Protein AF-0000000079763969 (afdb_homodimer)

Solvent-accessible surface area (backbone atoms only — not comparable to full-atom values): 52291 Å² total; per-residue (Å²): 127,62,66,66,52,55,50,53,51,49,59,72,56,42,77,26,63,48,80,94,30,48,21,32,39,40,36,32,33,41,77,89,37,80,74,46,75,51,57,31,31,24,24,33,75,35,72,67,37,65,40,49,83,74,34,25,36,60,34,19,36,44,23,22,34,58,41,37,49,52,49,46,52,39,36,75,69,65,76,49,57,57,78,36,51,48,59,78,75,41,50,91,40,56,55,49,79,73,82,39,33,47,50,29,31,42,42,25,15,38,24,58,47,18,48,66,64,46,37,45,62,48,46,44,58,91,54,19,60,41,38,54,63,59,50,47,55,50,50,38,37,30,61,72,56,60,46,63,59,35,61,52,80,52,79,36,50,38,38,33,35,52,49,30,52,47,48,21,68,77,68,76,35,56,50,49,55,46,46,37,64,71,43,28,54,75,64,64,20,84,66,46,47,50,46,65,37,50,32,61,74,46,72,36,54,45,50,26,28,33,55,68,22,65,88,50,67,30,45,31,68,72,37,45,29,37,54,23,34,29,32,29,29,26,31,50,72,44,54,47,50,56,53,43,38,73,64,54,52,74,84,57,60,58,66,53,51,52,54,29,68,40,59,39,69,30,75,83,68,49,71,48,60,29,11,32,40,31,34,44,51,71,59,98,83,38,62,34,43,28,35,53,16,67,46,72,12,20,29,18,23,37,40,33,27,57,94,68,40,33,39,41,30,40,42,25,26,23,49,72,60,60,42,66,56,51,51,51,47,50,49,21,57,78,72,70,45,80,84,78,69,71,56,77,73,75,91,75,62,81,39,77,83,75,62,48,40,30,27,37,78,49,75,71,53,54,46,82,43,44,31,43,69,57,95,91,40,43,27,36,62,54,84,91,50,68,16,45,47,41,78,45,94,86,68,30,24,26,40,40,75,38,76,32,33,39,32,33,31,90,74,34,35,39,40,36,43,60,81,40,68,43,63,25,28,56,39,43,64,25,63,40,85,68,54,72,72,45,46,26,39,22,76,50,45,69,31,58,36,34,35,42,72,54,91,76,20,28,29,41,36,33,66,90,46,48,77,27,65,30,32,21,31,82,87,62,48,27,39,40,54,64,51,91,84,39,44,27,36,50,43,66,53,92,65,32,39,36,35,31,35,72,48,37,52,78,42,60,25,38,57,111,127,62,65,67,52,55,52,53,52,50,60,71,55,42,77,27,64,48,80,95,30,48,21,32,38,38,37,31,32,42,78,90,36,82,73,44,75,50,57,30,33,24,24,33,74,37,71,68,37,65,40,49,83,74,34,26,38,60,33,19,36,45,24,23,34,58,38,39,49,51,49,45,54,40,35,75,69,65,76,49,57,56,77,37,52,48,59,79,76,40,51,92,41,56,56,48,78,74,81,40,32,48,49,30,32,42,39,25,16,37,24,57,46,20,48,65,64,47,39,43,61,49,45,46,58,88,51,21,60,42,38,53,64,59,51,46,54,50,50,39,37,31,62,72,57,60,46,63,60,36,61,51,79,52,77,37,50,38,40,32,36,52,48,30,51,46,46,20,68,76,66,74,35,57,49,49,55,45,47,37,65,69,44,28,56,75,64,62,20,84,66,46,46,49,46,64,37,50,31,61,75,45,71,37,54,45,52,27,28,32,54,68,22,64,89,50,69,29,44,30,68,70,37,44,29,37,55,22,33,29,33,29,29,27,32,50,72,44,53,48,49,57,52,42,35,72,65,54,51,76,84,57,59,59,67,53,50,52,55,29,69,41,58,38,70,30,75,84,69,48,70,48,62,28,11,34,39,31,34,45,52,69,60,96,83,37,62,34,44,28,33,54,17,67,46,72,11,20,29,19,22,38,41,33,26,58,95,68,40,33,37,41,30,40,41,25,25,24,48,73,60,61,42,67,58,50,50,52,48,51,50,21,56,76,69,71,44,79,84,78,67,70,56,78,76,73,92,75,62,82,40,77,84,74,63,47,40,29,26,36,76,49,78,70,54,56,45,82,43,44,31,45,68,57,95,91,40,43,27,37,61,53,82,89,49,68,16,44,47,41,79,44,95,85,66,30,24,25,40,40,72,38,76,31,34,39,33,32,32,89,74,34,34,40,39,36,44,60,83,40,67,44,62,25,28,55,38,43,65,24,63,40,84,68,54,72,71,44,48,25,40,23,75,50,47,70,32,57,35,32,35,44,73,53,92,76,21,29,30,42,35,33,67,90,45,48,78,27,65,30,32,23,30,80,86,62,47,30,38,40,55,64,50,90,85,40,43,26,36,50,44,65,54,92,62,30,39,35,35,32,35,72,48,38,53,76,43,59,26,38,57,111

Organism: NCBI:txid410072

Structure (mmCIF, N/CA/C/O backbone):
data_AF-0000000079763969-model_v1
#
loop_
_entity.id
_entity.type
_entity.pdbx_description
1 polymer 'Class A beta-lactamase-related serine hydrolase'
#
loop_
_atom_site.group_PDB
_atom_site.id
_atom_site.type_symbol
_atom_site.label_atom_id
_atom_site.label_alt_id
_atom_site.label_comp_id
_atom_site.label_asym_id
_atom_site.label_entity_id
_atom_site.label_seq_id
_atom_site.pdbx_PDB_ins_code
_atom_site.Cartn_x
_atom_site.Cartn_y
_atom_site.Cartn_z
_atom_site.occupancy
_atom_site.B_iso_or_equiv
_atom_site.auth_seq_id
_atom_site.auth_comp_id
_atom_site.auth_asym_id
_atom_site.auth_atom_id
_atom_site.pdbx_PDB_model_num
ATOM 1 N N . MET A 1 1 ? -25.688 -21.906 -30.578 1 55.34 1 MET A N 1
ATOM 2 C CA . MET A 1 1 ? -25.219 -22.109 -29.203 1 55.34 1 MET A CA 1
ATOM 3 C C . MET A 1 1 ? -26.203 -22.969 -28.406 1 55.34 1 MET A C 1
ATOM 5 O O . MET A 1 1 ? -27.422 -22.828 -28.562 1 55.34 1 MET A O 1
ATOM 9 N N . ASN A 1 2 ? -25.703 -24.109 -27.922 1 74.69 2 ASN A N 1
ATOM 10 C CA . ASN A 1 2 ? -26.516 -25.062 -27.172 1 74.69 2 ASN A CA 1
ATOM 11 C C . ASN A 1 2 ? -27.125 -24.422 -25.922 1 74.69 2 ASN A C 1
ATOM 13 O O . ASN A 1 2 ? -26.391 -24.047 -25 1 74.69 2 ASN A O 1
ATOM 17 N N . SER A 1 3 ? -28.391 -23.953 -26.016 1 81.12 3 SER A N 1
ATOM 18 C CA . SER A 1 3 ? -29.125 -23.266 -24.953 1 81.12 3 SER A CA 1
ATOM 19 C C . SER A 1 3 ? -28.875 -23.906 -23.594 1 81.12 3 SER A C 1
ATOM 21 O O . SER A 1 3 ? -28.719 -23.203 -22.594 1 81.12 3 SER A O 1
ATOM 23 N N . ASN A 1 4 ? -28.734 -25.125 -23.656 1 91 4 ASN A N 1
ATOM 24 C CA . ASN A 1 4 ? -28.5 -25.844 -22.406 1 91 4 ASN A CA 1
ATOM 25 C C . ASN A 1 4 ? -27.109 -25.562 -21.844 1 91 4 ASN A C 1
ATOM 27 O O . ASN A 1 4 ? -26.953 -25.359 -20.641 1 91 4 ASN A O 1
ATOM 31 N N . MET A 1 5 ? -26.172 -25.422 -22.688 1 93.69 5 MET A N 1
ATOM 32 C CA . MET A 1 5 ? -24.797 -25.141 -22.281 1 93.69 5 MET A CA 1
ATOM 33 C C . MET A 1 5 ? -24.688 -23.75 -21.672 1 93.69 5 MET A C 1
ATOM 35 O O . MET A 1 5 ? -24.078 -23.562 -20.625 1 93.69 5 MET A O 1
ATOM 39 N N . THR A 1 6 ? -25.312 -22.797 -22.312 1 95.19 6 THR A N 1
ATOM 40 C CA . THR A 1 6 ? -25.281 -21.422 -21.844 1 95.19 6 THR A CA 1
ATOM 41 C C . THR A 1 6 ? -25.922 -21.312 -20.469 1 95.19 6 THR A C 1
ATOM 43 O O . THR A 1 6 ? -25.406 -20.594 -19.594 1 95.19 6 THR A O 1
ATOM 46 N N . GLU A 1 7 ? -26.969 -21.969 -20.281 1 95.75 7 GLU A N 1
ATOM 47 C CA . GLU A 1 7 ? -27.641 -21.938 -19 1 95.75 7 GLU A CA 1
ATOM 48 C C . GLU A 1 7 ? -26.781 -22.562 -17.891 1 95.75 7 GLU A C 1
ATOM 50 O O . GLU A 1 7 ? -26.766 -22.062 -16.766 1 95.75 7 GLU A O 1
ATOM 55 N N . GLN A 1 8 ? -26.188 -23.672 -18.234 1 96.44 8 GLN A N 1
ATOM 56 C CA . GLN A 1 8 ? -25.297 -24.312 -17.281 1 96.44 8 GLN A CA 1
ATOM 57 C C . GLN A 1 8 ? -24.125 -23.406 -16.891 1 96.44 8 GLN A C 1
ATOM 59 O O . GLN A 1 8 ? -23.75 -23.344 -15.727 1 96.44 8 GLN A O 1
ATOM 64 N N . LEU A 1 9 ? -23.609 -22.734 -17.859 1 97.5 9 LEU A N 1
ATOM 65 C CA . LEU A 1 9 ? -22.5 -21.828 -17.609 1 97.5 9 LEU A CA 1
ATOM 66 C C . LEU A 1 9 ? -22.969 -20.609 -16.797 1 97.5 9 LEU A C 1
ATOM 68 O O . LEU A 1 9 ? -22.266 -20.156 -15.891 1 97.5 9 LEU A O 1
ATOM 72 N N . ASP A 1 10 ? -24.141 -20.141 -17.078 1 96.69 10 ASP A N 1
ATOM 73 C CA . ASP A 1 10 ? -24.719 -19.047 -16.297 1 96.69 10 ASP A CA 1
ATOM 74 C C . ASP A 1 10 ? -24.859 -19.438 -14.836 1 96.69 10 ASP A C 1
ATOM 76 O O . ASP A 1 10 ? -24.578 -18.641 -13.938 1 96.69 10 ASP A O 1
ATOM 80 N N . GLN A 1 11 ? -25.281 -20.609 -14.625 1 95.31 11 GLN A N 1
ATOM 81 C CA . GLN A 1 11 ? -25.438 -21.109 -13.266 1 95.31 11 GLN A CA 1
ATOM 82 C C . GLN A 1 11 ? -24.094 -21.266 -12.57 1 95.31 11 GLN A C 1
ATOM 84 O O . GLN A 1 11 ? -23.969 -20.984 -11.375 1 95.31 11 GLN A O 1
ATOM 89 N N . LEU A 1 12 ? -23.156 -21.688 -13.32 1 95.5 12 LEU A N 1
ATOM 90 C CA . LEU A 1 12 ? -21.812 -21.875 -12.789 1 95.5 12 LEU A CA 1
ATOM 91 C C . LEU A 1 12 ? -21.25 -20.562 -12.273 1 95.5 12 LEU A C 1
ATOM 93 O O . LEU A 1 12 ? -20.578 -20.531 -11.242 1 95.5 12 LEU A O 1
ATOM 97 N N . PHE A 1 13 ? -21.5 -19.438 -12.961 1 96.44 13 PHE A N 1
ATOM 98 C CA . PHE A 1 13 ? -20.906 -18.141 -12.656 1 96.44 13 PHE A CA 1
ATOM 99 C C . PHE A 1 13 ? -21.875 -17.266 -11.875 1 96.44 13 PHE A C 1
ATOM 101 O O . PHE A 1 13 ? -21.656 -16.062 -11.734 1 96.44 13 PHE A O 1
ATOM 108 N N . ARG A 1 14 ? -22.891 -17.75 -11.242 1 94.25 14 ARG A N 1
ATOM 109 C CA . ARG A 1 14 ? -24.047 -17.016 -10.742 1 94.25 14 ARG A CA 1
ATOM 110 C C . ARG A 1 14 ? -23.656 -16.156 -9.539 1 94.25 14 ARG A C 1
ATOM 112 O O . ARG A 1 14 ? -24.297 -15.125 -9.281 1 94.25 14 ARG A O 1
ATOM 119 N N . MET A 1 15 ? -22.625 -16.547 -8.797 1 92.56 15 MET A N 1
ATOM 120 C CA . MET A 1 15 ? -22.281 -15.797 -7.586 1 92.56 15 MET A CA 1
ATOM 121 C C . MET A 1 15 ? -21.812 -14.391 -7.93 1 92.56 15 MET A C 1
ATOM 123 O O . MET A 1 15 ? -21.938 -13.477 -7.113 1 92.56 15 MET A O 1
ATOM 127 N N . TRP A 1 16 ? -21.281 -14.195 -9.125 1 94.94 16 TRP A N 1
ATOM 128 C CA . TRP A 1 16 ? -20.812 -12.875 -9.539 1 94.94 16 TRP A CA 1
ATOM 129 C C . TRP A 1 16 ? -21.984 -11.984 -9.961 1 94.94 16 TRP A C 1
ATOM 131 O O . TRP A 1 16 ? -21.797 -10.797 -10.234 1 94.94 16 TRP A O 1
ATOM 141 N N . ASP A 1 17 ? -23.141 -12.484 -9.922 1 90.44 17 ASP A N 1
ATOM 142 C CA . ASP A 1 17 ? -24.312 -11.727 -10.328 1 90.44 17 ASP A CA 1
ATOM 143 C C . ASP A 1 17 ? -25.188 -11.367 -9.117 1 90.44 17 ASP A C 1
ATOM 145 O O . ASP A 1 17 ? -26.281 -10.82 -9.273 1 90.44 17 ASP A O 1
ATOM 149 N N . ARG A 1 18 ? -24.641 -11.531 -8.023 1 86.75 18 ARG A N 1
ATOM 150 C CA . ARG A 1 18 ? -25.422 -11.297 -6.816 1 86.75 18 ARG A CA 1
ATOM 151 C C . ARG A 1 18 ? -25.281 -9.852 -6.352 1 86.75 18 ARG A C 1
ATOM 153 O O . ARG A 1 18 ? -24.266 -9.469 -5.781 1 86.75 18 ARG A O 1
ATOM 160 N N . GLY A 1 19 ? -26.328 -9.016 -6.547 1 87.88 19 GLY A N 1
ATOM 161 C CA . GLY A 1 19 ? -26.312 -7.688 -5.953 1 87.88 19 GLY A CA 1
ATOM 162 C C . GLY A 1 19 ? -25.125 -6.848 -6.383 1 87.88 19 GLY A C 1
ATOM 163 O O . GLY A 1 19 ? -24.781 -6.82 -7.562 1 87.88 19 GLY A O 1
ATOM 164 N N . LEU A 1 20 ? -24.641 -6.051 -5.438 1 92.19 20 LEU A N 1
ATOM 165 C CA . LEU A 1 20 ? -23.438 -5.254 -5.629 1 92.19 20 LEU A CA 1
ATOM 166 C C . LEU A 1 20 ? -22.188 -6.047 -5.25 1 92.19 20 LEU A C 1
ATOM 168 O O . LEU A 1 20 ? -21.75 -6.02 -4.094 1 92.19 20 LEU A O 1
ATOM 172 N N . CYS A 1 21 ? -21.672 -6.742 -6.168 1 95.38 21 CYS A N 1
ATOM 173 C CA . CYS A 1 21 ? -20.531 -7.605 -5.898 1 95.38 21 CYS A CA 1
ATOM 174 C C . CYS A 1 21 ? -19.469 -7.461 -6.984 1 95.38 21 CYS A C 1
ATOM 176 O O . CYS A 1 21 ? -19.797 -7.168 -8.133 1 95.38 21 CYS A O 1
ATOM 178 N N . PRO A 1 22 ? -18.219 -7.594 -6.617 1 97.69 22 PRO A N 1
ATOM 179 C CA . PRO A 1 22 ? -17.203 -7.699 -7.664 1 97.69 22 PRO A CA 1
ATOM 180 C C . PRO A 1 22 ? -17.438 -8.883 -8.602 1 97.69 22 PRO A C 1
ATOM 182 O O . PRO A 1 22 ? -18.359 -9.672 -8.383 1 97.69 22 PRO A O 1
ATOM 185 N N . GLY A 1 23 ? -16.656 -8.945 -9.75 1 97.5 23 GLY A N 1
ATOM 186 C CA . GLY A 1 23 ? -17.016 -9.969 -10.719 1 97.5 23 GLY A CA 1
ATOM 187 C C . GLY A 1 23 ? -15.852 -10.375 -11.609 1 97.5 23 GLY A C 1
ATOM 188 O O . GLY A 1 23 ? -14.734 -10.594 -11.133 1 97.5 23 GLY A O 1
ATOM 189 N N . ALA A 1 24 ? -16.266 -10.602 -12.938 1 98.44 24 ALA A N 1
ATOM 190 C CA . ALA A 1 24 ? -15.266 -11.227 -13.797 1 98.44 24 ALA A CA 1
ATOM 191 C C . ALA A 1 24 ? -15.617 -11.031 -15.273 1 98.44 24 ALA A C 1
ATOM 193 O O . ALA A 1 24 ? -16.75 -10.656 -15.602 1 98.44 24 ALA A O 1
ATOM 194 N N . GLN A 1 25 ? -14.641 -11.172 -16.141 1 98.69 25 GLN A N 1
ATOM 195 C CA . GLN A 1 25 ? -14.789 -11.477 -17.547 1 98.69 25 GLN A CA 1
ATOM 196 C C . GLN A 1 25 ? -14.609 -12.969 -17.812 1 98.69 25 GLN A C 1
ATOM 198 O O . GLN A 1 25 ? -13.656 -13.586 -17.328 1 98.69 25 GLN A O 1
ATOM 203 N N . VAL A 1 26 ? -15.539 -13.492 -18.547 1 98.75 26 VAL A N 1
ATOM 204 C CA . VAL A 1 26 ? -15.484 -14.891 -18.953 1 98.75 26 VAL A CA 1
ATOM 205 C C . VAL A 1 26 ? -15.516 -14.992 -20.484 1 98.75 26 VAL A C 1
ATOM 207 O O . VAL A 1 26 ? -16.406 -14.445 -21.125 1 98.75 26 VAL A O 1
ATOM 210 N N . LEU A 1 27 ? -14.578 -15.617 -21.016 1 98.81 27 LEU A N 1
ATOM 211 C CA . LEU A 1 27 ? -14.539 -15.859 -22.453 1 98.81 27 LEU A CA 1
ATOM 212 C C . LEU A 1 27 ? -14.164 -17.312 -22.75 1 98.81 27 LEU A C 1
ATOM 214 O O . LEU A 1 27 ? -13.117 -17.781 -22.312 1 98.81 27 LEU A O 1
ATOM 218 N N . ILE A 1 28 ? -15.031 -18.047 -23.438 1 98.69 28 ILE A N 1
ATOM 219 C CA . ILE A 1 28 ? -14.828 -19.438 -23.828 1 98.69 28 ILE A CA 1
ATOM 220 C C . ILE A 1 28 ? -14.945 -19.562 -25.344 1 98.69 28 ILE A C 1
ATOM 222 O O . ILE A 1 28 ? -15.953 -19.141 -25.938 1 98.69 28 ILE A O 1
ATOM 226 N N . ARG A 1 29 ? -13.938 -20.109 -25.922 1 98.31 29 ARG A N 1
ATOM 227 C CA . ARG A 1 29 ? -13.914 -20.328 -27.375 1 98.31 29 ARG A CA 1
ATOM 228 C C . ARG A 1 29 ? -13.578 -21.781 -27.703 1 98.31 29 ARG A C 1
ATOM 230 O O . ARG A 1 29 ? -12.844 -22.438 -26.953 1 98.31 29 ARG A O 1
ATOM 237 N N . GLN A 1 30 ? -14.031 -22.234 -28.812 1 97.88 30 GLN A N 1
ATOM 238 C CA . GLN A 1 30 ? -13.711 -23.562 -29.359 1 97.88 30 GLN A CA 1
ATOM 239 C C . GLN A 1 30 ? -13.617 -23.516 -30.875 1 97.88 30 GLN A C 1
ATOM 241 O O . GLN A 1 30 ? -14.461 -22.906 -31.547 1 97.88 30 GLN A O 1
ATOM 246 N N . HIS A 1 31 ? -12.586 -24.141 -31.406 1 97.19 31 HIS A N 1
ATOM 247 C CA . HIS A 1 31 ? -12.344 -24.141 -32.844 1 97.19 31 HIS A CA 1
ATOM 248 C C . HIS A 1 31 ? -12.328 -22.734 -33.406 1 97.19 31 HIS A C 1
ATOM 250 O O . HIS A 1 31 ? -12.938 -22.469 -34.469 1 97.19 31 HIS A O 1
ATOM 256 N N . GLY A 1 32 ? -11.875 -21.844 -32.594 1 94.69 32 GLY A N 1
ATOM 257 C CA . GLY A 1 32 ? -11.695 -20.469 -33.062 1 94.69 32 GLY A CA 1
ATOM 258 C C . GLY A 1 32 ? -12.969 -19.641 -32.969 1 94.69 32 GLY A C 1
ATOM 259 O O . GLY A 1 32 ? -12.961 -18.453 -33.281 1 94.69 32 GLY A O 1
ATOM 260 N N . LYS A 1 33 ? -14.023 -20.234 -32.469 1 96.62 33 LYS A N 1
ATOM 261 C CA . LYS A 1 33 ? -15.305 -19.531 -32.344 1 96.62 33 LYS A CA 1
ATOM 262 C C . LYS A 1 33 ? -15.68 -19.281 -30.906 1 96.62 33 LYS A C 1
ATOM 264 O O . LYS A 1 33 ? -15.477 -20.141 -30.047 1 96.62 33 LYS A O 1
ATOM 269 N N . THR A 1 34 ? -16.281 -18.125 -30.703 1 97.44 34 THR A N 1
ATOM 270 C CA . THR A 1 34 ? -16.719 -17.781 -29.344 1 97.44 34 THR A CA 1
ATOM 271 C C . THR A 1 34 ? -17.984 -18.547 -28.984 1 97.44 34 THR A C 1
ATOM 273 O O . THR A 1 34 ? -19 -18.438 -29.688 1 97.44 34 THR A O 1
ATOM 276 N N . LEU A 1 35 ? -17.938 -19.25 -27.922 1 97.5 35 LEU A N 1
ATOM 277 C CA . LEU A 1 35 ? -19.078 -20 -27.438 1 97.5 35 LEU A CA 1
ATOM 278 C C . LEU A 1 35 ? -19.812 -19.234 -26.344 1 97.5 35 LEU A C 1
ATOM 280 O O . LEU A 1 35 ? -21.031 -19.344 -26.188 1 97.5 35 LEU A O 1
ATOM 284 N N . TYR A 1 36 ? -19.047 -18.547 -25.531 1 97.94 36 TYR A N 1
ATOM 285 C CA . TYR A 1 36 ? -19.578 -17.859 -24.359 1 97.94 36 TYR A CA 1
ATOM 286 C C . TYR A 1 36 ? -18.703 -16.641 -24.016 1 97.94 36 TYR A C 1
ATOM 288 O O . TYR A 1 36 ? -17.484 -16.766 -23.875 1 97.94 36 TYR A O 1
ATOM 296 N N . GLU A 1 37 ? -19.25 -15.484 -23.969 1 98.19 37 GLU A N 1
ATOM 297 C CA . GLU A 1 37 ? -18.594 -14.234 -23.594 1 98.19 37 GLU A CA 1
ATOM 298 C C . GLU A 1 37 ? -19.5 -13.367 -22.734 1 98.19 37 GLU A C 1
ATOM 300 O O . GLU A 1 37 ? -20.516 -12.859 -23.219 1 98.19 37 GLU A O 1
ATOM 305 N N . LYS A 1 38 ? -19.141 -13.242 -21.5 1 98 38 LYS A N 1
ATOM 306 C CA . LYS A 1 38 ? -19.969 -12.438 -20.594 1 98 38 LYS A CA 1
ATOM 307 C C . LYS A 1 38 ? -19.109 -11.719 -19.562 1 98 38 LYS A C 1
ATOM 309 O O . LYS A 1 38 ? -18 -12.18 -19.234 1 98 38 LYS A O 1
ATOM 314 N N . CYS A 1 39 ? -19.531 -10.562 -19.172 1 98.19 39 CYS A N 1
ATOM 315 C CA . CYS A 1 39 ? -19 -9.812 -18.031 1 98.19 39 CYS A CA 1
ATOM 316 C C . CYS A 1 39 ? -19.984 -9.836 -16.859 1 98.19 39 CYS A C 1
ATOM 318 O O . CYS A 1 39 ? -21.188 -9.766 -17.062 1 98.19 39 CYS A O 1
ATOM 320 N N . PHE A 1 40 ? -19.453 -10.047 -15.734 1 98.12 40 PHE A N 1
ATOM 321 C CA . PHE A 1 40 ? -20.25 -10.133 -14.516 1 98.12 40 PHE A CA 1
ATOM 322 C C . PHE A 1 40 ? -19.781 -9.117 -13.484 1 98.12 40 PHE A C 1
ATOM 324 O O . PHE A 1 40 ? -18.578 -8.844 -13.375 1 98.12 40 PHE A O 1
ATOM 331 N N . GLY A 1 41 ? -20.734 -8.508 -12.688 1 98.12 41 GLY A N 1
ATOM 332 C CA . GLY A 1 41 ? -20.438 -7.766 -11.477 1 98.12 41 GLY A CA 1
ATOM 333 C C . GLY A 1 41 ? -19.844 -6.398 -11.75 1 98.12 41 GLY A C 1
ATOM 334 O O . GLY A 1 41 ? -20.078 -5.809 -12.805 1 98.12 41 GLY A O 1
ATOM 335 N N . TYR A 1 42 ? -19.156 -5.891 -10.68 1 98.44 42 TYR A N 1
ATOM 336 C CA . TYR A 1 42 ? -18.656 -4.516 -10.68 1 98.44 42 TYR A CA 1
ATOM 337 C C . TYR A 1 42 ? -17.141 -4.484 -10.562 1 98.44 42 TYR A C 1
ATOM 339 O O . TYR A 1 42 ? -16.547 -5.25 -9.797 1 98.44 42 TYR A O 1
ATOM 347 N N . GLY A 1 43 ? -16.516 -3.641 -11.414 1 98.5 43 GLY A N 1
ATOM 348 C CA . GLY A 1 43 ? -15.078 -3.439 -11.352 1 98.5 43 GLY A CA 1
ATOM 349 C C . GLY A 1 43 ? -14.664 -2.436 -10.297 1 98.5 43 GLY A C 1
ATOM 350 O O . GLY A 1 43 ? -13.492 -2.373 -9.922 1 98.5 43 GLY A O 1
ATOM 351 N N . ASN A 1 44 ? -15.586 -1.65 -9.805 1 98.44 44 ASN A N 1
ATOM 352 C CA . ASN A 1 44 ? -15.453 -0.682 -8.719 1 98.44 44 ASN A CA 1
ATOM 353 C C . ASN A 1 44 ? -16.719 -0.603 -7.879 1 98.44 44 ASN A C 1
ATOM 355 O O . ASN A 1 44 ? -17.766 -0.146 -8.359 1 98.44 44 ASN A O 1
ATOM 359 N N . LEU A 1 45 ? -16.625 -0.988 -6.629 1 98.12 45 LEU A N 1
ATOM 360 C CA . LEU A 1 45 ? -17.812 -1.035 -5.773 1 98.12 45 LEU A CA 1
ATOM 361 C C . LEU A 1 45 ? -18.141 0.348 -5.227 1 98.12 45 LEU A C 1
ATOM 363 O O . LEU A 1 45 ? -19.312 0.707 -5.098 1 98.12 45 LEU A O 1
ATOM 367 N N . GLU A 1 46 ? -17.109 1.129 -4.871 1 97.88 46 GLU A N 1
ATOM 368 C CA . GLU A 1 46 ? -17.297 2.445 -4.273 1 97.88 46 GLU A CA 1
ATOM 369 C C . GLU A 1 46 ? -18.188 3.326 -5.156 1 97.88 46 GLU A C 1
ATOM 371 O O . GLU A 1 46 ? -18.984 4.105 -4.656 1 97.88 46 GLU A O 1
ATOM 376 N N . ASN A 1 47 ? -18.016 3.176 -6.512 1 97.44 47 ASN A N 1
ATOM 377 C CA . ASN A 1 47 ? -18.734 4.047 -7.441 1 97.44 47 ASN A CA 1
ATOM 378 C C . ASN A 1 47 ? -19.656 3.25 -8.359 1 97.44 47 ASN A C 1
ATOM 380 O O . ASN A 1 47 ? -20.141 3.77 -9.367 1 97.44 47 ASN A O 1
ATOM 384 N N . LYS A 1 48 ? -19.844 1.996 -8.125 1 97.25 48 LYS A N 1
ATOM 385 C CA . LYS A 1 48 ? -20.797 1.104 -8.789 1 97.25 48 LYS A CA 1
ATOM 386 C C . LYS A 1 48 ? -20.547 1.066 -10.297 1 97.25 48 LYS A C 1
ATOM 388 O O . LYS A 1 48 ? -21.484 1.249 -11.086 1 97.25 48 LYS A O 1
ATOM 393 N N . LEU A 1 49 ? -19.312 0.865 -10.648 1 97.94 49 LEU A N 1
ATOM 394 C CA . LEU A 1 49 ? -18.953 0.745 -12.062 1 97.94 49 LEU A CA 1
ATOM 395 C C . LEU A 1 49 ? -18.969 -0.715 -12.5 1 97.94 49 LEU A C 1
ATOM 397 O O . LEU A 1 49 ? -18.203 -1.534 -11.984 1 97.94 49 LEU A O 1
ATOM 401 N N . LYS A 1 50 ? -19.766 -1.061 -13.461 1 98.12 50 LYS A N 1
ATOM 402 C CA . LYS A 1 50 ? -19.891 -2.43 -13.953 1 98.12 50 LYS A CA 1
ATOM 403 C C . LYS A 1 50 ? -18.672 -2.834 -14.789 1 98.12 50 LYS A C 1
ATOM 405 O O . LYS A 1 50 ? -18.078 -1.997 -15.469 1 98.12 50 LYS A O 1
ATOM 410 N N . ILE A 1 51 ? -18.375 -4.082 -14.758 1 98.56 51 ILE A N 1
ATOM 411 C CA . ILE A 1 51 ? -17.344 -4.641 -15.625 1 98.56 51 ILE A CA 1
ATOM 412 C C . ILE A 1 51 ? -17.875 -4.719 -17.062 1 98.56 51 ILE A C 1
ATOM 414 O O . ILE A 1 51 ? -19.031 -5.09 -17.281 1 98.56 51 ILE A O 1
ATOM 418 N N . HIS A 1 52 ? -17.094 -4.352 -17.953 1 98.19 52 HIS A N 1
ATOM 419 C CA . HIS A 1 52 ? -17.375 -4.473 -19.375 1 98.19 52 HIS A CA 1
ATOM 420 C C . HIS A 1 52 ? -16.219 -5.129 -20.125 1 98.19 52 HIS A C 1
ATOM 422 O O . HIS A 1 52 ? -15.188 -5.441 -19.531 1 98.19 52 HIS A O 1
ATOM 428 N N . LYS A 1 53 ? -16.344 -5.32 -21.375 1 97.31 53 LYS A N 1
ATOM 429 C CA . LYS A 1 53 ? -15.422 -6.133 -22.156 1 97.31 53 LYS A CA 1
ATOM 430 C C . LYS A 1 53 ? -14.031 -5.504 -22.203 1 97.31 53 LYS A C 1
ATOM 432 O O . LYS A 1 53 ? -13.031 -6.207 -22.359 1 97.31 53 LYS A O 1
ATOM 437 N N . GLU A 1 54 ? -13.977 -4.207 -22.031 1 96.69 54 GLU A N 1
ATOM 438 C CA . GLU A 1 54 ? -12.695 -3.512 -22.141 1 96.69 54 GLU A CA 1
ATOM 439 C C . GLU A 1 54 ? -12.094 -3.262 -20.75 1 96.69 54 GLU A C 1
ATOM 441 O O . GLU A 1 54 ? -10.992 -2.713 -20.641 1 96.69 54 GLU A O 1
ATOM 446 N N . SER A 1 55 ? -12.812 -3.688 -19.719 1 98.56 55 SER A N 1
ATOM 447 C CA . SER A 1 55 ? -12.266 -3.543 -18.375 1 98.56 55 SER A CA 1
ATOM 448 C C . SER A 1 55 ? -10.914 -4.25 -18.266 1 98.56 55 SER A C 1
ATOM 450 O O . SER A 1 55 ? -10.734 -5.34 -18.797 1 98.56 55 SER A O 1
ATOM 452 N N . ILE A 1 56 ? -9.984 -3.584 -17.578 1 98.88 56 ILE A N 1
ATOM 453 C CA . ILE A 1 56 ? -8.625 -4.094 -17.453 1 98.88 56 ILE A CA 1
ATOM 454 C C . ILE A 1 56 ? -8.438 -4.738 -16.078 1 98.88 56 ILE A C 1
ATOM 456 O O . ILE A 1 56 ? -8.82 -4.16 -15.055 1 98.88 56 ILE A O 1
ATOM 460 N N . PHE A 1 57 ? -7.871 -5.965 -16.078 1 98.88 57 PHE A N 1
ATOM 461 C CA . PHE A 1 57 ? -7.574 -6.723 -14.875 1 98.88 57 PHE A CA 1
ATOM 462 C C . PHE A 1 57 ? -6.074 -6.953 -14.734 1 98.88 57 PHE A C 1
ATOM 464 O O . PHE A 1 57 ? -5.367 -7.113 -15.734 1 98.88 57 PHE A O 1
ATOM 471 N N . HIS A 1 58 ? -5.594 -6.891 -13.484 1 98.81 58 HIS A N 1
ATOM 472 C CA . HIS A 1 58 ? -4.305 -7.488 -13.148 1 98.81 58 HIS A CA 1
ATOM 473 C C . HIS A 1 58 ? -4.387 -9.008 -13.148 1 98.81 58 HIS A C 1
ATOM 475 O O . HIS A 1 58 ? -5.234 -9.594 -12.477 1 98.81 58 HIS A O 1
ATOM 481 N N . VAL A 1 59 ? -3.451 -9.664 -13.867 1 98.81 59 VAL A N 1
ATOM 482 C CA . VAL A 1 59 ? -3.672 -11.094 -14.039 1 98.81 59 VAL A CA 1
ATOM 483 C C . VAL A 1 59 ? -2.617 -11.875 -13.258 1 98.81 59 VAL A C 1
ATOM 485 O O . VAL A 1 59 ? -2.48 -13.086 -13.438 1 98.81 59 VAL A O 1
ATOM 488 N N . ALA A 1 60 ? -1.851 -11.227 -12.461 1 98.62 60 ALA A N 1
ATOM 489 C CA . ALA A 1 60 ? -0.916 -11.852 -11.523 1 98.62 60 ALA A CA 1
ATOM 490 C C . ALA A 1 60 ? -0.022 -12.859 -12.234 1 98.62 60 ALA A C 1
ATOM 492 O O . ALA A 1 60 ? 0.611 -12.539 -13.242 1 98.62 60 ALA A O 1
ATOM 493 N N . SER A 1 61 ? 0.08 -14.07 -11.828 1 98.75 61 SER A N 1
ATOM 494 C CA . SER A 1 61 ? 1.058 -15.062 -12.25 1 98.75 61 SER A CA 1
ATOM 495 C C . SER A 1 61 ? 0.829 -15.477 -13.703 1 98.75 61 SER A C 1
ATOM 497 O O . SER A 1 61 ? 1.699 -16.094 -14.32 1 98.75 61 SER A O 1
ATOM 499 N N . ILE A 1 62 ? -0.309 -15.219 -14.25 1 98.81 62 ILE A N 1
ATOM 500 C CA . ILE A 1 62 ? -0.461 -15.461 -15.68 1 98.81 62 ILE A CA 1
ATOM 501 C C . ILE A 1 62 ? 0.613 -14.688 -16.453 1 98.81 62 ILE A C 1
ATOM 503 O O . ILE A 1 62 ? 0.99 -15.078 -17.562 1 98.81 62 ILE A O 1
ATOM 507 N N . SER A 1 63 ? 1.146 -13.719 -15.844 1 98.88 63 SER A N 1
ATOM 508 C CA . SER A 1 63 ? 2.195 -12.875 -16.406 1 98.88 63 SER A CA 1
ATOM 509 C C . SER A 1 63 ? 3.439 -13.688 -16.734 1 98.88 63 SER A C 1
ATOM 511 O O . SER A 1 63 ? 4.188 -13.336 -17.656 1 98.88 63 SER A O 1
ATOM 513 N N . LYS A 1 64 ? 3.666 -14.773 -16.078 1 98.88 64 LYS A N 1
ATOM 514 C CA . LYS A 1 64 ? 4.906 -15.531 -16.172 1 98.88 64 LYS A CA 1
ATOM 515 C C . LYS A 1 64 ? 5.121 -16.078 -17.578 1 98.88 64 LYS A C 1
ATOM 517 O O . LYS A 1 64 ? 6.258 -16.188 -18.047 1 98.88 64 LYS A O 1
ATOM 522 N N . GLU A 1 65 ? 4.062 -16.375 -18.266 1 98.62 65 GLU A N 1
ATOM 523 C CA . GLU A 1 65 ? 4.223 -16.906 -19.625 1 98.62 65 GLU A CA 1
ATOM 524 C C . GLU A 1 65 ? 4.855 -15.867 -20.547 1 98.62 65 GLU A C 1
ATOM 526 O O . GLU A 1 65 ? 5.645 -16.219 -21.422 1 98.62 65 GLU A O 1
ATOM 531 N N . PHE A 1 66 ? 4.523 -14.594 -20.344 1 98.88 66 PHE A N 1
ATOM 532 C CA . PHE A 1 66 ? 5.098 -13.547 -21.172 1 98.88 66 PHE A CA 1
ATOM 533 C C . PHE A 1 66 ? 6.57 -13.344 -20.859 1 98.88 66 PHE A C 1
ATOM 535 O O . PHE A 1 66 ? 7.363 -13 -21.734 1 98.88 66 PHE A O 1
ATOM 542 N N . THR A 1 67 ? 6.961 -13.562 -19.609 1 98.88 67 THR A N 1
ATOM 543 C CA . THR A 1 67 ? 8.367 -13.508 -19.219 1 98.88 67 THR A CA 1
ATOM 544 C C . THR A 1 67 ? 9.156 -14.625 -19.906 1 98.88 67 THR A C 1
ATOM 546 O O . THR A 1 67 ? 10.227 -14.391 -20.453 1 98.88 67 THR A O 1
ATOM 549 N N . VAL A 1 68 ? 8.609 -15.82 -19.891 1 98.81 68 VAL A N 1
ATOM 550 C CA . VAL A 1 68 ? 9.273 -16.953 -20.516 1 98.81 68 VAL A CA 1
ATOM 551 C C . VAL A 1 68 ? 9.344 -16.75 -22.031 1 98.81 68 VAL A C 1
ATOM 553 O O . VAL A 1 68 ? 10.383 -16.984 -22.641 1 98.81 68 VAL A O 1
ATOM 556 N N . MET A 1 69 ? 8.227 -16.281 -22.641 1 98.75 69 MET A N 1
ATOM 557 C CA . MET A 1 69 ? 8.234 -15.992 -24.062 1 98.75 69 MET A CA 1
ATOM 558 C C . MET A 1 69 ? 9.336 -14.984 -24.406 1 98.75 69 MET A C 1
ATOM 560 O O . MET A 1 69 ? 10.016 -15.133 -25.422 1 98.75 69 MET A O 1
ATOM 564 N N . SER A 1 70 ? 9.469 -13.969 -23.562 1 98.88 70 SER A N 1
ATOM 565 C CA . SER A 1 70 ? 10.508 -12.961 -23.766 1 98.88 70 SER A CA 1
ATOM 566 C C . SER A 1 70 ? 11.891 -13.586 -23.781 1 98.88 70 SER A C 1
ATOM 568 O O . SER A 1 70 ? 12.719 -13.281 -24.641 1 98.88 70 SER A O 1
ATOM 570 N N . ILE A 1 71 ? 12.148 -14.461 -22.844 1 98.81 71 ILE A N 1
ATOM 571 C CA . ILE A 1 71 ? 13.43 -15.148 -22.734 1 98.81 71 ILE A CA 1
ATOM 572 C C . ILE A 1 71 ? 13.648 -16.016 -23.969 1 98.81 71 ILE A C 1
ATOM 574 O O . ILE A 1 71 ? 14.742 -16.016 -24.547 1 98.81 71 ILE A O 1
ATOM 578 N N . LEU A 1 72 ? 12.664 -16.719 -24.391 1 98.81 72 LEU A N 1
ATOM 579 C CA . LEU A 1 72 ? 12.797 -17.656 -25.516 1 98.81 72 LEU A CA 1
ATOM 580 C C . LEU A 1 72 ? 12.969 -16.906 -26.828 1 98.81 72 LEU A C 1
ATOM 582 O O . LEU A 1 72 ? 13.633 -17.391 -27.75 1 98.81 72 LEU A O 1
ATOM 586 N N . LEU A 1 73 ? 12.312 -15.695 -26.938 1 98.75 73 LEU A N 1
ATOM 587 C CA . LEU A 1 73 ? 12.57 -14.844 -28.094 1 98.75 73 LEU A CA 1
ATOM 588 C C . LEU A 1 73 ? 14.047 -14.484 -28.188 1 98.75 73 LEU A C 1
ATOM 590 O O . LEU A 1 73 ? 14.648 -14.555 -29.25 1 98.75 73 LEU A O 1
ATOM 594 N N . LEU A 1 74 ? 14.641 -14.133 -27.047 1 98.75 74 LEU A N 1
ATOM 595 C CA . LEU A 1 74 ? 16.062 -13.797 -27.016 1 98.75 74 LEU A CA 1
ATOM 596 C C . LEU A 1 74 ? 16.922 -15.031 -27.297 1 98.75 74 LEU A C 1
ATOM 598 O O . LEU A 1 74 ? 17.969 -14.93 -27.938 1 98.75 74 LEU A O 1
ATOM 602 N N . TRP A 1 75 ? 16.516 -16.172 -26.828 1 98.69 75 TRP A N 1
ATOM 603 C CA . TRP A 1 75 ? 17.188 -17.438 -27.125 1 98.69 75 TRP A CA 1
ATOM 604 C C . TRP A 1 75 ? 17.188 -17.719 -28.625 1 98.69 75 TRP A C 1
ATOM 606 O O . TRP A 1 75 ? 18.219 -18.062 -29.203 1 98.69 75 TRP A O 1
ATOM 616 N N . LYS A 1 76 ? 16.031 -17.562 -29.234 1 98.25 76 LYS A N 1
ATOM 617 C CA . LYS A 1 76 ? 15.898 -17.766 -30.672 1 98.25 76 LYS A CA 1
ATOM 618 C C . LYS A 1 76 ? 16.812 -16.828 -31.453 1 98.25 76 LYS A C 1
ATOM 620 O O . LYS A 1 76 ? 17.328 -17.203 -32.531 1 98.25 76 LYS A O 1
ATOM 625 N N . GLU A 1 77 ? 17.094 -15.711 -30.922 1 98 77 GLU A N 1
ATOM 626 C CA . GLU A 1 77 ? 17.953 -14.719 -31.547 1 98 77 GLU A CA 1
ATOM 627 C C . GLU A 1 77 ? 19.422 -15 -31.25 1 98 77 GLU A C 1
ATOM 629 O O . GLU A 1 77 ? 20.312 -14.289 -31.734 1 98 77 GLU A O 1
ATOM 634 N N . GLY A 1 78 ? 19.703 -15.953 -30.469 1 98.19 78 GLY A N 1
ATOM 635 C CA . GLY A 1 78 ? 21.078 -16.344 -30.172 1 98.19 78 GLY A CA 1
ATOM 636 C C . GLY A 1 78 ? 21.734 -15.484 -29.109 1 98.19 78 GLY A C 1
ATOM 637 O O . GLY A 1 78 ? 22.953 -15.508 -28.938 1 98.19 78 GLY A O 1
ATOM 638 N N . LYS A 1 79 ? 20.969 -14.75 -28.312 1 98.38 79 LYS A N 1
ATOM 639 C CA . LYS A 1 79 ? 21.516 -13.805 -27.344 1 98.38 79 LYS A CA 1
ATOM 640 C C . LYS A 1 79 ? 21.797 -14.5 -26.016 1 98.38 79 LYS A C 1
ATOM 642 O O . LYS A 1 79 ? 22.531 -13.969 -25.172 1 98.38 79 LYS A O 1
ATOM 647 N N . LEU A 1 80 ? 21.219 -15.664 -25.844 1 98.62 80 LEU A N 1
ATOM 648 C CA . LEU A 1 80 ? 21.469 -16.469 -24.656 1 98.62 80 LEU A CA 1
ATOM 649 C C . LEU A 1 80 ? 21.266 -17.953 -24.938 1 98.62 80 LEU A C 1
ATOM 651 O O . LEU A 1 80 ? 20.766 -18.312 -26.016 1 98.62 80 LEU A O 1
ATOM 655 N N . ASP A 1 81 ? 21.812 -18.766 -24.062 1 98.62 81 ASP A N 1
ATOM 656 C CA . ASP A 1 81 ? 21.516 -20.203 -24.047 1 98.62 81 ASP A CA 1
ATOM 657 C C . ASP A 1 81 ? 20.734 -20.594 -22.797 1 98.62 81 ASP A C 1
ATOM 659 O O . ASP A 1 81 ? 20.984 -20.062 -21.719 1 98.62 81 ASP A O 1
ATOM 663 N N . LEU A 1 82 ? 19.766 -21.438 -22.969 1 98.31 82 LEU A N 1
ATOM 664 C CA . LEU A 1 82 ? 18.906 -21.828 -21.844 1 98.31 82 LEU A CA 1
ATOM 665 C C . LEU A 1 82 ? 19.719 -22.547 -20.766 1 98.31 82 LEU A C 1
ATOM 667 O O . LEU A 1 82 ? 19.297 -22.594 -19.609 1 98.31 82 LEU A O 1
ATOM 671 N N . GLU A 1 83 ? 20.844 -23.047 -21.141 1 98.25 83 GLU A N 1
ATOM 672 C CA . GLU A 1 83 ? 21.688 -23.781 -20.188 1 98.25 83 GLU A CA 1
ATOM 673 C C . GLU A 1 83 ? 22.734 -22.859 -19.578 1 98.25 83 GLU A C 1
ATOM 675 O O . GLU A 1 83 ? 23.531 -23.297 -18.75 1 98.25 83 GLU A O 1
ATOM 680 N N . ASP A 1 84 ? 22.656 -21.578 -19.859 1 98.31 84 ASP A N 1
ATOM 681 C CA . ASP A 1 84 ? 23.609 -20.625 -19.281 1 98.31 84 ASP A CA 1
ATOM 682 C C . ASP A 1 84 ? 23.406 -20.5 -17.766 1 98.31 84 ASP A C 1
ATOM 684 O O . ASP A 1 84 ? 22.281 -20.484 -17.281 1 98.31 84 ASP A O 1
ATOM 688 N N . ASP A 1 85 ? 24.609 -20.375 -17.094 1 98 85 ASP A N 1
ATOM 689 C CA . ASP A 1 85 ? 24.562 -19.953 -15.695 1 98 85 ASP A CA 1
ATOM 690 C C . ASP A 1 85 ? 24.047 -18.531 -15.562 1 98 85 ASP A C 1
ATOM 692 O O . ASP A 1 85 ? 24.531 -17.625 -16.25 1 98 85 ASP A O 1
ATOM 696 N N . ILE A 1 86 ? 23.094 -18.312 -14.656 1 97 86 ILE A N 1
ATOM 697 C CA . ILE A 1 86 ? 22.422 -17.016 -14.57 1 97 86 ILE A CA 1
ATOM 698 C C . ILE A 1 86 ? 23.422 -15.961 -14.086 1 97 86 ILE A C 1
ATOM 700 O O . ILE A 1 86 ? 23.234 -14.766 -14.344 1 97 86 ILE A O 1
ATOM 704 N N . ARG A 1 87 ? 24.578 -16.328 -13.43 1 96.69 87 ARG A N 1
ATOM 705 C CA . ARG A 1 87 ? 25.594 -15.414 -12.922 1 96.69 87 ARG A CA 1
ATOM 706 C C . ARG A 1 87 ? 26.297 -14.695 -14.062 1 96.69 87 ARG A C 1
ATOM 708 O O . ARG A 1 87 ? 26.891 -13.633 -13.859 1 96.69 87 ARG A O 1
ATOM 715 N N . LYS A 1 88 ? 26.156 -15.242 -15.164 1 96.06 88 LYS A N 1
ATOM 716 C CA . LYS A 1 88 ? 26.703 -14.625 -16.375 1 96.06 88 LYS A CA 1
ATOM 717 C C . LYS A 1 88 ? 26.031 -13.281 -16.641 1 96.06 88 LYS A C 1
ATOM 719 O O . LYS A 1 88 ? 26.641 -12.367 -17.203 1 96.06 88 LYS A O 1
ATOM 724 N N . TYR A 1 89 ? 24.812 -13.211 -16.297 1 96.06 89 TYR A N 1
ATOM 725 C CA . TYR A 1 89 ? 24.016 -12.039 -16.656 1 96.06 89 TYR A CA 1
ATOM 726 C C . TYR A 1 89 ? 23.719 -11.195 -15.422 1 96.06 89 TYR A C 1
ATOM 728 O O . TYR A 1 89 ? 23.469 -9.992 -15.531 1 96.06 89 TYR A O 1
ATOM 736 N N . LEU A 1 90 ? 23.625 -11.781 -14.281 1 95.12 90 LEU A N 1
ATOM 737 C CA . LEU A 1 90 ? 23.031 -11.156 -13.109 1 95.12 90 LEU A CA 1
ATOM 738 C C . LEU A 1 90 ? 24.016 -11.18 -11.93 1 95.12 90 LEU A C 1
ATOM 740 O O . LEU A 1 90 ? 23.594 -11.219 -10.773 1 95.12 90 LEU A O 1
ATOM 744 N N . ASN A 1 91 ? 25.234 -11.18 -12.055 1 89.94 91 ASN A N 1
ATOM 745 C CA . ASN A 1 91 ? 26.234 -11.375 -11 1 89.94 91 ASN A CA 1
ATOM 746 C C . ASN A 1 91 ? 26.062 -10.352 -9.883 1 89.94 91 ASN A C 1
ATOM 748 O O . ASN A 1 91 ? 26.391 -10.633 -8.727 1 89.94 91 ASN A O 1
ATOM 752 N N . GLU A 1 92 ? 25.531 -9.227 -10.117 1 88.81 92 GLU A N 1
ATOM 753 C CA . GLU A 1 92 ? 25.391 -8.18 -9.109 1 88.81 92 GLU A CA 1
ATOM 754 C C . GLU A 1 92 ? 24.266 -8.5 -8.133 1 88.81 92 GLU A C 1
ATOM 756 O O . GLU A 1 92 ? 24.219 -7.938 -7.035 1 88.81 92 GLU A O 1
ATOM 761 N N . TYR A 1 93 ? 23.422 -9.438 -8.5 1 91.06 93 TYR A N 1
ATOM 762 C CA . TYR A 1 93 ? 22.25 -9.727 -7.668 1 91.06 93 TYR A CA 1
ATOM 763 C C . TYR A 1 93 ? 22.406 -11.078 -6.965 1 91.06 93 TYR A C 1
ATOM 765 O O . TYR A 1 93 ? 21.688 -11.375 -6.012 1 91.06 93 TYR A O 1
ATOM 773 N N . ILE A 1 94 ? 23.312 -11.922 -7.461 1 93.75 94 ILE A N 1
ATOM 774 C CA . ILE A 1 94 ? 23.312 -13.32 -7.043 1 93.75 94 ILE A CA 1
ATOM 775 C C . ILE A 1 94 ? 24.547 -13.602 -6.172 1 93.75 94 ILE A C 1
ATOM 777 O O . ILE A 1 94 ? 25.672 -13.414 -6.609 1 93.75 94 ILE A O 1
ATOM 781 N N . ASN A 1 95 ? 24.344 -14.125 -4.988 1 94.25 95 ASN A N 1
ATOM 782 C CA . ASN A 1 95 ? 25.406 -14.516 -4.082 1 94.25 95 ASN A CA 1
ATOM 783 C C . ASN A 1 95 ? 25.391 -16.016 -3.807 1 94.25 95 ASN A C 1
ATOM 785 O O . ASN A 1 95 ? 26.141 -16.5 -2.953 1 94.25 95 ASN A O 1
ATOM 789 N N . ILE A 1 96 ? 24.594 -16.766 -4.492 1 95.69 96 ILE A N 1
ATOM 790 C CA . ILE A 1 96 ? 24.5 -18.219 -4.375 1 95.69 96 ILE A CA 1
ATOM 791 C C . ILE A 1 96 ? 25.609 -18.875 -5.207 1 95.69 96 ILE A C 1
ATOM 793 O O . ILE A 1 96 ? 25.75 -18.578 -6.395 1 95.69 96 ILE A O 1
ATOM 797 N N . GLU A 1 97 ? 26.328 -19.812 -4.637 1 94.94 97 GLU A N 1
ATOM 798 C CA . GLU A 1 97 ? 27.453 -20.453 -5.305 1 94.94 97 GLU A CA 1
ATOM 799 C C . GLU A 1 97 ? 26.984 -21.531 -6.27 1 94.94 97 GLU A C 1
ATOM 801 O O . GLU A 1 97 ? 27.562 -21.719 -7.34 1 94.94 97 GLU A O 1
ATOM 806 N N . THR A 1 98 ? 25.938 -22.25 -5.914 1 96.75 98 THR A N 1
ATOM 807 C CA . THR A 1 98 ? 25.422 -23.328 -6.758 1 96.75 98 THR A CA 1
ATOM 808 C C . THR A 1 98 ? 24.953 -22.781 -8.102 1 96.75 98 THR A C 1
ATOM 810 O O . THR A 1 98 ? 24.125 -21.859 -8.148 1 96.75 98 THR A O 1
ATOM 813 N N . PRO A 1 99 ? 25.406 -23.328 -9.164 1 96.88 99 PRO A N 1
ATOM 814 C CA . PRO A 1 99 ? 24.953 -22.828 -10.469 1 96.88 99 PRO A CA 1
ATOM 815 C C . PRO A 1 99 ? 23.469 -23.125 -10.727 1 96.88 99 PRO A C 1
ATOM 817 O O . PRO A 1 99 ? 22.984 -24.203 -10.367 1 96.88 99 PRO A O 1
ATOM 820 N N . ILE A 1 100 ? 22.781 -22.203 -11.305 1 97.56 100 ILE A N 1
ATOM 821 C CA . ILE A 1 100 ? 21.391 -22.281 -11.727 1 97.56 100 ILE A CA 1
ATOM 822 C C . ILE A 1 100 ? 21.281 -21.859 -13.188 1 97.56 100 ILE A C 1
ATOM 824 O O . ILE A 1 100 ? 21.859 -20.844 -13.594 1 97.56 100 ILE A O 1
ATOM 828 N N . THR A 1 101 ? 20.578 -22.594 -13.961 1 98.31 101 THR A N 1
ATOM 829 C CA . THR A 1 101 ? 20.438 -22.25 -15.375 1 98.31 101 THR A CA 1
ATOM 830 C C . THR A 1 101 ? 19.156 -21.469 -15.617 1 98.31 101 THR A C 1
ATOM 832 O O . THR A 1 101 ? 18.266 -21.438 -14.766 1 98.31 101 THR A O 1
ATOM 835 N N . ILE A 1 102 ? 19.094 -20.828 -16.781 1 98.5 102 ILE A N 1
ATOM 836 C CA . ILE A 1 102 ? 17.922 -20.094 -17.219 1 98.5 102 ILE A CA 1
ATOM 837 C C . ILE A 1 102 ? 16.734 -21.062 -17.344 1 98.5 102 ILE A C 1
ATOM 839 O O . ILE A 1 102 ? 15.633 -20.766 -16.875 1 98.5 102 ILE A O 1
ATOM 843 N N . ARG A 1 103 ? 16.953 -22.234 -17.906 1 98 103 ARG A N 1
ATOM 844 C CA . ARG A 1 103 ? 15.906 -23.234 -18.094 1 98 103 ARG A CA 1
ATOM 845 C C . ARG A 1 103 ? 15.305 -23.656 -16.75 1 98 103 ARG A C 1
ATOM 847 O O . ARG A 1 103 ? 14.086 -23.828 -16.641 1 98 103 ARG A O 1
ATOM 854 N N . GLN A 1 104 ? 16.172 -23.781 -15.781 1 98.12 104 GLN A N 1
ATOM 855 C CA . GLN A 1 104 ? 15.711 -24.219 -14.469 1 98.12 104 GLN A CA 1
ATOM 856 C C . GLN A 1 104 ? 14.812 -23.156 -13.828 1 98.12 104 GLN A C 1
ATOM 858 O O . GLN A 1 104 ? 13.859 -23.5 -13.117 1 98.12 104 GLN A O 1
ATOM 863 N N . MET A 1 105 ? 15.039 -21.875 -14.031 1 97.75 105 MET A N 1
ATOM 864 C CA . MET A 1 105 ? 14.18 -20.797 -13.539 1 97.75 105 MET A CA 1
ATOM 865 C C . MET A 1 105 ? 12.836 -20.812 -14.25 1 97.75 105 MET A C 1
ATOM 867 O O . MET A 1 105 ? 11.789 -20.703 -13.617 1 97.75 105 MET A O 1
ATOM 871 N N . MET A 1 106 ? 12.828 -21.062 -15.539 1 96.88 106 MET A N 1
ATOM 872 C CA . MET A 1 106 ? 11.609 -21.031 -16.344 1 96.88 106 MET A CA 1
ATOM 873 C C . MET A 1 106 ? 10.648 -22.125 -15.914 1 96.88 106 MET A C 1
ATOM 875 O O . MET A 1 106 ? 9.438 -22.031 -16.141 1 96.88 106 MET A O 1
ATOM 879 N N . ASN A 1 107 ? 11.281 -23.156 -15.32 1 97.5 107 ASN A N 1
ATOM 880 C CA . ASN A 1 107 ? 10.5 -24.359 -15.055 1 97.5 107 ASN A CA 1
ATOM 881 C C . ASN A 1 107 ? 10.312 -24.578 -13.562 1 97.5 107 ASN A C 1
ATOM 883 O O . ASN A 1 107 ? 9.836 -25.641 -13.148 1 97.5 107 ASN A O 1
ATOM 887 N N . ASN A 1 108 ? 10.742 -23.688 -12.688 1 97.75 108 ASN A N 1
ATOM 888 C CA . ASN A 1 108 ? 10.547 -23.734 -11.242 1 97.75 108 ASN A CA 1
ATOM 889 C C . ASN A 1 108 ? 11.242 -24.938 -10.625 1 97.75 108 ASN A C 1
ATOM 891 O O . ASN A 1 108 ? 10.695 -25.594 -9.734 1 97.75 108 ASN A O 1
ATOM 895 N N . VAL A 1 109 ? 12.398 -25.219 -11.141 1 98.19 109 VAL A N 1
ATOM 896 C CA . VAL A 1 109 ? 13.164 -26.328 -10.578 1 98.19 109 VAL A CA 1
ATOM 897 C C . VAL A 1 109 ? 14.562 -25.844 -10.195 1 98.19 109 VAL A C 1
ATOM 899 O O . VAL A 1 109 ? 15.508 -26.625 -10.133 1 98.19 109 VAL A O 1
ATOM 902 N N . SER A 1 110 ? 14.758 -24.547 -9.977 1 97.75 110 SER A N 1
ATOM 903 C CA . SER A 1 110 ? 16.047 -23.938 -9.688 1 97.75 110 SER A CA 1
ATOM 904 C C . SER A 1 110 ? 16.422 -24.094 -8.211 1 97.75 110 SER A C 1
ATOM 906 O O . SER A 1 110 ? 17.594 -23.969 -7.848 1 97.75 110 SER A O 1
ATOM 908 N N . GLY A 1 111 ? 15.398 -24.234 -7.383 1 98.12 111 GLY A N 1
ATOM 909 C CA . GLY A 1 111 ? 15.641 -24.266 -5.949 1 98.12 111 GLY A CA 1
ATOM 910 C C . GLY A 1 111 ? 15.664 -22.875 -5.324 1 98.12 111 GLY A C 1
ATOM 911 O O . GLY A 1 111 ? 15.758 -22.75 -4.102 1 98.12 111 GLY A O 1
ATOM 912 N N . LEU A 1 112 ? 15.539 -21.828 -6.102 1 98.19 112 LEU A N 1
ATOM 913 C CA . LEU A 1 112 ? 15.492 -20.469 -5.559 1 98.19 112 LEU A CA 1
ATOM 914 C C . LEU A 1 112 ? 14.336 -20.312 -4.574 1 98.19 112 LEU A C 1
ATOM 916 O O . LEU A 1 112 ? 13.219 -20.766 -4.852 1 98.19 112 LEU A O 1
ATOM 920 N N . ARG A 1 113 ? 14.586 -19.703 -3.461 1 98 113 ARG A N 1
ATOM 921 C CA . ARG A 1 113 ? 13.531 -19.391 -2.5 1 98 113 ARG A CA 1
ATOM 922 C C . ARG A 1 113 ? 12.594 -18.328 -3.039 1 98 113 ARG A C 1
ATOM 924 O O . ARG A 1 113 ? 13.023 -17.422 -3.764 1 98 113 ARG A O 1
ATOM 931 N N . ASP A 1 114 ? 11.383 -18.469 -2.639 1 97.5 114 ASP A N 1
ATOM 932 C CA . ASP A 1 114 ? 10.367 -17.562 -3.176 1 97.5 114 ASP A CA 1
ATOM 933 C C . ASP A 1 114 ? 10.492 -16.172 -2.559 1 97.5 114 ASP A C 1
ATOM 935 O O . ASP A 1 114 ? 10.602 -16.047 -1.337 1 97.5 114 ASP A O 1
ATOM 939 N N . GLN A 1 115 ? 10.336 -15.141 -3.379 1 97.69 115 GLN A N 1
ATOM 940 C CA . GLN A 1 115 ? 10.578 -13.758 -2.977 1 97.69 115 GLN A CA 1
ATOM 941 C C . GLN A 1 115 ? 9.523 -13.281 -1.979 1 97.69 115 GLN A C 1
ATOM 943 O O . GLN A 1 115 ? 9.82 -12.492 -1.084 1 97.69 115 GLN A O 1
ATOM 948 N N . TRP A 1 116 ? 8.273 -13.711 -2.084 1 96.31 116 TRP A N 1
ATOM 949 C CA . TRP A 1 116 ? 7.207 -13.195 -1.232 1 96.31 116 TRP A CA 1
ATOM 950 C C . TRP A 1 116 ? 7.441 -13.586 0.225 1 96.31 116 TRP A C 1
ATOM 952 O O . TRP A 1 116 ? 7.418 -12.727 1.11 1 96.31 116 TRP A O 1
ATOM 962 N N . GLU A 1 117 ? 7.707 -14.852 0.454 1 94.94 117 GLU A N 1
ATOM 963 C CA . GLU A 1 117 ? 7.949 -15.289 1.827 1 94.94 117 GLU A CA 1
ATOM 964 C C . GLU A 1 117 ? 9.203 -14.625 2.4 1 94.94 117 GLU A C 1
ATOM 966 O O . GLU A 1 117 ? 9.25 -14.297 3.588 1 94.94 117 GLU A O 1
ATOM 971 N N . LEU A 1 118 ? 10.188 -14.469 1.521 1 96.62 118 LEU A N 1
ATOM 972 C CA . LEU A 1 118 ? 11.406 -13.797 1.976 1 96.62 118 LEU A CA 1
ATOM 973 C C . LEU A 1 118 ? 11.117 -12.352 2.361 1 96.62 118 LEU A C 1
ATOM 975 O O . LEU A 1 118 ? 11.641 -11.859 3.359 1 96.62 118 LEU A O 1
ATOM 979 N N . LEU A 1 119 ? 10.328 -11.695 1.559 1 95.69 119 LEU A N 1
ATOM 980 C CA . LEU A 1 119 ? 9.945 -10.32 1.871 1 95.69 119 LEU A CA 1
ATOM 981 C C . LEU A 1 119 ? 9.211 -10.25 3.203 1 95.69 119 LEU A C 1
ATOM 983 O O . LEU A 1 119 ? 9.453 -9.352 4.008 1 95.69 119 LEU A O 1
ATOM 987 N N . PHE A 1 120 ? 8.305 -11.203 3.436 1 94.38 120 PHE A N 1
ATOM 988 C CA . PHE A 1 120 ? 7.57 -11.242 4.695 1 94.38 120 PHE A CA 1
ATOM 989 C C . PHE A 1 120 ? 8.531 -11.391 5.875 1 94.38 120 PHE A C 1
ATOM 991 O O . PHE A 1 120 ? 8.375 -10.711 6.891 1 94.38 120 PHE A O 1
ATOM 998 N N . LEU A 1 121 ? 9.492 -12.227 5.691 1 93.44 121 LEU A N 1
ATOM 999 C CA . LEU A 1 121 ? 10.469 -12.445 6.75 1 93.44 121 LEU A CA 1
ATOM 1000 C C . LEU A 1 121 ? 11.289 -11.18 7.004 1 93.44 121 LEU A C 1
ATOM 1002 O O . LEU A 1 121 ? 11.789 -10.977 8.109 1 93.44 121 LEU A O 1
ATOM 1006 N N . ARG A 1 122 ? 11.352 -10.336 6.02 1 92.81 122 ARG A N 1
ATOM 1007 C CA . ARG A 1 122 ? 12.078 -9.078 6.141 1 92.81 122 ARG A CA 1
ATOM 1008 C C . ARG A 1 122 ? 11.188 -7.988 6.742 1 92.81 122 ARG A C 1
ATOM 1010 O O . ARG A 1 122 ? 11.641 -6.863 6.965 1 92.81 122 ARG A O 1
ATOM 1017 N N . GLY A 1 123 ? 9.977 -8.312 6.996 1 90.75 123 GLY A N 1
ATOM 1018 C CA . GLY A 1 123 ? 9.055 -7.363 7.598 1 90.75 123 GLY A CA 1
ATOM 1019 C C . GLY A 1 123 ? 8.297 -6.535 6.578 1 90.75 123 GLY A C 1
ATOM 1020 O O . GLY A 1 123 ? 7.785 -5.461 6.898 1 90.75 123 GLY A O 1
ATOM 1021 N N . ILE A 1 124 ? 8.258 -6.93 5.355 1 93.5 124 ILE A N 1
ATOM 1022 C CA . ILE A 1 124 ? 7.504 -6.258 4.301 1 93.5 124 ILE A CA 1
ATOM 1023 C C . ILE A 1 124 ? 6.176 -6.977 4.074 1 93.5 124 ILE A C 1
ATOM 1025 O O . ILE A 1 124 ? 6.152 -8.156 3.723 1 93.5 124 ILE A O 1
ATOM 1029 N N . LYS A 1 125 ? 5.059 -6.293 4.277 1 92.5 125 LYS A N 1
ATOM 1030 C CA . LYS A 1 125 ? 3.73 -6.891 4.168 1 92.5 125 LYS A CA 1
ATOM 1031 C C . LYS A 1 125 ? 3.262 -6.926 2.715 1 92.5 125 LYS A C 1
ATOM 1033 O O . LYS A 1 125 ? 3.781 -6.191 1.872 1 92.5 125 LYS A O 1
ATOM 1038 N N . ILE A 1 126 ? 2.303 -7.691 2.49 1 92.19 126 ILE A N 1
ATOM 1039 C CA . ILE A 1 126 ? 1.871 -7.961 1.122 1 92.19 126 ILE A CA 1
ATOM 1040 C C . ILE A 1 126 ? 1.257 -6.699 0.518 1 92.19 126 ILE A C 1
ATOM 1042 O O . ILE A 1 126 ? 1.338 -6.48 -0.694 1 92.19 126 ILE A O 1
ATOM 1046 N N . ASN A 1 127 ? 0.616 -5.875 1.341 1 93.12 127 ASN A N 1
ATOM 1047 C CA . ASN A 1 127 ? -0.047 -4.676 0.835 1 93.12 127 ASN A CA 1
ATOM 1048 C C . ASN A 1 127 ? 0.863 -3.453 0.917 1 93.12 127 ASN A C 1
ATOM 1050 O O . ASN A 1 127 ? 0.427 -2.332 0.656 1 93.12 127 ASN A O 1
ATOM 1054 N N . ASP A 1 128 ? 2.145 -3.662 1.308 1 95.25 128 ASP A N 1
ATOM 1055 C CA . ASP A 1 128 ? 3.115 -2.572 1.272 1 95.25 128 ASP A CA 1
ATOM 1056 C C . ASP A 1 128 ? 3.473 -2.201 -0.165 1 95.25 128 ASP A C 1
ATOM 1058 O O . ASP A 1 128 ? 3.152 -2.938 -1.1 1 95.25 128 ASP A O 1
ATOM 1062 N N . GLN A 1 129 ? 4.023 -1.035 -0.3 1 94.94 129 GLN A N 1
ATOM 1063 C CA . GLN A 1 129 ? 4.668 -0.734 -1.573 1 94.94 129 GLN A CA 1
ATOM 1064 C C . GLN A 1 129 ? 5.898 -1.61 -1.787 1 94.94 129 GLN A C 1
ATOM 1066 O O . GLN A 1 129 ? 6.801 -1.637 -0.948 1 94.94 129 GLN A O 1
ATOM 1071 N N . ILE A 1 130 ? 5.895 -2.375 -2.816 1 96.56 130 ILE A N 1
ATOM 1072 C CA . ILE A 1 130 ? 7.008 -3.264 -3.125 1 96.56 130 ILE A CA 1
ATOM 1073 C C . ILE A 1 130 ? 7.539 -2.961 -4.523 1 96.56 130 ILE A C 1
ATOM 1075 O O . ILE A 1 130 ? 6.789 -3.002 -5.5 1 96.56 130 ILE A O 1
ATOM 1079 N N . ASP A 1 131 ? 8.781 -2.617 -4.633 1 94.62 131 ASP A N 1
ATOM 1080 C CA . ASP A 1 131 ? 9.352 -2.291 -5.938 1 94.62 131 ASP A CA 1
ATOM 1081 C C . ASP A 1 131 ? 10.492 -3.242 -6.293 1 94.62 131 ASP A C 1
ATOM 1083 O O . ASP A 1 131 ? 10.773 -4.184 -5.551 1 94.62 131 ASP A O 1
ATOM 1087 N N . MET A 1 132 ? 11.078 -3.053 -7.488 1 95.81 132 MET A N 1
ATOM 1088 C CA . MET A 1 132 ? 12.133 -3.918 -8.008 1 95.81 132 MET A CA 1
ATOM 1089 C C . MET A 1 132 ? 13.32 -3.963 -7.055 1 95.81 132 MET A C 1
ATOM 1091 O O . MET A 1 132 ? 13.938 -5.016 -6.867 1 95.81 132 MET A O 1
ATOM 1095 N N . ASP A 1 133 ? 13.664 -2.877 -6.418 1 92.88 133 ASP A N 1
ATOM 1096 C CA . ASP A 1 133 ? 14.82 -2.803 -5.535 1 92.88 133 ASP A CA 1
ATOM 1097 C C . ASP A 1 133 ? 14.602 -3.619 -4.266 1 92.88 133 ASP A C 1
ATOM 1099 O O . ASP A 1 133 ? 15.539 -4.195 -3.717 1 92.88 133 ASP A O 1
ATOM 1103 N N . ASP A 1 134 ? 13.375 -3.586 -3.744 1 94.81 134 ASP A N 1
ATOM 1104 C CA . ASP A 1 134 ? 13.062 -4.438 -2.602 1 94.81 134 ASP A CA 1
ATOM 1105 C C . ASP A 1 134 ? 13.375 -5.898 -2.902 1 94.81 134 ASP A C 1
ATOM 1107 O O . ASP A 1 134 ? 13.969 -6.594 -2.076 1 94.81 134 ASP A O 1
ATOM 1111 N N . ILE A 1 135 ? 12.977 -6.332 -4.078 1 96.81 135 ILE A N 1
ATOM 1112 C CA . ILE A 1 135 ? 13.164 -7.723 -4.473 1 96.81 135 ILE A CA 1
ATOM 1113 C C . ILE A 1 135 ? 14.641 -7.996 -4.73 1 96.81 135 ILE A C 1
ATOM 1115 O O . ILE A 1 135 ? 15.188 -9 -4.262 1 96.81 135 ILE A O 1
ATOM 1119 N N . ASN A 1 136 ? 15.305 -7.086 -5.496 1 95.94 136 ASN A N 1
ATOM 1120 C CA . ASN A 1 136 ? 16.734 -7.242 -5.777 1 95.94 136 ASN A CA 1
ATOM 1121 C C . ASN A 1 136 ? 17.547 -7.391 -4.496 1 95.94 136 ASN A C 1
ATOM 1123 O O . ASN A 1 136 ? 18.406 -8.273 -4.395 1 95.94 136 ASN A O 1
ATOM 1127 N N . THR A 1 137 ? 17.25 -6.547 -3.547 1 93.5 137 THR A N 1
ATOM 1128 C CA . THR A 1 137 ? 17.953 -6.605 -2.27 1 93.5 137 THR A CA 1
ATOM 1129 C C . THR A 1 137 ? 17.688 -7.93 -1.563 1 93.5 137 THR A C 1
ATOM 1131 O O . THR A 1 137 ? 18.609 -8.555 -1.032 1 93.5 137 THR A O 1
ATOM 1134 N N . THR A 1 138 ? 16.453 -8.359 -1.582 1 95.81 138 THR A N 1
ATOM 1135 C CA . THR A 1 138 ? 16.062 -9.609 -0.941 1 95.81 138 THR A CA 1
ATOM 1136 C C . THR A 1 138 ? 16.812 -10.789 -1.549 1 95.81 138 THR A C 1
ATOM 1138 O O . THR A 1 138 ? 17.344 -11.641 -0.824 1 95.81 138 THR A O 1
ATOM 1141 N N . ILE A 1 139 ? 16.891 -10.82 -2.857 1 96.94 139 ILE A N 1
ATOM 1142 C CA . ILE A 1 139 ? 17.562 -11.906 -3.568 1 96.94 139 ILE A CA 1
ATOM 1143 C C . ILE A 1 139 ? 19.062 -11.875 -3.285 1 96.94 139 ILE A C 1
ATOM 1145 O O . ILE A 1 139 ? 19.672 -12.914 -3.061 1 96.94 139 ILE A O 1
ATOM 1149 N N . SER A 1 140 ? 19.609 -10.734 -3.197 1 94.62 140 SER A N 1
ATOM 1150 C CA . SER A 1 140 ? 21.062 -10.578 -3.033 1 94.62 140 SER A CA 1
ATOM 1151 C C . SER A 1 140 ? 21.516 -11.055 -1.654 1 94.62 140 SER A C 1
ATOM 1153 O O . SER A 1 140 ? 22.688 -11.32 -1.441 1 94.62 140 SER A O 1
ATOM 1155 N N . LEU A 1 141 ? 20.625 -11.156 -0.762 1 94.19 141 LEU A N 1
ATOM 1156 C CA . LEU A 1 141 ? 20.938 -11.586 0.595 1 94.19 141 LEU A CA 1
ATOM 1157 C C . LEU A 1 141 ? 21.016 -13.109 0.687 1 94.19 141 LEU A C 1
ATOM 1159 O O . LEU A 1 141 ? 21.516 -13.648 1.669 1 94.19 141 LEU A O 1
ATOM 1163 N N . GLN A 1 142 ? 20.484 -13.797 -0.332 1 97.19 142 GLN A N 1
ATOM 1164 C CA . GLN A 1 142 ? 20.391 -15.25 -0.261 1 97.19 142 GLN A CA 1
ATOM 1165 C C . GLN A 1 142 ? 21.75 -15.906 -0.52 1 97.19 142 GLN A C 1
ATOM 1167 O O . GLN A 1 142 ? 22.484 -15.484 -1.408 1 97.19 142 GLN A O 1
ATOM 1172 N N . LYS A 1 143 ? 21.984 -16.984 0.245 1 96.56 143 LYS A N 1
ATOM 1173 C CA . LYS A 1 143 ? 23.266 -17.672 0.142 1 96.56 143 LYS A CA 1
ATOM 1174 C C . LYS A 1 143 ? 23.078 -19.141 -0.216 1 96.56 143 LYS A C 1
ATOM 1176 O O . LYS A 1 143 ? 24.047 -19.828 -0.576 1 96.56 143 LYS A O 1
ATOM 1181 N N . SER A 1 144 ? 21.875 -19.609 -0.093 1 96.12 144 SER A N 1
ATOM 1182 C CA . SER A 1 144 ? 21.609 -21.031 -0.36 1 96.12 144 SER A CA 1
ATOM 1183 C C . SER A 1 144 ? 20.25 -21.203 -1.025 1 96.12 144 SER A C 1
ATOM 1185 O O . SER A 1 144 ? 19.5 -20.234 -1.206 1 96.12 144 SER A O 1
ATOM 1187 N N . LEU A 1 145 ? 20 -22.453 -1.505 1 97.69 145 LEU A N 1
ATOM 1188 C CA . LEU A 1 145 ? 18.766 -22.812 -2.205 1 97.69 145 LEU A CA 1
ATOM 1189 C C . LEU A 1 145 ? 17.875 -23.688 -1.326 1 97.69 145 LEU A C 1
ATOM 1191 O O . LEU A 1 145 ? 18.328 -24.203 -0.301 1 97.69 145 LEU A O 1
ATOM 1195 N N . ASN A 1 146 ? 16.609 -23.781 -1.688 1 97.38 146 ASN A N 1
ATOM 1196 C CA . ASN A 1 146 ? 15.703 -24.734 -1.045 1 97.38 146 ASN A CA 1
ATOM 1197 C C . ASN A 1 146 ? 16.172 -26.172 -1.243 1 97.38 146 ASN A C 1
ATOM 1199 O O . ASN A 1 146 ? 16.016 -27.016 -0.348 1 97.38 146 ASN A O 1
ATOM 1203 N N . PHE A 1 147 ? 16.672 -26.469 -2.396 1 97.56 147 PHE A N 1
ATOM 1204 C CA . PHE A 1 147 ? 17.062 -27.812 -2.814 1 97.56 147 PHE A CA 1
ATOM 1205 C C . PHE A 1 147 ? 18.031 -27.75 -3.992 1 97.56 147 PHE A C 1
ATOM 1207 O O . PHE A 1 147 ? 18.234 -26.688 -4.578 1 97.56 147 PHE A O 1
ATOM 1214 N N . GLU A 1 148 ? 18.609 -28.875 -4.312 1 97.75 148 GLU A N 1
ATOM 1215 C CA . GLU A 1 148 ? 19.5 -28.953 -5.465 1 97.75 148 GLU A CA 1
ATOM 1216 C C . GLU A 1 148 ? 18.734 -28.734 -6.77 1 97.75 148 GLU A C 1
ATOM 1218 O O . GLU A 1 148 ? 17.688 -29.359 -6.992 1 97.75 148 GLU A O 1
ATOM 1223 N N . PRO A 1 149 ? 19.266 -27.859 -7.625 1 98.25 149 PRO A N 1
ATOM 1224 C CA . PRO A 1 149 ? 18.562 -27.594 -8.883 1 98.25 149 PRO A CA 1
ATOM 1225 C C . PRO A 1 149 ? 18.203 -28.859 -9.641 1 98.25 149 PRO A C 1
ATOM 1227 O O . PRO A 1 149 ? 19 -29.797 -9.695 1 98.25 149 PRO A O 1
ATOM 1230 N N . GLN A 1 150 ? 16.984 -28.906 -10.125 1 97.94 150 GLN A N 1
ATOM 1231 C CA . GLN A 1 150 ? 16.453 -29.953 -10.984 1 97.94 150 GLN A CA 1
ATOM 1232 C C . GLN A 1 150 ? 15.984 -31.156 -10.156 1 97.94 150 GLN A C 1
ATOM 1234 O O . GLN A 1 150 ? 15.383 -32.094 -10.688 1 97.94 150 GLN A O 1
ATOM 1239 N N . SER A 1 151 ? 16.203 -31.141 -8.852 1 97.94 151 SER A N 1
ATOM 1240 C CA . SER A 1 151 ? 15.867 -32.312 -8.031 1 97.94 151 SER A CA 1
ATOM 1241 C C . SER A 1 151 ? 14.406 -32.281 -7.617 1 97.94 151 SER A C 1
ATOM 1243 O O . SER A 1 151 ? 13.828 -33.344 -7.328 1 97.94 151 SER A O 1
ATOM 1245 N N . GLN A 1 152 ? 13.844 -31.188 -7.457 1 96.62 152 GLN A N 1
ATOM 1246 C CA . GLN A 1 152 ? 12.453 -31.016 -7.031 1 96.62 152 GLN A CA 1
ATOM 1247 C C . GLN A 1 152 ? 11.781 -29.875 -7.793 1 96.62 152 GLN A C 1
ATOM 1249 O O . GLN A 1 152 ? 12.461 -29.062 -8.414 1 96.62 152 GLN A O 1
ATOM 1254 N N . TYR A 1 153 ? 10.5 -30.016 -7.82 1 96.31 153 TYR A N 1
ATOM 1255 C CA . TYR A 1 153 ? 9.68 -28.891 -8.242 1 96.31 153 TYR A CA 1
ATOM 1256 C C . TYR A 1 153 ? 9.141 -28.141 -7.031 1 96.31 153 TYR A C 1
ATOM 1258 O O . TYR A 1 153 ? 8.555 -28.734 -6.125 1 96.31 153 TYR A O 1
ATOM 1266 N N . LEU A 1 154 ? 9.375 -26.812 -7.004 1 96 154 LEU A N 1
ATOM 1267 C CA . LEU A 1 154 ? 8.758 -25.922 -6.035 1 96 154 LEU A CA 1
ATOM 1268 C C . LEU A 1 154 ? 8.539 -24.531 -6.641 1 96 154 LEU A C 1
ATOM 1270 O O . LEU A 1 154 ? 9.492 -23.875 -7.07 1 96 154 LEU A O 1
ATOM 1274 N N . TYR A 1 155 ? 7.289 -24.219 -6.684 1 95.5 155 TYR A N 1
ATOM 1275 C CA . TYR A 1 155 ? 6.879 -22.969 -7.297 1 95.5 155 TYR A CA 1
ATOM 1276 C C . TYR A 1 155 ? 7.586 -21.781 -6.645 1 95.5 155 TYR A C 1
ATOM 1278 O O . TYR A 1 155 ? 7.594 -21.656 -5.418 1 95.5 155 TYR A O 1
ATOM 1286 N N . SER A 1 156 ? 8.266 -20.891 -7.473 1 96.94 156 SER A N 1
ATOM 1287 C CA . SER A 1 156 ? 8.969 -19.719 -6.977 1 96.94 156 SER A CA 1
ATOM 1288 C C . SER A 1 156 ? 8.852 -18.547 -7.945 1 96.94 156 SER A C 1
ATOM 1290 O O . SER A 1 156 ? 9.148 -18.688 -9.133 1 96.94 156 SER A O 1
ATOM 1292 N N . ASN A 1 157 ? 8.461 -17.391 -7.445 1 98.5 157 ASN A N 1
ATOM 1293 C CA . ASN A 1 157 ? 8.375 -16.172 -8.242 1 98.5 157 ASN A CA 1
ATOM 1294 C C . ASN A 1 157 ? 9.758 -15.586 -8.516 1 98.5 157 ASN A C 1
ATOM 1296 O O . ASN A 1 157 ? 9.953 -14.891 -9.516 1 98.5 157 ASN A O 1
ATOM 1300 N N . THR A 1 158 ? 10.727 -15.867 -7.738 1 98.5 158 THR A N 1
ATOM 1301 C CA . THR A 1 158 ? 12.062 -15.273 -7.773 1 98.5 158 THR A CA 1
ATOM 1302 C C . THR A 1 158 ? 12.711 -15.484 -9.141 1 98.5 158 THR A C 1
ATOM 1304 O O . THR A 1 158 ? 13.297 -14.562 -9.695 1 98.5 158 THR A O 1
ATOM 1307 N N . GLY A 1 159 ? 12.578 -16.656 -9.656 1 98.31 159 GLY A N 1
ATOM 1308 C CA . GLY A 1 159 ? 13.172 -16.953 -10.953 1 98.31 159 GLY A CA 1
ATOM 1309 C C . GLY A 1 159 ? 12.641 -16.062 -12.062 1 98.31 159 GLY A C 1
ATOM 1310 O O . GLY A 1 159 ? 13.391 -15.648 -12.953 1 98.31 159 GLY A O 1
ATOM 1311 N N . PHE A 1 160 ? 11.406 -15.742 -12.008 1 98.75 160 PHE A N 1
ATOM 1312 C CA . PHE A 1 160 ? 10.773 -14.961 -13.062 1 98.75 160 PHE A CA 1
ATOM 1313 C C . PHE A 1 160 ? 11.141 -13.484 -12.93 1 98.75 160 PHE A C 1
ATOM 1315 O O . PHE A 1 160 ? 11.242 -12.773 -13.938 1 98.75 160 PHE A O 1
ATOM 1322 N N . HIS A 1 161 ? 11.328 -13.031 -11.695 1 98.69 161 HIS A N 1
ATOM 1323 C CA . HIS A 1 161 ? 11.906 -11.703 -11.492 1 98.69 161 HIS A CA 1
ATOM 1324 C C . HIS A 1 161 ? 13.273 -11.594 -12.148 1 98.69 161 HIS A C 1
ATOM 1326 O O . HIS A 1 161 ? 13.539 -10.641 -12.891 1 98.69 161 HIS A O 1
ATOM 1332 N N . LEU A 1 162 ? 14.102 -12.57 -11.938 1 98.62 162 LEU A N 1
ATOM 1333 C CA . LEU A 1 162 ? 15.461 -12.578 -12.477 1 98.62 162 LEU A CA 1
ATOM 1334 C C . LEU A 1 162 ? 15.445 -12.703 -14 1 98.62 162 LEU A C 1
ATOM 1336 O O . LEU A 1 162 ? 16.25 -12.086 -14.688 1 98.62 162 LEU A O 1
ATOM 1340 N N . LEU A 1 163 ? 14.508 -13.508 -14.523 1 98.81 163 LEU A N 1
ATOM 1341 C CA . LEU A 1 163 ? 14.375 -13.633 -15.969 1 98.81 163 LEU A CA 1
ATOM 1342 C C . LEU A 1 163 ? 14.055 -12.281 -16.594 1 98.81 163 LEU A C 1
ATOM 1344 O O . LEU A 1 163 ? 14.578 -11.945 -17.672 1 98.81 163 LEU A O 1
ATOM 1348 N N . ALA A 1 164 ? 13.18 -11.5 -15.977 1 98.81 164 ALA A N 1
ATOM 1349 C CA . ALA A 1 164 ? 12.844 -10.18 -16.5 1 98.81 164 ALA A CA 1
ATOM 1350 C C . ALA A 1 164 ? 14.078 -9.273 -16.531 1 98.81 164 ALA A C 1
ATOM 1352 O O . ALA A 1 164 ? 14.273 -8.516 -17.484 1 98.81 164 ALA A O 1
ATOM 1353 N N . LEU A 1 165 ? 14.922 -9.375 -15.492 1 98.5 165 LEU A N 1
ATOM 1354 C CA . LEU A 1 165 ? 16.156 -8.586 -15.453 1 98.5 165 LEU A CA 1
ATOM 1355 C C . LEU A 1 165 ? 17.094 -8.992 -16.578 1 98.5 165 LEU A C 1
ATOM 1357 O O . LEU A 1 165 ? 17.766 -8.141 -17.172 1 98.5 165 LEU A O 1
ATOM 1361 N N . ILE A 1 166 ? 17.172 -10.273 -16.875 1 98.69 166 ILE A N 1
ATOM 1362 C CA . ILE A 1 166 ? 18 -10.758 -17.969 1 98.69 166 ILE A CA 1
ATOM 1363 C C . ILE A 1 166 ? 17.5 -10.18 -19.297 1 98.69 166 ILE A C 1
ATOM 1365 O O . ILE A 1 166 ? 18.312 -9.75 -20.125 1 98.69 166 ILE A O 1
ATOM 1369 N N . VAL A 1 167 ? 16.156 -10.164 -19.484 1 98.81 167 VAL A N 1
ATOM 1370 C CA . VAL A 1 167 ? 15.578 -9.594 -20.688 1 98.81 167 VAL A CA 1
ATOM 1371 C C . VAL A 1 167 ? 16.016 -8.133 -20.828 1 98.81 167 VAL A C 1
ATOM 1373 O O . VAL A 1 167 ? 16.422 -7.707 -21.922 1 98.81 167 VAL A O 1
ATOM 1376 N N . GLU A 1 168 ? 15.938 -7.402 -19.75 1 98.56 168 GLU A N 1
ATOM 1377 C CA . GLU A 1 168 ? 16.328 -5.996 -19.781 1 98.56 168 GLU A CA 1
ATOM 1378 C C . GLU A 1 168 ? 17.797 -5.844 -20.141 1 98.56 168 GLU A C 1
ATOM 1380 O O . GLU A 1 168 ? 18.156 -5.016 -20.984 1 98.56 168 GLU A O 1
ATOM 1385 N N . LYS A 1 169 ? 18.641 -6.652 -19.516 1 97.81 169 LYS A N 1
ATOM 1386 C CA . LYS A 1 169 ? 20.078 -6.582 -19.734 1 97.81 169 LYS A CA 1
ATOM 1387 C C . LYS A 1 169 ? 20.438 -6.859 -21.188 1 97.81 169 LYS A C 1
ATOM 1389 O O . LYS A 1 169 ? 21.234 -6.129 -21.781 1 97.81 169 LYS A O 1
ATOM 1394 N N . LEU A 1 170 ? 19.859 -7.82 -21.75 1 98.31 170 LEU A N 1
ATOM 1395 C CA . LEU A 1 170 ? 20.281 -8.297 -23.078 1 98.31 170 LEU A CA 1
ATOM 1396 C C . LEU A 1 170 ? 19.609 -7.477 -24.172 1 98.31 170 LEU A C 1
ATOM 1398 O O . LEU A 1 170 ? 20.188 -7.309 -25.25 1 98.31 170 LEU A O 1
ATOM 1402 N N . SER A 1 171 ? 18.359 -6.941 -23.922 1 98.31 171 SER A N 1
ATOM 1403 C CA . SER A 1 171 ? 17.625 -6.219 -24.969 1 98.31 171 SER A CA 1
ATOM 1404 C C . SER A 1 171 ? 17.922 -4.723 -24.906 1 98.31 171 SER A C 1
ATOM 1406 O O . SER A 1 171 ? 17.625 -3.986 -25.844 1 98.31 171 SER A O 1
ATOM 1408 N N . GLN A 1 172 ? 18.328 -4.23 -23.734 1 97.31 172 GLN A N 1
ATOM 1409 C CA . GLN A 1 172 ? 18.562 -2.814 -23.469 1 97.31 172 GLN A CA 1
ATOM 1410 C C . GLN A 1 172 ? 17.266 -2.023 -23.5 1 97.31 172 GLN A C 1
ATOM 1412 O O . GLN A 1 172 ? 17.266 -0.82 -23.766 1 97.31 172 GLN A O 1
ATOM 1417 N N . MET A 1 173 ? 16.219 -2.729 -23.359 1 97.69 173 MET A N 1
ATOM 1418 C CA . MET A 1 173 ? 14.891 -2.164 -23.156 1 97.69 173 MET A CA 1
ATOM 1419 C C . MET A 1 173 ? 14.383 -2.486 -21.75 1 97.69 173 MET A C 1
ATOM 1421 O O . MET A 1 173 ? 14.797 -3.475 -21.141 1 97.69 173 MET A O 1
ATOM 1425 N N . SER A 1 174 ? 13.516 -1.576 -21.266 1 98.19 174 SER A N 1
ATOM 1426 C CA . SER A 1 174 ? 12.789 -2.014 -20.078 1 98.19 174 SER A CA 1
ATOM 1427 C C . SER A 1 174 ? 11.938 -3.244 -20.375 1 98.19 174 SER A C 1
ATOM 1429 O O . SER A 1 174 ? 11.516 -3.455 -21.516 1 98.19 174 SER A O 1
ATOM 1431 N N . PHE A 1 175 ? 11.781 -4.047 -19.391 1 98.69 175 PHE A N 1
ATOM 1432 C CA . PHE A 1 175 ? 11 -5.266 -19.562 1 98.69 175 PHE A CA 1
ATOM 1433 C C . PHE A 1 175 ? 9.594 -4.941 -20.062 1 98.69 175 PHE A C 1
ATOM 1435 O O . PHE A 1 175 ? 9.117 -5.551 -21.031 1 98.69 175 PHE A O 1
ATOM 1442 N N . PRO A 1 176 ? 8.898 -3.926 -19.469 1 98.81 176 PRO A N 1
ATOM 1443 C CA . PRO A 1 176 ? 7.578 -3.572 -20 1 98.81 176 PRO A CA 1
ATOM 1444 C C . PRO A 1 176 ? 7.605 -3.186 -21.469 1 98.81 176 PRO A C 1
ATOM 1446 O O . PRO A 1 176 ? 6.742 -3.615 -22.25 1 98.81 176 PRO A O 1
ATOM 1449 N N . GLN A 1 177 ? 8.586 -2.49 -21.891 1 98.62 177 GLN A N 1
ATOM 1450 C CA . GLN A 1 177 ? 8.695 -2.076 -23.297 1 98.62 177 GLN A CA 1
ATOM 1451 C C . GLN A 1 177 ? 8.969 -3.271 -24.203 1 98.62 177 GLN A C 1
ATOM 1453 O O . GLN A 1 177 ? 8.391 -3.373 -25.281 1 98.62 177 GLN A O 1
ATOM 1458 N N . PHE A 1 178 ? 9.867 -4.117 -23.766 1 98.81 178 PHE A N 1
ATOM 1459 C CA . PHE A 1 178 ? 10.195 -5.301 -24.547 1 98.81 178 PHE A CA 1
ATOM 1460 C C . PHE A 1 178 ? 8.945 -6.141 -24.812 1 98.81 178 PHE A C 1
ATOM 1462 O O . PHE A 1 178 ? 8.68 -6.531 -25.938 1 98.81 178 PHE A O 1
ATOM 1469 N N . VAL A 1 179 ? 8.156 -6.418 -23.766 1 98.88 179 VAL A N 1
ATOM 1470 C CA . VAL A 1 179 ? 6.973 -7.262 -23.875 1 98.88 179 VAL A CA 1
ATOM 1471 C C . VAL A 1 179 ? 5.953 -6.602 -24.797 1 98.88 179 VAL A C 1
ATOM 1473 O O . VAL A 1 179 ? 5.328 -7.27 -25.625 1 98.88 179 VAL A O 1
ATOM 1476 N N . LYS A 1 180 ? 5.789 -5.305 -24.625 1 98.75 180 LYS A N 1
ATOM 1477 C CA . LYS A 1 180 ? 4.863 -4.578 -25.5 1 98.75 180 LYS A CA 1
ATOM 1478 C C . LYS A 1 180 ? 5.258 -4.707 -26.969 1 98.75 180 LYS A C 1
ATOM 1480 O O . LYS A 1 180 ? 4.441 -5.094 -27.797 1 98.75 180 LYS A O 1
ATOM 1485 N N . GLU A 1 181 ? 6.492 -4.508 -27.266 1 98.56 181 GLU A N 1
ATOM 1486 C CA . GLU A 1 181 ? 6.965 -4.422 -28.641 1 98.56 181 GLU A CA 1
ATOM 1487 C C . GLU A 1 181 ? 7.078 -5.809 -29.281 1 98.56 181 GLU A C 1
ATOM 1489 O O . GLU A 1 181 ? 6.816 -5.977 -30.469 1 98.56 181 GLU A O 1
ATOM 1494 N N . ARG A 1 182 ? 7.469 -6.77 -28.469 1 98.5 182 ARG A N 1
ATOM 1495 C CA . ARG A 1 182 ? 7.871 -8.047 -29.062 1 98.5 182 ARG A CA 1
ATOM 1496 C C . ARG A 1 182 ? 6.773 -9.094 -28.906 1 98.5 182 ARG A C 1
ATOM 1498 O O . ARG A 1 182 ? 6.793 -10.125 -29.578 1 98.5 182 ARG A O 1
ATOM 1505 N N . ILE A 1 183 ? 5.809 -8.828 -28.078 1 98.75 183 ILE A N 1
ATOM 1506 C CA . ILE A 1 183 ? 4.793 -9.844 -27.844 1 98.75 183 ILE A CA 1
ATOM 1507 C C . ILE A 1 183 ? 3.402 -9.242 -28.016 1 98.75 183 ILE A C 1
ATOM 1509 O O . ILE A 1 183 ? 2.67 -9.617 -28.938 1 98.75 183 ILE A O 1
ATOM 1513 N N . PHE A 1 184 ? 3.033 -8.188 -27.281 1 98.88 184 PHE A N 1
ATOM 1514 C CA . PHE A 1 184 ? 1.665 -7.684 -27.266 1 98.88 184 PHE A CA 1
ATOM 1515 C C . PHE A 1 184 ? 1.308 -7.078 -28.625 1 98.88 184 PHE A C 1
ATOM 1517 O O . PHE A 1 184 ? 0.243 -7.363 -29.172 1 98.88 184 PHE A O 1
ATOM 1524 N N . THR A 1 185 ? 2.199 -6.234 -29.125 1 98.75 185 THR A N 1
ATOM 1525 C CA . THR A 1 185 ? 1.906 -5.559 -30.375 1 98.75 185 THR A CA 1
ATOM 1526 C C . THR A 1 185 ? 1.78 -6.566 -31.516 1 98.75 185 THR A C 1
ATOM 1528 O O . THR A 1 185 ? 0.776 -6.578 -32.25 1 98.75 185 THR A O 1
ATOM 1531 N N . PRO A 1 186 ? 2.711 -7.461 -31.688 1 98.56 186 PRO A N 1
ATOM 1532 C CA . PRO A 1 186 ? 2.582 -8.445 -32.75 1 98.56 186 PRO A CA 1
ATOM 1533 C C . PRO A 1 186 ? 1.327 -9.305 -32.625 1 98.56 186 PRO A C 1
ATOM 1535 O O . PRO A 1 186 ? 0.737 -9.703 -33.625 1 98.56 186 PRO A O 1
ATOM 1538 N N . LEU A 1 187 ? 0.895 -9.602 -31.453 1 98.5 187 LEU A N 1
ATOM 1539 C CA . LEU A 1 187 ? -0.264 -10.453 -31.234 1 98.5 187 LEU A CA 1
ATOM 1540 C C . LEU A 1 187 ? -1.559 -9.656 -31.328 1 98.5 187 LEU A C 1
ATOM 1542 O O . LEU A 1 187 ? -2.65 -10.227 -31.266 1 98.5 187 LEU A O 1
ATOM 1546 N N . GLY A 1 188 ? -1.447 -8.359 -31.453 1 98.38 188 GLY A N 1
ATOM 1547 C CA . GLY A 1 188 ? -2.621 -7.5 -31.484 1 98.38 188 GLY A CA 1
ATOM 1548 C C . GLY A 1 188 ? -3.291 -7.355 -30.125 1 98.38 188 GLY A C 1
ATOM 1549 O O . GLY A 1 188 ? -4.5 -7.125 -30.047 1 98.38 188 GLY A O 1
ATOM 1550 N N . MET A 1 189 ? -2.564 -7.566 -29.094 1 98.5 189 MET A N 1
ATOM 1551 C CA . MET A 1 189 ? -3.076 -7.391 -27.734 1 98.5 189 MET A CA 1
ATOM 1552 C C . MET A 1 189 ? -3.045 -5.922 -27.328 1 98.5 189 MET A C 1
ATOM 1554 O O . MET A 1 189 ? -2.291 -5.535 -26.422 1 98.5 189 MET A O 1
ATOM 1558 N N . THR A 1 190 ? -3.979 -5.152 -27.734 1 97.81 190 THR A N 1
ATOM 1559 C CA . THR A 1 190 ? -3.945 -3.695 -27.672 1 97.81 190 THR A CA 1
ATOM 1560 C C . THR A 1 190 ? -4.414 -3.203 -26.312 1 97.81 190 THR A C 1
ATOM 1562 O O . THR A 1 190 ? -4.227 -2.035 -25.969 1 97.81 190 THR A O 1
ATOM 1565 N N . HIS A 1 191 ? -4.953 -4.074 -25.516 1 98.06 191 HIS A N 1
ATOM 1566 C CA . HIS A 1 191 ? -5.395 -3.701 -24.172 1 98.06 191 HIS A CA 1
ATOM 1567 C C . HIS A 1 191 ? -4.488 -4.309 -23.109 1 98.06 191 HIS A C 1
ATOM 1569 O O . HIS A 1 191 ? -4.891 -4.445 -21.953 1 98.06 191 HIS A O 1
ATOM 1575 N N . SER A 1 192 ? -3.295 -4.703 -23.531 1 98.69 192 SER A N 1
ATOM 1576 C CA . SER A 1 192 ? -2.391 -5.391 -22.609 1 98.69 192 SER A CA 1
ATOM 1577 C C . SER A 1 192 ? -1.106 -4.594 -22.406 1 98.69 192 SER A C 1
ATOM 1579 O O . SER A 1 192 ? -0.593 -3.977 -23.328 1 98.69 192 SER A O 1
ATOM 1581 N N . PHE A 1 193 ? -0.614 -4.555 -21.219 1 98.75 193 PHE A N 1
ATOM 1582 C CA . PHE A 1 193 ? 0.655 -3.928 -20.859 1 98.75 193 PHE A CA 1
ATOM 1583 C C . PHE A 1 193 ? 1.185 -4.473 -19.547 1 98.75 193 PHE A C 1
ATOM 1585 O O . PHE A 1 193 ? 0.436 -5.066 -18.766 1 98.75 193 PHE A O 1
ATOM 1592 N N . VAL A 1 194 ? 2.463 -4.383 -19.359 1 98.81 194 VAL A N 1
ATOM 1593 C CA . VAL A 1 194 ? 3.082 -4.617 -18.062 1 98.81 194 VAL A CA 1
ATOM 1594 C C . VAL A 1 194 ? 3.062 -3.328 -17.25 1 98.81 194 VAL A C 1
ATOM 1596 O O . VAL A 1 194 ? 3.684 -2.332 -17.625 1 98.81 194 VAL A O 1
ATOM 1599 N N . ARG A 1 195 ? 2.287 -3.328 -16.188 1 98 195 ARG A N 1
ATOM 1600 C CA . ARG A 1 195 ? 2.211 -2.146 -15.336 1 98 195 ARG A CA 1
ATOM 1601 C C . ARG A 1 195 ? 3.48 -1.987 -14.508 1 98 195 ARG A C 1
ATOM 1603 O O . ARG A 1 195 ? 3.764 -2.809 -13.633 1 98 195 ARG A O 1
ATOM 1610 N N . GLU A 1 196 ? 4.164 -0.956 -14.711 1 95.06 196 GLU A N 1
ATOM 1611 C CA . GLU A 1 196 ? 5.488 -0.771 -14.117 1 95.06 196 GLU A CA 1
ATOM 1612 C C . GLU A 1 196 ? 5.387 -0.299 -12.672 1 95.06 196 GLU A C 1
ATOM 1614 O O . GLU A 1 196 ? 6.285 -0.552 -11.867 1 95.06 196 GLU A O 1
ATOM 1619 N N . SER A 1 197 ? 4.301 0.411 -12.445 1 96.06 197 SER A N 1
ATOM 1620 C CA . SER A 1 197 ? 4.152 0.985 -11.109 1 96.06 197 SER A CA 1
ATOM 1621 C C . SER A 1 197 ? 2.684 1.139 -10.734 1 96.06 197 SER A C 1
ATOM 1623 O O . SER A 1 197 ? 1.84 1.385 -11.602 1 96.06 197 SER A O 1
ATOM 1625 N N . PHE A 1 198 ? 2.492 1.082 -9.414 1 95.31 198 PHE A N 1
ATOM 1626 C CA . PHE A 1 198 ? 1.143 1.28 -8.898 1 95.31 198 PHE A CA 1
ATOM 1627 C C . PHE A 1 198 ? 0.661 2.699 -9.18 1 95.31 198 PHE A C 1
ATOM 1629 O O . PHE A 1 198 ? -0.543 2.967 -9.164 1 95.31 198 PHE A O 1
ATOM 1636 N N . THR A 1 199 ? 1.531 3.648 -9.5 1 96.88 199 THR A N 1
ATOM 1637 C CA . THR A 1 199 ? 1.17 5.047 -9.695 1 96.88 199 THR A CA 1
ATOM 1638 C C . THR A 1 199 ? 0.595 5.273 -11.086 1 96.88 199 THR A C 1
ATOM 1640 O O . THR A 1 199 ? 0.003 6.32 -11.359 1 96.88 199 THR A O 1
ATOM 1643 N N . GLN A 1 200 ? 0.798 4.316 -11.984 1 97.12 200 GLN A N 1
ATOM 1644 C CA . GLN A 1 200 ? 0.336 4.453 -13.359 1 97.12 200 GLN A CA 1
ATOM 1645 C C . GLN A 1 200 ? -1.188 4.438 -13.43 1 97.12 200 GLN A C 1
ATOM 1647 O O . GLN A 1 200 ? -1.833 3.559 -12.859 1 97.12 200 GLN A O 1
ATOM 1652 N N . ILE A 1 201 ? -1.765 5.391 -14.086 1 97.25 201 ILE A N 1
ATOM 1653 C CA . ILE A 1 201 ? -3.205 5.434 -14.312 1 97.25 201 ILE A CA 1
ATOM 1654 C C . ILE A 1 201 ? -3.576 4.492 -15.453 1 97.25 201 ILE A C 1
ATOM 1656 O O . ILE A 1 201 ? -3.035 4.605 -16.562 1 97.25 201 ILE A O 1
ATOM 1660 N N . VAL A 1 202 ? -4.398 3.578 -15.227 1 97.75 202 VAL A N 1
ATOM 1661 C CA . VAL A 1 202 ? -4.816 2.576 -16.203 1 97.75 202 VAL A CA 1
ATOM 1662 C C . VAL A 1 202 ? -6.277 2.805 -16.578 1 97.75 202 VAL A C 1
ATOM 1664 O O . VAL A 1 202 ? -7.18 2.561 -15.781 1 97.75 202 VAL A O 1
ATOM 1667 N N . PRO A 1 203 ? -6.566 3.238 -17.828 1 97.31 203 PRO A N 1
ATOM 1668 C CA . PRO A 1 203 ? -7.961 3.391 -18.25 1 97.31 203 PRO A CA 1
ATOM 1669 C C . PRO A 1 203 ? -8.766 2.1 -18.109 1 97.31 203 PRO A C 1
ATOM 1671 O O . PRO A 1 203 ? -8.289 1.028 -18.5 1 97.31 203 PRO A O 1
ATOM 1674 N N . ASP A 1 204 ? -9.938 2.127 -17.516 1 98 204 ASP A N 1
ATOM 1675 C CA . ASP A 1 204 ? -10.891 1.034 -17.344 1 98 204 ASP A CA 1
ATOM 1676 C C . ASP A 1 204 ? -10.391 0.009 -16.328 1 98 204 ASP A C 1
ATOM 1678 O O . ASP A 1 204 ? -10.742 -1.17 -16.406 1 98 204 ASP A O 1
ATOM 1682 N N . LEU A 1 205 ? -9.578 0.485 -15.445 1 98.38 205 LEU A N 1
ATOM 1683 C CA . LEU A 1 205 ? -9.023 -0.393 -14.422 1 98.38 205 LEU A CA 1
ATOM 1684 C C . LEU A 1 205 ? -10.125 -0.958 -13.539 1 98.38 205 LEU A C 1
ATOM 1686 O O . LEU A 1 205 ? -11.047 -0.236 -13.156 1 98.38 205 LEU A O 1
ATOM 1690 N N . THR A 1 206 ? -10.07 -2.27 -13.227 1 98.62 206 THR A N 1
ATOM 1691 C CA . THR A 1 206 ? -10.867 -2.867 -12.164 1 98.62 206 THR A CA 1
ATOM 1692 C C . THR A 1 206 ? -10.102 -2.854 -10.844 1 98.62 206 THR A C 1
ATOM 1694 O O . THR A 1 206 ? -8.883 -3.047 -10.82 1 98.62 206 THR A O 1
ATOM 1697 N N . TYR A 1 207 ? -10.836 -2.58 -9.789 1 98.19 207 TYR A N 1
ATOM 1698 C CA . TYR A 1 207 ? -10.281 -2.662 -8.438 1 98.19 207 TYR A CA 1
ATOM 1699 C C . TYR A 1 207 ? -10.602 -4.004 -7.797 1 98.19 207 TYR A C 1
ATOM 1701 O O . TYR A 1 207 ? -11.602 -4.645 -8.148 1 98.19 207 TYR A O 1
ATOM 1709 N N . SER A 1 208 ? -9.766 -4.484 -6.863 1 98.19 208 SER A N 1
ATOM 1710 C CA . SER A 1 208 ? -9.945 -5.852 -6.383 1 98.19 208 SER A CA 1
ATOM 1711 C C . SER A 1 208 ? -10.523 -5.867 -4.969 1 98.19 208 SER A C 1
ATOM 1713 O O . SER A 1 208 ? -10.18 -5.02 -4.145 1 98.19 208 SER A O 1
ATOM 1715 N N . TYR A 1 209 ? -11.406 -6.844 -4.688 1 98.31 209 TYR A N 1
ATOM 1716 C CA . TYR A 1 209 ? -12.164 -6.938 -3.445 1 98.31 209 TYR A CA 1
ATOM 1717 C C . TYR A 1 209 ? -12.141 -8.359 -2.9 1 98.31 209 TYR A C 1
ATOM 1719 O O . TYR A 1 209 ? -12.555 -9.305 -3.586 1 98.31 209 TYR A O 1
ATOM 1727 N N . GLN A 1 210 ? -11.688 -8.469 -1.688 1 97.38 210 GLN A N 1
ATOM 1728 C CA . GLN A 1 210 ? -11.617 -9.758 -1.014 1 97.38 210 GLN A CA 1
ATOM 1729 C C . GLN A 1 210 ? -12.992 -10.195 -0.525 1 97.38 210 GLN A C 1
ATOM 1731 O O . GLN A 1 210 ? -13.766 -9.383 -0.008 1 97.38 210 GLN A O 1
ATOM 1736 N N . ASP A 1 211 ? -13.312 -11.422 -0.786 1 96.19 211 ASP A N 1
ATOM 1737 C CA . ASP A 1 211 ? -14.508 -12.07 -0.255 1 96.19 211 ASP A CA 1
ATOM 1738 C C . ASP A 1 211 ? -14.172 -12.938 0.957 1 96.19 211 ASP A C 1
ATOM 1740 O O . ASP A 1 211 ? -13.586 -14.016 0.813 1 96.19 211 ASP A O 1
ATOM 1744 N N . GLU A 1 212 ? -14.594 -12.508 2.143 1 94.5 212 GLU A N 1
ATOM 1745 C CA . GLU A 1 212 ? -14.266 -13.25 3.354 1 94.5 212 GLU A CA 1
ATOM 1746 C C . GLU A 1 212 ? -15.422 -14.156 3.771 1 94.5 212 GLU A C 1
ATOM 1748 O O . GLU A 1 212 ? -15.359 -14.812 4.816 1 94.5 212 GLU A O 1
ATOM 1753 N N . GLY A 1 213 ? -16.469 -14.164 3.062 1 93.5 213 GLY A N 1
ATOM 1754 C CA . GLY A 1 213 ? -17.578 -15.07 3.287 1 93.5 213 GLY A CA 1
ATOM 1755 C C . GLY A 1 213 ? -18.609 -14.523 4.266 1 93.5 213 GLY A C 1
ATOM 1756 O O . GLY A 1 213 ? -19.578 -15.203 4.605 1 93.5 213 GLY A O 1
ATOM 1757 N N . ASP A 1 214 ? -18.469 -13.273 4.754 1 92.62 214 ASP A N 1
ATOM 1758 C CA . ASP A 1 214 ? -19.375 -12.703 5.754 1 92.62 214 ASP A CA 1
ATOM 1759 C C . ASP A 1 214 ? -20.375 -11.75 5.113 1 92.62 214 ASP A C 1
ATOM 1761 O O . ASP A 1 214 ? -20.891 -10.836 5.77 1 92.62 214 ASP A O 1
ATOM 1765 N N . ASP A 1 215 ? -20.531 -11.836 3.816 1 89.44 215 ASP A N 1
ATOM 1766 C CA . ASP A 1 215 ? -21.484 -11.055 3.045 1 89.44 215 ASP A CA 1
ATOM 1767 C C . ASP A 1 215 ? -21.016 -9.617 2.875 1 89.44 215 ASP A C 1
ATOM 1769 O O . ASP A 1 215 ? -21.812 -8.703 2.67 1 89.44 215 ASP A O 1
ATOM 1773 N N . THR A 1 216 ? -19.812 -9.422 3.156 1 92.88 216 THR A N 1
ATOM 1774 C CA . THR A 1 216 ? -19.156 -8.141 2.912 1 92.88 216 THR A CA 1
ATOM 1775 C C . THR A 1 216 ? -17.906 -8.312 2.064 1 92.88 216 THR A C 1
ATOM 1777 O O . THR A 1 216 ? -17.281 -9.375 2.09 1 92.88 216 THR A O 1
ATOM 1780 N N . PHE A 1 217 ? -17.672 -7.348 1.235 1 96.31 217 PHE A N 1
ATOM 1781 C CA . PHE A 1 217 ? -16.422 -7.324 0.477 1 96.31 217 PHE A CA 1
ATOM 1782 C C . PHE A 1 217 ? -15.438 -6.332 1.085 1 96.31 217 PHE A C 1
ATOM 1784 O O . PHE A 1 217 ? -15.844 -5.363 1.735 1 96.31 217 PHE A O 1
ATOM 1791 N N . TYR A 1 218 ? -14.172 -6.613 0.952 1 97.19 218 TYR A N 1
ATOM 1792 C CA . TYR A 1 218 ? -13.102 -5.77 1.476 1 97.19 218 TYR A CA 1
ATOM 1793 C C . TYR A 1 218 ? -12.164 -5.328 0.361 1 97.19 218 TYR A C 1
ATOM 1795 O O . TYR A 1 218 ? -11.656 -6.16 -0.396 1 97.19 218 TYR A O 1
ATOM 1803 N N . TYR A 1 219 ? -11.961 -4.012 0.213 1 97.94 219 TYR A N 1
ATOM 1804 C CA . TYR A 1 219 ? -10.992 -3.518 -0.761 1 97.94 219 TYR A CA 1
ATOM 1805 C C . TYR A 1 219 ? -9.602 -4.062 -0.469 1 97.94 219 TYR A C 1
ATOM 1807 O O . TYR A 1 219 ? -9.148 -4.043 0.679 1 97.94 219 TYR A O 1
ATOM 1815 N N . ASN A 1 220 ? -8.953 -4.598 -1.429 1 97.62 220 ASN A N 1
ATOM 1816 C CA . ASN A 1 220 ? -7.598 -5.129 -1.327 1 97.62 220 ASN A CA 1
ATOM 1817 C C . ASN A 1 220 ? -6.668 -4.488 -2.354 1 97.62 220 ASN A C 1
ATOM 1819 O O . ASN A 1 220 ? -6.594 -4.941 -3.498 1 97.62 220 ASN A O 1
ATOM 1823 N N . PRO A 1 221 ? -5.902 -3.492 -1.961 1 96.06 221 PRO A N 1
ATOM 1824 C CA . PRO A 1 221 ? -5.078 -2.748 -2.912 1 96.06 221 PRO A CA 1
ATOM 1825 C C . PRO A 1 221 ? -3.865 -3.545 -3.391 1 96.06 221 PRO A C 1
ATOM 1827 O O . PRO A 1 221 ? -3.387 -4.434 -2.68 1 96.06 221 PRO A O 1
ATOM 1830 N N . LEU A 1 222 ? -3.451 -3.262 -4.547 1 96.81 222 LEU A N 1
ATOM 1831 C CA . LEU A 1 222 ? -2.209 -3.777 -5.113 1 96.81 222 LEU A CA 1
ATOM 1832 C C . LEU A 1 222 ? -1.215 -2.646 -5.363 1 96.81 222 LEU A C 1
ATOM 1834 O O . LEU A 1 222 ? -1.312 -1.939 -6.367 1 96.81 222 LEU A O 1
ATOM 1838 N N . ASN A 1 223 ? -0.211 -2.533 -4.527 1 96.38 223 ASN A N 1
ATOM 1839 C CA . ASN A 1 223 ? 0.746 -1.434 -4.594 1 96.38 223 ASN A CA 1
ATOM 1840 C C . ASN A 1 223 ? 2.102 -1.9 -5.117 1 96.38 223 ASN A C 1
ATOM 1842 O O . ASN A 1 223 ? 3.143 -1.543 -4.562 1 96.38 223 ASN A O 1
ATOM 1846 N N . TYR A 1 224 ? 2.094 -2.66 -6.164 1 96.12 224 TYR A N 1
ATOM 1847 C CA . TYR A 1 224 ? 3.312 -3.221 -6.734 1 96.12 224 TYR A CA 1
ATOM 1848 C C . TYR A 1 224 ? 3.967 -2.238 -7.695 1 96.12 224 TYR A C 1
ATOM 1850 O O . TYR A 1 224 ? 3.277 -1.549 -8.453 1 96.12 224 TYR A O 1
ATOM 1858 N N . ALA A 1 225 ? 5.246 -2.135 -7.621 1 95.75 225 ALA A N 1
ATOM 1859 C CA . ALA A 1 225 ? 6.102 -1.542 -8.648 1 95.75 225 ALA A CA 1
ATOM 1860 C C . ALA A 1 225 ? 7.184 -2.52 -9.094 1 95.75 225 ALA A C 1
ATOM 1862 O O . ALA A 1 225 ? 8.367 -2.18 -9.109 1 95.75 225 ALA A O 1
ATOM 1863 N N . LEU A 1 226 ? 6.688 -3.703 -9.398 1 97.31 226 LEU A N 1
ATOM 1864 C CA . LEU A 1 226 ? 7.555 -4.809 -9.805 1 97.31 226 LEU A CA 1
ATOM 1865 C C . LEU A 1 226 ? 6.934 -5.594 -10.953 1 97.31 226 LEU A C 1
ATOM 1867 O O . LEU A 1 226 ? 5.73 -5.488 -11.203 1 97.31 226 LEU A O 1
ATOM 1871 N N . TYR A 1 227 ? 7.738 -6.305 -11.703 1 98.25 227 TYR A N 1
ATOM 1872 C CA . TYR A 1 227 ? 7.254 -7.102 -12.82 1 98.25 227 TYR A CA 1
ATOM 1873 C C . TYR A 1 227 ? 8.117 -8.344 -13.023 1 98.25 227 TYR A C 1
ATOM 1875 O O . TYR A 1 227 ? 9.086 -8.555 -12.297 1 98.25 227 TYR A O 1
ATOM 1883 N N . GLY A 1 228 ? 7.809 -9.172 -13.969 1 98.56 228 GLY A N 1
ATOM 1884 C CA . GLY A 1 228 ? 8.414 -10.469 -14.219 1 98.56 228 GLY A CA 1
ATOM 1885 C C . GLY A 1 228 ? 7.508 -11.625 -13.836 1 98.56 228 GLY A C 1
ATOM 1886 O O . GLY A 1 228 ? 6.887 -12.25 -14.703 1 98.56 228 GLY A O 1
ATOM 1887 N N . PRO A 1 229 ? 7.355 -11.812 -12.523 1 98.69 229 PRO A N 1
ATOM 1888 C CA . PRO A 1 229 ? 6.418 -12.859 -12.102 1 98.69 229 PRO A CA 1
ATOM 1889 C C . PRO A 1 229 ? 4.965 -12.398 -12.141 1 98.69 229 PRO A C 1
ATOM 1891 O O . PRO A 1 229 ? 4.051 -13.227 -12.023 1 98.69 229 PRO A O 1
ATOM 1894 N N . THR A 1 230 ? 4.703 -11.148 -12.258 1 98.5 230 THR A N 1
ATOM 1895 C CA . THR A 1 230 ? 3.377 -10.555 -12.156 1 98.5 230 THR A CA 1
ATOM 1896 C C . THR A 1 230 ? 3.299 -9.258 -12.953 1 98.5 230 THR A C 1
ATOM 1898 O O . THR A 1 230 ? 4.152 -8.992 -13.805 1 98.5 230 THR A O 1
ATOM 1901 N N . SER A 1 231 ? 2.158 -8.539 -12.906 1 98.62 231 SER A N 1
ATOM 1902 C CA . SER A 1 231 ? 1.938 -7.133 -13.227 1 98.62 231 SER A CA 1
ATOM 1903 C C . SER A 1 231 ? 1.562 -6.961 -14.695 1 98.62 231 SER A C 1
ATOM 1905 O O . SER A 1 231 ? 1.602 -5.848 -15.227 1 98.62 231 SER A O 1
ATOM 1907 N N . VAL A 1 232 ? 1.271 -8.055 -15.406 1 98.88 232 VAL A N 1
ATOM 1908 C CA . VAL A 1 232 ? 0.559 -7.871 -16.672 1 98.88 232 VAL A CA 1
ATOM 1909 C C . VAL A 1 232 ? -0.892 -7.48 -16.391 1 98.88 232 VAL A C 1
ATOM 1911 O O . VAL A 1 232 ? -1.541 -8.062 -15.516 1 98.88 232 VAL A O 1
ATOM 1914 N N . ASN A 1 233 ? -1.344 -6.453 -16.984 1 98.88 233 ASN A N 1
ATOM 1915 C CA . ASN A 1 233 ? -2.732 -6.004 -17 1 98.88 233 ASN A CA 1
ATOM 1916 C C . ASN A 1 233 ? -3.363 -6.176 -18.375 1 98.88 233 ASN A C 1
ATOM 1918 O O . ASN A 1 233 ? -2.742 -5.852 -19.391 1 98.88 233 ASN A O 1
ATOM 1922 N N . THR A 1 234 ? -4.523 -6.723 -18.422 1 98.88 234 THR A N 1
ATOM 1923 C CA . THR A 1 234 ? -5.094 -7.102 -19.703 1 98.88 234 THR A CA 1
ATOM 1924 C C . THR A 1 234 ? -6.59 -7.371 -19.578 1 98.88 234 THR A C 1
ATOM 1926 O O . THR A 1 234 ? -7.215 -6.973 -18.594 1 98.88 234 THR A O 1
ATOM 1929 N N . CYS A 1 235 ? -7.223 -7.867 -20.656 1 98.81 235 CYS A N 1
ATOM 1930 C CA . CYS A 1 235 ? -8.617 -8.289 -20.703 1 98.81 235 CYS A CA 1
ATOM 1931 C C . CYS A 1 235 ? -8.75 -9.672 -21.328 1 98.81 235 CYS A C 1
ATOM 1933 O O . CYS A 1 235 ? -7.77 -10.234 -21.812 1 98.81 235 CYS A O 1
ATOM 1935 N N . ALA A 1 236 ? -9.914 -10.219 -21.234 1 98.75 236 ALA A N 1
ATOM 1936 C CA . ALA A 1 236 ? -10.141 -11.602 -21.656 1 98.75 236 ALA A CA 1
ATOM 1937 C C . ALA A 1 236 ? -9.883 -11.773 -23.156 1 98.75 236 ALA A C 1
ATOM 1939 O O . ALA A 1 236 ? -9.266 -12.75 -23.578 1 98.75 236 ALA A O 1
ATOM 1940 N N . SER A 1 237 ? -10.312 -10.828 -23.953 1 98.38 237 SER A N 1
ATOM 1941 C CA . SER A 1 237 ? -10.164 -10.93 -25.406 1 98.38 237 SER A CA 1
ATOM 1942 C C . SER A 1 237 ? -8.695 -10.977 -25.812 1 98.38 237 SER A C 1
ATOM 1944 O O . SER A 1 237 ? -8.312 -11.734 -26.703 1 98.38 237 SER A O 1
ATOM 1946 N N . ASP A 1 238 ? -7.879 -10.195 -25.188 1 98.69 238 ASP A N 1
ATOM 1947 C CA . ASP A 1 238 ? -6.449 -10.203 -25.469 1 98.69 238 ASP A CA 1
ATOM 1948 C C . ASP A 1 238 ? -5.809 -11.531 -25.062 1 98.69 238 ASP A C 1
ATOM 1950 O O . ASP A 1 238 ? -4.949 -12.055 -25.766 1 98.69 238 ASP A O 1
ATOM 1954 N N . LEU A 1 239 ? -6.203 -12.047 -23.922 1 98.69 239 LEU A N 1
ATOM 1955 C CA . LEU A 1 239 ? -5.625 -13.305 -23.453 1 98.69 239 LEU A CA 1
ATOM 1956 C C . LEU A 1 239 ? -5.961 -14.453 -24.391 1 98.69 239 LEU A C 1
ATOM 1958 O O . LEU A 1 239 ? -5.184 -15.398 -24.531 1 98.69 239 LEU A O 1
ATOM 1962 N N . CYS A 1 240 ? -7.051 -14.383 -25.078 1 97.81 240 CYS A N 1
ATOM 1963 C CA . CYS A 1 240 ? -7.41 -15.422 -26.031 1 97.81 240 CYS A CA 1
ATOM 1964 C C . CYS A 1 240 ? -6.438 -15.453 -27.219 1 97.81 240 CYS A C 1
ATOM 1966 O O . CYS A 1 240 ? -6.203 -16.5 -27.797 1 97.81 240 CYS A O 1
ATOM 1968 N N . LYS A 1 241 ? -5.91 -14.328 -27.531 1 97.81 241 LYS A N 1
ATOM 1969 C CA . LYS A 1 241 ? -4.953 -14.266 -28.625 1 97.81 241 LYS A CA 1
ATOM 1970 C C . LYS A 1 241 ? -3.699 -15.078 -28.312 1 97.81 241 LYS A C 1
ATOM 1972 O O . LYS A 1 241 ? -3.115 -15.703 -29.203 1 97.81 241 LYS A O 1
ATOM 1977 N N . VAL A 1 242 ? -3.324 -15.047 -27.078 1 97.06 242 VAL A N 1
ATOM 1978 C CA . VAL A 1 242 ? -2.164 -15.836 -26.688 1 97.06 242 VAL A CA 1
ATOM 1979 C C . VAL A 1 242 ? -2.533 -17.328 -26.688 1 97.06 242 VAL A C 1
ATOM 1981 O O . VAL A 1 242 ? -1.74 -18.172 -27.109 1 97.06 242 VAL A O 1
ATOM 1984 N N . LEU A 1 243 ? -3.719 -17.656 -26.219 1 98 243 LEU A N 1
ATOM 1985 C CA . LEU A 1 243 ? -4.172 -19.047 -26.219 1 98 243 LEU A CA 1
ATOM 1986 C C . LEU A 1 243 ? -4.254 -19.594 -27.625 1 98 243 LEU A C 1
ATOM 1988 O O . LEU A 1 243 ? -3.971 -20.766 -27.859 1 98 243 LEU A O 1
ATOM 1992 N N . ASP A 1 244 ? -4.598 -18.734 -28.594 1 97.38 244 ASP A N 1
ATOM 1993 C CA . ASP A 1 244 ? -4.602 -19.125 -30 1 97.38 244 ASP A CA 1
ATOM 1994 C C . ASP A 1 244 ? -3.229 -19.625 -30.438 1 97.38 244 ASP A C 1
ATOM 1996 O O . ASP A 1 244 ? -3.123 -20.594 -31.188 1 97.38 244 ASP A O 1
ATOM 2000 N N . GLU A 1 245 ? -2.242 -18.969 -29.938 1 97.5 245 GLU A N 1
ATOM 2001 C CA . GLU A 1 245 ? -0.875 -19.328 -30.297 1 97.5 245 GLU A CA 1
ATOM 2002 C C . GLU A 1 245 ? -0.504 -20.703 -29.734 1 97.5 245 GLU A C 1
ATOM 2004 O O . GLU A 1 245 ? 0.275 -21.438 -30.344 1 97.5 245 GLU A O 1
ATOM 2009 N N . TYR A 1 246 ? -1.069 -21.062 -28.594 1 97.38 246 TYR A N 1
ATOM 2010 C CA . TYR A 1 246 ? -0.76 -22.359 -27.984 1 97.38 246 TYR A CA 1
ATOM 2011 C C . TYR A 1 246 ? -1.394 -23.5 -28.766 1 97.38 246 TYR A C 1
ATOM 2013 O O . TYR A 1 246 ? -0.942 -24.641 -28.672 1 97.38 246 TYR A O 1
ATOM 2021 N N . ILE A 1 247 ? -2.436 -23.172 -29.5 1 96.88 247 ILE A N 1
ATOM 2022 C CA . ILE A 1 247 ? -3.137 -24.188 -30.281 1 96.88 247 ILE A CA 1
ATOM 2023 C C . ILE A 1 247 ? -2.623 -24.172 -31.719 1 96.88 247 ILE A C 1
ATOM 2025 O O . ILE A 1 247 ? -2.256 -25.219 -32.25 1 96.88 247 ILE A O 1
ATOM 2029 N N . HIS A 1 248 ? -2.576 -22.938 -32.25 1 96.25 248 HIS A N 1
ATOM 2030 C CA . HIS A 1 248 ? -2.1 -22.734 -33.625 1 96.25 248 HIS A CA 1
ATOM 2031 C C . HIS A 1 248 ? -1.079 -21.594 -33.688 1 96.25 248 HIS A C 1
ATOM 2033 O O . HIS A 1 248 ? -1.421 -20.469 -34.031 1 96.25 248 HIS A O 1
ATOM 2039 N N . PRO A 1 249 ? 0.193 -22 -33.406 1 96.69 249 PRO A N 1
ATOM 2040 C CA . PRO A 1 249 ? 1.18 -20.922 -33.5 1 96.69 249 PRO A CA 1
ATOM 2041 C C . PRO A 1 249 ? 1.253 -20.266 -34.875 1 96.69 249 PRO A C 1
ATOM 2043 O O . PRO A 1 249 ? 1.394 -20.969 -35.875 1 96.69 249 PRO A O 1
ATOM 2046 N N . ASN A 1 250 ? 1.104 -19 -34.969 1 95.44 250 ASN A N 1
ATOM 2047 C CA . ASN A 1 250 ? 1.11 -18.25 -36.219 1 95.44 250 ASN A CA 1
ATOM 2048 C C . ASN A 1 250 ? 2.027 -17.031 -36.125 1 95.44 250 ASN A C 1
ATOM 2050 O O . ASN A 1 250 ? 2.684 -16.672 -37.094 1 95.44 250 ASN A O 1
ATOM 2054 N N . VAL A 1 251 ? 2.02 -16.375 -35 1 96.81 251 VAL A N 1
ATOM 2055 C CA . VAL A 1 251 ? 2.797 -15.156 -34.781 1 96.81 251 VAL A CA 1
ATOM 2056 C C . VAL A 1 251 ? 4.078 -15.492 -34.031 1 96.81 251 VAL A C 1
ATOM 2058 O O . VAL A 1 251 ? 5.164 -15.047 -34.406 1 96.81 251 VAL A O 1
ATOM 2061 N N . ILE A 1 252 ? 3.953 -16.328 -33.031 1 97.06 252 ILE A N 1
ATOM 2062 C CA . ILE A 1 252 ? 5.094 -16.781 -32.25 1 97.06 252 ILE A CA 1
ATOM 2063 C C . ILE A 1 252 ? 5.699 -18.031 -32.875 1 97.06 252 ILE A C 1
ATOM 2065 O O . ILE A 1 252 ? 4.977 -18.922 -33.312 1 97.06 252 ILE A O 1
ATOM 2069 N N . ASP A 1 253 ? 7.008 -18.109 -32.938 1 97.62 253 ASP A N 1
ATOM 2070 C CA . ASP A 1 253 ? 7.703 -19.281 -33.469 1 97.62 253 ASP A CA 1
ATOM 2071 C C . ASP A 1 253 ? 7.227 -20.562 -32.812 1 97.62 253 ASP A C 1
ATOM 2073 O O . ASP A 1 253 ? 7.215 -20.672 -31.594 1 97.62 253 ASP A O 1
ATOM 2077 N N . PRO A 1 254 ? 6.895 -21.562 -33.625 1 97.62 254 PRO A N 1
ATOM 2078 C CA . PRO A 1 254 ? 6.391 -22.812 -33.062 1 97.62 254 PRO A CA 1
ATOM 2079 C C . PRO A 1 254 ? 7.383 -23.484 -32.125 1 97.62 254 PRO A C 1
ATOM 2081 O O . PRO A 1 254 ? 6.98 -24.156 -31.172 1 97.62 254 PRO A O 1
ATOM 2084 N N . GLU A 1 255 ? 8.609 -23.312 -32.312 1 97.94 255 GLU A N 1
ATOM 2085 C CA . GLU A 1 255 ? 9.609 -23.891 -31.438 1 97.94 255 GLU A CA 1
ATOM 2086 C C . GLU A 1 255 ? 9.516 -23.312 -30.031 1 97.94 255 GLU A C 1
ATOM 2088 O O . GLU A 1 255 ? 9.734 -24.016 -29.047 1 97.94 255 GLU A O 1
ATOM 2093 N N . ILE A 1 256 ? 9.219 -22.047 -29.969 1 98.19 256 ILE A N 1
ATOM 2094 C CA . ILE A 1 256 ? 9.047 -21.391 -28.688 1 98.19 256 ILE A CA 1
ATOM 2095 C C . ILE A 1 256 ? 7.844 -21.984 -27.953 1 98.19 256 ILE A C 1
ATOM 2097 O O . ILE A 1 256 ? 7.934 -22.328 -26.781 1 98.19 256 ILE A O 1
ATOM 2101 N N . ILE A 1 257 ? 6.773 -22.156 -28.672 1 97.94 257 ILE A N 1
ATOM 2102 C CA . ILE A 1 257 ? 5.547 -22.688 -28.094 1 97.94 257 ILE A CA 1
ATOM 2103 C C . ILE A 1 257 ? 5.789 -24.125 -27.609 1 97.94 257 ILE A C 1
ATOM 2105 O O . ILE A 1 257 ? 5.34 -24.5 -26.531 1 97.94 257 ILE A O 1
ATOM 2109 N N . GLU A 1 258 ? 6.523 -24.891 -28.375 1 96.88 258 GLU A N 1
ATOM 2110 C CA . GLU A 1 258 ? 6.84 -26.266 -28 1 96.88 258 GLU A CA 1
ATOM 2111 C C . GLU A 1 258 ? 7.668 -26.312 -26.719 1 96.88 258 GLU A C 1
ATOM 2113 O O . GLU A 1 258 ? 7.418 -27.141 -25.844 1 96.88 258 GLU A O 1
ATOM 2118 N N . LEU A 1 259 ? 8.609 -25.438 -26.625 1 96.94 259 LEU A N 1
ATOM 2119 C CA . LEU A 1 259 ? 9.461 -25.391 -25.438 1 96.94 259 LEU A CA 1
ATOM 2120 C C . LEU A 1 259 ? 8.656 -24.984 -24.203 1 96.94 259 LEU A C 1
ATOM 2122 O O . LEU A 1 259 ? 8.891 -25.484 -23.109 1 96.94 259 LEU A O 1
ATOM 2126 N N . MET A 1 260 ? 7.719 -24.094 -24.406 1 97.81 260 MET A N 1
ATOM 2127 C CA . MET A 1 260 ? 6.891 -23.641 -23.297 1 97.81 260 MET A CA 1
ATOM 2128 C C . MET A 1 260 ? 5.992 -24.75 -22.781 1 97.81 260 MET A C 1
ATOM 2130 O O . MET A 1 260 ? 5.711 -24.828 -21.578 1 97.81 260 MET A O 1
ATOM 2134 N N . LYS A 1 261 ? 5.566 -25.625 -23.656 1 96.5 261 LYS A N 1
ATOM 2135 C CA . LYS A 1 261 ? 4.594 -26.641 -23.281 1 96.5 261 LYS A CA 1
ATOM 2136 C C . LYS A 1 261 ? 5.285 -27.938 -22.875 1 96.5 261 LYS A C 1
ATOM 2138 O O . LYS A 1 261 ? 4.625 -28.938 -22.562 1 96.5 261 LYS A O 1
ATOM 2143 N N . LYS A 1 262 ? 6.578 -27.922 -22.844 1 95 262 LYS A N 1
ATOM 2144 C CA . LYS A 1 262 ? 7.312 -29.125 -22.5 1 95 262 LYS A CA 1
ATOM 2145 C C . LYS A 1 262 ? 7.449 -29.281 -20.984 1 95 262 LYS A C 1
ATOM 2147 O O . LYS A 1 262 ? 8.148 -28.5 -20.344 1 95 262 LYS A O 1
ATOM 2152 N N . PRO A 1 263 ? 6.844 -30.297 -20.422 1 94 263 PRO A N 1
ATOM 2153 C CA . PRO A 1 263 ? 6.977 -30.5 -18.969 1 94 263 PRO A CA 1
ATOM 2154 C C . PRO A 1 263 ? 8.422 -30.75 -18.547 1 94 263 PRO A C 1
ATOM 2156 O O . PRO A 1 263 ? 9.172 -31.406 -19.266 1 94 263 PRO A O 1
ATOM 2159 N N . VAL A 1 264 ? 8.711 -30.344 -17.422 1 94.81 264 VAL A N 1
ATOM 2160 C CA . VAL A 1 264 ? 10.086 -30.469 -16.938 1 94.81 264 VAL A CA 1
ATOM 2161 C C . VAL A 1 264 ? 10.312 -31.859 -16.359 1 94.81 264 VAL A C 1
ATOM 2163 O O . VAL A 1 264 ? 9.438 -32.406 -15.664 1 94.81 264 VAL A O 1
ATOM 2166 N N . LEU A 1 265 ? 11.445 -32.406 -16.734 1 95.81 265 LEU A N 1
ATOM 2167 C CA . LEU A 1 265 ? 11.891 -33.688 -16.172 1 95.81 265 LEU A CA 1
ATOM 2168 C C . LEU A 1 265 ? 12.836 -33.469 -15 1 95.81 265 LEU A C 1
ATOM 2170 O O . LEU A 1 265 ? 13.844 -32.781 -15.133 1 95.81 265 LEU A O 1
ATOM 2174 N N . LEU A 1 266 ? 12.477 -34.031 -13.883 1 97.75 266 LEU A N 1
ATOM 2175 C CA . LEU A 1 266 ? 13.32 -33.938 -12.695 1 97.75 266 LEU A CA 1
ATOM 2176 C C . LEU A 1 266 ? 14.453 -34.969 -12.75 1 97.75 266 LEU A C 1
ATOM 2178 O O . LEU A 1 266 ? 14.422 -35.906 -13.562 1 97.75 266 LEU A O 1
ATOM 2182 N N . SER A 1 267 ? 15.406 -34.812 -11.891 1 97.31 267 SER A N 1
ATOM 2183 C CA . SER A 1 267 ? 16.578 -35.688 -11.891 1 97.31 267 SER A CA 1
ATOM 2184 C C . SER A 1 267 ? 16.188 -37.125 -11.531 1 97.31 267 SER A C 1
ATOM 2186 O O . SER A 1 267 ? 16.875 -38.094 -11.922 1 97.31 267 SER A O 1
ATOM 2188 N N . ASN A 1 268 ? 15.125 -37.281 -10.867 1 97.25 268 ASN A N 1
ATOM 2189 C CA . ASN A 1 268 ? 14.695 -38.594 -10.477 1 97.25 268 ASN A CA 1
ATOM 2190 C C . ASN A 1 268 ? 13.852 -39.25 -11.57 1 97.25 268 ASN A C 1
ATOM 2192 O O . ASN A 1 268 ? 13.336 -40.375 -11.375 1 97.25 268 ASN A O 1
ATOM 2196 N N . GLY A 1 269 ? 13.602 -38.594 -12.594 1 96.12 269 GLY A N 1
ATOM 2197 C CA . GLY A 1 269 ? 12.914 -39.156 -13.734 1 96.12 269 GLY A CA 1
ATOM 2198 C C . GLY A 1 269 ? 11.43 -38.812 -13.766 1 96.12 269 GLY A C 1
ATOM 2199 O O . GLY A 1 269 ? 10.75 -39.094 -14.766 1 96.12 269 GLY A O 1
ATOM 2200 N N . LYS A 1 270 ? 10.969 -38.219 -12.773 1 96.31 270 LYS A N 1
ATOM 2201 C CA . LYS A 1 270 ? 9.562 -37.812 -12.742 1 96.31 270 LYS A CA 1
ATOM 2202 C C . LYS A 1 270 ? 9.344 -36.5 -13.453 1 96.31 270 LYS A C 1
ATOM 2204 O O . LYS A 1 270 ? 10.258 -35.688 -13.555 1 96.31 270 LYS A O 1
ATOM 2209 N N . THR A 1 271 ? 8.156 -36.375 -13.93 1 94.75 271 THR A N 1
ATOM 2210 C CA . THR A 1 271 ? 7.793 -35.125 -14.586 1 94.75 271 THR A CA 1
ATOM 2211 C C . THR A 1 271 ? 7.008 -34.25 -13.633 1 94.75 271 THR A C 1
ATOM 2213 O O . THR A 1 271 ? 6.141 -34.719 -12.898 1 94.75 271 THR A O 1
ATOM 2216 N N . ALA A 1 272 ? 7.324 -33 -13.641 1 93.31 272 ALA A N 1
ATOM 2217 C CA . ALA A 1 272 ? 6.574 -32.031 -12.844 1 93.31 272 ALA A CA 1
ATOM 2218 C C . ALA A 1 272 ? 5.426 -31.422 -13.648 1 93.31 272 ALA A C 1
ATOM 2220 O O . ALA A 1 272 ? 5.414 -31.516 -14.883 1 93.31 272 ALA A O 1
ATOM 2221 N N . GLU A 1 273 ? 4.422 -30.828 -12.906 1 91.56 273 GLU A N 1
ATOM 2222 C CA . GLU A 1 273 ? 3.248 -30.219 -13.523 1 91.56 273 GLU A CA 1
ATOM 2223 C C . GLU A 1 273 ? 3.525 -28.766 -13.93 1 91.56 273 GLU A C 1
ATOM 2225 O O . GLU A 1 273 ? 2.646 -27.906 -13.82 1 91.56 273 GLU A O 1
ATOM 2230 N N . TYR A 1 274 ? 4.691 -28.375 -14.172 1 95.19 274 TYR A N 1
ATOM 2231 C CA . TYR A 1 274 ? 5.059 -27.047 -14.641 1 95.19 274 TYR A CA 1
ATOM 2232 C C . TYR A 1 274 ? 5.848 -27.125 -15.945 1 95.19 274 TYR A C 1
ATOM 2234 O O . TYR A 1 274 ? 6.59 -28.078 -16.172 1 95.19 274 TYR A O 1
ATOM 2242 N N . CYS A 1 275 ? 5.605 -26.188 -16.859 1 94.19 275 CYS A N 1
ATOM 2243 C CA . CYS A 1 275 ? 6.297 -26.203 -18.156 1 94.19 275 CYS A CA 1
ATOM 2244 C C . CYS A 1 275 ? 6.457 -24.781 -18.703 1 94.19 275 CYS A C 1
ATOM 2246 O O . CYS A 1 275 ? 5.539 -24.25 -19.312 1 94.19 275 CYS A O 1
ATOM 2248 N N . GLY A 1 276 ? 7.5 -24.219 -18.625 1 94.88 276 GLY A N 1
ATOM 2249 C CA . GLY A 1 276 ? 7.871 -22.953 -19.25 1 94.88 276 GLY A CA 1
ATOM 2250 C C . GLY A 1 276 ? 6.887 -21.828 -18.969 1 94.88 276 GLY A C 1
ATOM 2251 O O . GLY A 1 276 ? 6.332 -21.234 -19.891 1 94.88 276 GLY A O 1
ATOM 2252 N N . GLY A 1 277 ? 6.613 -21.531 -17.766 1 96.81 277 GLY A N 1
ATOM 2253 C CA . GLY A 1 277 ? 5.727 -20.438 -17.406 1 96.81 277 GLY A CA 1
ATOM 2254 C C . GLY A 1 277 ? 4.258 -20.828 -17.438 1 96.81 277 GLY A C 1
ATOM 2255 O O . GLY A 1 277 ? 3.383 -19.984 -17.234 1 96.81 277 GLY A O 1
ATOM 2256 N N . LEU A 1 278 ? 3.979 -22.125 -17.703 1 97.94 278 LEU A N 1
ATOM 2257 C CA . LEU A 1 278 ? 2.633 -22.688 -17.688 1 97.94 278 LEU A CA 1
ATOM 2258 C C . LEU A 1 278 ? 2.523 -23.828 -16.688 1 97.94 278 LEU A C 1
ATOM 2260 O O . LEU A 1 278 ? 3.533 -24.281 -16.156 1 97.94 278 LEU A O 1
ATOM 2264 N N . ILE A 1 279 ? 1.316 -24.156 -16.391 1 97.38 279 ILE A N 1
ATOM 2265 C CA . ILE A 1 279 ? 0.993 -25.328 -15.586 1 97.38 279 ILE A CA 1
ATOM 2266 C C . ILE A 1 279 ? 0.165 -26.297 -16.422 1 97.38 279 ILE A C 1
ATOM 2268 O O . ILE A 1 279 ? -0.723 -25.891 -17.172 1 97.38 279 ILE A O 1
ATOM 2272 N N . THR A 1 280 ? 0.542 -27.562 -16.344 1 95.56 280 THR A N 1
ATOM 2273 C CA . THR A 1 280 ? -0.163 -28.562 -17.125 1 95.56 280 THR A CA 1
ATOM 2274 C C . THR A 1 280 ? -0.764 -29.641 -16.234 1 95.56 280 THR A C 1
ATOM 2276 O O . THR A 1 280 ? -0.292 -29.859 -15.109 1 95.56 280 THR A O 1
ATOM 2279 N N . HIS A 1 281 ? -1.866 -30.172 -16.625 1 94 281 HIS A N 1
ATOM 2280 C CA . HIS A 1 281 ? -2.518 -31.297 -15.977 1 94 281 HIS A CA 1
ATOM 2281 C C . HIS A 1 281 ? -3.42 -32.062 -16.953 1 94 281 HIS A C 1
ATOM 2283 O O . HIS A 1 281 ? -3.488 -31.703 -18.125 1 94 281 HIS A O 1
ATOM 2289 N N . LYS A 1 282 ? -3.98 -33.125 -16.469 1 94.81 282 LYS A N 1
ATOM 2290 C CA . LYS A 1 282 ? -4.906 -33.906 -17.281 1 94.81 282 LYS A CA 1
ATOM 2291 C C . LYS A 1 282 ? -6.348 -33.688 -16.812 1 94.81 282 LYS A C 1
ATOM 2293 O O . LYS A 1 282 ? -6.629 -33.688 -15.617 1 94.81 282 LYS A O 1
ATOM 2298 N N . LEU A 1 283 ? -7.219 -33.375 -17.703 1 95.88 283 LEU A N 1
ATOM 2299 C CA . LEU A 1 283 ? -8.664 -33.344 -17.484 1 95.88 283 LEU A CA 1
ATOM 2300 C C . LEU A 1 283 ? -9.359 -34.438 -18.312 1 95.88 283 LEU A C 1
ATOM 2302 O O . LEU A 1 283 ? -9.484 -34.281 -19.531 1 95.88 283 LEU A O 1
ATOM 2306 N N . HIS A 1 284 ? -9.828 -35.531 -17.688 1 95.62 284 HIS A N 1
ATOM 2307 C CA . HIS A 1 284 ? -10.422 -36.688 -18.359 1 95.62 284 HIS A CA 1
ATOM 2308 C C . HIS A 1 284 ? -9.516 -37.188 -19.484 1 95.62 284 HIS A C 1
ATOM 2310 O O . HIS A 1 284 ? -9.977 -37.438 -20.594 1 95.62 284 HIS A O 1
ATOM 2316 N N . GLY A 1 285 ? -8.211 -37.219 -19.172 1 95.44 285 GLY A N 1
ATOM 2317 C CA . GLY A 1 285 ? -7.23 -37.75 -20.094 1 95.44 285 GLY A CA 1
ATOM 2318 C C . GLY A 1 285 ? -6.73 -36.75 -21.109 1 95.44 285 GLY A C 1
ATOM 2319 O O . GLY A 1 285 ? -5.73 -36.969 -21.781 1 95.44 285 GLY A O 1
ATOM 2320 N N . LEU A 1 286 ? -7.34 -35.594 -21.156 1 96.94 286 LEU A N 1
ATOM 2321 C CA . LEU A 1 286 ? -6.949 -34.562 -22.094 1 96.94 286 LEU A CA 1
ATOM 2322 C C . LEU A 1 286 ? -5.855 -33.688 -21.5 1 96.94 286 LEU A C 1
ATOM 2324 O O . LEU A 1 286 ? -5.891 -33.375 -20.312 1 96.94 286 LEU A O 1
ATOM 2328 N N . ASP A 1 287 ? -4.863 -33.312 -22.297 1 96.44 287 ASP A N 1
ATOM 2329 C CA . ASP A 1 287 ? -3.812 -32.406 -21.859 1 96.44 287 ASP A CA 1
ATOM 2330 C C . ASP A 1 287 ? -4.336 -30.984 -21.734 1 96.44 287 ASP A C 1
ATOM 2332 O O . ASP A 1 287 ? -4.914 -30.453 -22.672 1 96.44 287 ASP A O 1
ATOM 2336 N N . VAL A 1 288 ? -4.156 -30.406 -20.609 1 97.25 288 VAL A N 1
ATOM 2337 C CA . VAL A 1 288 ? -4.551 -29.031 -20.344 1 97.25 288 VAL A CA 1
ATOM 2338 C C . VAL A 1 288 ? -3.311 -28.188 -20.078 1 97.25 288 VAL A C 1
ATOM 2340 O O . VAL A 1 288 ? -2.438 -28.578 -19.297 1 97.25 288 VAL A O 1
ATOM 2343 N N . PHE A 1 289 ? -3.145 -27.094 -20.781 1 97.81 289 PHE A N 1
ATOM 2344 C CA . PHE A 1 289 ? -2.096 -26.109 -20.516 1 97.81 289 PHE A CA 1
ATOM 2345 C C . PHE A 1 289 ? -2.695 -24.781 -20.078 1 97.81 289 PHE A C 1
ATOM 2347 O O . PHE A 1 289 ? -3.723 -24.344 -20.609 1 97.81 289 PHE A O 1
ATOM 2354 N N . GLY A 1 290 ? -2.129 -24.172 -19.125 1 97.44 290 GLY A N 1
ATOM 2355 C CA . GLY A 1 290 ? -2.609 -22.891 -18.656 1 97.44 290 GLY A CA 1
ATOM 2356 C C . GLY A 1 290 ? -1.841 -22.359 -17.453 1 97.44 290 GLY A C 1
ATOM 2357 O O . GLY A 1 290 ? -0.676 -22.703 -17.25 1 97.44 290 GLY A O 1
ATOM 2358 N N . HIS A 1 291 ? -2.348 -21.438 -16.781 1 98.44 291 HIS A N 1
ATOM 2359 C CA . HIS A 1 291 ? -1.766 -20.859 -15.57 1 98.44 291 HIS A CA 1
ATOM 2360 C C . HIS A 1 291 ? -2.785 -20.016 -14.82 1 98.44 291 HIS A C 1
ATOM 2362 O O . HIS A 1 291 ? -3.549 -19.266 -15.43 1 98.44 291 HIS A O 1
ATOM 2368 N N . GLY A 1 292 ? -2.85 -20.172 -13.539 1 98.19 292 GLY A N 1
ATOM 2369 C CA . GLY A 1 292 ? -3.652 -19.312 -12.688 1 98.19 292 GLY A CA 1
ATOM 2370 C C . GLY A 1 292 ? -2.898 -18.094 -12.203 1 98.19 292 GLY A C 1
ATOM 2371 O O . GLY A 1 292 ? -1.685 -17.984 -12.391 1 98.19 292 GLY A O 1
ATOM 2372 N N . GLY A 1 293 ? -3.611 -17.109 -11.734 1 98.38 293 GLY A N 1
ATOM 2373 C CA . GLY A 1 293 ? -3.037 -15.914 -11.148 1 98.38 293 GLY A CA 1
ATOM 2374 C C . GLY A 1 293 ? -3.76 -15.461 -9.898 1 98.38 293 GLY A C 1
ATOM 2375 O O . GLY A 1 293 ? -4.988 -15.547 -9.812 1 98.38 293 GLY A O 1
ATOM 2376 N N . ALA A 1 294 ? -2.994 -15.047 -8.945 1 97.88 294 ALA A N 1
ATOM 2377 C CA . ALA A 1 294 ? -3.564 -14.516 -7.707 1 97.88 294 ALA A CA 1
ATOM 2378 C C . ALA A 1 294 ? -2.666 -13.438 -7.113 1 97.88 294 ALA A C 1
ATOM 2380 O O . ALA A 1 294 ? -1.489 -13.68 -6.832 1 97.88 294 ALA A O 1
ATOM 2381 N N . ASP A 1 295 ? -3.086 -12.234 -7.004 1 97.94 295 ASP A N 1
ATOM 2382 C CA . ASP A 1 295 ? -2.506 -11.102 -6.281 1 97.94 295 ASP A CA 1
ATOM 2383 C C . ASP A 1 295 ? -3.592 -10.227 -5.668 1 97.94 295 ASP A C 1
ATOM 2385 O O . ASP A 1 295 ? -4.605 -9.945 -6.309 1 97.94 295 ASP A O 1
ATOM 2389 N N . ALA A 1 296 ? -3.367 -9.773 -4.465 1 97.25 296 ALA A N 1
ATOM 2390 C CA . ALA A 1 296 ? -4.453 -9.07 -3.783 1 97.25 296 ALA A CA 1
ATOM 2391 C C . ALA A 1 296 ? -5.754 -9.867 -3.861 1 97.25 296 ALA A C 1
ATOM 2393 O O . ALA A 1 296 ? -5.801 -11.031 -3.459 1 97.25 296 ALA A O 1
ATOM 2394 N N . ALA A 1 297 ? -6.77 -9.32 -4.5 1 98.12 297 ALA A N 1
ATOM 2395 C CA . ALA A 1 297 ? -8 -10.094 -4.641 1 98.12 297 ALA A CA 1
ATOM 2396 C C . ALA A 1 297 ? -8.281 -10.406 -6.105 1 98.12 297 ALA A C 1
ATOM 2398 O O . ALA A 1 297 ? -9.344 -10.945 -6.438 1 98.12 297 ALA A O 1
ATOM 2399 N N . TYR A 1 298 ? -7.34 -10.07 -6.961 1 98.75 298 TYR A N 1
ATOM 2400 C CA . TYR A 1 298 ? -7.445 -10.523 -8.344 1 98.75 298 TYR A CA 1
ATOM 2401 C C . TYR A 1 298 ? -7.242 -12.031 -8.438 1 98.75 298 TYR A C 1
ATOM 2403 O O . TYR A 1 298 ? -6.375 -12.586 -7.766 1 98.75 298 TYR A O 1
ATOM 2411 N N . ARG A 1 299 ? -8.086 -12.656 -9.211 1 98.56 299 ARG A N 1
ATOM 2412 C CA . ARG A 1 299 ? -7.965 -14.07 -9.539 1 98.56 299 ARG A CA 1
ATOM 2413 C C . ARG A 1 299 ? -8.188 -14.305 -11.031 1 98.56 299 ARG A C 1
ATOM 2415 O O . ARG A 1 299 ? -9.078 -13.703 -11.633 1 98.56 299 ARG A O 1
ATOM 2422 N N . GLY A 1 300 ? -7.332 -15.133 -11.578 1 98.56 300 GLY A N 1
ATOM 2423 C CA . GLY A 1 300 ? -7.477 -15.484 -12.984 1 98.56 300 GLY A CA 1
ATOM 2424 C C . GLY A 1 300 ? -7.082 -16.922 -13.281 1 98.56 300 GLY A C 1
ATOM 2425 O O . GLY A 1 300 ? -6.414 -17.562 -12.477 1 98.56 300 GLY A O 1
ATOM 2426 N N . GLU A 1 301 ? -7.594 -17.422 -14.328 1 98.69 301 GLU A N 1
ATOM 2427 C CA . GLU A 1 301 ? -7.219 -18.719 -14.898 1 98.69 301 GLU A CA 1
ATOM 2428 C C . GLU A 1 301 ? -7.402 -18.734 -16.406 1 98.69 301 GLU A C 1
ATOM 2430 O O . GLU A 1 301 ? -8.461 -18.344 -16.922 1 98.69 301 GLU A O 1
ATOM 2435 N N . ILE A 1 302 ? -6.402 -19.078 -17.078 1 98.75 302 ILE A N 1
ATOM 2436 C CA . ILE A 1 302 ? -6.531 -19.375 -18.5 1 98.75 302 ILE A CA 1
ATOM 2437 C C . ILE A 1 302 ? -6.16 -20.828 -18.766 1 98.75 302 ILE A C 1
ATOM 2439 O O . ILE A 1 302 ? -5.246 -21.375 -18.125 1 98.75 302 ILE A O 1
ATOM 2443 N N . ILE A 1 303 ? -6.926 -21.5 -19.625 1 98.5 303 ILE A N 1
ATOM 2444 C CA . ILE A 1 303 ? -6.543 -22.844 -20.016 1 98.5 303 ILE A CA 1
ATOM 2445 C C . ILE A 1 303 ? -6.832 -23.062 -21.5 1 98.5 303 ILE A C 1
ATOM 2447 O O . ILE A 1 303 ? -7.703 -22.391 -22.078 1 98.5 303 ILE A O 1
ATOM 2451 N N . CYS A 1 304 ? -6.105 -23.922 -22.094 1 98 304 CYS A N 1
ATOM 2452 C CA . CYS A 1 304 ? -6.418 -24.453 -23.422 1 98 304 CYS A CA 1
ATOM 2453 C C . CYS A 1 304 ? -6.297 -25.969 -23.438 1 98 304 CYS A C 1
ATOM 2455 O O . CYS A 1 304 ? -5.488 -26.547 -22.719 1 98 304 CYS A O 1
ATOM 2457 N N . ILE A 1 305 ? -7.117 -26.594 -24.141 1 98.31 305 ILE A N 1
ATOM 2458 C CA . ILE A 1 305 ? -7.105 -28.016 -24.469 1 98.31 305 ILE A CA 1
ATOM 2459 C C . ILE A 1 305 ? -6.93 -28.188 -25.969 1 98.31 305 ILE A C 1
ATOM 2461 O O . ILE A 1 305 ? -7.914 -28.25 -26.719 1 98.31 305 ILE A O 1
ATOM 2465 N N . PRO A 1 306 ? -5.684 -28.359 -26.344 1 97.5 306 PRO A N 1
ATOM 2466 C CA . PRO A 1 306 ? -5.387 -28.312 -27.781 1 97.5 306 PRO A CA 1
ATOM 2467 C C . PRO A 1 306 ? -6.145 -29.391 -28.562 1 97.5 306 PRO A C 1
ATOM 2469 O O . PRO A 1 306 ? -6.652 -29.109 -29.656 1 97.5 306 PRO A O 1
ATOM 2472 N N . GLU A 1 307 ? -6.273 -30.578 -28.062 1 97.25 307 GLU A N 1
ATOM 2473 C CA . GLU A 1 307 ? -6.934 -31.672 -28.766 1 97.25 307 GLU A CA 1
ATOM 2474 C C . GLU A 1 307 ? -8.375 -31.328 -29.094 1 97.25 307 GLU A C 1
ATOM 2476 O O . GLU A 1 307 ? -8.922 -31.812 -30.094 1 97.25 307 GLU A O 1
ATOM 2481 N N . LYS A 1 308 ? -8.938 -30.5 -28.312 1 98.19 308 LYS A N 1
ATOM 2482 C CA . LYS A 1 308 ? -10.328 -30.125 -28.5 1 98.19 308 LYS A CA 1
ATOM 2483 C C . LYS A 1 308 ? -10.438 -28.672 -28.984 1 98.19 308 LYS A C 1
ATOM 2485 O O . LYS A 1 308 ? -11.547 -28.156 -29.141 1 98.19 308 LYS A O 1
ATOM 2490 N N . GLU A 1 309 ? -9.297 -28.047 -29.172 1 98.31 309 GLU A N 1
ATOM 2491 C CA . GLU A 1 309 ? -9.195 -26.641 -29.531 1 98.31 309 GLU A CA 1
ATOM 2492 C C . GLU A 1 309 ? -10.109 -25.781 -28.656 1 98.31 309 GLU A C 1
ATOM 2494 O O . GLU A 1 309 ? -10.852 -24.953 -29.172 1 98.31 309 GLU A O 1
ATOM 2499 N N . LEU A 1 310 ? -10.125 -26.094 -27.375 1 98.62 310 LEU A N 1
ATOM 2500 C CA . LEU A 1 310 ? -10.906 -25.375 -26.391 1 98.62 310 LEU A CA 1
ATOM 2501 C C . LEU A 1 310 ? -10.039 -24.359 -25.656 1 98.62 310 LEU A C 1
ATOM 2503 O O . LEU A 1 310 ? -8.914 -24.672 -25.25 1 98.62 310 LEU A O 1
ATOM 2507 N N . GLU A 1 311 ? -10.508 -23.125 -25.594 1 98.75 311 GLU A N 1
ATOM 2508 C CA . GLU A 1 311 ? -9.875 -22.031 -24.859 1 98.75 311 GLU A CA 1
ATOM 2509 C C . GLU A 1 311 ? -10.82 -21.438 -23.812 1 98.75 311 GLU A C 1
ATOM 2511 O O . GLU A 1 311 ? -11.984 -21.156 -24.109 1 98.75 311 GLU A O 1
ATOM 2516 N N . ILE A 1 312 ? -10.367 -21.266 -22.562 1 98.81 312 ILE A N 1
ATOM 2517 C CA . ILE A 1 312 ? -11.164 -20.672 -21.5 1 98.81 312 ILE A CA 1
ATOM 2518 C C . ILE A 1 312 ? -10.352 -19.594 -20.797 1 98.81 312 ILE A C 1
ATOM 2520 O O . ILE A 1 312 ? -9.227 -19.828 -20.359 1 98.81 312 ILE A O 1
ATOM 2524 N N . VAL A 1 313 ? -10.836 -18.406 -20.719 1 98.88 313 VAL A N 1
ATOM 2525 C CA . VAL A 1 313 ? -10.258 -17.297 -19.969 1 98.88 313 VAL A CA 1
ATOM 2526 C C . VAL A 1 313 ? -11.242 -16.828 -18.891 1 98.88 313 VAL A C 1
ATOM 2528 O O . VAL A 1 313 ? -12.367 -16.438 -19.203 1 98.88 313 VAL A O 1
ATOM 2531 N N . LEU A 1 314 ? -10.875 -16.922 -17.672 1 98.81 314 LEU A N 1
ATOM 2532 C CA . LEU A 1 314 ? -11.57 -16.375 -16.5 1 98.81 314 LEU A CA 1
ATOM 2533 C C . LEU A 1 314 ? -10.695 -15.375 -15.773 1 98.81 314 LEU A C 1
ATOM 2535 O O . LEU A 1 314 ? -9.656 -15.734 -15.219 1 98.81 314 LEU A O 1
ATOM 2539 N N . ILE A 1 315 ? -11.008 -14.117 -15.742 1 98.88 315 ILE A N 1
ATOM 2540 C CA . ILE A 1 315 ? -10.273 -13.125 -14.961 1 98.88 315 ILE A CA 1
ATOM 2541 C C . ILE A 1 315 ? -11.242 -12.336 -14.086 1 98.88 315 ILE A C 1
ATOM 2543 O O . ILE A 1 315 ? -12.305 -11.914 -14.555 1 98.88 315 ILE A O 1
ATOM 2547 N N . SER A 1 316 ? -10.922 -12.25 -12.844 1 98.75 316 SER A N 1
ATOM 2548 C CA . SER A 1 316 ? -11.82 -11.727 -11.82 1 98.75 316 SER A CA 1
ATOM 2549 C C . SER A 1 316 ? -11.094 -10.781 -10.867 1 98.75 316 SER A C 1
ATOM 2551 O O . SER A 1 316 ? -9.867 -10.82 -10.766 1 98.75 316 SER A O 1
ATOM 2553 N N . ASN A 1 317 ? -11.898 -9.836 -10.281 1 98.75 317 ASN A N 1
ATOM 2554 C CA . ASN A 1 317 ? -11.344 -8.922 -9.281 1 98.75 317 ASN A CA 1
ATOM 2555 C C . ASN A 1 317 ? -11.797 -9.297 -7.871 1 98.75 317 ASN A C 1
ATOM 2557 O O . ASN A 1 317 ? -11.922 -8.43 -7.004 1 98.75 317 ASN A O 1
ATOM 2561 N N . THR A 1 318 ? -12.133 -10.602 -7.609 1 98.12 318 THR A N 1
ATOM 2562 C CA . THR A 1 318 ? -12.562 -11.078 -6.301 1 98.12 318 THR A CA 1
ATOM 2563 C C . THR A 1 318 ? -12.102 -12.516 -6.074 1 98.12 318 THR A C 1
ATOM 2565 O O . THR A 1 318 ? -11.703 -13.203 -7.02 1 98.12 318 THR A O 1
ATOM 2568 N N . THR A 1 319 ? -12.109 -12.922 -4.816 1 96.69 319 THR A N 1
ATOM 2569 C CA . THR A 1 319 ? -11.617 -14.234 -4.426 1 96.69 319 THR A CA 1
ATOM 2570 C C . THR A 1 319 ? -12.773 -15.219 -4.266 1 96.69 319 THR A C 1
ATOM 2572 O O . THR A 1 319 ? -12.609 -16.281 -3.672 1 96.69 319 THR A O 1
ATOM 2575 N N . THR A 1 320 ? -13.906 -14.938 -4.828 1 93.88 320 THR A N 1
ATOM 2576 C CA . THR A 1 320 ? -15.148 -15.68 -4.621 1 93.88 320 THR A CA 1
ATOM 2577 C C . THR A 1 320 ? -15 -17.125 -5.066 1 93.88 320 THR A C 1
ATOM 2579 O O . THR A 1 320 ? -15.547 -18.031 -4.441 1 93.88 320 THR A O 1
ATOM 2582 N N . TYR A 1 321 ? -14.234 -17.328 -6.156 1 93.44 321 TYR A N 1
ATOM 2583 C CA . TYR A 1 321 ? -14.102 -18.672 -6.711 1 93.44 321 TYR A CA 1
ATOM 2584 C C . TYR A 1 321 ? -12.641 -19.109 -6.703 1 93.44 321 TYR A C 1
ATOM 2586 O O . TYR A 1 321 ? -11.734 -18.281 -6.801 1 93.44 321 TYR A O 1
ATOM 2594 N N . ALA A 1 322 ? -12.523 -20.453 -6.535 1 94.44 322 ALA A N 1
ATOM 2595 C CA . ALA A 1 322 ? -11.266 -21.062 -6.961 1 94.44 322 ALA A CA 1
ATOM 2596 C C . ALA A 1 322 ? -11.203 -21.188 -8.477 1 94.44 322 ALA A C 1
ATOM 2598 O O . ALA A 1 322 ? -11.805 -22.094 -9.062 1 94.44 322 ALA A O 1
ATOM 2599 N N . MET A 1 323 ? -10.414 -20.469 -9.078 1 96.31 323 MET A N 1
ATOM 2600 C CA . MET A 1 323 ? -10.523 -20.219 -10.516 1 96.31 323 MET A CA 1
ATOM 2601 C C . MET A 1 323 ? -10.086 -21.453 -11.305 1 96.31 323 MET A C 1
ATOM 2603 O O . MET A 1 323 ? -10.625 -21.734 -12.375 1 96.31 323 MET A O 1
ATOM 2607 N N . SER A 1 324 ? -9.047 -22.156 -10.828 1 95.25 324 SER A N 1
ATOM 2608 C CA . SER A 1 324 ? -8.609 -23.344 -11.539 1 95.25 324 SER A CA 1
ATOM 2609 C C . SER A 1 324 ? -9.727 -24.375 -11.625 1 95.25 324 SER A C 1
ATOM 2611 O O . SER A 1 324 ? -9.977 -24.953 -12.688 1 95.25 324 SER A O 1
ATOM 2613 N N . LYS A 1 325 ? -10.414 -24.578 -10.531 1 94.75 325 LYS A N 1
ATOM 2614 C CA . LYS A 1 325 ? -11.531 -25.531 -10.492 1 94.75 325 LYS A CA 1
ATOM 2615 C C . LYS A 1 325 ? -12.703 -25.031 -11.336 1 94.75 325 LYS A C 1
ATOM 2617 O O . LYS A 1 325 ? -13.375 -25.812 -12 1 94.75 325 LYS A O 1
ATOM 2622 N N . LEU A 1 326 ? -12.898 -23.75 -11.219 1 96.19 326 LEU A N 1
ATOM 2623 C CA . LEU A 1 326 ? -13.969 -23.141 -12 1 96.19 326 LEU A CA 1
ATOM 2624 C C . LEU A 1 326 ? -13.734 -23.344 -13.492 1 96.19 326 LEU A C 1
ATOM 2626 O O . LEU A 1 326 ? -14.672 -23.656 -14.234 1 96.19 326 LEU A O 1
ATOM 2630 N N . ALA A 1 327 ? -12.547 -23.156 -13.977 1 97.75 327 ALA A N 1
ATOM 2631 C CA . ALA A 1 327 ? -12.195 -23.344 -15.375 1 97.75 327 ALA A CA 1
ATOM 2632 C C . ALA A 1 327 ? -12.398 -24.797 -15.805 1 97.75 327 ALA A C 1
ATOM 2634 O O . ALA A 1 327 ? -12.914 -25.062 -16.891 1 97.75 327 ALA A O 1
ATOM 2635 N N . ASP A 1 328 ? -12 -25.734 -14.984 1 96.88 328 ASP A N 1
ATOM 2636 C CA . ASP A 1 328 ? -12.18 -27.156 -15.289 1 96.88 328 ASP A CA 1
ATOM 2637 C C . ASP A 1 328 ? -13.656 -27.5 -15.398 1 96.88 328 ASP 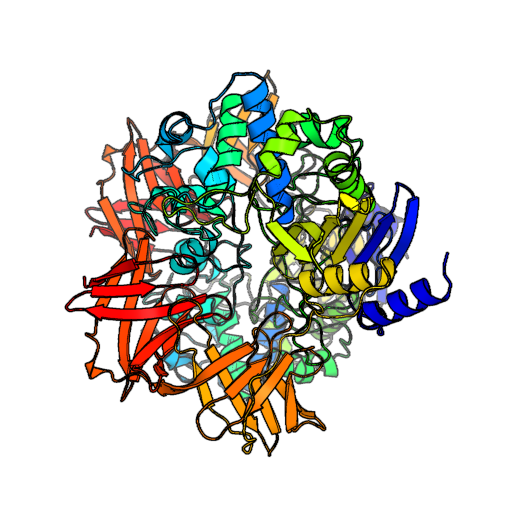A C 1
ATOM 2639 O O . ASP A 1 328 ? -14.055 -28.266 -16.281 1 96.88 328 ASP A O 1
ATOM 2643 N N . LYS A 1 329 ? -14.414 -26.969 -14.453 1 96.56 329 LYS A N 1
ATOM 2644 C CA . LYS A 1 329 ? -15.852 -27.203 -14.508 1 96.56 329 LYS A CA 1
ATOM 2645 C C . LYS A 1 329 ? -16.453 -26.672 -15.805 1 96.56 329 LYS A C 1
ATOM 2647 O O . LYS A 1 329 ? -17.297 -27.312 -16.422 1 96.56 329 LYS A O 1
ATOM 2652 N N . ALA A 1 330 ? -16.078 -25.484 -16.188 1 97.81 330 ALA A N 1
ATOM 2653 C CA . ALA A 1 330 ? -16.547 -24.906 -17.438 1 97.81 330 ALA A CA 1
ATOM 2654 C C . ALA A 1 330 ? -16.156 -25.781 -18.625 1 97.81 330 ALA A C 1
ATOM 2656 O O . ALA A 1 330 ? -16.969 -26 -19.531 1 97.81 330 ALA A O 1
ATOM 2657 N N . ALA A 1 331 ? -14.93 -26.266 -18.641 1 98 331 ALA A N 1
ATOM 2658 C CA . ALA A 1 331 ? -14.461 -27.156 -19.703 1 98 331 ALA A CA 1
ATOM 2659 C C . ALA A 1 331 ? -15.32 -28.406 -19.781 1 98 331 ALA A C 1
ATOM 2661 O O . ALA A 1 331 ? -15.695 -28.844 -20.875 1 98 331 ALA A O 1
ATOM 2662 N N . CYS A 1 332 ? -15.633 -29 -18.656 1 97.12 332 CYS A N 1
ATOM 2663 C CA . CYS A 1 332 ? -16.469 -30.203 -18.625 1 97.12 332 CYS A CA 1
ATOM 2664 C C . CYS A 1 332 ? -17.844 -29.922 -19.203 1 97.12 332 CYS A C 1
ATOM 2666 O O . CYS A 1 332 ? -18.375 -30.734 -19.969 1 97.12 332 CYS A O 1
ATOM 2668 N N . ILE A 1 333 ? -18.391 -28.781 -18.828 1 97.06 333 ILE A N 1
ATOM 2669 C CA . ILE A 1 333 ? -19.703 -28.406 -19.344 1 97.06 333 ILE A CA 1
ATOM 2670 C C . ILE A 1 333 ? -19.641 -28.281 -20.859 1 97.06 333 ILE A C 1
ATOM 2672 O O . ILE A 1 333 ? -20.484 -28.859 -21.562 1 97.06 333 ILE A O 1
ATOM 2676 N N . VAL A 1 334 ? -18.656 -27.609 -21.438 1 97.31 334 VAL A N 1
ATOM 2677 C CA . VAL A 1 334 ? -18.531 -27.344 -22.859 1 97.31 334 VAL A CA 1
ATOM 2678 C C . VAL A 1 334 ? -18.312 -28.641 -23.625 1 97.31 334 VAL A C 1
ATOM 2680 O O . VAL A 1 334 ? -18.844 -28.844 -24.703 1 97.31 334 VAL A O 1
ATOM 2683 N N . LEU A 1 335 ? -17.531 -29.562 -23.031 1 96.62 335 LEU A N 1
ATOM 2684 C CA . LEU A 1 335 ? -17.141 -30.781 -23.719 1 96.62 335 LEU A CA 1
ATOM 2685 C C . LEU A 1 335 ? -18.125 -31.906 -23.438 1 96.62 335 LEU A C 1
ATOM 2687 O O . LEU A 1 335 ? -18 -33 -23.984 1 96.62 335 LEU A O 1
ATOM 2691 N N . GLY A 1 336 ? -19.109 -31.609 -22.578 1 95.19 336 GLY A N 1
ATOM 2692 C CA . GLY A 1 336 ? -20.094 -32.625 -22.219 1 95.19 336 GLY A CA 1
ATOM 2693 C C . GLY A 1 336 ? -19.5 -33.75 -21.375 1 95.19 336 GLY A C 1
ATOM 2694 O O . GLY A 1 336 ? -19.844 -34.906 -21.562 1 95.19 336 GLY A O 1
ATOM 2695 N N . LEU A 1 337 ? -18.578 -33.406 -20.531 1 95.44 337 LEU A N 1
ATOM 2696 C CA . LEU A 1 337 ? -17.922 -34.375 -19.672 1 95.44 337 LEU A CA 1
ATOM 2697 C C . LEU A 1 337 ? -18.484 -34.312 -18.25 1 95.44 337 LEU A C 1
ATOM 2699 O O . LEU A 1 337 ? -19.016 -33.25 -17.844 1 95.44 337 LEU A O 1
ATOM 2703 N N . PRO A 1 338 ? -18.438 -35.375 -17.484 1 93.75 338 PRO A N 1
ATOM 2704 C CA . PRO A 1 338 ? -18.859 -35.312 -16.078 1 93.75 338 PRO A CA 1
ATOM 2705 C C . PRO A 1 338 ? -17.969 -34.438 -15.227 1 93.75 338 PRO A C 1
ATOM 2707 O O . PRO A 1 338 ? -16.75 -34.375 -15.43 1 93.75 338 PRO A O 1
ATOM 2710 N N . ASP A 1 339 ? -18.625 -33.812 -14.297 1 87.38 339 ASP A N 1
ATOM 2711 C CA . ASP A 1 339 ? -17.859 -33 -13.344 1 87.38 339 ASP A CA 1
ATOM 2712 C C . ASP A 1 339 ? -17.078 -33.906 -12.375 1 87.38 339 ASP A C 1
ATOM 2714 O O . ASP A 1 339 ? -17.656 -34.75 -11.688 1 87.38 339 ASP A O 1
ATOM 2718 N N . CYS A 1 340 ? -15.797 -33.812 -12.352 1 77.44 340 CYS A N 1
ATOM 2719 C CA . CYS A 1 340 ? -14.945 -34.594 -11.477 1 77.44 340 CYS A CA 1
ATOM 2720 C C . CYS A 1 340 ? -13.977 -33.719 -10.711 1 77.44 340 CYS A C 1
ATOM 2722 O O . CYS A 1 340 ? -12.93 -34.188 -10.25 1 77.44 340 CYS A O 1
ATOM 2724 N N . THR A 1 341 ? -14.414 -32.562 -10.352 1 78.38 341 THR A N 1
ATOM 2725 C CA . THR A 1 341 ? -13.406 -31.594 -9.914 1 78.38 341 THR A CA 1
ATOM 2726 C C . THR A 1 341 ? -13.469 -31.406 -8.398 1 78.38 341 THR A C 1
ATOM 2728 O O . THR A 1 341 ? -12.531 -30.875 -7.797 1 78.38 341 THR A O 1
ATOM 2731 N N . GLU A 1 342 ? -14.461 -31.828 -7.777 1 81.88 342 GLU A N 1
ATOM 2732 C CA . GLU A 1 342 ? -14.547 -31.641 -6.332 1 81.88 342 GLU A CA 1
ATOM 2733 C C . GLU A 1 342 ? -13.695 -32.656 -5.59 1 81.88 342 GLU A C 1
ATOM 2735 O O . GLU A 1 342 ? -13.711 -33.844 -5.918 1 81.88 342 GLU A O 1
ATOM 2740 N N . PRO A 1 343 ? -12.969 -32.125 -4.637 1 86.38 343 PRO A N 1
ATOM 2741 C CA . PRO A 1 343 ? -12.164 -33.094 -3.875 1 86.38 343 PRO A CA 1
ATOM 2742 C C . PRO A 1 343 ? -13.008 -33.969 -2.941 1 86.38 343 PRO A C 1
ATOM 2744 O O . PRO A 1 343 ? -13.977 -33.469 -2.352 1 86.38 343 PRO A O 1
ATOM 2747 N N . ALA A 1 344 ? -12.68 -35.156 -2.822 1 86.94 344 ALA A N 1
ATOM 2748 C CA . ALA A 1 344 ? -13.391 -36.094 -1.943 1 86.94 344 ALA A CA 1
ATOM 2749 C C . ALA A 1 344 ? -12.984 -35.875 -0.487 1 86.94 344 ALA A C 1
ATOM 2751 O O . ALA A 1 344 ? -11.789 -35.812 -0.174 1 86.94 344 ALA A O 1
ATOM 2752 N N . VAL A 1 345 ? -13.938 -35.719 0.323 1 90.12 345 VAL A N 1
ATOM 2753 C CA . VAL A 1 345 ? -13.672 -35.656 1.757 1 90.12 345 VAL A CA 1
ATOM 2754 C C . VAL A 1 345 ? -13.5 -37.062 2.301 1 90.12 345 VAL A C 1
ATOM 2756 O O . VAL A 1 345 ? -14.336 -37.938 2.045 1 90.12 345 VAL A O 1
ATOM 2759 N N . PRO A 1 346 ? -12.469 -37.312 3.01 1 91 346 PRO A N 1
ATOM 2760 C CA . PRO A 1 346 ? -12.289 -38.656 3.584 1 91 346 PRO A CA 1
ATOM 2761 C C . PRO A 1 346 ? -13.461 -39.062 4.465 1 91 346 PRO A C 1
ATOM 2763 O O . PRO A 1 346 ? -14.117 -38.219 5.086 1 91 346 PRO A O 1
ATOM 2766 N N . GLU A 1 347 ? -13.648 -40.375 4.445 1 92.62 347 GLU A N 1
ATOM 2767 C CA . GLU A 1 347 ? -14.656 -40.906 5.355 1 92.62 347 GLU A CA 1
ATOM 2768 C C . GLU A 1 347 ? -14.344 -40.531 6.801 1 92.62 347 GLU A C 1
ATOM 2770 O O . GLU A 1 347 ? -13.195 -40.625 7.23 1 92.62 347 GLU A O 1
ATOM 2775 N N . HIS A 1 348 ? -15.367 -40.031 7.457 1 93.12 348 HIS A N 1
ATOM 2776 C CA . HIS A 1 348 ? -15.164 -39.594 8.82 1 93.12 348 HIS A CA 1
ATOM 2777 C C . HIS A 1 348 ? -16.453 -39.688 9.633 1 93.12 348 HIS A C 1
ATOM 2779 O O . HIS A 1 348 ? -17.547 -39.781 9.062 1 93.12 348 HIS A O 1
ATOM 2785 N N . GLU A 1 349 ? -16.234 -39.75 10.922 1 94.75 349 GLU A N 1
ATOM 2786 C CA . GLU A 1 349 ? -17.359 -39.625 11.852 1 94.75 349 GLU A CA 1
ATOM 2787 C C . GLU A 1 349 ? -17.484 -38.219 12.383 1 94.75 349 GLU A C 1
ATOM 2789 O O . GLU A 1 349 ? -16.531 -37.656 12.938 1 94.75 349 GLU A O 1
ATOM 2794 N N . ASN A 1 350 ? -18.672 -37.719 12.203 1 94.44 350 ASN A N 1
ATOM 2795 C CA . ASN A 1 350 ? -18.891 -36.344 12.602 1 94.44 350 ASN A CA 1
ATOM 2796 C C . ASN A 1 350 ? -18.859 -36.188 14.125 1 94.44 350 ASN A C 1
ATOM 2798 O O . ASN A 1 350 ? -19.312 -37.062 14.852 1 94.44 350 ASN A O 1
ATOM 2802 N N . ALA A 1 351 ? -18.328 -35.125 14.57 1 95.94 351 ALA A N 1
ATOM 2803 C CA . ALA A 1 351 ? -18.328 -34.719 15.969 1 95.94 351 ALA A CA 1
ATOM 2804 C C . ALA A 1 351 ? -18.859 -33.281 16.094 1 95.94 351 ALA A C 1
ATOM 2806 O O . ALA A 1 351 ? -18.984 -32.562 15.102 1 95.94 351 ALA A O 1
ATOM 2807 N N . PRO A 1 352 ? -19.25 -32.875 17.312 1 94.81 352 PRO A N 1
ATOM 2808 C CA . PRO A 1 352 ? -19.719 -31.5 17.5 1 94.81 352 PRO A CA 1
ATOM 2809 C C . PRO A 1 352 ? -18.625 -30.469 17.219 1 94.81 352 PRO A C 1
ATOM 2811 O O . PRO A 1 352 ? -17.438 -30.734 17.438 1 94.81 352 PRO A O 1
ATOM 2814 N N . ALA A 1 353 ? -19.078 -29.359 16.719 1 96.38 353 ALA A N 1
ATOM 2815 C CA . ALA A 1 353 ? -18.156 -28.234 16.516 1 96.38 353 ALA A CA 1
ATOM 2816 C C . ALA A 1 353 ? -17.516 -27.812 17.828 1 96.38 353 ALA A C 1
ATOM 2818 O O . ALA A 1 353 ? -18.109 -27.969 18.906 1 96.38 353 ALA A O 1
ATOM 2819 N N . ARG A 1 354 ? -16.297 -27.297 17.781 1 96.25 354 ARG A N 1
ATOM 2820 C CA . ARG A 1 354 ? -15.578 -26.812 18.953 1 96.25 354 ARG A CA 1
ATOM 2821 C C . ARG A 1 354 ? -14.625 -25.688 18.578 1 96.25 354 ARG A C 1
ATOM 2823 O O . ARG A 1 354 ? -14.172 -25.594 17.438 1 96.25 354 ARG A O 1
ATOM 2830 N N . SER A 1 355 ? -14.461 -24.812 19.562 1 97.19 355 SER A N 1
ATOM 2831 C CA . SER A 1 355 ? -13.508 -23.719 19.391 1 97.19 355 SER A CA 1
ATOM 2832 C C . SER A 1 355 ? -12.078 -24.203 19.641 1 97.19 355 SER A C 1
ATOM 2834 O O . SER A 1 355 ? -11.867 -25.25 20.25 1 97.19 355 SER A O 1
ATOM 2836 N N . GLY A 1 356 ? -11.086 -23.484 19.078 1 95.75 356 GLY A N 1
ATOM 2837 C CA . GLY A 1 356 ? -9.68 -23.781 19.281 1 95.75 356 GLY A CA 1
ATOM 2838 C C . GLY A 1 356 ? -8.812 -23.453 18.078 1 95.75 356 GLY A C 1
ATOM 2839 O O . GLY A 1 356 ? -9.312 -22.953 17.078 1 95.75 356 GLY A O 1
ATOM 2840 N N . VAL A 1 357 ? -7.516 -23.625 18.281 1 94.25 357 VAL A N 1
ATOM 2841 C CA . VAL A 1 357 ? -6.535 -23.484 17.219 1 94.25 357 VAL A CA 1
ATOM 2842 C C . VAL A 1 357 ? -6.195 -24.844 16.625 1 94.25 357 VAL A C 1
ATOM 2844 O O . VAL A 1 357 ? -6.027 -25.828 17.359 1 94.25 357 VAL A O 1
ATOM 2847 N N . PHE A 1 358 ? -6.223 -24.922 15.32 1 93.69 358 PHE A N 1
ATOM 2848 C CA . PHE A 1 358 ? -5.918 -26.156 14.617 1 93.69 358 PHE A CA 1
ATOM 2849 C C . PHE A 1 358 ? -4.773 -25.953 13.633 1 93.69 358 PHE A C 1
ATOM 2851 O O . PHE A 1 358 ? -4.707 -24.922 12.953 1 93.69 358 PHE A O 1
ATOM 2858 N N . LEU A 1 359 ? -3.885 -26.938 13.555 1 90.69 359 LEU A N 1
ATOM 2859 C CA . LEU A 1 359 ? -2.715 -26.859 12.688 1 90.69 359 LEU A CA 1
ATOM 2860 C C . LEU A 1 359 ? -2.582 -28.109 11.82 1 90.69 359 LEU A C 1
ATOM 2862 O O . LEU A 1 359 ? -3.008 -29.188 12.219 1 90.69 359 LEU A O 1
ATOM 2866 N N . THR A 1 360 ? -2.033 -27.844 10.594 1 85.31 360 THR A N 1
ATOM 2867 C CA . THR A 1 360 ? -1.657 -29.016 9.805 1 85.31 360 THR A CA 1
ATOM 2868 C C . THR A 1 360 ? -0.436 -29.703 10.398 1 85.31 360 THR A C 1
ATOM 2870 O O . THR A 1 360 ? 0.379 -29.062 11.07 1 85.31 360 THR A O 1
ATOM 2873 N N . ALA A 1 361 ? -0.404 -31.031 10.141 1 68.75 361 ALA A N 1
ATOM 2874 C CA . ALA A 1 361 ? 0.722 -31.812 10.656 1 68.75 361 ALA A CA 1
ATOM 2875 C C . ALA A 1 361 ? 1.825 -31.938 9.609 1 68.75 361 ALA A C 1
ATOM 2877 O O . ALA A 1 361 ? 2.959 -32.312 9.93 1 68.75 361 ALA A O 1
ATOM 2878 N N . LEU A 1 362 ? 1.409 -31.578 8.383 1 65 362 LEU A N 1
ATOM 2879 C CA . LEU A 1 362 ? 2.406 -31.844 7.348 1 65 362 LEU A CA 1
ATOM 2880 C C . LEU A 1 362 ? 3.301 -30.625 7.133 1 65 362 LEU A C 1
ATOM 2882 O O . LEU A 1 362 ? 2.816 -29.484 7.113 1 65 362 LEU A O 1
ATOM 2886 N N . PRO A 1 363 ? 4.492 -31.016 6.977 1 65.31 363 PRO A N 1
ATOM 2887 C CA . PRO A 1 363 ? 5.504 -29.953 6.926 1 65.31 363 PRO A CA 1
ATOM 2888 C C . PRO A 1 363 ? 5.441 -29.141 5.633 1 65.31 363 PRO A C 1
ATOM 2890 O O . PRO A 1 363 ? 5.98 -28.031 5.574 1 65.31 363 PRO A O 1
ATOM 2893 N N . ASP A 1 364 ? 4.762 -29.656 4.719 1 68.88 364 ASP A N 1
ATOM 2894 C CA . ASP A 1 364 ? 4.91 -28.969 3.436 1 68.88 364 ASP A CA 1
ATOM 2895 C C . ASP A 1 364 ? 3.74 -28.031 3.182 1 68.88 364 ASP A C 1
ATOM 2897 O O . ASP A 1 364 ? 3.701 -27.344 2.158 1 68.88 364 ASP A O 1
ATOM 2901 N N . ASP A 1 365 ? 2.828 -27.938 4.148 1 78.38 365 ASP A N 1
ATOM 2902 C CA . ASP A 1 365 ? 1.679 -27.062 3.951 1 78.38 365 ASP A CA 1
ATOM 2903 C C . ASP A 1 365 ? 1.183 -26.5 5.281 1 78.38 365 ASP A C 1
ATOM 2905 O O . ASP A 1 365 ? 0.072 -26.812 5.719 1 78.38 365 ASP A O 1
ATOM 2909 N N . PRO A 1 366 ? 1.982 -25.625 5.84 1 82 366 PRO A N 1
ATOM 2910 C CA . PRO A 1 366 ? 1.559 -25.094 7.137 1 82 366 PRO A CA 1
ATOM 2911 C C . PRO A 1 366 ? 0.259 -24.297 7.055 1 82 366 PRO A C 1
ATOM 2913 O O . PRO A 1 366 ? 0.124 -23.422 6.199 1 82 366 PRO A O 1
ATOM 2916 N N . MET A 1 367 ? -0.694 -24.688 7.84 1 87.25 367 MET A N 1
ATOM 2917 C CA . MET A 1 367 ? -1.987 -24.016 7.938 1 87.25 367 MET A CA 1
ATOM 2918 C C . MET A 1 367 ? -2.361 -23.766 9.398 1 87.25 367 MET A C 1
ATOM 2920 O O . MET A 1 367 ? -2.113 -24.609 10.258 1 87.25 367 MET A O 1
ATOM 2924 N N . PHE A 1 368 ? -2.883 -22.578 9.664 1 90.19 368 PHE A N 1
ATOM 2925 C CA . PHE A 1 368 ? -3.35 -22.141 10.969 1 90.19 368 PHE A CA 1
ATOM 2926 C C . PHE A 1 368 ? -4.82 -21.734 10.914 1 90.19 368 PHE A C 1
ATOM 2928 O O . PHE A 1 368 ? -5.195 -20.828 10.164 1 90.19 368 PHE A O 1
ATOM 2935 N N . VAL A 1 369 ? -5.625 -22.469 11.672 1 93.06 369 VAL A N 1
ATOM 2936 C CA . VAL A 1 369 ? -7.051 -22.172 11.734 1 93.06 369 VAL A CA 1
ATOM 2937 C C . VAL A 1 369 ? -7.445 -21.844 13.172 1 93.06 369 VAL A C 1
ATOM 2939 O O . VAL A 1 369 ? -7.129 -22.594 14.102 1 93.06 369 VAL A O 1
ATOM 2942 N N . ASP A 1 370 ? -8.062 -20.734 13.336 1 94.75 370 ASP A N 1
ATOM 2943 C CA . ASP A 1 370 ? -8.562 -20.281 14.625 1 94.75 370 ASP A CA 1
ATOM 2944 C C . ASP A 1 370 ? -10.086 -20.188 14.633 1 94.75 370 ASP A C 1
ATOM 2946 O O . ASP A 1 370 ? -10.664 -19.391 13.891 1 94.75 370 ASP A O 1
ATOM 2950 N N . ILE A 1 371 ? -10.758 -21.031 15.453 1 97.38 371 ILE A N 1
ATOM 2951 C CA . ILE A 1 371 ? -12.211 -21.062 15.578 1 97.38 371 ILE A CA 1
ATOM 2952 C C . ILE A 1 371 ? -12.625 -20.594 16.969 1 97.38 371 ILE A C 1
ATOM 2954 O O . ILE A 1 371 ? -12.141 -21.141 17.969 1 97.38 371 ILE A O 1
ATOM 2958 N N . ALA A 1 372 ? -13.453 -19.625 16.984 1 97.5 372 ALA A N 1
ATOM 2959 C CA . ALA A 1 372 ? -13.977 -19.109 18.25 1 97.5 372 ALA A CA 1
ATOM 2960 C C . ALA A 1 372 ? -15.477 -19.359 18.359 1 97.5 372 ALA A C 1
ATOM 2962 O O . ALA A 1 372 ? -16.156 -19.578 17.359 1 97.5 372 ALA A O 1
ATOM 2963 N N . GLU A 1 373 ? -15.922 -19.453 19.609 1 97.25 373 GLU A N 1
ATOM 2964 C CA . GLU A 1 373 ? -17.344 -19.594 19.906 1 97.25 373 GLU A CA 1
ATOM 2965 C C . GLU A 1 373 ? -17.891 -18.375 20.641 1 97.25 373 GLU A C 1
ATOM 2967 O O . GLU A 1 373 ? -17.266 -17.875 21.562 1 97.25 373 GLU A O 1
ATOM 2972 N N . GLN A 1 374 ? -18.906 -17.797 20.094 1 95.94 374 GLN A N 1
ATOM 2973 C CA . GLN A 1 374 ? -19.625 -16.703 20.75 1 95.94 374 GLN A CA 1
ATOM 2974 C C . GLN A 1 374 ? -21.125 -16.969 20.797 1 95.94 374 GLN A C 1
ATOM 2976 O O . GLN A 1 374 ? -21.781 -17.016 19.75 1 95.94 374 GLN A O 1
ATOM 2981 N N . ASN A 1 375 ? -21.703 -17.109 21.953 1 95.31 375 ASN A N 1
ATOM 2982 C CA . ASN A 1 375 ? -23.125 -17.312 22.156 1 95.31 375 ASN A CA 1
ATOM 2983 C C . ASN A 1 375 ? -23.641 -18.516 21.375 1 95.31 375 ASN A C 1
ATOM 2985 O O . ASN A 1 375 ? -24.656 -18.422 20.688 1 95.31 375 ASN A O 1
ATOM 2989 N N . GLY A 1 376 ? -22.906 -19.578 21.312 1 93.88 376 GLY A N 1
ATOM 2990 C CA . GLY A 1 376 ? -23.328 -20.812 20.688 1 93.88 376 GLY A CA 1
ATOM 2991 C C . GLY A 1 376 ? -23.031 -20.875 19.203 1 93.88 376 GLY A C 1
ATOM 2992 O O . GLY A 1 376 ? -23.281 -21.891 18.547 1 93.88 376 GLY A O 1
ATOM 2993 N N . THR A 1 377 ? -22.516 -19.766 18.688 1 96.56 377 THR A N 1
ATOM 2994 C CA . THR A 1 377 ? -22.156 -19.719 17.266 1 96.56 377 THR A CA 1
ATOM 2995 C C . THR A 1 377 ? -20.641 -19.75 17.094 1 96.56 377 THR A C 1
ATOM 2997 O O . THR A 1 377 ? -19.906 -19.125 17.859 1 96.56 377 THR A O 1
ATOM 3000 N N . PHE A 1 378 ? -20.219 -20.547 16.094 1 97.5 378 PHE A N 1
ATOM 3001 C CA . PHE A 1 378 ? -18.781 -20.672 15.836 1 97.5 378 PHE A CA 1
ATOM 3002 C C . PHE A 1 378 ? -18.359 -19.781 14.68 1 97.5 378 PHE A C 1
ATOM 3004 O O . PHE A 1 378 ? -19.094 -19.625 13.703 1 97.5 378 PHE A O 1
ATOM 3011 N N . TYR A 1 379 ? -17.188 -19.172 14.836 1 98.06 379 TYR A N 1
ATOM 3012 C CA . TYR A 1 379 ? -16.609 -18.297 13.836 1 98.06 379 TYR A CA 1
ATOM 3013 C C . TYR A 1 379 ? -15.164 -18.688 13.531 1 98.06 379 TYR A C 1
ATOM 3015 O O . TYR A 1 379 ? -14.414 -19.062 14.438 1 98.06 379 TYR A O 1
ATOM 3023 N N . MET A 1 380 ? -14.859 -18.656 12.305 1 96.81 380 MET A N 1
ATOM 3024 C CA . MET A 1 380 ? -13.461 -18.812 11.906 1 96.81 380 MET A CA 1
ATOM 3025 C C . MET A 1 380 ? -12.812 -17.453 11.672 1 96.81 380 MET A C 1
ATOM 3027 O O . MET A 1 380 ? -13.391 -16.578 11.016 1 96.81 380 MET A O 1
ATOM 3031 N N . GLN A 1 381 ? -11.641 -17.297 12.258 1 94 381 GLN A N 1
ATOM 3032 C CA . GLN A 1 381 ? -10.883 -16.078 12.008 1 94 381 GLN A CA 1
ATOM 3033 C C . GLN A 1 381 ? -10.312 -16.062 10.594 1 94 381 GLN A C 1
ATOM 3035 O O . GLN A 1 381 ? -9.602 -17 10.195 1 94 381 GLN A O 1
ATOM 3040 N N . ARG A 1 382 ? -10.719 -15.039 9.867 1 93.25 382 ARG A N 1
ATOM 3041 C CA . ARG A 1 382 ? -10.148 -14.789 8.547 1 93.25 382 ARG A CA 1
ATOM 3042 C C . ARG A 1 382 ? -9.188 -13.609 8.578 1 93.25 382 ARG A C 1
ATOM 3044 O O . ARG A 1 382 ? -8.781 -13.164 9.656 1 93.25 382 ARG A O 1
ATOM 3051 N N . GLU A 1 383 ? -8.734 -13.156 7.488 1 88.62 383 GLU A N 1
ATOM 3052 C CA . GLU A 1 383 ? -7.727 -12.102 7.465 1 88.62 383 GLU A CA 1
ATOM 3053 C C . GLU A 1 383 ? -8.297 -10.789 7.984 1 88.62 383 GLU A C 1
ATOM 3055 O O . GLU A 1 383 ? -7.641 -10.086 8.766 1 88.62 383 GLU A O 1
ATOM 3060 N N . TRP A 1 384 ? -9.539 -10.461 7.629 1 90.38 384 TRP A N 1
ATOM 3061 C CA . TRP A 1 384 ? -10.016 -9.109 7.914 1 90.38 384 TRP A CA 1
ATOM 3062 C C . TRP A 1 384 ? -11.312 -9.148 8.719 1 90.38 384 TRP A C 1
ATOM 3064 O O . TRP A 1 384 ? -11.906 -8.102 8.992 1 90.38 384 TRP A O 1
ATOM 3074 N N . CYS A 1 385 ? -11.742 -10.406 9.039 1 92.38 385 CYS A N 1
ATOM 3075 C CA . CYS A 1 385 ? -12.961 -10.531 9.828 1 92.38 385 CYS A CA 1
ATOM 3076 C C . CYS A 1 385 ? -13.094 -11.93 10.422 1 92.38 385 CYS A C 1
ATOM 3078 O O . CYS A 1 385 ? -12.211 -12.766 10.25 1 92.38 385 CYS A O 1
ATOM 3080 N N . ARG A 1 386 ? -14.102 -12.133 11.227 1 93.94 386 ARG A N 1
ATOM 3081 C CA . ARG A 1 386 ? -14.57 -13.453 11.648 1 93.94 386 ARG A CA 1
ATOM 3082 C C . ARG A 1 386 ? -15.797 -13.883 10.844 1 93.94 386 ARG A C 1
ATOM 3084 O O . ARG A 1 386 ? -16.734 -13.109 10.68 1 93.94 386 ARG A O 1
ATOM 3091 N N . THR A 1 387 ? -15.672 -15.023 10.312 1 97.06 387 THR A N 1
ATOM 3092 C CA . THR A 1 387 ? -16.766 -15.516 9.484 1 97.06 387 THR A CA 1
ATOM 3093 C C . THR A 1 387 ? -17.484 -16.672 10.164 1 97.06 387 THR A C 1
ATOM 3095 O O . THR A 1 387 ? -16.859 -17.609 10.664 1 97.06 387 THR A O 1
ATOM 3098 N N . GLU A 1 388 ? -18.766 -16.594 10.148 1 97.81 388 GLU A N 1
ATOM 3099 C CA . GLU A 1 388 ? -19.594 -17.594 10.812 1 97.81 388 GLU A CA 1
ATOM 3100 C C . GLU A 1 388 ? -19.469 -18.953 10.125 1 97.81 388 GLU A C 1
ATOM 3102 O O . GLU A 1 388 ? -19.422 -19.031 8.898 1 97.81 388 GLU A O 1
ATOM 3107 N N . LEU A 1 389 ? -19.359 -19.969 10.945 1 97.69 389 LEU A N 1
ATOM 3108 C CA . LEU A 1 389 ? -19.5 -21.344 10.453 1 97.69 389 LEU A CA 1
ATOM 3109 C C . LEU A 1 389 ? -20.953 -21.781 10.422 1 97.69 389 LEU A C 1
ATOM 3111 O O . LEU A 1 389 ? 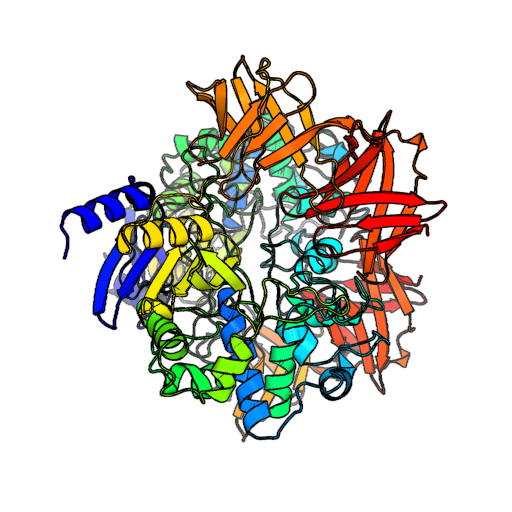-21.578 -21.922 11.477 1 97.69 389 LEU A O 1
ATOM 3115 N N . VAL A 1 390 ? -21.422 -22.031 9.203 1 97.19 390 VAL A N 1
ATOM 3116 C CA . VAL A 1 390 ? -22.844 -22.328 9.023 1 97.19 390 VAL A CA 1
ATOM 3117 C C . VAL A 1 390 ? -23.031 -23.844 8.852 1 97.19 390 VAL A C 1
ATOM 3119 O O . VAL A 1 390 ? -22.547 -24.422 7.879 1 97.19 390 VAL A O 1
ATOM 3122 N N . LYS A 1 391 ? -23.781 -24.438 9.789 1 95.44 391 LYS A N 1
ATOM 3123 C CA . LYS A 1 391 ? -24.016 -25.875 9.719 1 95.44 391 LYS A CA 1
ATOM 3124 C C . LYS A 1 391 ? -24.875 -26.234 8.508 1 95.44 391 LYS A C 1
ATOM 3126 O O . LYS A 1 391 ? -25.875 -25.562 8.227 1 95.44 391 LYS A O 1
ATOM 3131 N N . GLU A 1 392 ? -24.422 -27.25 7.793 1 95.62 392 GLU A N 1
ATOM 3132 C CA . GLU A 1 392 ? -25.156 -27.703 6.613 1 95.62 392 GLU A CA 1
ATOM 3133 C C . GLU A 1 392 ? -25.75 -29.094 6.832 1 95.62 392 GLU A C 1
ATOM 3135 O O . GLU A 1 392 ? -25.516 -29.703 7.875 1 95.62 392 GLU A O 1
ATOM 3140 N N . GLU A 1 393 ? -26.484 -29.625 5.82 1 91.75 393 GLU A N 1
ATOM 3141 C CA . GLU A 1 393 ? -27.219 -30.891 5.922 1 91.75 393 GLU A CA 1
ATOM 3142 C C . GLU A 1 393 ? -26.266 -32.062 6.051 1 91.75 393 GLU A C 1
ATOM 3144 O O . GLU A 1 393 ? -26.594 -33.062 6.703 1 91.75 393 GLU A O 1
ATOM 3149 N N . ASP A 1 394 ? -25.141 -31.969 5.512 1 88.69 394 ASP A N 1
ATOM 3150 C CA . ASP A 1 394 ? -24.188 -33.094 5.539 1 88.69 394 ASP A CA 1
ATOM 3151 C C . ASP A 1 394 ? -23.328 -33.031 6.805 1 88.69 394 ASP A C 1
ATOM 3153 O O . ASP A 1 394 ? -22.281 -33.688 6.871 1 88.69 394 ASP A O 1
ATOM 3157 N N . ASP A 1 395 ? -23.641 -32.219 7.684 1 90.38 395 ASP A N 1
ATOM 3158 C CA . ASP A 1 395 ? -23.016 -32.062 8.984 1 90.38 395 ASP A CA 1
ATOM 3159 C C . ASP A 1 395 ? -21.703 -31.297 8.867 1 90.38 395 ASP A C 1
ATOM 3161 O O . ASP A 1 395 ? -20.984 -31.125 9.852 1 90.38 395 ASP A O 1
ATOM 3165 N N . GLY A 1 396 ? -21.422 -30.859 7.73 1 94.81 396 GLY A N 1
ATOM 3166 C CA . GLY A 1 396 ? -20.312 -29.922 7.555 1 94.81 396 GLY A CA 1
ATOM 3167 C C . GLY A 1 396 ? -20.688 -28.5 7.898 1 94.81 396 GLY A C 1
ATOM 3168 O O . GLY A 1 396 ? -21.875 -28.172 8.039 1 94.81 396 GLY A O 1
ATOM 3169 N N . TYR A 1 397 ? -19.688 -27.75 8.211 1 97.19 397 TYR A N 1
ATOM 3170 C CA . TYR A 1 397 ? -19.875 -26.328 8.461 1 97.19 397 TYR A CA 1
ATOM 3171 C C . TYR A 1 397 ? -19.266 -25.484 7.34 1 97.19 397 TYR A C 1
ATOM 3173 O O . TYR A 1 397 ? -18.047 -25.469 7.156 1 97.19 397 TYR A O 1
ATOM 3181 N N . ARG A 1 398 ? -20.094 -24.828 6.602 1 96.69 398 ARG A N 1
ATOM 3182 C CA . ARG A 1 398 ? -19.625 -23.906 5.559 1 96.69 398 ARG A CA 1
ATOM 3183 C C . ARG A 1 398 ? -19.062 -22.641 6.164 1 96.69 398 ARG A C 1
ATOM 3185 O O . ARG A 1 398 ? -19.609 -22.109 7.133 1 96.69 398 ARG A O 1
ATOM 3192 N N . ILE A 1 399 ? -18.031 -22.141 5.637 1 96.12 399 ILE A N 1
ATOM 3193 C CA . ILE A 1 399 ? -17.453 -20.859 6.074 1 96.12 399 ILE A CA 1
ATOM 3194 C C . ILE A 1 399 ? -18.219 -19.703 5.422 1 96.12 399 ILE A C 1
ATOM 3196 O O . ILE A 1 399 ? -17.859 -19.266 4.336 1 96.12 399 ILE A O 1
ATOM 3200 N N . GLY A 1 400 ? -19.188 -19.188 6.129 1 95.38 400 GLY A N 1
ATOM 3201 C CA . GLY A 1 400 ? -20.047 -18.141 5.586 1 95.38 400 GLY A CA 1
ATOM 3202 C C . GLY A 1 400 ? -20.625 -18.5 4.234 1 95.38 400 GLY A C 1
ATOM 3203 O O . GLY A 1 400 ? -21.25 -19.547 4.074 1 95.38 400 GLY A O 1
ATOM 3204 N N . LEU A 1 401 ? -20.312 -17.719 3.232 1 91.81 401 LEU A N 1
ATOM 3205 C CA . LEU A 1 401 ? -20.859 -17.891 1.894 1 91.81 401 LEU A CA 1
ATOM 3206 C C . LEU A 1 401 ? -19.828 -18.5 0.953 1 91.81 401 LEU A C 1
ATOM 3208 O O . LEU A 1 401 ? -20.094 -18.656 -0.243 1 91.81 401 LEU A O 1
ATOM 3212 N N . LEU A 1 402 ? -18.734 -18.891 1.479 1 92.12 402 LEU A N 1
ATOM 3213 C CA . LEU A 1 402 ? -17.656 -19.438 0.652 1 92.12 402 LEU A CA 1
ATOM 3214 C C . LEU A 1 402 ? -17.922 -20.906 0.35 1 92.12 402 LEU A C 1
ATOM 3216 O O . LEU A 1 402 ? -18.656 -21.578 1.071 1 92.12 402 LEU A O 1
ATOM 3220 N N . ASP A 1 403 ? -17.297 -21.297 -0.75 1 89.88 403 ASP A N 1
ATOM 3221 C CA . ASP A 1 403 ? -17.328 -22.719 -1.045 1 89.88 403 ASP A CA 1
ATOM 3222 C C . ASP A 1 403 ? -16.203 -23.453 -0.302 1 89.88 403 ASP A C 1
ATOM 3224 O O . ASP A 1 403 ? -15.375 -24.125 -0.919 1 89.88 403 ASP A O 1
ATOM 3228 N N . GLU A 1 404 ? -16.109 -23.328 0.942 1 94 404 GLU A N 1
ATOM 3229 C CA . GLU A 1 404 ? -15.227 -23.984 1.895 1 94 404 GLU A CA 1
ATOM 3230 C C . GLU A 1 404 ? -16 -24.547 3.082 1 94 404 GLU A C 1
ATOM 3232 O O . GLU A 1 404 ? -16.953 -23.922 3.549 1 94 404 GLU A O 1
ATOM 3237 N N . LYS A 1 405 ? -15.523 -25.719 3.512 1 95.5 405 LYS A N 1
ATOM 3238 C CA . LYS A 1 405 ? -16.25 -26.375 4.594 1 95.5 405 LYS A CA 1
ATOM 3239 C C . LYS A 1 405 ? -15.281 -26.984 5.617 1 95.5 405 LYS A C 1
ATOM 3241 O O . LYS A 1 405 ? -14.18 -27.406 5.262 1 95.5 405 LYS A O 1
ATOM 3246 N N . ILE A 1 406 ? -15.742 -26.953 6.82 1 97.12 406 ILE A N 1
ATOM 3247 C CA . ILE A 1 406 ? -15.039 -27.641 7.902 1 97.12 406 ILE A CA 1
ATOM 3248 C C . ILE A 1 406 ? -15.891 -28.781 8.43 1 97.12 406 ILE A C 1
ATOM 3250 O O . ILE A 1 406 ? -17.094 -28.625 8.656 1 97.12 406 ILE A O 1
ATOM 3254 N N . TYR A 1 407 ? -15.289 -29.922 8.555 1 97.12 407 TYR A N 1
ATOM 3255 C CA . TYR A 1 407 ? -15.891 -31.062 9.234 1 97.12 407 TYR A CA 1
ATOM 3256 C C . TYR A 1 407 ? -15.156 -31.359 10.539 1 97.12 407 TYR A C 1
ATOM 3258 O O . TYR A 1 407 ? -13.938 -31.516 10.547 1 97.12 407 TYR A O 1
ATOM 3266 N N . PHE A 1 408 ? -15.906 -31.453 11.578 1 97.12 408 PHE A N 1
ATOM 3267 C CA . PHE A 1 408 ? -15.328 -31.781 12.875 1 97.12 408 PHE A CA 1
ATOM 3268 C C . PHE A 1 408 ? -15.391 -33.281 13.133 1 97.12 408 PHE A C 1
ATOM 3270 O O . PHE A 1 408 ? -16.438 -33.906 12.953 1 97.12 408 PHE A O 1
ATOM 3277 N N . THR A 1 409 ? -14.266 -33.812 13.477 1 96.31 409 THR A N 1
ATOM 3278 C CA . THR A 1 409 ? -14.188 -35.156 13.984 1 96.31 409 THR A CA 1
ATOM 3279 C C . THR A 1 409 ? -13.695 -35.188 15.43 1 96.31 409 THR A C 1
ATOM 3281 O O . THR A 1 409 ? -13.414 -34.125 16 1 96.31 409 THR A O 1
ATOM 3284 N N . ASP A 1 410 ? -13.656 -36.406 15.992 1 93.81 410 ASP A N 1
ATOM 3285 C CA . ASP A 1 410 ? -13.234 -36.5 17.391 1 93.81 410 ASP A CA 1
ATOM 3286 C C . ASP A 1 410 ? -11.789 -36.062 17.562 1 93.81 410 ASP A C 1
ATOM 3288 O O . ASP A 1 410 ? -11.43 -35.469 18.594 1 93.81 410 ASP A O 1
ATOM 3292 N N . LYS A 1 411 ? -11.016 -36.25 16.594 1 91.62 411 LYS A N 1
ATOM 3293 C CA . LYS A 1 411 ? -9.578 -36.062 16.781 1 91.62 411 LYS A CA 1
ATOM 3294 C C . LYS A 1 411 ? -9.086 -34.844 15.984 1 91.62 411 LYS A C 1
ATOM 3296 O O . LYS A 1 411 ? -8.039 -34.281 16.297 1 91.62 411 LYS A O 1
ATOM 3301 N N . GLU A 1 412 ? -9.719 -34.531 14.914 1 93.31 412 GLU A N 1
ATOM 3302 C CA . GLU A 1 412 ? -9.211 -33.531 13.977 1 93.31 412 GLU A CA 1
ATOM 3303 C C . GLU A 1 412 ? -10.352 -32.781 13.289 1 93.31 412 GLU A C 1
ATOM 3305 O O . GLU A 1 412 ? -11.523 -33.062 13.547 1 93.31 412 GLU A O 1
ATOM 3310 N N . ILE A 1 413 ? -9.969 -31.766 12.562 1 95 413 ILE A N 1
ATOM 3311 C CA . ILE A 1 413 ? -10.922 -31.188 11.625 1 95 413 ILE A CA 1
ATOM 3312 C C . ILE A 1 413 ? -10.453 -31.422 10.195 1 95 413 ILE A C 1
ATOM 3314 O O . ILE A 1 413 ? -9.25 -31.469 9.922 1 95 413 ILE A O 1
ATOM 3318 N N . LEU A 1 414 ? -11.398 -31.672 9.367 1 95.31 414 LEU A N 1
ATOM 3319 C CA . LEU A 1 414 ? -11.172 -31.734 7.926 1 95.31 414 LEU A CA 1
ATOM 3320 C C . LEU A 1 414 ? -11.594 -30.422 7.258 1 95.31 414 LEU A C 1
ATOM 3322 O O . LEU A 1 414 ? -12.766 -30.047 7.316 1 95.31 414 LEU A O 1
ATOM 3326 N N . TYR A 1 415 ? -10.664 -29.719 6.789 1 94.19 415 TYR A N 1
ATOM 3327 C CA . TYR A 1 415 ? -10.906 -28.453 6.09 1 94.19 415 TYR A CA 1
ATOM 3328 C C . TYR A 1 415 ? -10.953 -28.672 4.582 1 94.19 415 TYR A C 1
ATOM 3330 O O . TYR A 1 415 ? -9.914 -28.844 3.943 1 94.19 415 TYR A O 1
ATOM 3338 N N . ARG A 1 416 ? -12.133 -28.688 4.031 1 94.31 416 ARG A N 1
ATOM 3339 C CA . ARG A 1 416 ? -12.32 -28.859 2.596 1 94.31 416 ARG A CA 1
ATOM 3340 C C . ARG A 1 416 ? -12.242 -27.531 1.862 1 94.31 416 ARG A C 1
ATOM 3342 O O . ARG A 1 416 ? -13.188 -26.734 1.89 1 94.31 416 ARG A O 1
ATOM 3349 N N . LEU A 1 417 ? -11.18 -27.312 1.149 1 92.31 417 LEU A N 1
ATOM 3350 C CA . LEU A 1 417 ? -11.023 -26.234 0.182 1 92.31 417 LEU A CA 1
ATOM 3351 C C . LEU A 1 417 ? -11.492 -26.672 -1.201 1 92.31 417 LEU A C 1
ATOM 3353 O O . LEU A 1 417 ? -11.727 -27.859 -1.436 1 92.31 417 LEU A O 1
ATOM 3357 N N . PRO A 1 418 ? -11.672 -25.734 -2.084 1 87.31 418 PRO A N 1
ATOM 3358 C CA . PRO A 1 418 ? -12.164 -26.109 -3.416 1 87.31 418 PRO A CA 1
ATOM 3359 C C . PRO A 1 418 ? -11.25 -27.094 -4.133 1 87.31 418 PRO A C 1
ATOM 3361 O O . PRO A 1 418 ? -11.727 -27.938 -4.898 1 87.31 418 PRO A O 1
ATOM 3364 N N . ALA A 1 419 ? -9.969 -27.047 -3.822 1 84.56 419 ALA A N 1
ATOM 3365 C CA . ALA A 1 419 ? -9.031 -27.844 -4.613 1 84.56 419 ALA A CA 1
ATOM 3366 C C . ALA A 1 419 ? -8.453 -28.984 -3.789 1 84.56 419 ALA A C 1
ATOM 3368 O O . ALA A 1 419 ? -7.871 -29.922 -4.34 1 84.56 419 ALA A O 1
ATOM 3369 N N . ARG A 1 420 ? -8.68 -28.922 -2.486 1 88.12 420 ARG A N 1
ATOM 3370 C CA . ARG A 1 420 ? -8.055 -29.938 -1.652 1 88.12 420 ARG A CA 1
ATOM 3371 C C . ARG A 1 420 ? -8.719 -30.016 -0.283 1 88.12 420 ARG A C 1
ATOM 3373 O O . ARG A 1 420 ? -9.508 -29.141 0.077 1 88.12 420 ARG A O 1
ATOM 3380 N N . VAL A 1 421 ? -8.406 -31.109 0.384 1 92.44 421 VAL A N 1
ATOM 3381 C CA . VAL A 1 421 ? -8.844 -31.266 1.765 1 92.44 421 VAL A CA 1
ATOM 3382 C C . VAL A 1 421 ? -7.633 -31.375 2.686 1 92.44 421 VAL A C 1
ATOM 3384 O O . VAL A 1 421 ? -6.691 -32.125 2.396 1 92.44 421 VAL A O 1
ATOM 3387 N N . LEU A 1 422 ? -7.656 -30.578 3.719 1 91.56 422 LEU A N 1
ATOM 3388 C CA . LEU A 1 422 ? -6.582 -30.609 4.703 1 91.56 422 LEU A CA 1
ATOM 3389 C C . LEU A 1 422 ? -7.062 -31.219 6.016 1 91.56 422 LEU A C 1
ATOM 3391 O O . LEU A 1 422 ? -8.219 -31.031 6.41 1 91.56 422 LEU A O 1
ATOM 3395 N N . THR A 1 423 ? -6.18 -31.922 6.59 1 91.88 423 THR A N 1
ATOM 3396 C CA . THR A 1 423 ? -6.41 -32.438 7.938 1 91.88 423 THR A CA 1
ATOM 3397 C C . THR A 1 423 ? -5.645 -31.594 8.961 1 91.88 423 THR A C 1
ATOM 3399 O O . THR A 1 423 ? -4.422 -31.453 8.867 1 91.88 423 THR A O 1
ATOM 3402 N N . LEU A 1 424 ? -6.352 -31.062 9.898 1 92.88 424 LEU A N 1
ATOM 3403 C CA . LEU A 1 424 ? -5.727 -30.25 10.945 1 92.88 424 LEU A CA 1
ATOM 3404 C C . LEU A 1 424 ? -6.039 -30.812 12.32 1 92.88 424 LEU A C 1
ATOM 3406 O O . LEU A 1 424 ? -7.164 -31.25 12.578 1 92.88 424 LEU A O 1
ATOM 3410 N N . THR A 1 425 ? -5.062 -30.766 13.188 1 93 425 THR A N 1
ATOM 3411 C CA . THR A 1 425 ? -5.234 -31.266 14.547 1 93 425 THR A CA 1
ATOM 3412 C C . THR A 1 425 ? -5.203 -30.125 15.555 1 93 425 THR A C 1
ATOM 3414 O O . THR A 1 425 ? -4.617 -29.078 15.289 1 93 425 THR A O 1
ATOM 3417 N N . PRO A 1 426 ? -5.914 -30.359 16.672 1 93.81 426 PRO A N 1
ATOM 3418 C CA . PRO A 1 426 ? -5.879 -29.328 17.703 1 93.81 426 PRO A CA 1
ATOM 3419 C C . PRO A 1 426 ? -4.461 -29 18.156 1 93.81 426 PRO A C 1
ATOM 3421 O O . PRO A 1 426 ? -3.611 -29.891 18.25 1 93.81 426 PRO A O 1
ATOM 3424 N N . ALA A 1 427 ? -4.309 -27.719 18.469 1 93.94 427 ALA A N 1
ATOM 3425 C CA . ALA A 1 427 ? -2.996 -27.234 18.891 1 93.94 427 ALA A CA 1
ATOM 3426 C C . ALA A 1 427 ? -3.098 -26.469 20.203 1 93.94 427 ALA A C 1
ATOM 3428 O O . ALA A 1 427 ? -4.176 -25.984 20.562 1 93.94 427 ALA A O 1
ATOM 3429 N N . LYS A 1 428 ? -2.039 -26.484 20.938 1 93.44 428 LYS A N 1
ATOM 3430 C CA . LYS A 1 428 ? -1.887 -25.703 22.156 1 93.44 428 LYS A CA 1
ATOM 3431 C C . LYS A 1 428 ? -0.663 -24.781 22.078 1 93.44 428 LYS A C 1
ATOM 3433 O O . LYS A 1 428 ? 0.195 -24.969 21.219 1 93.44 428 LYS A O 1
ATOM 3438 N N . PRO A 1 429 ? -0.644 -23.766 22.922 1 94.38 429 PRO A N 1
ATOM 3439 C CA . PRO A 1 429 ? 0.596 -22.984 22.969 1 94.38 429 PRO A CA 1
ATOM 3440 C C . PRO A 1 429 ? 1.831 -23.859 23.203 1 94.38 429 PRO A C 1
ATOM 3442 O O . PRO A 1 429 ? 1.781 -24.812 23.984 1 94.38 429 PRO A O 1
ATOM 3445 N N . ALA A 1 430 ? 2.859 -23.578 22.516 1 94.94 430 ALA A N 1
ATOM 3446 C CA . ALA A 1 430 ? 4.066 -24.391 22.562 1 94.94 430 ALA A CA 1
ATOM 3447 C C . ALA A 1 430 ? 4.715 -24.312 23.938 1 94.94 430 ALA A C 1
ATOM 3449 O O . ALA A 1 430 ? 4.723 -23.266 24.578 1 94.94 430 ALA A O 1
ATOM 3450 N N . ASP A 1 431 ? 5.371 -25.406 24.359 1 93.31 431 ASP A N 1
ATOM 3451 C CA . ASP A 1 431 ? 6.113 -25.469 25.625 1 93.31 431 ASP A CA 1
ATOM 3452 C C . ASP A 1 431 ? 7.344 -24.562 25.578 1 93.31 431 ASP A C 1
ATOM 3454 O O . ASP A 1 431 ? 8.25 -24.781 24.766 1 93.31 431 ASP A O 1
ATOM 3458 N N . PRO A 1 432 ? 7.363 -23.641 26.469 1 93.88 432 PRO A N 1
ATOM 3459 C CA . PRO A 1 432 ? 8.508 -22.719 26.469 1 93.88 432 PRO A CA 1
ATOM 3460 C C . PRO A 1 432 ? 9.836 -23.438 26.703 1 93.88 432 PRO A C 1
ATOM 3462 O O . PRO A 1 432 ? 10.891 -22.922 26.328 1 93.88 432 PRO A O 1
ATOM 3465 N N . ALA A 1 433 ? 9.805 -24.594 27.281 1 92.94 433 ALA A N 1
ATOM 3466 C CA . ALA A 1 433 ? 11.031 -25.328 27.594 1 92.94 433 ALA A CA 1
ATOM 3467 C C . ALA A 1 433 ? 11.758 -25.75 26.312 1 92.94 433 ALA A C 1
ATOM 3469 O O . ALA A 1 433 ? 12.953 -26.047 26.344 1 92.94 433 ALA A O 1
ATOM 3470 N N . LEU A 1 434 ? 11.07 -25.734 25.25 1 92.75 434 LEU A N 1
ATOM 3471 C CA . LEU A 1 434 ? 11.641 -26.172 23.984 1 92.75 434 LEU A CA 1
ATOM 3472 C C . LEU A 1 434 ? 12.523 -25.078 23.391 1 92.75 434 LEU A C 1
ATOM 3474 O O . LEU A 1 434 ? 13.273 -25.328 22.438 1 92.75 434 LEU A O 1
ATOM 3478 N N . PHE A 1 435 ? 12.492 -23.875 23.969 1 94.25 435 PHE A N 1
ATOM 3479 C CA . PHE A 1 435 ? 13.141 -22.734 23.328 1 94.25 435 PHE A CA 1
ATOM 3480 C C . PHE A 1 435 ? 14.047 -22.016 24.328 1 94.25 435 PHE A C 1
ATOM 3482 O O . PHE A 1 435 ? 13.867 -22.125 25.531 1 94.25 435 PHE A O 1
ATOM 3489 N N . GLN A 1 436 ? 14.984 -21.312 23.781 1 95.44 436 GLN A N 1
ATOM 3490 C CA . GLN A 1 436 ? 15.828 -20.406 24.547 1 95.44 436 GLN A CA 1
ATOM 3491 C C . GLN A 1 436 ? 15.469 -18.953 24.266 1 95.44 436 GLN A C 1
ATOM 3493 O O . GLN A 1 436 ? 15.422 -18.531 23.109 1 95.44 436 GLN A O 1
ATOM 3498 N N . GLU A 1 437 ? 15.211 -18.281 25.312 1 95.69 437 GLU A N 1
ATOM 3499 C CA . GLU A 1 437 ? 14.906 -16.859 25.156 1 95.69 437 GLU A CA 1
ATOM 3500 C C . GLU A 1 437 ? 16.109 -16.094 24.594 1 95.69 437 GLU A C 1
ATOM 3502 O O . GLU A 1 437 ? 17.25 -16.453 24.875 1 95.69 437 GLU A O 1
ATOM 3507 N N . GLY A 1 438 ? 15.773 -15.039 23.797 1 94.88 438 GLY A N 1
ATOM 3508 C CA . GLY A 1 438 ? 16.844 -14.195 23.266 1 94.88 438 GLY A CA 1
ATOM 3509 C C . GLY A 1 438 ? 16.5 -13.578 21.922 1 94.88 438 GLY A C 1
ATOM 3510 O O . GLY A 1 438 ? 15.367 -13.688 21.453 1 94.88 438 GLY A O 1
ATOM 3511 N N . THR A 1 439 ? 17.438 -12.812 21.453 1 94.19 439 THR A N 1
ATOM 3512 C CA . THR A 1 439 ? 17.344 -12.211 20.141 1 94.19 439 THR A CA 1
ATOM 3513 C C . THR A 1 439 ? 18.062 -13.07 19.094 1 94.19 439 THR A C 1
ATOM 3515 O O . THR A 1 439 ? 19.188 -13.531 19.344 1 94.19 439 THR A O 1
ATOM 3518 N N . TYR A 1 440 ? 17.391 -13.336 18.094 1 95.38 440 TYR A N 1
ATOM 3519 C CA . TYR A 1 440 ? 17.922 -14.141 17 1 95.38 440 TYR A CA 1
ATOM 3520 C C . TYR A 1 440 ? 18 -13.336 15.703 1 95.38 440 TYR A C 1
ATOM 3522 O O . TYR A 1 440 ? 17.156 -12.469 15.453 1 95.38 440 TYR A O 1
ATOM 3530 N N . TYR A 1 441 ? 19.031 -13.586 14.906 1 94.19 441 TYR A N 1
ATOM 3531 C CA . TYR A 1 441 ? 19.266 -12.852 13.664 1 94.19 441 TYR A CA 1
ATOM 3532 C C . TYR A 1 441 ? 19.422 -13.797 12.484 1 94.19 441 TYR A C 1
ATOM 3534 O O . TYR A 1 441 ? 20.031 -14.867 12.617 1 94.19 441 TYR A O 1
ATOM 3542 N N . ASN A 1 442 ? 18.844 -13.461 11.414 1 95 442 ASN A N 1
ATOM 3543 C CA . ASN A 1 442 ? 19.047 -14.148 10.148 1 95 442 ASN A CA 1
ATOM 3544 C C . ASN A 1 442 ? 19.672 -13.234 9.102 1 95 442 ASN A C 1
ATOM 3546 O O . ASN A 1 442 ? 19.094 -12.195 8.758 1 95 442 ASN A O 1
ATOM 3550 N N . ASP A 1 443 ? 20.766 -13.555 8.547 1 92.75 443 ASP A N 1
ATOM 3551 C CA . ASP A 1 443 ? 21.5 -12.68 7.641 1 92.75 443 ASP A CA 1
ATOM 3552 C C . ASP A 1 443 ? 20.984 -12.82 6.207 1 92.75 443 ASP A C 1
ATOM 3554 O O . ASP A 1 443 ? 21.297 -11.984 5.352 1 92.75 443 ASP A O 1
ATOM 3558 N N . GLU A 1 444 ? 20.188 -13.812 5.926 1 95.75 444 GLU A N 1
ATOM 3559 C CA . GLU A 1 444 ? 19.656 -13.977 4.578 1 95.75 444 GLU A CA 1
ATOM 3560 C C . GLU A 1 444 ? 18.359 -13.18 4.395 1 95.75 444 GLU A C 1
ATOM 3562 O O . GLU A 1 444 ? 17.891 -13.016 3.27 1 95.75 444 GLU A O 1
ATOM 3567 N N . THR A 1 445 ? 17.781 -12.734 5.465 1 93.44 445 THR A N 1
ATOM 3568 C CA . THR A 1 445 ? 16.625 -11.859 5.383 1 93.44 445 THR A CA 1
ATOM 3569 C C . THR A 1 445 ? 16.875 -10.547 6.109 1 93.44 445 THR A C 1
ATOM 3571 O O . THR A 1 445 ? 16 -9.68 6.176 1 93.44 445 THR A O 1
ATOM 3574 N N . ASP A 1 446 ? 18.031 -10.406 6.672 1 89 446 ASP A N 1
ATOM 3575 C CA . ASP A 1 446 ? 18.406 -9.234 7.453 1 89 446 ASP A CA 1
ATOM 3576 C C . ASP A 1 446 ? 17.328 -8.883 8.469 1 89 446 ASP A C 1
ATOM 3578 O O . ASP A 1 446 ? 16.828 -7.758 8.492 1 89 446 ASP A O 1
ATOM 3582 N N . SER A 1 447 ? 16.953 -9.867 9.227 1 90.25 447 SER A N 1
ATOM 3583 C CA . SER A 1 447 ? 15.867 -9.664 10.172 1 90.25 447 SER A CA 1
ATOM 3584 C C . SER A 1 447 ? 16.219 -10.227 11.547 1 90.25 447 SER A C 1
ATOM 3586 O O . SER A 1 447 ? 17.016 -11.164 11.656 1 90.25 447 SER A O 1
ATOM 3588 N N . PHE A 1 448 ? 15.57 -9.602 12.523 1 89.88 448 PHE A N 1
ATOM 3589 C CA . PHE A 1 448 ? 15.695 -10.031 13.914 1 89.88 448 PHE A CA 1
ATOM 3590 C C . PHE A 1 448 ? 14.367 -10.555 14.438 1 89.88 448 PHE A C 1
ATOM 3592 O O . PHE A 1 448 ? 13.297 -10.117 14 1 89.88 448 PHE A O 1
ATOM 3599 N N . MET A 1 449 ? 14.445 -11.484 15.273 1 91.94 449 MET A N 1
ATOM 3600 C CA . MET A 1 449 ? 13.297 -11.906 16.078 1 91.94 449 MET A CA 1
ATOM 3601 C C . MET A 1 449 ? 13.688 -12.086 17.531 1 91.94 449 MET A C 1
ATOM 3603 O O . MET A 1 449 ? 14.82 -12.438 17.844 1 91.94 449 MET A O 1
ATOM 3607 N N . LYS A 1 450 ? 12.805 -11.742 18.344 1 93.12 450 LYS A N 1
ATOM 3608 C CA . LYS A 1 450 ? 12.984 -11.969 19.766 1 93.12 450 LYS A CA 1
ATOM 3609 C C . LYS A 1 450 ? 12.047 -13.07 20.266 1 93.12 450 LYS A C 1
ATOM 3611 O O . LYS A 1 450 ? 10.844 -13.023 20.031 1 93.12 450 LYS A O 1
ATOM 3616 N N . LEU A 1 451 ? 12.609 -14.055 20.828 1 95.31 451 LEU A N 1
ATOM 3617 C CA . LEU A 1 451 ? 11.828 -15.102 21.484 1 95.31 451 LEU A CA 1
ATOM 3618 C C . LEU A 1 451 ? 11.719 -14.844 22.984 1 95.31 451 LEU A C 1
ATOM 3620 O O . LEU A 1 451 ? 12.727 -14.703 23.672 1 95.31 451 LEU A O 1
ATOM 3624 N N . VAL A 1 452 ? 10.508 -14.781 23.438 1 94.88 452 VAL A N 1
ATOM 3625 C CA . VAL A 1 452 ? 10.227 -14.445 24.828 1 94.88 452 VAL A CA 1
ATOM 3626 C C . VAL A 1 452 ? 9.32 -15.508 25.453 1 94.88 452 VAL A C 1
ATOM 3628 O O . VAL A 1 452 ? 8.383 -15.977 24.797 1 94.88 452 VAL A O 1
ATOM 3631 N N . LYS A 1 453 ? 9.656 -15.914 26.688 1 94.94 453 LYS A N 1
ATOM 3632 C CA . LYS A 1 453 ? 8.773 -16.797 27.438 1 94.94 453 LYS A CA 1
ATOM 3633 C C . LYS A 1 453 ? 7.746 -16 28.234 1 94.94 453 LYS A C 1
ATOM 3635 O O . LYS A 1 453 ? 8.094 -15.023 28.906 1 94.94 453 LYS A O 1
ATOM 3640 N N . VAL A 1 454 ? 6.547 -16.266 28.016 1 92.81 454 VAL A N 1
ATOM 3641 C CA . VAL A 1 454 ? 5.438 -15.586 28.688 1 92.81 454 VAL A CA 1
ATOM 3642 C C . VAL A 1 454 ? 4.555 -16.625 29.375 1 92.81 454 VAL A C 1
ATOM 3644 O O . VAL A 1 454 ? 3.668 -17.203 28.766 1 92.81 454 VAL A O 1
ATOM 3647 N N . GLY A 1 455 ? 4.66 -16.688 30.656 1 90.5 455 GLY A N 1
ATOM 3648 C CA . GLY A 1 455 ? 3.912 -17.703 31.359 1 90.5 455 GLY A CA 1
ATOM 3649 C C . GLY A 1 455 ? 4.242 -19.109 30.891 1 90.5 455 GLY A C 1
ATOM 3650 O O . GLY A 1 455 ? 5.398 -19.547 30.969 1 90.5 455 GLY A O 1
ATOM 3651 N N . ASN A 1 456 ? 3.193 -19.75 30.312 1 90.06 456 ASN A N 1
ATOM 3652 C CA . ASN A 1 456 ? 3.355 -21.125 29.891 1 90.06 456 ASN A CA 1
ATOM 3653 C C . ASN A 1 456 ? 3.441 -21.25 28.375 1 90.06 456 ASN A C 1
ATOM 3655 O O . ASN A 1 456 ? 3.125 -22.297 27.812 1 90.06 456 ASN A O 1
ATOM 3659 N N . THR A 1 457 ? 3.818 -20.141 27.797 1 92.56 457 THR A N 1
ATOM 3660 C CA . THR A 1 457 ? 3.951 -20.172 26.344 1 92.56 457 THR A CA 1
ATOM 3661 C C . THR A 1 457 ? 5.16 -19.344 25.891 1 92.56 457 THR A C 1
ATOM 3663 O O . THR A 1 457 ? 5.918 -18.844 26.719 1 92.56 457 THR A O 1
ATOM 3666 N N . CYS A 1 458 ? 5.414 -19.391 24.641 1 93.88 458 CYS A N 1
ATOM 3667 C CA . CYS A 1 458 ? 6.484 -18.625 24.016 1 93.88 458 CYS A CA 1
ATOM 3668 C C . CYS A 1 458 ? 5.945 -17.766 22.875 1 93.88 458 CYS A C 1
ATOM 3670 O O . CYS A 1 458 ? 5.023 -18.188 22.172 1 93.88 458 CYS A O 1
ATOM 3672 N N . GLU A 1 459 ? 6.496 -16.594 22.812 1 94.38 459 GLU A N 1
ATOM 3673 C CA . GLU A 1 459 ? 6.141 -15.664 21.734 1 94.38 459 GLU A CA 1
ATOM 3674 C C . GLU A 1 459 ? 7.363 -15.273 20.906 1 94.38 459 GLU A C 1
ATOM 3676 O O . GLU A 1 459 ? 8.477 -15.211 21.438 1 94.38 459 GLU A O 1
ATOM 3681 N N . ILE A 1 460 ? 7.105 -15.117 19.703 1 93.19 460 ILE A N 1
ATOM 3682 C CA . ILE A 1 460 ? 8.086 -14.484 18.828 1 93.19 460 ILE A CA 1
ATOM 3683 C C . ILE A 1 460 ? 7.656 -13.047 18.516 1 93.19 460 ILE A C 1
ATOM 3685 O O . ILE A 1 460 ? 6.504 -12.805 18.156 1 93.19 460 ILE A O 1
ATOM 3689 N N . HIS A 1 461 ? 8.586 -12.148 18.797 1 90.5 461 HIS A N 1
ATOM 3690 C CA . HIS A 1 461 ? 8.414 -10.75 18.422 1 90.5 461 HIS A CA 1
ATOM 3691 C C . HIS A 1 461 ? 9.211 -10.414 17.172 1 90.5 461 HIS A C 1
ATOM 3693 O O . HIS A 1 461 ? 10.438 -10.523 17.156 1 90.5 461 HIS A O 1
ATOM 3699 N N . MET A 1 462 ? 8.547 -10.156 16.172 1 88.12 462 MET A N 1
ATOM 3700 C CA . MET A 1 462 ? 9.188 -9.742 14.93 1 88.12 462 MET A CA 1
ATOM 3701 C C . MET A 1 462 ? 8.695 -8.367 14.492 1 88.12 462 MET A C 1
ATOM 3703 O O . MET A 1 462 ? 7.535 -8.016 14.727 1 88.12 462 MET A O 1
ATOM 3707 N N . ARG A 1 463 ? 9.594 -7.68 13.82 1 80.44 463 ARG A N 1
ATOM 3708 C CA . ARG A 1 463 ? 9.273 -6.344 13.328 1 80.44 463 ARG A CA 1
ATOM 3709 C C . ARG A 1 463 ? 8.039 -6.371 12.438 1 80.44 463 ARG A C 1
ATOM 3711 O O . ARG A 1 463 ? 7.883 -7.27 11.609 1 80.44 463 ARG A O 1
ATOM 3718 N N . ARG A 1 464 ? 7.133 -5.477 12.602 1 86.12 464 ARG A N 1
ATOM 3719 C CA . ARG A 1 464 ? 5.945 -5.215 11.797 1 86.12 464 ARG A CA 1
ATOM 3720 C C . ARG A 1 464 ? 4.836 -6.211 12.109 1 86.12 464 ARG A C 1
ATOM 3722 O O . ARG A 1 464 ? 3.689 -6.02 11.703 1 86.12 464 ARG A O 1
ATOM 3729 N N . TYR A 1 465 ? 5.203 -7.367 12.844 1 86.38 465 TYR A N 1
ATOM 3730 C CA . TYR A 1 465 ? 4.18 -8.383 13.062 1 86.38 465 TYR A CA 1
ATOM 3731 C C . TYR A 1 465 ? 3.828 -8.5 14.539 1 86.38 465 TYR A C 1
ATOM 3733 O O . TYR A 1 465 ? 3.062 -9.375 14.938 1 86.38 465 TYR A O 1
ATOM 3741 N N . GLY A 1 466 ? 4.367 -7.781 15.352 1 82.5 466 GLY A N 1
ATOM 3742 C CA . GLY A 1 466 ? 4.051 -7.754 16.766 1 82.5 466 GLY A CA 1
ATOM 3743 C C . GLY A 1 466 ? 4.473 -9.016 17.5 1 82.5 466 GLY A C 1
ATOM 3744 O O . GLY A 1 466 ? 5.531 -9.578 17.203 1 82.5 466 GLY A O 1
ATOM 3745 N N . LYS A 1 467 ? 3.713 -9.367 18.5 1 87.31 467 LYS A N 1
ATOM 3746 C CA . LYS A 1 467 ? 3.955 -10.547 19.328 1 87.31 467 LYS A CA 1
ATOM 3747 C C . LYS A 1 467 ? 3.064 -11.711 18.906 1 87.31 467 LYS A C 1
ATOM 3749 O O . LYS A 1 467 ? 1.837 -11.594 18.906 1 87.31 467 LYS A O 1
ATOM 3754 N N . THR A 1 468 ? 3.711 -12.734 18.5 1 90.06 468 THR A N 1
ATOM 3755 C CA . THR A 1 468 ? 2.945 -13.883 18.031 1 90.06 468 THR A CA 1
ATOM 3756 C C . THR A 1 468 ? 3.256 -15.125 18.859 1 90.06 468 THR A C 1
ATOM 3758 O O . THR A 1 468 ? 4.422 -15.492 19.031 1 90.06 468 THR A O 1
ATOM 3761 N N . THR A 1 469 ? 2.223 -15.789 19.312 1 93.06 469 THR A N 1
ATOM 3762 C CA . THR A 1 469 ? 2.371 -17 20.109 1 93.06 469 THR A CA 1
ATOM 3763 C C . THR A 1 469 ? 2.729 -18.188 19.219 1 93.06 469 THR A C 1
ATOM 3765 O O . THR A 1 469 ? 2.178 -18.344 18.125 1 93.06 469 THR A O 1
ATOM 3768 N N . LEU A 1 470 ? 3.643 -18.984 19.672 1 93.94 470 LEU A N 1
ATOM 3769 C CA . LEU A 1 470 ? 3.934 -20.25 19.016 1 93.94 470 LEU A CA 1
ATOM 3770 C C . LEU A 1 470 ? 2.953 -21.328 19.453 1 93.94 470 LEU A C 1
ATOM 3772 O O . LEU A 1 470 ? 2.596 -21.406 20.641 1 93.94 470 LEU A O 1
ATOM 3776 N N . TYR A 1 471 ? 2.502 -22.078 18.484 1 93.5 471 TYR A N 1
ATOM 3777 C CA . TYR A 1 471 ? 1.59 -23.188 18.781 1 93.5 471 TYR A CA 1
ATOM 3778 C C . TYR A 1 471 ? 2.209 -24.531 18.406 1 93.5 471 TYR A C 1
ATOM 3780 O O . TYR A 1 471 ? 3.02 -24.609 17.484 1 93.5 471 TYR A O 1
ATOM 3788 N N . GLN A 1 472 ? 1.823 -25.484 19.078 1 92.19 472 GLN A N 1
ATOM 3789 C CA . GLN A 1 472 ? 2.305 -26.844 18.875 1 92.19 472 GLN A CA 1
ATOM 3790 C C . GLN A 1 472 ? 1.144 -27.828 18.703 1 92.19 472 GLN A C 1
ATOM 3792 O O . GLN A 1 472 ? 0.22 -27.844 19.516 1 92.19 472 GLN A O 1
ATOM 3797 N N . SER A 1 473 ? 1.261 -28.625 17.609 1 87.31 473 SER A N 1
ATOM 3798 C CA . SER A 1 473 ? 0.243 -29.641 17.375 1 87.31 473 SER A CA 1
ATOM 3799 C C . SER A 1 473 ? 0.501 -30.875 18.234 1 87.31 473 SER A C 1
ATOM 3801 O O . SER A 1 473 ? 1.547 -30.984 18.875 1 87.31 473 SER A O 1
ATOM 3803 N N . GLY A 1 474 ? -0.49 -31.812 18.125 1 79 474 GLY A N 1
ATOM 3804 C CA . GLY A 1 474 ? -0.325 -33.094 18.828 1 79 474 GLY A CA 1
ATOM 3805 C C . GLY A 1 474 ? 0.834 -33.906 18.312 1 79 474 GLY A C 1
ATOM 3806 O O . GLY A 1 474 ? 1.446 -34.688 19.062 1 79 474 GLY A O 1
ATOM 3807 N N . SER A 1 475 ? 1.143 -33.656 17.094 1 79.31 475 SER A N 1
ATOM 3808 C CA . SER A 1 475 ? 2.229 -34.406 16.469 1 79.31 475 SER A CA 1
ATOM 3809 C C . SER A 1 475 ? 3.58 -33.75 16.75 1 79.31 475 SER A C 1
ATOM 3811 O O . SER A 1 475 ? 4.625 -34.312 16.375 1 79.31 475 SER A O 1
ATOM 3813 N N . GLY A 1 476 ? 3.52 -32.656 17.406 1 82.81 476 GLY A N 1
ATOM 3814 C CA . GLY A 1 476 ? 4.766 -32.031 17.812 1 82.81 476 GLY A CA 1
ATOM 3815 C C . GLY A 1 476 ? 5.199 -30.891 16.891 1 82.81 476 GLY A C 1
ATOM 3816 O O . GLY A 1 476 ? 6.152 -30.172 17.203 1 82.81 476 GLY A O 1
ATOM 3817 N N . SER A 1 477 ? 4.48 -30.719 15.852 1 86.25 477 SER A N 1
ATOM 3818 C CA . SER A 1 477 ? 4.832 -29.625 14.953 1 86.25 477 SER A CA 1
ATOM 3819 C C . SER A 1 477 ? 4.57 -28.266 15.594 1 86.25 477 SER A C 1
ATOM 3821 O O . SER A 1 477 ? 3.535 -28.062 16.234 1 86.25 477 SER A O 1
ATOM 3823 N N . ILE A 1 478 ? 5.562 -27.406 15.453 1 90.75 478 ILE A N 1
ATOM 3824 C CA . ILE A 1 478 ? 5.418 -26.078 16.016 1 90.75 478 ILE A CA 1
ATOM 3825 C C . ILE A 1 478 ? 5.273 -25.047 14.891 1 90.75 478 ILE A C 1
ATOM 3827 O O . ILE A 1 478 ? 6.016 -25.094 13.906 1 90.75 478 ILE A O 1
ATOM 3831 N N . ILE A 1 479 ? 4.27 -24.188 15.062 1 90.44 479 ILE A N 1
ATOM 3832 C CA . ILE A 1 479 ? 3.967 -23.234 14 1 90.44 479 ILE A CA 1
ATOM 3833 C C . ILE A 1 479 ? 4.043 -21.812 14.547 1 90.44 479 ILE A C 1
ATOM 3835 O O . ILE A 1 479 ? 3.592 -21.531 15.664 1 90.44 479 ILE A O 1
ATOM 3839 N N . PHE A 1 480 ? 4.621 -21 13.727 1 88 480 PHE A N 1
ATOM 3840 C CA . PHE A 1 480 ? 4.645 -19.547 13.852 1 88 480 PHE A CA 1
ATOM 3841 C C . PHE A 1 480 ? 3.848 -18.891 12.734 1 88 480 PHE A C 1
ATOM 3843 O O . PHE A 1 480 ? 3.959 -19.281 11.57 1 88 480 PHE A O 1
ATOM 3850 N N . ARG A 1 481 ? 2.986 -17.922 13.156 1 87.56 481 ARG A N 1
ATOM 3851 C CA . ARG A 1 481 ? 2.195 -17.188 12.172 1 87.56 481 ARG A CA 1
ATOM 3852 C C . ARG A 1 481 ? 2.467 -15.688 12.258 1 87.56 481 ARG A C 1
ATOM 3854 O O . ARG A 1 481 ? 2.238 -15.062 13.297 1 87.56 481 ARG A O 1
ATOM 3861 N N . MET A 1 482 ? 3 -15.07 11.195 1 80.69 482 MET A N 1
ATOM 3862 C CA . MET A 1 482 ? 3.217 -13.625 11.148 1 80.69 482 MET A CA 1
ATOM 3863 C C . MET A 1 482 ? 1.923 -12.891 10.812 1 80.69 482 MET A C 1
ATOM 3865 O O . MET A 1 482 ? 1.597 -11.883 11.445 1 80.69 482 MET A O 1
ATOM 3869 N N . ASP A 1 483 ? 1.228 -13.242 9.859 1 75.62 483 ASP A N 1
ATOM 3870 C CA . ASP A 1 483 ? -0.098 -12.773 9.461 1 75.62 483 ASP A CA 1
ATOM 3871 C C . ASP A 1 483 ? -0.846 -13.836 8.672 1 75.62 483 ASP A C 1
ATOM 3873 O O . ASP A 1 483 ? -0.475 -15.016 8.695 1 75.62 483 ASP A O 1
ATOM 3877 N N . ALA A 1 484 ? -2.008 -13.414 8.203 1 71.5 484 ALA A N 1
ATOM 3878 C CA . ALA A 1 484 ? -2.824 -14.375 7.465 1 71.5 484 ALA A CA 1
ATOM 3879 C C . ALA A 1 484 ? -2.066 -14.922 6.262 1 71.5 484 ALA A C 1
ATOM 3881 O O . ALA A 1 484 ? -2.424 -15.977 5.723 1 71.5 484 ALA A O 1
ATOM 3882 N N . ASN A 1 485 ? -0.902 -14.297 6.031 1 71.5 485 ASN A N 1
ATOM 3883 C CA . ASN A 1 485 ? -0.267 -14.625 4.762 1 71.5 485 ASN A CA 1
ATOM 3884 C C . ASN A 1 485 ? 1.02 -15.422 4.961 1 71.5 485 ASN A C 1
ATOM 3886 O O . ASN A 1 485 ? 1.61 -15.906 3.996 1 71.5 485 ASN A O 1
ATOM 3890 N N . LEU A 1 486 ? 1.445 -15.562 6.184 1 82.31 486 LEU A N 1
ATOM 3891 C CA . LEU A 1 486 ? 2.697 -16.281 6.371 1 82.31 486 LEU A CA 1
ATOM 3892 C C . LEU A 1 486 ? 2.629 -17.172 7.609 1 82.31 486 LEU A C 1
ATOM 3894 O O . LEU A 1 486 ? 2.541 -16.672 8.734 1 82.31 486 LEU A O 1
ATOM 3898 N N . VAL A 1 487 ? 2.686 -18.469 7.383 1 88.81 487 VAL A N 1
ATOM 3899 C CA . VAL A 1 487 ? 2.742 -19.5 8.406 1 88.81 487 VAL A CA 1
ATOM 3900 C C . VAL A 1 487 ? 3.98 -20.375 8.188 1 88.81 487 VAL A C 1
ATOM 3902 O O . VAL A 1 487 ? 4.242 -20.828 7.074 1 88.81 487 VAL A O 1
ATOM 3905 N N . MET A 1 488 ? 4.73 -20.531 9.234 1 91.88 488 MET A N 1
ATOM 3906 C CA . MET A 1 488 ? 5.973 -21.281 9.125 1 91.88 488 MET A CA 1
ATOM 3907 C C . MET A 1 488 ? 6.07 -22.344 10.227 1 91.88 488 MET A C 1
ATOM 3909 O O . MET A 1 488 ? 5.613 -22.109 11.352 1 91.88 488 MET A O 1
ATOM 3913 N N . TYR A 1 489 ? 6.684 -23.422 9.891 1 92.56 489 TYR A N 1
ATOM 3914 C CA . TYR A 1 489 ? 7.125 -24.359 10.906 1 92.56 489 TYR A CA 1
ATOM 3915 C C . TYR A 1 489 ? 8.375 -23.859 11.617 1 92.56 489 TYR A C 1
ATOM 3917 O O . TYR A 1 489 ? 9.25 -23.266 10.992 1 92.56 489 TYR A O 1
ATOM 3925 N N . VAL A 1 490 ? 8.453 -24.172 12.867 1 93.44 490 VAL A N 1
ATOM 3926 C CA . VAL A 1 490 ? 9.57 -23.703 13.68 1 93.44 490 VAL A CA 1
ATOM 3927 C C . VAL A 1 490 ? 10.219 -24.891 14.398 1 93.44 490 VAL A C 1
ATOM 3929 O O . VAL A 1 490 ? 9.523 -25.734 14.961 1 93.44 490 VAL A O 1
ATOM 3932 N N . LYS A 1 491 ? 11.461 -24.938 14.32 1 92.5 491 LYS A N 1
ATOM 3933 C CA . LYS A 1 491 ? 12.25 -25.922 15.062 1 92.5 491 LYS A CA 1
ATOM 3934 C C . LYS A 1 491 ? 13.406 -25.25 15.797 1 92.5 491 LYS A C 1
ATOM 3936 O O . LYS A 1 491 ? 14.109 -24.422 15.234 1 92.5 491 LYS A O 1
ATOM 3941 N N . ALA A 1 492 ? 13.5 -25.594 17.062 1 93.19 492 ALA A N 1
ATOM 3942 C CA . ALA A 1 492 ? 14.633 -25.109 17.859 1 93.19 492 ALA A CA 1
ATOM 3943 C C . ALA A 1 492 ? 15.734 -26.156 17.953 1 93.19 492 ALA A C 1
ATOM 3945 O O . ALA A 1 492 ? 15.461 -27.328 18.203 1 93.19 492 ALA A O 1
ATOM 3946 N N . GLU A 1 493 ? 16.922 -25.75 17.672 1 92.31 493 GLU A N 1
ATOM 3947 C CA . GLU A 1 493 ? 18.109 -26.594 17.812 1 92.31 493 GLU A CA 1
ATOM 3948 C C . GLU A 1 493 ? 19.281 -25.812 18.406 1 92.31 493 GLU A C 1
ATOM 3950 O O . GLU A 1 493 ? 19.906 -25.016 17.703 1 92.31 493 GLU A O 1
ATOM 3955 N N . ASN A 1 494 ? 19.594 -26.062 19.703 1 90.38 494 ASN A N 1
ATOM 3956 C CA . ASN A 1 494 ? 20.672 -25.359 20.375 1 90.38 494 ASN A CA 1
ATOM 3957 C C . ASN A 1 494 ? 20.453 -23.859 20.359 1 90.38 494 ASN A C 1
ATOM 3959 O O . ASN A 1 494 ? 19.438 -23.359 20.844 1 90.38 494 ASN A O 1
ATOM 3963 N N . ASP A 1 495 ? 21.328 -23.219 19.625 1 94.5 495 ASP A N 1
ATOM 3964 C CA . ASP A 1 495 ? 21.281 -21.766 19.625 1 94.5 495 ASP A CA 1
ATOM 3965 C C . ASP A 1 495 ? 20.688 -21.234 18.328 1 94.5 495 ASP A C 1
ATOM 3967 O O . ASP A 1 495 ? 20.984 -20.109 17.906 1 94.5 495 ASP A O 1
ATOM 3971 N N . THR A 1 496 ? 19.875 -22.125 17.719 1 96.44 496 THR A N 1
ATOM 3972 C CA . THR A 1 496 ? 19.281 -21.703 16.453 1 96.44 496 THR A CA 1
ATOM 3973 C C . THR A 1 496 ? 17.781 -22 16.438 1 96.44 496 THR A C 1
ATOM 3975 O O . THR A 1 496 ? 17.297 -22.859 17.172 1 96.44 496 THR A O 1
ATOM 3978 N N . ILE A 1 497 ? 17.094 -21.172 15.734 1 95.94 497 ILE A N 1
ATOM 3979 C CA . ILE A 1 497 ? 15.719 -21.422 15.328 1 95.94 497 ILE A CA 1
ATOM 3980 C C . ILE A 1 497 ? 15.648 -21.594 13.812 1 95.94 497 ILE A C 1
ATOM 3982 O O . ILE A 1 497 ? 16.125 -20.734 13.062 1 95.94 497 ILE A O 1
ATOM 3986 N N . ILE A 1 498 ? 15.141 -22.703 13.422 1 95.44 498 ILE A N 1
ATOM 3987 C CA . ILE A 1 498 ? 15 -22.984 12 1 95.44 498 ILE A CA 1
ATOM 3988 C C . ILE A 1 498 ? 13.539 -22.844 11.586 1 95.44 498 ILE A C 1
ATOM 3990 O O . ILE A 1 498 ? 12.641 -23.406 12.227 1 95.44 498 ILE A O 1
ATOM 3994 N N . MET A 1 499 ? 13.312 -22.125 10.547 1 93.38 499 MET A N 1
ATOM 3995 C CA . MET A 1 499 ? 11.961 -21.891 10.055 1 93.38 499 MET A CA 1
ATOM 3996 C C . MET A 1 499 ? 11.789 -22.438 8.641 1 93.38 499 MET A C 1
ATOM 3998 O O . MET A 1 499 ? 12.68 -22.281 7.805 1 93.38 499 MET A O 1
ATOM 4002 N N . ASP A 1 500 ? 10.656 -23.094 8.367 1 93.31 500 ASP A N 1
ATOM 4003 C CA . ASP A 1 500 ? 10.289 -23.625 7.062 1 93.31 500 ASP A CA 1
ATOM 4004 C C . ASP A 1 500 ? 8.883 -23.172 6.664 1 93.31 500 ASP A C 1
ATOM 4006 O O . ASP A 1 500 ? 7.906 -23.484 7.352 1 93.31 500 ASP A O 1
ATOM 4010 N N . GLY A 1 501 ? 8.828 -22.469 5.598 1 92.31 501 GLY A N 1
ATOM 4011 C CA . GLY A 1 501 ? 7.535 -22.078 5.051 1 92.31 501 GLY A CA 1
ATOM 4012 C C . GLY A 1 501 ? 7.098 -22.953 3.887 1 92.31 501 GLY A C 1
ATOM 4013 O O . GLY A 1 501 ? 7.484 -24.125 3.797 1 92.31 501 GLY A O 1
ATOM 4014 N N . GLY A 1 502 ? 6.152 -22.438 3.127 1 90.19 502 GLY A N 1
ATOM 4015 C CA . GLY A 1 502 ? 5.676 -23.172 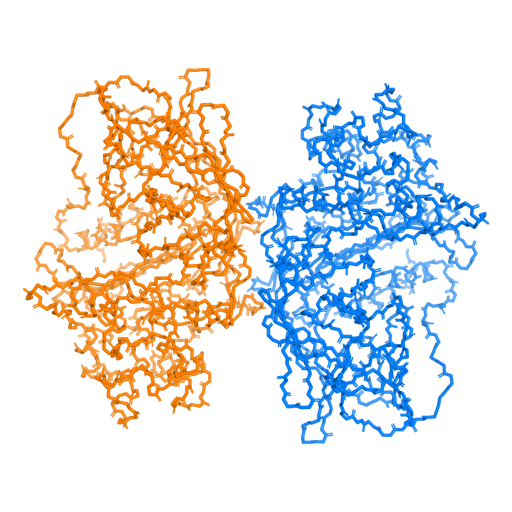1.964 1 90.19 502 GLY A CA 1
ATOM 4016 C C . GLY A 1 502 ? 6.676 -23.203 0.826 1 90.19 502 GLY A C 1
ATOM 4017 O O . GLY A 1 502 ? 6.836 -24.234 0.163 1 90.19 502 GLY A O 1
ATOM 4018 N N . ARG A 1 503 ? 7.348 -22.078 0.605 1 94.62 503 ARG A N 1
ATOM 4019 C CA . ARG A 1 503 ? 8.219 -21.953 -0.559 1 94.62 503 ARG A CA 1
ATOM 4020 C C . ARG A 1 503 ? 9.609 -21.469 -0.155 1 94.62 503 ARG A C 1
ATOM 4022 O O . ARG A 1 503 ? 10.438 -21.172 -1.014 1 94.62 503 ARG A O 1
ATOM 4029 N N . VAL A 1 504 ? 9.812 -21.281 1.108 1 95.38 504 VAL A N 1
ATOM 4030 C CA . VAL A 1 504 ? 11.109 -20.938 1.693 1 95.38 504 VAL A CA 1
ATOM 4031 C C . VAL A 1 504 ? 11.461 -21.938 2.791 1 95.38 504 VAL A C 1
ATOM 4033 O O . VAL A 1 504 ? 10.727 -22.078 3.775 1 95.38 504 VAL A O 1
ATOM 4036 N N . LYS A 1 505 ? 12.625 -22.594 2.596 1 95.06 505 LYS A N 1
ATOM 4037 C CA . LYS A 1 505 ? 13.031 -23.641 3.52 1 95.06 505 LYS A CA 1
ATOM 4038 C C . LYS A 1 505 ? 14.352 -23.312 4.199 1 95.06 505 LYS A C 1
ATOM 4040 O O . LYS A 1 505 ? 15.141 -22.516 3.67 1 95.06 505 LYS A O 1
ATOM 4045 N N . HIS A 1 506 ? 14.477 -23.781 5.371 1 94.38 506 HIS A N 1
ATOM 4046 C CA . HIS A 1 506 ? 15.742 -23.828 6.102 1 94.38 506 HIS A CA 1
ATOM 4047 C C . HIS A 1 506 ? 16.266 -22.422 6.379 1 94.38 506 HIS A C 1
ATOM 4049 O O . HIS A 1 506 ? 17.422 -22.109 6.105 1 94.38 506 HIS A O 1
ATOM 4055 N N . ILE A 1 507 ? 15.445 -21.594 6.867 1 95.75 507 ILE A N 1
ATOM 4056 C CA . ILE A 1 507 ? 15.875 -20.281 7.316 1 95.75 507 ILE A CA 1
ATOM 4057 C C . ILE A 1 507 ? 16.406 -20.359 8.75 1 95.75 507 ILE A C 1
ATOM 4059 O O . ILE A 1 507 ? 15.648 -20.703 9.672 1 95.75 507 ILE A O 1
ATOM 4063 N N . ILE A 1 508 ? 17.609 -20.016 8.93 1 96.94 508 ILE A N 1
ATOM 4064 C CA . ILE A 1 508 ? 18.25 -20.234 10.219 1 96.94 508 ILE A CA 1
ATOM 4065 C C . ILE A 1 508 ? 18.438 -18.891 10.922 1 96.94 508 ILE A C 1
ATOM 4067 O O . ILE A 1 508 ? 19.141 -18.016 10.422 1 96.94 508 ILE A O 1
ATOM 4071 N N . TYR A 1 509 ? 17.797 -18.719 12.039 1 96.5 509 TYR A N 1
ATOM 4072 C CA . TYR A 1 509 ? 18.031 -17.609 12.953 1 96.5 509 TYR A CA 1
ATOM 4073 C C . TYR A 1 509 ? 19.047 -18 14.031 1 96.5 509 TYR A C 1
ATOM 4075 O O . TYR A 1 509 ? 18.797 -18.922 14.812 1 96.5 509 TYR A O 1
ATOM 4083 N N . GLN A 1 510 ? 20.062 -17.297 14.102 1 97.06 510 GLN A N 1
ATOM 4084 C CA . GLN A 1 510 ? 21.125 -17.562 15.07 1 97.06 510 GLN A CA 1
ATOM 4085 C C . GLN A 1 510 ? 21.016 -16.641 16.281 1 97.06 510 GLN A C 1
ATOM 4087 O O . GLN A 1 510 ? 20.844 -15.43 16.141 1 97.06 510 GLN A O 1
ATOM 4092 N N . LYS A 1 511 ? 21.031 -17.234 17.438 1 96.12 511 LYS A N 1
ATOM 4093 C CA . LYS A 1 511 ? 21 -16.438 18.656 1 96.12 511 LYS A CA 1
ATOM 4094 C C . LYS A 1 511 ? 22.188 -15.477 18.719 1 96.12 511 LYS A C 1
ATOM 4096 O O . LYS A 1 511 ? 23.312 -15.859 18.391 1 96.12 511 LYS A O 1
ATOM 4101 N N . GLN A 1 512 ? 21.906 -14.273 19.109 1 91.56 512 GLN A N 1
ATOM 4102 C CA . GLN A 1 512 ? 22.938 -13.25 19.203 1 91.56 512 GLN A CA 1
ATOM 4103 C C . GLN A 1 512 ? 23.531 -13.195 20.609 1 91.56 512 GLN A C 1
ATOM 4105 O O . GLN A 1 512 ? 22.844 -13.516 21.594 1 91.56 512 GLN A O 1
ATOM 4110 N N . MET B 1 1 ? -25.703 37.219 -6.133 1 55.06 1 MET B N 1
ATOM 4111 C CA . MET B 1 1 ? -24.281 36.875 -6.16 1 55.06 1 MET B CA 1
ATOM 4112 C C . MET B 1 1 ? -23.5 37.781 -7.094 1 55.06 1 MET B C 1
ATOM 4114 O O . MET B 1 1 ? -24 38.156 -8.156 1 55.06 1 MET B O 1
ATOM 4118 N N . ASN B 1 2 ? -22.516 38.5 -6.527 1 74.31 2 ASN B N 1
ATOM 4119 C CA . ASN B 1 2 ? -21.703 39.438 -7.27 1 74.31 2 ASN B CA 1
ATOM 4120 C C . ASN B 1 2 ? -20.969 38.781 -8.422 1 74.31 2 ASN B C 1
ATOM 4122 O O . ASN B 1 2 ? -20.094 37.938 -8.195 1 74.31 2 ASN B O 1
ATOM 4126 N N . SER B 1 3 ? -21.531 38.844 -9.633 1 80.88 3 SER B N 1
ATOM 4127 C CA . SER B 1 3 ? -21.031 38.219 -10.859 1 80.88 3 SER B CA 1
ATOM 4128 C C . SER B 1 3 ? -19.516 38.344 -10.961 1 80.88 3 SER B C 1
ATOM 4130 O O . SER B 1 3 ? -18.844 37.406 -11.359 1 80.88 3 SER B O 1
ATOM 4132 N N . ASN B 1 4 ? -19.062 39.406 -10.5 1 90.81 4 ASN B N 1
ATOM 4133 C CA . ASN B 1 4 ? -17.625 39.625 -10.555 1 90.81 4 ASN B CA 1
ATOM 4134 C C . ASN B 1 4 ? -16.891 38.688 -9.586 1 90.81 4 ASN B C 1
ATOM 4136 O O . ASN B 1 4 ? -15.844 38.156 -9.93 1 90.81 4 ASN B O 1
ATOM 4140 N N . MET B 1 5 ? -17.469 38.438 -8.484 1 93.62 5 MET B N 1
ATOM 4141 C CA . MET B 1 5 ? -16.859 37.594 -7.477 1 93.62 5 MET B CA 1
ATOM 4142 C C . MET B 1 5 ? -16.812 36.125 -7.961 1 93.62 5 MET B C 1
ATOM 4144 O O . MET B 1 5 ? -15.773 35.469 -7.84 1 93.62 5 MET B O 1
ATOM 4148 N N . THR B 1 6 ? -17.891 35.719 -8.531 1 95.12 6 THR B N 1
ATOM 4149 C CA . THR B 1 6 ? -17.969 34.344 -9.039 1 95.12 6 THR B CA 1
ATOM 4150 C C . THR B 1 6 ? -16.938 34.125 -10.133 1 95.12 6 THR B C 1
ATOM 4152 O O . THR B 1 6 ? -16.281 33.062 -10.172 1 95.12 6 THR B O 1
ATOM 4155 N N . GLU B 1 7 ? -16.797 35.031 -10.961 1 95.69 7 GLU B N 1
ATOM 4156 C CA . GLU B 1 7 ? -15.82 34.906 -12.047 1 95.69 7 GLU B CA 1
ATOM 4157 C C . GLU B 1 7 ? -14.391 34.875 -11.5 1 95.69 7 GLU B C 1
ATOM 4159 O O . GLU B 1 7 ? -13.555 34.125 -12.023 1 95.69 7 GLU B O 1
ATOM 4164 N N . GLN B 1 8 ? -14.141 35.719 -10.547 1 96.38 8 GLN B N 1
ATOM 4165 C CA . GLN B 1 8 ? -12.812 35.719 -9.922 1 96.38 8 GLN B CA 1
ATOM 4166 C C . GLN B 1 8 ? -12.516 34.375 -9.266 1 96.38 8 GLN B C 1
ATOM 4168 O O . GLN B 1 8 ? -11.398 33.875 -9.359 1 96.38 8 GLN B O 1
ATOM 4173 N N . LEU B 1 9 ? -13.5 33.844 -8.625 1 97.44 9 LEU B N 1
ATOM 4174 C CA . LEU B 1 9 ? -13.32 32.531 -7.973 1 97.44 9 LEU B CA 1
ATOM 4175 C C . LEU B 1 9 ? -13.172 31.422 -9 1 97.44 9 LEU B C 1
ATOM 4177 O O . LEU B 1 9 ? -12.352 30.531 -8.82 1 97.44 9 LEU B O 1
ATOM 4181 N N . ASP B 1 10 ? -13.898 31.516 -10.07 1 96.62 10 ASP B N 1
ATOM 4182 C CA . ASP B 1 10 ? -13.742 30.547 -11.156 1 96.62 10 ASP B CA 1
ATOM 4183 C C . ASP B 1 10 ? -12.32 30.562 -11.711 1 96.62 10 ASP B C 1
ATOM 4185 O O . ASP B 1 10 ? -11.75 29.516 -11.992 1 96.62 10 ASP B O 1
ATOM 4189 N N . GLN B 1 11 ? -11.812 31.703 -11.859 1 95.19 11 GLN B N 1
ATOM 4190 C CA . GLN B 1 11 ? -10.445 31.859 -12.367 1 95.19 11 GLN B CA 1
ATOM 4191 C C . GLN B 1 11 ? -9.43 31.312 -11.367 1 95.19 11 GLN B C 1
ATOM 4193 O O . GLN B 1 11 ? -8.422 30.719 -11.766 1 95.19 11 GLN B O 1
ATOM 4198 N N . LEU B 1 12 ? -9.711 31.547 -10.141 1 95.38 12 LEU B N 1
ATOM 4199 C CA . LEU B 1 12 ? -8.82 31.078 -9.086 1 95.38 12 LEU B CA 1
ATOM 4200 C C . LEU B 1 12 ? -8.695 29.547 -9.109 1 95.38 12 LEU B C 1
ATOM 4202 O O . LEU B 1 12 ? -7.613 29 -8.891 1 95.38 12 LEU B O 1
ATOM 4206 N N . PHE B 1 13 ? -9.797 28.828 -9.383 1 96.38 13 PHE B N 1
ATOM 4207 C CA . PHE B 1 13 ? -9.844 27.375 -9.297 1 96.38 13 PHE B CA 1
ATOM 4208 C C . PHE B 1 13 ? -9.711 26.75 -10.68 1 96.38 13 PHE B C 1
ATOM 4210 O O . PHE B 1 13 ? -9.961 25.562 -10.844 1 96.38 13 PHE B O 1
ATOM 4217 N N . ARG B 1 14 ? -9.227 27.391 -11.68 1 94.06 14 ARG B N 1
ATOM 4218 C CA . ARG B 1 14 ? -9.336 27.031 -13.094 1 94.06 14 ARG B CA 1
ATOM 4219 C C . ARG B 1 14 ? -8.484 25.812 -13.406 1 94.06 14 ARG B C 1
ATOM 4221 O O . ARG B 1 14 ? -8.789 25.062 -14.336 1 94.06 14 ARG B O 1
ATOM 4228 N N . MET B 1 15 ? -7.418 25.578 -12.648 1 92.31 15 MET B N 1
ATOM 4229 C CA . MET B 1 15 ? -6.523 24.469 -12.977 1 92.31 15 MET B CA 1
ATOM 4230 C C . MET B 1 15 ? -7.234 23.141 -12.812 1 92.31 15 MET B C 1
ATOM 4232 O O . MET B 1 15 ? -6.879 22.156 -13.469 1 92.31 15 MET B O 1
ATOM 4236 N N . TRP B 1 16 ? -8.234 23.078 -11.961 1 94.81 16 TRP B N 1
ATOM 4237 C CA . TRP B 1 16 ? -8.969 21.844 -11.734 1 94.81 16 TRP B CA 1
ATOM 4238 C C . TRP B 1 16 ? -9.969 21.594 -12.867 1 94.81 16 TRP B C 1
ATOM 4240 O O . TRP B 1 16 ? -10.602 20.531 -12.922 1 94.81 16 TRP B O 1
ATOM 4250 N N . ASP B 1 17 ? -10.039 22.469 -13.773 1 90.19 17 ASP B N 1
ATOM 4251 C CA . ASP B 1 17 ? -10.984 22.328 -14.883 1 90.19 17 ASP B CA 1
ATOM 4252 C C . ASP B 1 17 ? -10.25 22 -16.188 1 90.19 17 ASP B C 1
ATOM 4254 O O . ASP B 1 17 ? -10.875 21.922 -17.25 1 90.19 17 ASP B O 1
ATOM 4258 N N . ARG B 1 18 ? -9.086 21.672 -16.047 1 86.25 18 ARG B N 1
ATOM 4259 C CA . ARG B 1 18 ? -8.297 21.422 -17.25 1 86.25 18 ARG B CA 1
ATOM 4260 C C . ARG B 1 18 ? -8.383 19.953 -17.672 1 86.25 18 ARG B C 1
ATOM 4262 O O . ARG B 1 18 ? -7.785 19.094 -17.031 1 86.25 18 ARG B O 1
ATOM 4269 N N . GLY B 1 19 ? -9.094 19.641 -18.781 1 87.31 19 GLY B N 1
ATOM 4270 C CA . GLY B 1 19 ? -9.039 18.312 -19.328 1 87.31 19 GLY B CA 1
ATOM 4271 C C . GLY B 1 19 ? -9.453 17.234 -18.344 1 87.31 19 GLY B C 1
ATOM 4272 O O . GLY B 1 19 ? -10.445 17.391 -17.625 1 87.31 19 GLY B O 1
ATOM 4273 N N . LEU B 1 20 ? -8.766 16.094 -18.453 1 91.75 20 LEU B N 1
ATOM 4274 C CA . LEU B 1 20 ? -8.938 14.992 -17.516 1 91.75 20 LEU B CA 1
ATOM 4275 C C . LEU B 1 20 ? -8 15.141 -16.312 1 91.75 20 LEU B C 1
ATOM 4277 O O . LEU B 1 20 ? -6.875 14.633 -16.344 1 91.75 20 LEU B O 1
ATOM 4281 N N . CYS B 1 21 ? -8.438 15.836 -15.359 1 95.25 21 CYS B N 1
ATOM 4282 C CA . CYS B 1 21 ? -7.602 16.109 -14.203 1 95.25 21 CYS B CA 1
ATOM 4283 C C . CYS B 1 21 ? -8.359 15.859 -12.906 1 95.25 21 CYS B C 1
ATOM 4285 O O . CYS B 1 21 ? -9.578 16.031 -12.852 1 95.25 21 CYS B O 1
ATOM 4287 N N . PRO B 1 22 ? -7.664 15.422 -11.883 1 97.62 22 PRO B N 1
ATOM 4288 C CA . PRO B 1 22 ? -8.305 15.406 -10.562 1 97.62 22 PRO B CA 1
ATOM 4289 C C . PRO B 1 22 ? -8.758 16.797 -10.117 1 97.62 22 PRO B C 1
ATOM 4291 O O . PRO B 1 22 ? -8.508 17.781 -10.805 1 97.62 22 PRO B O 1
ATOM 4294 N N . GLY B 1 23 ? -9.562 16.875 -8.984 1 97.5 23 GLY B N 1
ATOM 4295 C CA . GLY B 1 23 ? -10.133 18.172 -8.68 1 97.5 23 GLY B CA 1
ATOM 4296 C C . GLY B 1 23 ? -10.5 18.328 -7.219 1 97.5 23 GLY B C 1
ATOM 4297 O O . GLY B 1 23 ? -9.719 17.984 -6.332 1 97.5 23 GLY B O 1
ATOM 4298 N N . ALA B 1 24 ? -11.727 19.031 -7.055 1 98.44 24 ALA B N 1
ATOM 4299 C CA . ALA B 1 24 ? -12.016 19.438 -5.684 1 98.44 24 ALA B CA 1
ATOM 4300 C C . ALA B 1 24 ? -13.492 19.781 -5.516 1 98.44 24 ALA B C 1
ATOM 4302 O O . ALA B 1 24 ? -14.211 19.969 -6.504 1 98.44 24 ALA B O 1
ATOM 4303 N N . GLN B 1 25 ? -13.961 19.766 -4.293 1 98.69 25 GLN B N 1
ATOM 4304 C CA . GLN B 1 25 ? -15.148 20.469 -3.826 1 98.69 25 GLN B CA 1
ATOM 4305 C C . GLN B 1 25 ? -14.789 21.797 -3.176 1 98.69 25 GLN B C 1
ATOM 4307 O O . GLN B 1 25 ? -13.883 21.859 -2.342 1 98.69 25 GLN B O 1
ATOM 4312 N N . VAL B 1 26 ? -15.5 22.812 -3.602 1 98.75 26 VAL B N 1
ATOM 4313 C CA . VAL B 1 26 ? -15.328 24.141 -3.029 1 98.75 26 VAL B CA 1
ATOM 4314 C C . VAL B 1 26 ? -16.672 24.641 -2.482 1 98.75 26 VAL B C 1
ATOM 4316 O O . VAL B 1 26 ? -17.672 24.656 -3.199 1 98.75 26 VAL B O 1
ATOM 4319 N N . LEU B 1 27 ? -16.688 25 -1.288 1 98.81 27 LEU B N 1
ATOM 4320 C CA . LEU B 1 27 ? -17.875 25.578 -0.667 1 98.81 27 LEU B CA 1
ATOM 4321 C C . LEU B 1 27 ? -17.5 26.812 0.159 1 98.81 27 LEU B C 1
ATOM 4323 O O . LEU B 1 27 ? -16.672 26.719 1.061 1 98.81 27 LEU B O 1
ATOM 4327 N N . ILE B 1 28 ? -18.047 27.953 -0.181 1 98.69 28 ILE B N 1
ATOM 4328 C CA . ILE B 1 28 ? -17.844 29.219 0.511 1 98.69 28 ILE B CA 1
ATOM 4329 C C . ILE B 1 28 ? -19.188 29.781 0.986 1 98.69 28 ILE B C 1
ATOM 4331 O O . ILE B 1 28 ? -20.125 29.938 0.19 1 98.69 28 ILE B O 1
ATOM 4335 N N . ARG B 1 29 ? -19.234 30.047 2.244 1 98.31 29 ARG B N 1
ATOM 4336 C CA . ARG B 1 29 ? -20.438 30.609 2.85 1 98.31 29 ARG B CA 1
ATOM 4337 C C . ARG B 1 29 ? -20.125 31.875 3.65 1 98.31 29 ARG B C 1
ATOM 4339 O O . ARG B 1 29 ? -19.031 31.984 4.219 1 98.31 29 ARG B O 1
ATOM 4346 N N . GLN B 1 30 ? -21.062 32.75 3.775 1 97.88 30 GLN B N 1
ATOM 4347 C CA . GLN B 1 30 ? -20.984 33.938 4.602 1 97.88 30 GLN B CA 1
ATOM 4348 C C . GLN B 1 30 ? -22.344 34.25 5.227 1 97.88 30 GLN B C 1
ATOM 4350 O O . GLN B 1 30 ? -23.375 34.219 4.551 1 97.88 30 GLN B O 1
ATOM 4355 N N . HIS B 1 31 ? -22.328 34.562 6.504 1 97.19 31 HIS B N 1
ATOM 4356 C CA . HIS B 1 31 ? -23.547 34.875 7.246 1 97.19 31 HIS B CA 1
ATOM 4357 C C . HIS B 1 31 ? -24.578 33.75 7.082 1 97.19 31 HIS B C 1
ATOM 4359 O O . HIS B 1 31 ? -25.766 34.031 6.848 1 97.19 31 HIS B O 1
ATOM 4365 N N . GLY B 1 32 ? -24.062 32.594 6.969 1 94.69 32 GLY B N 1
ATOM 4366 C CA . GLY B 1 32 ? -24.922 31.406 6.922 1 94.69 32 GLY B CA 1
ATOM 4367 C C . GLY B 1 32 ? -25.469 31.125 5.535 1 94.69 32 GLY B C 1
ATOM 4368 O O . GLY B 1 32 ? -26.188 30.141 5.336 1 94.69 32 GLY B O 1
ATOM 4369 N N . LYS B 1 33 ? -25.062 31.906 4.562 1 96.56 33 LYS B N 1
ATOM 4370 C CA . LYS B 1 33 ? -25.547 31.719 3.199 1 96.56 33 LYS B CA 1
ATOM 4371 C C . LYS B 1 33 ? -24.438 31.25 2.268 1 96.56 33 LYS B C 1
ATOM 4373 O O . LYS B 1 33 ? -23.297 31.719 2.369 1 96.56 33 LYS B O 1
ATOM 4378 N N . THR B 1 34 ? -24.828 30.391 1.354 1 97.38 34 THR B N 1
ATOM 4379 C CA . THR B 1 34 ? -23.875 29.906 0.38 1 97.38 34 THR B CA 1
ATOM 4380 C C . THR B 1 34 ? -23.578 30.953 -0.684 1 97.38 34 THR B C 1
ATOM 4382 O O . THR B 1 34 ? -24.5 31.422 -1.364 1 97.38 34 THR B O 1
ATOM 4385 N N . LEU B 1 35 ? -22.344 31.281 -0.832 1 97.5 35 LEU B N 1
ATOM 4386 C CA . LEU B 1 35 ? -21.922 32.25 -1.841 1 97.5 35 LEU B CA 1
ATOM 4387 C C . LEU B 1 35 ? -21.406 31.531 -3.09 1 97.5 35 LEU B C 1
ATOM 4389 O O . LEU B 1 35 ? -21.547 32.062 -4.203 1 97.5 35 LEU B O 1
ATOM 4393 N N . TYR B 1 36 ? -20.75 30.438 -2.887 1 97.94 36 TYR B N 1
ATOM 4394 C CA . TYR B 1 36 ? -20.094 29.703 -3.959 1 97.94 36 TYR B CA 1
ATOM 4395 C C . TYR B 1 36 ? -20.016 28.219 -3.633 1 97.94 36 TYR B C 1
ATOM 4397 O O . TYR B 1 36 ? -19.547 27.828 -2.559 1 97.94 36 TYR B O 1
ATOM 4405 N N . GLU B 1 37 ? -20.547 27.375 -4.445 1 98.19 37 GLU B N 1
ATOM 4406 C CA . GLU B 1 37 ? -20.5 25.922 -4.324 1 98.19 37 GLU B CA 1
ATOM 4407 C C . GLU B 1 37 ? -20.281 25.25 -5.68 1 98.19 37 GLU B C 1
ATOM 4409 O O . GLU B 1 37 ? -21.156 25.297 -6.547 1 98.19 37 GLU B O 1
ATOM 4414 N N . LYS B 1 38 ? -19.125 24.688 -5.836 1 98 38 LYS B N 1
ATOM 4415 C CA . LYS B 1 38 ? -18.828 24.031 -7.109 1 98 38 LYS B CA 1
ATOM 4416 C C . LYS B 1 38 ? -17.938 22.812 -6.906 1 98 38 LYS B C 1
ATOM 4418 O O . LYS B 1 38 ? -17.203 22.719 -5.918 1 98 38 LYS B O 1
ATOM 4423 N N . CYS B 1 39 ? -18.141 21.828 -7.738 1 98.19 39 CYS B N 1
ATOM 4424 C CA . CYS B 1 39 ? -17.266 20.672 -7.871 1 98.19 39 CYS B CA 1
ATOM 4425 C C . CYS B 1 39 ? -16.453 20.75 -9.156 1 98.19 39 CYS B C 1
ATOM 4427 O O . CYS B 1 39 ? -16.953 21.188 -10.195 1 98.19 39 CYS B O 1
ATOM 4429 N N . PHE B 1 40 ? -15.219 20.453 -9.039 1 98.12 40 PHE B N 1
ATOM 4430 C CA . PHE B 1 40 ? -14.305 20.5 -10.172 1 98.12 40 PHE B CA 1
ATOM 4431 C C . PHE B 1 40 ? -13.633 19.156 -10.391 1 98.12 40 PHE B C 1
ATOM 4433 O O . PHE B 1 40 ? -13.336 18.438 -9.438 1 98.12 40 PHE B O 1
ATOM 4440 N N . GLY B 1 41 ? -13.391 18.766 -11.695 1 98.12 41 GLY B N 1
ATOM 4441 C CA . GLY B 1 41 ? -12.508 17.656 -12.062 1 98.12 41 GLY B CA 1
ATOM 4442 C C . GLY B 1 41 ? -13.102 16.297 -11.789 1 98.12 41 GLY B C 1
ATOM 4443 O O . GLY B 1 41 ? -14.328 16.141 -11.766 1 98.12 41 GLY B O 1
ATOM 4444 N N . TYR B 1 42 ? -12.156 15.305 -11.711 1 98.44 42 TYR B N 1
ATOM 4445 C CA . TYR B 1 42 ? -12.531 13.898 -11.625 1 98.44 42 TYR B CA 1
ATOM 4446 C C . TYR B 1 42 ? -12.062 13.281 -10.312 1 98.44 42 TYR B C 1
ATOM 4448 O O . TYR B 1 42 ? -10.945 13.539 -9.867 1 98.44 42 TYR B O 1
ATOM 4456 N N . GLY B 1 43 ? -12.984 12.523 -9.68 1 98.5 43 GLY B N 1
ATOM 4457 C CA . GLY B 1 43 ? -12.648 11.797 -8.469 1 98.5 43 GLY B CA 1
ATOM 4458 C C . GLY B 1 43 ? -11.961 10.469 -8.742 1 98.5 43 GLY B C 1
ATOM 4459 O O . GLY B 1 43 ? -11.352 9.883 -7.844 1 98.5 43 GLY B O 1
ATOM 4460 N N . ASN B 1 44 ? -12.047 9.977 -9.945 1 98.44 44 ASN B N 1
ATOM 4461 C CA . ASN B 1 44 ? -11.398 8.773 -10.469 1 98.44 44 ASN B CA 1
ATOM 4462 C C . ASN B 1 44 ? -11 8.953 -11.93 1 98.44 44 ASN B C 1
ATOM 4464 O O . ASN B 1 44 ? -11.859 9.055 -12.805 1 98.44 44 ASN B O 1
ATOM 4468 N N . LEU B 1 45 ? -9.711 8.93 -12.195 1 98.12 45 LEU B N 1
ATOM 4469 C CA . LEU B 1 45 ? -9.234 9.18 -13.547 1 98.12 45 LEU B CA 1
ATOM 4470 C C . LEU B 1 45 ? -9.336 7.926 -14.406 1 98.12 45 LEU B C 1
ATOM 4472 O O . LEU B 1 45 ? -9.656 8.008 -15.594 1 98.12 45 LEU B O 1
ATOM 4476 N N . GLU B 1 46 ? -9.047 6.742 -13.812 1 97.94 46 GLU B N 1
ATOM 4477 C CA . GLU B 1 46 ? -9.055 5.484 -14.555 1 97.94 46 GLU B CA 1
ATOM 4478 C C . GLU B 1 46 ? -10.391 5.258 -15.25 1 97.94 46 GLU B C 1
ATOM 4480 O O . GLU B 1 46 ? -10.438 4.723 -16.359 1 97.94 46 GLU B O 1
ATOM 4485 N N . ASN B 1 47 ? -11.492 5.707 -14.594 1 97.44 47 ASN B N 1
ATOM 4486 C CA . ASN B 1 47 ? -12.828 5.438 -15.125 1 97.44 47 ASN B CA 1
ATOM 4487 C C . ASN B 1 47 ? -13.586 6.73 -15.414 1 97.44 47 ASN B C 1
ATOM 4489 O O . ASN B 1 47 ? -14.797 6.707 -15.625 1 97.44 47 ASN B O 1
ATOM 4493 N N . LYS B 1 48 ? -12.961 7.859 -15.328 1 97.19 48 LYS B N 1
ATOM 4494 C CA . LYS B 1 48 ? -13.461 9.18 -15.695 1 97.19 48 LYS B CA 1
ATOM 4495 C C . LYS B 1 48 ? -14.734 9.523 -14.93 1 97.19 48 LYS B C 1
ATOM 4497 O O . LYS B 1 48 ? -15.742 9.914 -15.523 1 97.19 48 LYS B O 1
ATOM 4502 N N . LEU B 1 49 ? -14.664 9.336 -13.633 1 97.94 49 LEU B N 1
ATOM 4503 C CA . LEU B 1 49 ? -15.797 9.68 -12.773 1 97.94 49 LEU B CA 1
ATOM 4504 C C . LEU B 1 49 ? -15.648 11.109 -12.25 1 97.94 49 LEU B C 1
ATOM 4506 O O . LEU B 1 49 ? -14.695 11.414 -11.539 1 97.94 49 LEU B O 1
ATOM 4510 N N . LYS B 1 50 ? -16.578 11.961 -12.516 1 98.06 50 LYS B N 1
ATOM 4511 C CA . LYS B 1 50 ? -16.547 13.359 -12.086 1 98.06 50 LYS B CA 1
ATOM 4512 C C . LYS B 1 50 ? -16.844 13.492 -10.594 1 98.06 50 LYS B C 1
ATOM 4514 O O . LYS B 1 50 ? -17.609 12.703 -10.039 1 98.06 50 LYS B O 1
ATOM 4519 N N . ILE B 1 51 ? -16.281 14.477 -10.008 1 98.5 51 ILE B N 1
ATOM 4520 C CA . ILE B 1 51 ? -16.594 14.82 -8.625 1 98.5 51 ILE B CA 1
ATOM 4521 C C . ILE B 1 51 ? -17.984 15.469 -8.562 1 98.5 51 ILE B C 1
ATOM 4523 O O . ILE B 1 51 ? -18.328 16.281 -9.414 1 98.5 51 ILE B O 1
ATOM 4527 N N . HIS B 1 52 ? -18.719 15.086 -7.629 1 98.19 52 HIS B N 1
ATOM 4528 C CA . HIS B 1 52 ? -20.031 15.688 -7.348 1 98.19 52 HIS B CA 1
ATOM 4529 C C . HIS B 1 52 ? -20.156 16.031 -5.867 1 98.19 52 HIS B C 1
ATOM 4531 O O . HIS B 1 52 ? -19.25 15.773 -5.078 1 98.19 52 HIS B O 1
ATOM 4537 N N . LYS B 1 53 ? -21.234 16.578 -5.477 1 97.25 53 LYS B N 1
ATOM 4538 C CA . LYS B 1 53 ? -21.406 17.156 -4.152 1 97.25 53 LYS B CA 1
ATOM 4539 C C . LYS B 1 53 ? -21.328 16.094 -3.061 1 97.25 53 LYS B C 1
ATOM 4541 O O . LYS B 1 53 ? -20.969 16.391 -1.924 1 97.25 53 LYS B O 1
ATOM 4546 N N . GLU B 1 54 ? -21.641 14.875 -3.428 1 96.69 54 GLU B N 1
ATOM 4547 C CA . GLU B 1 54 ? -21.672 13.805 -2.434 1 96.69 54 GLU B CA 1
ATOM 4548 C C . GLU B 1 54 ? -20.375 13 -2.455 1 96.69 54 GLU B C 1
ATOM 4550 O O . GLU B 1 54 ? -20.203 12.078 -1.658 1 96.69 54 GLU B O 1
ATOM 4555 N N . SER B 1 55 ? -19.484 13.375 -3.352 1 98.56 55 SER B N 1
ATOM 4556 C CA . SER B 1 55 ? -18.188 12.688 -3.379 1 98.56 55 SER B CA 1
ATOM 4557 C C . SER B 1 55 ? -17.484 12.789 -2.031 1 98.56 55 SER B C 1
ATOM 4559 O O . SER B 1 55 ? -17.516 13.836 -1.38 1 98.56 55 SER B O 1
ATOM 4561 N N . ILE B 1 56 ? -16.875 11.672 -1.622 1 98.88 56 ILE B N 1
ATOM 4562 C CA . ILE B 1 56 ? -16.234 11.594 -0.314 1 98.88 56 ILE B CA 1
ATOM 4563 C C . ILE B 1 56 ? -14.727 11.734 -0.473 1 98.88 56 ILE B C 1
ATOM 4565 O O . ILE B 1 56 ? -14.125 11.094 -1.339 1 98.88 56 ILE B O 1
ATOM 4569 N N . PHE B 1 57 ? -14.141 12.609 0.362 1 98.88 57 PHE B N 1
ATOM 4570 C CA . PHE B 1 57 ? -12.703 12.859 0.389 1 98.88 57 PHE B CA 1
ATOM 4571 C C . PHE B 1 57 ? -12.109 12.469 1.738 1 98.88 57 PHE B C 1
ATOM 4573 O O . PHE B 1 57 ? -12.766 12.602 2.773 1 98.88 57 PHE B O 1
ATOM 4580 N N . HIS B 1 58 ? -10.891 11.914 1.705 1 98.81 58 HIS B N 1
ATOM 4581 C CA . HIS B 1 58 ? -10.039 11.883 2.893 1 98.81 58 HIS B CA 1
ATOM 4582 C C . HIS B 1 58 ? -9.5 13.266 3.227 1 98.81 58 HIS B C 1
ATOM 4584 O O . HIS B 1 58 ? -8.898 13.922 2.377 1 98.81 58 HIS B O 1
ATOM 4590 N N . VAL B 1 59 ? -9.672 13.695 4.492 1 98.81 59 VAL B N 1
ATOM 4591 C CA . VAL B 1 59 ? -9.352 15.094 4.734 1 98.81 59 VAL B CA 1
ATOM 4592 C C . VAL B 1 59 ? -8.102 15.195 5.605 1 98.81 59 VAL B C 1
ATOM 4594 O O . VAL B 1 59 ? -7.777 16.281 6.117 1 98.81 59 VAL B O 1
ATOM 4597 N N . ALA B 1 60 ? -7.43 14.125 5.82 1 98.69 60 ALA B N 1
ATOM 4598 C CA . ALA B 1 60 ? -6.125 14.086 6.48 1 98.69 60 ALA B CA 1
ATOM 4599 C C . ALA B 1 60 ? -6.16 14.836 7.809 1 98.69 60 ALA B C 1
ATOM 4601 O O . ALA B 1 60 ? -7.016 14.578 8.656 1 98.69 60 ALA B O 1
ATOM 4602 N N . SER B 1 61 ? -5.324 15.789 8.062 1 98.75 61 SER B N 1
ATOM 4603 C CA . SER B 1 61 ? -5.09 16.422 9.352 1 98.75 61 SER B CA 1
ATOM 4604 C C . SER B 1 61 ? -6.289 17.266 9.781 1 98.75 61 SER B C 1
ATOM 4606 O O . SER B 1 61 ? -6.395 17.656 10.945 1 98.75 61 SER B O 1
ATOM 4608 N N . ILE B 1 62 ? -7.172 17.578 8.906 1 98.88 62 ILE B N 1
ATOM 4609 C CA . ILE B 1 62 ? -8.398 18.219 9.352 1 98.88 62 ILE B CA 1
ATOM 4610 C C . ILE B 1 62 ? -9.094 17.344 10.391 1 98.88 62 ILE B C 1
ATOM 4612 O O . ILE B 1 62 ? -9.844 17.828 11.234 1 98.88 62 ILE B O 1
ATOM 4616 N N . SER B 1 63 ? -8.773 16.109 10.383 1 98.88 63 SER B N 1
ATOM 4617 C CA . SER B 1 63 ? -9.32 15.117 11.305 1 98.88 63 SER B CA 1
ATOM 4618 C C . SER B 1 63 ? -9.008 15.469 12.75 1 98.88 63 SER B C 1
ATOM 4620 O O . SER B 1 63 ? -9.766 15.125 13.664 1 98.88 63 SER B O 1
ATOM 4622 N N . LYS B 1 64 ? -7.961 16.188 12.992 1 98.88 64 LYS B N 1
ATOM 4623 C CA . LYS B 1 64 ? -7.445 16.422 14.336 1 98.88 64 LYS B CA 1
ATOM 4624 C C . LYS B 1 64 ? -8.453 17.203 15.18 1 98.88 64 LYS B C 1
ATOM 4626 O O . LYS B 1 64 ? -8.539 17 16.391 1 98.88 64 LYS B O 1
ATOM 4631 N N . GLU B 1 65 ? -9.227 18.047 14.57 1 98.62 65 GLU B N 1
ATOM 4632 C CA . GLU B 1 65 ? -10.203 18.812 15.336 1 98.62 65 GLU B CA 1
ATOM 4633 C C . GLU B 1 65 ? -11.25 17.891 15.961 1 98.62 65 GLU B C 1
ATOM 4635 O O . GLU B 1 65 ? -11.711 18.156 17.078 1 98.62 65 GLU B O 1
ATOM 4640 N N . PHE B 1 66 ? -11.625 16.828 15.258 1 98.88 66 PHE B N 1
ATOM 4641 C CA . PHE B 1 66 ? -12.617 15.898 15.789 1 98.88 66 PHE B CA 1
ATOM 4642 C C . PHE B 1 66 ? -12.031 15.094 16.938 1 98.88 66 PHE B C 1
ATOM 4644 O O . PHE B 1 66 ? -12.742 14.727 17.875 1 98.88 66 PHE B O 1
ATOM 4651 N N . THR B 1 67 ? -10.727 14.812 16.906 1 98.88 67 THR B N 1
ATOM 4652 C CA . THR B 1 67 ? -10.055 14.141 18.016 1 98.88 67 THR B CA 1
ATOM 4653 C C . THR B 1 67 ? -10.047 15.023 19.25 1 98.88 67 THR B C 1
ATOM 4655 O O . THR B 1 67 ? -10.359 14.562 20.344 1 98.88 67 THR B O 1
ATOM 4658 N N . VAL B 1 68 ? -9.742 16.297 19.062 1 98.81 68 VAL B N 1
ATOM 4659 C CA . VAL B 1 68 ? -9.711 17.219 20.188 1 98.81 68 VAL B CA 1
ATOM 4660 C C . VAL B 1 68 ? -11.117 17.406 20.75 1 98.81 68 VAL B C 1
ATOM 4662 O O . VAL B 1 68 ? -11.32 17.391 21.969 1 98.81 68 VAL B O 1
ATOM 4665 N N . MET B 1 69 ? -12.125 17.562 19.844 1 98.75 69 MET B N 1
ATOM 4666 C CA . MET B 1 69 ? -13.508 17.672 20.297 1 98.75 69 MET B CA 1
ATOM 4667 C C . MET B 1 69 ? -13.906 16.453 21.125 1 98.75 69 MET B C 1
ATOM 4669 O O . MET B 1 69 ? -14.586 16.594 22.141 1 98.75 69 MET B O 1
ATOM 4673 N N . SER B 1 70 ? -13.477 15.281 20.672 1 98.88 70 SER B N 1
ATOM 4674 C CA . SER B 1 70 ? -13.781 14.055 21.406 1 98.88 70 SER B CA 1
ATOM 4675 C C . SER B 1 70 ? -13.203 14.094 22.828 1 98.88 70 SER B C 1
ATOM 4677 O O . SER B 1 70 ? -13.883 13.742 23.781 1 98.88 70 SER B O 1
ATOM 4679 N N . ILE B 1 71 ? -11.992 14.547 22.938 1 98.88 71 ILE B N 1
ATOM 4680 C CA . ILE B 1 71 ? -11.32 14.656 24.234 1 98.88 71 ILE B CA 1
ATOM 4681 C C . ILE B 1 71 ? -12.055 15.664 25.109 1 98.88 71 ILE B C 1
ATOM 4683 O O . ILE B 1 71 ? -12.297 15.414 26.281 1 98.88 71 ILE B O 1
ATOM 4687 N N . LEU B 1 72 ? -12.422 16.781 24.562 1 98.81 72 LEU B N 1
ATOM 4688 C CA . LEU B 1 72 ? -13.039 17.859 25.328 1 98.81 72 LEU B CA 1
ATOM 4689 C C . LEU B 1 72 ? -14.453 17.469 25.766 1 98.81 72 LEU B C 1
ATOM 4691 O O . LEU B 1 72 ? -14.922 17.891 26.828 1 98.81 72 LEU B O 1
ATOM 4695 N N . LEU B 1 73 ? -15.148 16.641 24.891 1 98.75 73 LEU B N 1
ATOM 4696 C CA . LEU B 1 73 ? -16.438 16.109 25.328 1 98.75 73 LEU B CA 1
ATOM 4697 C C . LEU B 1 73 ? -16.281 15.25 26.578 1 98.75 73 LEU B C 1
ATOM 4699 O O . LEU B 1 73 ? -17.062 15.375 27.516 1 98.75 73 LEU B O 1
ATOM 4703 N N . LEU B 1 74 ? -15.25 14.43 26.609 1 98.75 74 LEU B N 1
ATOM 4704 C CA . LEU B 1 74 ? -14.977 13.594 27.766 1 98.75 74 LEU B CA 1
ATOM 4705 C C . LEU B 1 74 ? -14.555 14.453 28.969 1 98.75 74 LEU B C 1
ATOM 4707 O O . LEU B 1 74 ? -14.898 14.141 30.109 1 98.75 74 LEU B O 1
ATOM 4711 N N . TRP B 1 75 ? -13.828 15.5 28.734 1 98.69 75 TRP B N 1
ATOM 4712 C CA . TRP B 1 75 ? -13.453 16.453 29.781 1 98.69 75 TRP B CA 1
ATOM 4713 C C . TRP B 1 75 ? -14.688 17.094 30.391 1 98.69 75 TRP B C 1
ATOM 4715 O O . TRP B 1 75 ? -14.812 17.172 31.625 1 98.69 75 TRP B O 1
ATOM 4725 N N . LYS B 1 76 ? -15.586 17.547 29.547 1 98.25 76 LYS B N 1
ATOM 4726 C CA . LYS B 1 76 ? -16.844 18.156 30 1 98.25 76 LYS B CA 1
ATOM 4727 C C . LYS B 1 76 ? -17.641 17.188 30.859 1 98.25 76 LYS B C 1
ATOM 4729 O O . LYS B 1 76 ? -18.328 17.609 31.781 1 98.25 76 LYS B O 1
ATOM 4734 N N . GLU B 1 77 ? -17.5 15.938 30.625 1 98 77 GLU B N 1
ATOM 4735 C CA . GLU B 1 77 ? -18.219 14.898 31.359 1 98 77 GLU B CA 1
ATOM 4736 C C . GLU B 1 77 ? -17.484 14.531 32.656 1 98 77 GLU B C 1
ATOM 4738 O O . GLU B 1 77 ? -17.953 13.695 33.406 1 98 77 GLU B O 1
ATOM 4743 N N . GLY B 1 78 ? -16.359 15.07 32.844 1 98.19 78 GLY B N 1
ATOM 4744 C CA . GLY B 1 78 ? -15.602 14.836 34.062 1 98.19 78 GLY B CA 1
ATOM 4745 C C . GLY B 1 78 ? -14.805 13.547 34.031 1 98.19 78 GLY B C 1
ATOM 4746 O O . GLY B 1 78 ? -14.344 13.07 35.094 1 98.19 78 GLY B O 1
ATOM 4747 N N . LYS B 1 79 ? -14.555 12.977 32.906 1 98.38 79 LYS B N 1
ATOM 4748 C CA . LYS B 1 79 ? -13.891 11.68 32.781 1 98.38 79 LYS B CA 1
ATOM 4749 C C . LYS B 1 79 ? -12.375 11.844 32.719 1 98.38 79 LYS B C 1
ATOM 4751 O O . LYS B 1 79 ? -11.633 10.883 32.938 1 98.38 79 LYS B O 1
ATOM 4756 N N . LEU B 1 80 ? -11.945 13.055 32.438 1 98.62 80 LEU B N 1
ATOM 4757 C CA . LEU B 1 80 ? -10.523 13.367 32.469 1 98.62 80 LEU B CA 1
ATOM 4758 C C . LEU B 1 80 ? -10.289 14.836 32.781 1 98.62 80 LEU B C 1
ATOM 4760 O O . LEU B 1 80 ? -11.234 15.625 32.812 1 98.62 80 LEU B O 1
ATOM 4764 N N . ASP B 1 81 ? -9.07 15.133 33.156 1 98.62 81 ASP B N 1
ATOM 4765 C CA . ASP B 1 81 ? -8.602 16.516 33.281 1 98.62 81 ASP B CA 1
ATOM 4766 C C . ASP B 1 81 ? -7.539 16.828 32.219 1 98.62 81 ASP B C 1
ATOM 4768 O O . ASP B 1 81 ? -6.699 15.977 31.922 1 98.62 81 ASP B O 1
ATOM 4772 N N . LEU B 1 82 ? -7.609 17.969 31.641 1 98.31 82 LEU B N 1
ATOM 4773 C CA . LEU B 1 82 ? -6.688 18.328 30.562 1 98.31 82 LEU B CA 1
ATOM 4774 C C . LEU B 1 82 ? -5.254 18.391 31.078 1 98.31 82 LEU B C 1
ATOM 4776 O O . LEU B 1 82 ? -4.305 18.297 30.297 1 98.31 82 LEU B O 1
ATOM 4780 N N . GLU B 1 83 ? -5.105 18.531 32.375 1 98.25 83 GLU B N 1
ATOM 4781 C CA . GLU B 1 83 ? -3.779 18.625 32.969 1 98.25 83 GLU B CA 1
ATOM 4782 C C . GLU B 1 83 ? -3.299 17.25 33.438 1 98.25 83 GLU B C 1
ATOM 4784 O O . GLU B 1 83 ? -2.197 17.125 33.969 1 98.25 83 GLU B O 1
ATOM 4789 N N . ASP B 1 84 ? -4.039 16.203 33.125 1 98.31 84 ASP B N 1
ATOM 4790 C CA . ASP B 1 84 ? -3.635 14.859 33.531 1 98.31 84 ASP B CA 1
ATOM 4791 C C . ASP B 1 84 ? -2.379 14.414 32.781 1 98.31 84 ASP B C 1
ATOM 4793 O O . ASP B 1 84 ? -2.232 14.695 31.594 1 98.31 84 ASP B O 1
ATOM 4797 N N . ASP B 1 85 ? -1.524 13.695 33.562 1 98 85 ASP B N 1
ATOM 4798 C CA . ASP B 1 85 ? -0.436 12.961 32.938 1 98 85 ASP B CA 1
ATOM 4799 C C . ASP B 1 85 ? -0.976 11.844 32.031 1 98 85 ASP B C 1
ATOM 4801 O O . ASP B 1 85 ? -1.808 11.047 32.469 1 98 85 ASP B O 1
ATOM 4805 N N . ILE B 1 86 ? -0.49 11.773 30.797 1 96.94 86 ILE B N 1
ATOM 4806 C CA . ILE B 1 86 ? -1.058 10.844 29.828 1 96.94 86 ILE B CA 1
ATOM 4807 C C . ILE B 1 86 ? -0.764 9.406 30.266 1 96.94 86 ILE B C 1
ATOM 4809 O O . ILE B 1 86 ? -1.474 8.477 29.875 1 96.94 86 ILE B O 1
ATOM 4813 N N . ARG B 1 87 ? 0.258 9.141 31.156 1 96.5 87 ARG B N 1
ATOM 4814 C CA . ARG B 1 87 ? 0.63 7.812 31.625 1 96.5 87 ARG B CA 1
ATOM 4815 C C . ARG B 1 87 ? -0.473 7.211 32.5 1 96.5 87 ARG B C 1
ATOM 4817 O O . ARG B 1 87 ? -0.536 5.992 32.656 1 96.5 87 ARG B O 1
ATOM 4824 N N . LYS B 1 88 ? -1.3 8.039 32.906 1 95.94 88 LYS B N 1
ATOM 4825 C CA . LYS B 1 88 ? -2.475 7.605 33.656 1 95.94 88 LYS B CA 1
ATOM 4826 C C . LYS B 1 88 ? -3.383 6.734 32.781 1 95.94 88 LYS B C 1
ATOM 4828 O O . LYS B 1 88 ? -4.059 5.84 33.312 1 95.94 88 LYS B O 1
ATOM 4833 N N . TYR B 1 89 ? -3.396 7.012 31.562 1 96 89 TYR B N 1
ATOM 4834 C CA . TYR B 1 89 ? -4.34 6.359 30.672 1 96 89 TYR B CA 1
ATOM 4835 C C . TYR B 1 89 ? -3.625 5.395 29.734 1 96 89 TYR B C 1
ATOM 4837 O O . TYR B 1 89 ? -4.227 4.441 29.234 1 96 89 TYR B O 1
ATOM 4845 N N . LEU B 1 90 ? -2.412 5.656 29.391 1 95.06 90 LEU B N 1
ATOM 4846 C CA . LEU B 1 90 ? -1.735 5.004 28.281 1 95.06 90 LEU B CA 1
ATOM 4847 C C . LEU B 1 90 ? -0.432 4.355 28.734 1 95.06 90 LEU B C 1
ATOM 4849 O O . LEU B 1 90 ? 0.519 4.25 27.953 1 95.06 90 LEU B O 1
ATOM 4853 N N . ASN B 1 91 ? -0.241 3.932 29.875 1 89.88 91 ASN B N 1
ATOM 4854 C CA . ASN B 1 91 ? 1.019 3.457 30.438 1 89.88 91 ASN B CA 1
ATOM 4855 C C . ASN B 1 91 ? 1.602 2.311 29.625 1 89.88 91 ASN B C 1
ATOM 4857 O O . ASN B 1 91 ? 2.82 2.129 29.578 1 89.88 91 ASN B O 1
ATOM 4861 N N . GLU B 1 92 ? 0.847 1.58 28.922 1 88.56 92 GLU B N 1
ATOM 4862 C CA . GLU B 1 92 ? 1.326 0.433 28.156 1 88.56 92 GLU B CA 1
ATOM 4863 C C . GLU B 1 92 ? 2.037 0.878 26.891 1 88.56 92 GLU B C 1
ATOM 4865 O O . GLU B 1 92 ? 2.793 0.109 26.281 1 88.56 92 GLU B O 1
ATOM 4870 N N . TYR B 1 93 ? 1.845 2.117 26.5 1 90.88 93 TYR B N 1
ATOM 4871 C CA . TYR B 1 93 ? 2.398 2.594 25.234 1 90.88 93 TYR B CA 1
ATOM 4872 C C . TYR B 1 93 ? 3.561 3.549 25.469 1 90.88 93 TYR B C 1
ATOM 4874 O O . TYR B 1 93 ? 4.344 3.824 24.562 1 90.88 93 TYR B O 1
ATOM 4882 N N . ILE B 1 94 ? 3.656 4.109 26.688 1 93.31 94 ILE B N 1
ATOM 4883 C CA . ILE B 1 94 ? 4.547 5.242 26.906 1 93.31 94 ILE B CA 1
ATOM 4884 C C . ILE B 1 94 ? 5.734 4.805 27.766 1 93.31 94 ILE B C 1
ATOM 4886 O O . ILE B 1 94 ? 5.559 4.328 28.891 1 93.31 94 ILE B O 1
ATOM 4890 N N . ASN B 1 95 ? 6.934 5.047 27.297 1 93.94 95 ASN B N 1
ATOM 4891 C CA . ASN B 1 95 ? 8.156 4.758 28.031 1 93.94 95 ASN B CA 1
ATOM 4892 C C . ASN B 1 95 ? 8.953 6.027 28.328 1 93.94 95 ASN B C 1
ATOM 4894 O O . ASN B 1 95 ? 10.078 5.965 28.812 1 93.94 95 ASN B O 1
ATOM 4898 N N . ILE B 1 96 ? 8.422 7.164 28.047 1 95.44 96 ILE B N 1
ATOM 4899 C CA . ILE B 1 96 ? 9.039 8.461 28.297 1 95.44 96 ILE B CA 1
ATOM 4900 C C . ILE B 1 96 ? 8.812 8.852 29.766 1 95.44 96 ILE B C 1
ATOM 4902 O O . ILE B 1 96 ? 7.684 8.836 30.25 1 95.44 96 ILE B O 1
ATOM 4906 N N . GLU B 1 97 ? 9.844 9.273 30.438 1 94.75 97 GLU B N 1
ATOM 4907 C CA . GLU B 1 97 ? 9.766 9.602 31.859 1 94.75 97 GLU B CA 1
ATOM 4908 C C . GLU B 1 97 ? 9.188 11 32.062 1 94.75 97 GLU B C 1
ATOM 4910 O O . GLU B 1 97 ? 8.453 11.227 33.031 1 94.75 97 GLU B O 1
ATOM 4915 N N . THR B 1 98 ? 9.5 11.93 31.203 1 96.56 98 THR B N 1
ATOM 4916 C CA . THR B 1 98 ? 9.008 13.305 31.328 1 96.56 98 THR B CA 1
ATOM 4917 C C . THR B 1 98 ? 7.484 13.336 31.25 1 96.56 98 THR B C 1
ATOM 4919 O O . THR B 1 98 ? 6.895 12.836 30.297 1 96.56 98 THR B O 1
ATOM 4922 N N . PRO B 1 99 ? 6.859 13.938 32.188 1 96.81 99 PRO B N 1
ATOM 4923 C CA . PRO B 1 99 ? 5.398 14.016 32.125 1 96.81 99 PRO B CA 1
ATOM 4924 C C . PRO B 1 99 ? 4.906 14.898 30.984 1 96.81 99 PRO B C 1
ATOM 4926 O O . PRO B 1 99 ? 5.5 15.938 30.703 1 96.81 99 PRO B O 1
ATOM 4929 N N . ILE B 1 100 ? 3.881 14.477 30.328 1 97.5 100 ILE B N 1
ATOM 4930 C CA . ILE B 1 100 ? 3.178 15.172 29.25 1 97.5 100 ILE B CA 1
ATOM 4931 C C . ILE B 1 100 ? 1.682 15.211 29.562 1 97.5 100 ILE B C 1
ATOM 4933 O O . ILE B 1 100 ? 1.099 14.211 29.969 1 97.5 100 ILE B O 1
ATOM 4937 N N . THR B 1 101 ? 1.077 16.344 29.406 1 98.31 101 THR B N 1
ATOM 4938 C CA . THR B 1 101 ? -0.346 16.453 29.703 1 98.31 101 THR B CA 1
ATOM 4939 C C . THR B 1 101 ? -1.179 16.297 28.438 1 98.31 101 THR B C 1
ATOM 4941 O O . THR B 1 101 ? -0.652 16.391 27.328 1 98.31 101 THR B O 1
ATOM 4944 N N . ILE B 1 102 ? -2.467 16.047 28.641 1 98.5 102 ILE B N 1
ATOM 4945 C CA . ILE B 1 102 ? -3.43 15.953 27.547 1 98.5 102 ILE B CA 1
ATOM 4946 C C . ILE B 1 102 ? -3.486 17.281 26.797 1 98.5 102 ILE B C 1
ATOM 4948 O O . ILE B 1 102 ? -3.457 17.297 25.562 1 98.5 102 ILE B O 1
ATOM 4952 N N . ARG B 1 103 ? -3.498 18.391 27.5 1 98.06 103 ARG B N 1
ATOM 4953 C CA . ARG B 1 103 ? -3.555 19.734 26.906 1 98.06 103 ARG B CA 1
ATOM 4954 C C . ARG B 1 103 ? -2.359 19.969 25.984 1 98.06 103 ARG B C 1
ATOM 4956 O O . ARG B 1 103 ? -2.502 20.547 24.906 1 98.06 103 ARG B O 1
ATOM 4963 N N . GLN B 1 104 ? -1.224 19.5 26.438 1 98.12 104 GLN B N 1
ATOM 4964 C CA . GLN B 1 104 ? -0.005 19.719 25.672 1 98.12 104 GLN B CA 1
ATOM 4965 C C . GLN B 1 104 ? -0.051 18.938 24.359 1 98.12 104 GLN B C 1
ATOM 4967 O O . GLN B 1 104 ? 0.462 19.406 23.328 1 98.12 104 GLN B O 1
ATOM 4972 N N . MET B 1 105 ? -0.648 17.766 24.297 1 97.81 105 MET B N 1
ATOM 4973 C CA . MET B 1 105 ? -0.821 16.984 23.062 1 97.81 105 MET B CA 1
ATOM 4974 C C . MET B 1 105 ? -1.802 17.688 22.125 1 97.81 105 MET B C 1
ATOM 4976 O O . MET B 1 105 ? -1.534 17.812 20.938 1 97.81 105 MET B O 1
ATOM 4980 N N . MET B 1 106 ? -2.861 18.25 22.641 1 96.94 106 MET B N 1
ATOM 4981 C CA . MET B 1 106 ? -3.9 18.891 21.828 1 96.94 106 MET B CA 1
ATOM 4982 C C . MET B 1 106 ? -3.354 20.109 21.109 1 96.94 106 MET B C 1
ATOM 4984 O O . MET B 1 106 ? -3.902 20.531 20.094 1 96.94 106 MET B O 1
ATOM 4988 N N . ASN B 1 107 ? -2.275 20.625 21.734 1 97.62 107 ASN B N 1
ATOM 4989 C CA . ASN B 1 107 ? -1.8 21.922 21.266 1 97.62 107 ASN B CA 1
ATOM 4990 C C . ASN B 1 107 ? -0.424 21.812 20.609 1 97.62 107 ASN B C 1
ATOM 4992 O O . ASN B 1 107 ? 0.211 22.828 20.312 1 97.62 107 ASN B O 1
ATOM 4996 N N . ASN B 1 108 ? 0.143 20.625 20.453 1 97.81 108 ASN B N 1
ATOM 4997 C CA . ASN B 1 108 ? 1.407 20.359 19.766 1 97.81 108 ASN B CA 1
ATOM 4998 C C . ASN B 1 108 ? 2.578 21.016 20.5 1 97.81 108 ASN B C 1
ATOM 5000 O O . ASN B 1 108 ? 3.475 21.578 19.859 1 97.81 108 ASN B O 1
ATOM 5004 N N . VAL B 1 109 ? 2.512 20.969 21.781 1 98.19 109 VAL B N 1
ATOM 5005 C CA . VAL B 1 109 ? 3.617 21.516 22.562 1 98.19 109 VAL B CA 1
ATOM 5006 C C . VAL B 1 109 ? 4.133 20.469 23.531 1 98.19 109 VAL B C 1
ATOM 5008 O O . VAL B 1 109 ? 4.715 20.812 24.562 1 98.19 109 VAL B O 1
ATOM 5011 N N . SER B 1 110 ? 3.902 19.188 23.297 1 97.75 110 SER B N 1
ATOM 5012 C CA . SER B 1 110 ? 4.262 18.078 24.188 1 97.75 110 SER B CA 1
ATOM 5013 C C . SER B 1 110 ? 5.727 17.703 24.016 1 97.75 110 SER B C 1
ATOM 5015 O O . SER B 1 110 ? 6.309 17.062 24.906 1 97.75 110 SER B O 1
ATOM 5017 N N . GLY B 1 111 ? 6.27 17.984 22.844 1 98.06 111 GLY B N 1
ATOM 5018 C CA . GLY B 1 111 ? 7.621 17.547 22.547 1 98.06 111 GLY B CA 1
ATOM 5019 C C . GLY B 1 111 ? 7.676 16.141 21.984 1 98.06 111 GLY B C 1
ATOM 5020 O O . GLY B 1 111 ? 8.742 15.664 21.578 1 98.06 111 GLY B O 1
ATOM 5021 N N . LEU B 1 112 ? 6.559 15.438 21.875 1 98.12 112 LEU B N 1
ATOM 5022 C CA . LEU B 1 112 ? 6.535 14.102 21.281 1 98.12 112 LEU B CA 1
ATOM 5023 C C . LEU B 1 112 ? 7.062 14.141 19.844 1 98.12 112 LEU B C 1
ATOM 5025 O O . LEU B 1 112 ? 6.695 15.023 19.062 1 98.12 112 LEU B O 1
ATOM 5029 N N . ARG B 1 113 ? 7.898 13.211 19.516 1 98 113 ARG B N 1
ATOM 5030 C CA . ARG B 1 113 ? 8.375 13.078 18.141 1 98 113 ARG B CA 1
ATOM 5031 C C . ARG B 1 113 ? 7.258 12.617 17.203 1 98 113 ARG B C 1
ATOM 5033 O O . ARG B 1 113 ? 6.387 11.844 17.625 1 98 113 ARG B O 1
ATOM 5040 N N . ASP B 1 114 ? 7.363 13.094 16.031 1 97.5 114 ASP B N 1
ATOM 5041 C CA . ASP B 1 114 ? 6.293 12.805 15.078 1 97.5 114 ASP B CA 1
ATOM 5042 C C . ASP B 1 114 ? 6.367 11.352 14.602 1 97.5 114 ASP B C 1
ATOM 5044 O O . ASP B 1 114 ? 7.438 10.875 14.219 1 97.5 114 ASP B O 1
ATOM 5048 N N . GLN B 1 115 ? 5.219 10.703 14.469 1 97.62 115 GLN B N 1
ATOM 5049 C CA . GLN B 1 115 ? 5.133 9.281 14.18 1 97.62 115 GLN B CA 1
ATOM 5050 C C . GLN B 1 115 ? 5.582 8.984 12.75 1 97.62 115 GLN B C 1
ATOM 5052 O O . GLN B 1 115 ? 6.168 7.934 12.484 1 97.62 115 GLN B O 1
ATOM 5057 N N . TRP B 1 116 ? 5.328 9.844 11.781 1 96.31 116 TRP B N 1
ATOM 5058 C CA . TRP B 1 116 ? 5.629 9.555 10.383 1 96.31 116 TRP B CA 1
ATOM 5059 C C . TRP B 1 116 ? 7.133 9.43 10.164 1 96.31 116 TRP B C 1
ATOM 5061 O O . TRP B 1 116 ? 7.602 8.445 9.602 1 96.31 116 TRP B O 1
ATOM 5071 N N . GLU B 1 117 ? 7.883 10.414 10.648 1 94.81 117 GLU B N 1
ATOM 5072 C CA . GLU B 1 117 ? 9.328 10.352 10.484 1 94.81 117 GLU B CA 1
ATOM 5073 C C . GLU B 1 117 ? 9.914 9.148 11.219 1 94.81 117 GLU B C 1
ATOM 5075 O O . GLU B 1 117 ? 10.867 8.523 10.75 1 94.81 117 GLU B O 1
ATOM 5080 N N . LEU B 1 118 ? 9.32 8.867 12.391 1 96.56 118 LEU B N 1
ATOM 5081 C CA . LEU B 1 118 ? 9.789 7.703 13.133 1 96.56 118 LEU B CA 1
ATOM 5082 C C . LEU B 1 118 ? 9.523 6.418 12.352 1 96.56 118 LEU B C 1
ATOM 5084 O O . LEU B 1 118 ? 10.367 5.52 12.328 1 96.56 118 LEU B O 1
ATOM 5088 N N . LEU B 1 119 ? 8.359 6.332 11.773 1 95.62 119 LEU B N 1
ATOM 5089 C CA . LEU B 1 119 ? 8.039 5.168 10.953 1 95.62 119 LEU B CA 1
ATOM 5090 C C . LEU B 1 119 ? 9.016 5.035 9.789 1 95.62 119 LEU B C 1
ATOM 5092 O O . LEU B 1 119 ? 9.469 3.93 9.477 1 95.62 119 LEU B O 1
ATOM 5096 N N . PHE B 1 120 ? 9.344 6.156 9.148 1 94.31 120 PHE B N 1
ATOM 5097 C CA . PHE B 1 120 ? 10.297 6.133 8.047 1 94.31 120 PHE B CA 1
ATOM 5098 C C . PHE B 1 120 ? 11.648 5.598 8.508 1 94.31 120 PHE B C 1
ATOM 5100 O O . PHE B 1 120 ? 12.266 4.781 7.828 1 94.31 120 PHE B O 1
ATOM 5107 N N . LEU B 1 121 ? 12.047 6.047 9.656 1 93.44 121 LEU B N 1
ATOM 5108 C CA . LEU B 1 121 ? 13.328 5.598 10.203 1 93.44 121 LEU B CA 1
ATOM 5109 C C . LEU B 1 121 ? 13.297 4.105 10.508 1 93.44 121 LEU B C 1
ATOM 5111 O O . LEU B 1 121 ? 14.336 3.443 10.5 1 93.44 121 LEU B O 1
ATOM 5115 N N . ARG B 1 122 ? 12.117 3.574 10.695 1 92.69 122 ARG B N 1
ATOM 5116 C CA . ARG B 1 122 ? 11.953 2.148 10.961 1 92.69 122 ARG B CA 1
ATOM 5117 C C . ARG B 1 122 ? 11.867 1.354 9.664 1 92.69 122 ARG B C 1
ATOM 5119 O O . ARG B 1 122 ? 11.773 0.124 9.688 1 92.69 122 ARG B O 1
ATOM 5126 N N . GLY B 1 123 ? 11.891 2.02 8.578 1 90.69 123 GLY B N 1
ATOM 5127 C CA . GLY B 1 123 ? 11.852 1.362 7.281 1 90.69 123 GLY B CA 1
ATOM 5128 C C . GLY B 1 123 ? 10.445 1.175 6.75 1 90.69 123 GLY B C 1
ATOM 5129 O O . GLY B 1 123 ? 10.211 0.331 5.883 1 90.69 123 GLY B O 1
ATOM 5130 N N . ILE B 1 124 ? 9.484 1.869 7.27 1 93.44 124 ILE B N 1
ATOM 5131 C CA . ILE B 1 124 ? 8.109 1.828 6.797 1 93.44 124 ILE B CA 1
ATOM 5132 C C . ILE B 1 124 ? 7.84 3.018 5.879 1 93.44 124 ILE B C 1
ATOM 5134 O O . ILE B 1 124 ? 7.965 4.172 6.293 1 93.44 124 ILE B O 1
ATOM 5138 N N . LYS B 1 125 ? 7.477 2.773 4.625 1 92.44 125 LYS B N 1
ATOM 5139 C CA . LYS B 1 125 ? 7.266 3.824 3.635 1 92.44 125 LYS B CA 1
ATOM 5140 C C . LYS B 1 125 ? 5.863 4.418 3.752 1 92.44 125 LYS B C 1
ATOM 5142 O O . LYS B 1 125 ? 4.969 3.797 4.328 1 92.44 125 LYS B O 1
ATOM 5147 N N . ILE B 1 126 ? 5.699 5.516 3.174 1 92.12 126 ILE B N 1
ATOM 5148 C CA . ILE B 1 126 ? 4.469 6.277 3.355 1 92.12 126 ILE B CA 1
ATOM 5149 C C . ILE B 1 126 ? 3.303 5.539 2.699 1 92.12 126 ILE B C 1
ATOM 5151 O O . ILE B 1 126 ? 2.164 5.633 3.16 1 92.12 126 ILE B O 1
ATOM 5155 N N . ASN B 1 127 ? 3.566 4.82 1.613 1 93.12 127 ASN B N 1
ATOM 5156 C CA . ASN B 1 127 ? 2.496 4.133 0.896 1 93.12 127 ASN B CA 1
ATOM 5157 C C . ASN B 1 127 ? 2.348 2.688 1.358 1 93.12 127 ASN B C 1
ATOM 5159 O O . ASN B 1 127 ? 1.588 1.917 0.77 1 93.12 127 ASN B O 1
ATOM 5163 N N . ASP B 1 128 ? 3.105 2.291 2.406 1 95.25 128 ASP B N 1
ATOM 5164 C CA . ASP B 1 128 ? 2.92 0.968 2.996 1 95.25 128 ASP B CA 1
ATOM 5165 C C . ASP B 1 128 ? 1.591 0.882 3.742 1 95.25 128 ASP B C 1
ATOM 5167 O O . ASP B 1 128 ? 0.945 1.902 3.992 1 95.25 128 ASP B O 1
ATOM 5171 N N . GLN B 1 129 ? 1.182 -0.326 3.98 1 95 129 GLN B N 1
ATOM 5172 C CA . GLN B 1 129 ? 0.1 -0.501 4.945 1 95 129 GLN B CA 1
ATOM 5173 C C . GLN B 1 129 ? 0.547 -0.115 6.352 1 95 129 GLN B C 1
ATOM 5175 O O . GLN B 1 129 ? 1.542 -0.637 6.855 1 95 129 GLN B O 1
ATOM 5180 N N . ILE B 1 130 ? -0.1 0.835 6.918 1 96.5 130 ILE B N 1
ATOM 5181 C CA . ILE B 1 130 ? 0.234 1.298 8.266 1 96.5 130 ILE B CA 1
ATOM 5182 C C . ILE B 1 130 ? -0.997 1.202 9.164 1 96.5 130 ILE B C 1
ATOM 5184 O O . ILE B 1 130 ? -2.043 1.778 8.852 1 96.5 130 ILE B O 1
ATOM 5188 N N . ASP B 1 131 ? -0.91 0.462 10.219 1 94.56 131 ASP B N 1
ATOM 5189 C CA . ASP B 1 131 ? -2.057 0.304 11.109 1 94.56 131 ASP B CA 1
ATOM 5190 C C . ASP B 1 131 ? -1.738 0.819 12.516 1 94.56 131 ASP B C 1
ATOM 5192 O O . ASP B 1 131 ? -0.652 1.352 12.75 1 94.56 131 ASP B O 1
ATOM 5196 N N . MET B 1 132 ? -2.723 0.749 13.422 1 95.75 132 MET B N 1
ATOM 5197 C CA . MET B 1 132 ? -2.605 1.267 14.781 1 95.75 132 MET B CA 1
ATOM 5198 C C . MET B 1 132 ? -1.436 0.616 15.508 1 95.75 132 MET B C 1
ATOM 5200 O O . MET B 1 132 ? -0.724 1.278 16.266 1 95.75 132 MET B O 1
ATOM 5204 N N . ASP B 1 133 ? -1.181 -0.647 15.289 1 92.75 133 ASP B N 1
ATOM 5205 C CA . ASP B 1 133 ? -0.128 -1.376 15.992 1 92.75 133 ASP B CA 1
ATOM 5206 C C . ASP B 1 133 ? 1.255 -0.903 15.547 1 92.75 133 ASP B C 1
ATOM 5208 O O . ASP B 1 133 ? 2.193 -0.882 16.344 1 92.75 133 ASP B O 1
ATOM 5212 N N . ASP B 1 134 ? 1.4 -0.615 14.266 1 94.75 134 ASP B N 1
ATOM 5213 C CA . ASP B 1 134 ? 2.656 -0.042 13.789 1 94.75 134 ASP B CA 1
ATOM 5214 C C . ASP B 1 134 ? 3.01 1.224 14.57 1 94.75 134 ASP B C 1
ATOM 5216 O O . ASP B 1 134 ? 4.156 1.403 14.984 1 94.75 134 ASP B O 1
ATOM 5220 N N . ILE B 1 135 ? 2.02 2.061 14.758 1 96.75 135 ILE B N 1
ATOM 5221 C CA . ILE B 1 135 ? 2.229 3.336 15.438 1 96.75 135 ILE B CA 1
ATOM 5222 C C . ILE B 1 135 ? 2.473 3.098 16.922 1 96.75 135 ILE B C 1
ATOM 5224 O O . ILE B 1 135 ? 3.4 3.664 17.5 1 96.75 135 ILE B O 1
ATOM 5228 N N . ASN B 1 136 ? 1.622 2.254 17.547 1 95.88 136 ASN B N 1
ATOM 5229 C CA . ASN B 1 136 ? 1.786 1.938 18.969 1 95.88 136 ASN B CA 1
ATOM 5230 C C . ASN B 1 136 ? 3.193 1.43 19.266 1 95.88 136 ASN B C 1
ATOM 5232 O O . ASN B 1 136 ? 3.824 1.87 20.234 1 95.88 136 ASN B O 1
ATOM 5236 N N . THR B 1 137 ? 3.652 0.534 18.438 1 93.44 137 THR B N 1
ATOM 5237 C CA . THR B 1 137 ? 4.992 -0.012 18.625 1 93.44 137 THR B CA 1
ATOM 5238 C C . THR B 1 137 ? 6.047 1.083 18.469 1 93.44 137 THR B C 1
ATOM 5240 O O . THR B 1 137 ? 6.984 1.158 19.266 1 93.44 137 THR B O 1
ATOM 5243 N N . THR B 1 138 ? 5.879 1.925 17.5 1 95.75 138 THR B N 1
ATOM 5244 C CA . THR B 1 138 ? 6.812 3.014 17.25 1 95.75 138 THR B CA 1
ATOM 5245 C C . THR B 1 138 ? 6.895 3.947 18.453 1 95.75 138 THR B C 1
ATOM 5247 O O . THR B 1 138 ? 7.988 4.316 18.891 1 95.75 138 THR B O 1
ATOM 5250 N N . ILE B 1 139 ? 5.766 4.281 19 1 96.88 139 ILE B N 1
ATOM 5251 C CA . ILE B 1 139 ? 5.695 5.195 20.141 1 96.88 139 ILE B CA 1
ATOM 5252 C C . ILE B 1 139 ? 6.312 4.539 21.375 1 96.88 139 ILE B C 1
ATOM 5254 O O . ILE B 1 139 ? 7.055 5.18 22.125 1 96.88 139 ILE B O 1
ATOM 5258 N N . SER B 1 140 ? 6.117 3.295 21.531 1 94.44 140 SER B N 1
ATOM 5259 C CA . SER B 1 140 ? 6.574 2.586 22.719 1 94.44 140 SER B CA 1
ATOM 5260 C C . SER B 1 140 ? 8.094 2.48 22.75 1 94.44 140 SER B C 1
ATOM 5262 O O . SER B 1 140 ? 8.68 2.229 23.812 1 94.44 140 SER B O 1
ATOM 5264 N N . LEU B 1 141 ? 8.695 2.676 21.672 1 94.06 141 LEU B N 1
ATOM 5265 C CA . LEU B 1 141 ? 10.148 2.58 21.594 1 94.06 141 LEU B CA 1
ATOM 5266 C C . LEU B 1 141 ? 10.812 3.889 22.016 1 94.06 141 LEU B C 1
ATOM 5268 O O . LEU B 1 141 ? 12.016 3.932 22.25 1 94.06 141 LEU B O 1
ATOM 5272 N N . GLN B 1 142 ? 10.023 4.957 22.094 1 97.06 142 GLN B N 1
ATOM 5273 C CA . GLN B 1 142 ? 10.594 6.27 22.375 1 97.06 142 GLN B CA 1
ATOM 5274 C C . GLN B 1 142 ? 10.953 6.422 23.844 1 97.06 142 GLN B C 1
ATOM 5276 O O . GLN B 1 142 ? 10.188 6 24.719 1 97.06 142 GLN B O 1
ATOM 5281 N N . LYS B 1 143 ? 12.086 7.105 24.062 1 96.5 143 LYS B N 1
ATOM 5282 C CA . LYS B 1 143 ? 12.578 7.266 25.438 1 96.5 143 LYS B CA 1
ATOM 5283 C C . LYS B 1 143 ? 12.742 8.742 25.781 1 96.5 143 LYS B C 1
ATOM 5285 O O . LYS B 1 143 ? 12.914 9.086 26.953 1 96.5 143 LYS B O 1
ATOM 5290 N N . SER B 1 144 ? 12.719 9.562 24.797 1 96.06 144 SER B N 1
ATOM 5291 C CA . SER B 1 144 ? 12.93 10.992 25.016 1 96.06 144 SER B CA 1
ATOM 5292 C C . SER B 1 144 ? 12.055 11.828 24.078 1 96.06 144 SER B C 1
ATOM 5294 O O . SER B 1 144 ? 11.344 11.281 23.234 1 96.06 144 SER B O 1
ATOM 5296 N N . LEU B 1 145 ? 12.031 13.156 24.359 1 97.69 145 LEU B N 1
ATOM 5297 C CA . LEU B 1 145 ? 11.227 14.117 23.609 1 97.69 145 LEU B CA 1
ATOM 5298 C C . LEU B 1 145 ? 12.102 14.992 22.734 1 97.69 145 LEU B C 1
ATOM 5300 O O . LEU B 1 145 ? 13.328 15.023 22.906 1 97.69 145 LEU B O 1
ATOM 5304 N N . ASN B 1 146 ? 11.5 15.648 21.75 1 97.31 146 ASN B N 1
ATOM 5305 C CA . ASN B 1 146 ? 12.195 16.656 20.953 1 97.31 146 ASN B CA 1
ATOM 5306 C C . ASN B 1 146 ? 12.664 17.828 21.828 1 97.31 146 ASN B C 1
ATOM 5308 O O . ASN B 1 146 ? 13.727 18.391 21.578 1 97.31 146 ASN B O 1
ATOM 5312 N N . PHE B 1 147 ? 11.867 18.203 22.766 1 97.5 147 PHE B N 1
ATOM 5313 C CA . PHE B 1 147 ? 12.086 19.359 23.625 1 97.5 147 PHE B CA 1
ATOM 5314 C C . PHE B 1 147 ? 11.258 19.25 24.906 1 97.5 147 PHE B C 1
ATOM 5316 O O . PHE B 1 147 ? 10.398 18.375 25.016 1 97.5 147 PHE B O 1
ATOM 5323 N N . GLU B 1 148 ? 11.539 20.125 25.828 1 97.75 148 GLU B N 1
ATOM 5324 C CA . GLU B 1 148 ? 10.766 20.172 27.062 1 97.75 148 GLU B CA 1
ATOM 5325 C C . GLU B 1 148 ? 9.328 20.609 26.797 1 97.75 148 GLU B C 1
ATOM 5327 O O . GLU B 1 148 ? 9.086 21.594 26.109 1 97.75 148 GLU B O 1
ATOM 5332 N N . PRO B 1 149 ? 8.367 19.844 27.359 1 98.25 149 PRO B N 1
ATOM 5333 C CA . PRO B 1 149 ? 6.965 20.203 27.109 1 98.25 149 PRO B CA 1
ATOM 5334 C C . PRO B 1 149 ? 6.664 21.672 27.391 1 98.25 149 PRO B C 1
ATOM 5336 O O . PRO B 1 149 ? 7.156 22.219 28.375 1 98.25 149 PRO B O 1
ATOM 5339 N N . GLN B 1 150 ? 5.934 22.281 26.484 1 97.94 150 GLN B N 1
ATOM 5340 C CA . GLN B 1 150 ? 5.422 23.641 26.594 1 97.94 150 GLN B CA 1
ATOM 5341 C C . GLN B 1 150 ? 6.484 24.672 26.188 1 97.94 150 GLN B C 1
ATOM 5343 O O . GLN B 1 150 ? 6.195 25.859 26.094 1 97.94 150 GLN B O 1
ATOM 5348 N N . SER B 1 151 ? 7.703 24.234 25.922 1 97.88 151 SER B N 1
ATOM 5349 C CA . SER B 1 151 ? 8.781 25.172 25.625 1 97.88 151 SER B CA 1
ATOM 5350 C C . SER B 1 151 ? 8.773 25.594 24.172 1 97.88 151 SER B C 1
ATOM 5352 O O . SER B 1 151 ? 9.281 26.656 23.828 1 97.88 151 SER B O 1
ATOM 5354 N N . GLN B 1 152 ? 8.367 24.766 23.297 1 96.69 152 GLN B N 1
ATOM 5355 C CA . GLN B 1 152 ? 8.336 25.016 21.859 1 96.69 152 GLN B CA 1
ATOM 5356 C C . GLN B 1 152 ? 7.066 24.453 21.234 1 96.69 152 GLN B C 1
ATOM 5358 O O . GLN B 1 152 ? 6.379 23.625 21.844 1 96.69 152 GLN B O 1
ATOM 5363 N N . TYR B 1 153 ? 6.777 25.062 20.141 1 96.31 153 TYR B N 1
ATOM 5364 C CA . TYR B 1 153 ? 5.773 24.469 19.266 1 96.31 153 TYR B CA 1
ATOM 5365 C C . TYR B 1 153 ? 6.434 23.672 18.141 1 96.31 153 TYR B C 1
ATOM 5367 O O . TYR B 1 153 ? 7.316 24.188 17.453 1 96.31 153 TYR B O 1
ATOM 5375 N N . LEU B 1 154 ? 6.039 22.422 18 1 96.06 154 LEU B N 1
ATOM 5376 C CA . LEU B 1 154 ? 6.418 21.594 16.859 1 96.06 154 LEU B CA 1
ATOM 5377 C C . LEU B 1 154 ? 5.309 20.594 16.516 1 96.06 154 LEU B C 1
ATOM 5379 O O . LEU B 1 154 ? 4.926 19.781 17.344 1 96.06 154 LEU B O 1
ATOM 5383 N N . TYR B 1 155 ? 4.844 20.797 15.328 1 95.56 155 TYR B N 1
ATOM 5384 C CA . TYR B 1 155 ? 3.727 19.984 14.852 1 95.56 155 TYR B CA 1
ATOM 5385 C C . TYR B 1 155 ? 4.055 18.5 14.938 1 95.56 155 TYR B C 1
ATOM 5387 O O . TYR B 1 155 ? 5.105 18.062 14.469 1 95.56 155 TYR B O 1
ATOM 5395 N N . SER B 1 156 ? 3.146 17.672 15.609 1 96.88 156 SER B N 1
ATOM 5396 C CA . SER B 1 156 ? 3.336 16.234 15.75 1 96.88 156 SER B CA 1
ATOM 5397 C C . SER B 1 156 ? 2.006 15.492 15.68 1 96.88 156 SER B C 1
ATOM 5399 O O . SER B 1 156 ? 1.066 15.828 16.406 1 96.88 156 SER B O 1
ATOM 5401 N N . ASN B 1 157 ? 1.931 14.477 14.859 1 98.5 157 ASN B N 1
ATOM 5402 C CA . ASN B 1 157 ? 0.749 13.625 14.75 1 98.5 157 ASN B CA 1
ATOM 5403 C C . ASN B 1 157 ? 0.639 12.664 15.922 1 98.5 157 ASN B C 1
ATOM 5405 O O . ASN B 1 157 ? -0.461 12.234 16.281 1 98.5 157 ASN B O 1
ATOM 5409 N N . THR B 1 158 ? 1.68 12.352 16.594 1 98.5 158 THR B N 1
ATOM 5410 C CA . THR B 1 158 ? 1.769 11.344 17.641 1 98.5 158 THR B CA 1
ATOM 5411 C C . THR B 1 158 ? 0.788 11.648 18.766 1 98.5 158 THR B C 1
ATOM 5413 O O . THR B 1 158 ? 0.096 10.758 19.25 1 98.5 158 THR B O 1
ATOM 5416 N N . GLY B 1 159 ? 0.728 12.875 19.141 1 98.31 159 GLY B N 1
ATOM 5417 C CA . GLY B 1 159 ? -0.174 13.258 20.219 1 98.31 159 GLY B CA 1
ATOM 5418 C C . GLY B 1 159 ? -1.629 12.953 19.906 1 98.31 159 GLY B C 1
ATOM 5419 O O . GLY B 1 159 ? -2.383 12.539 20.781 1 98.31 159 GLY B O 1
ATOM 5420 N N . PHE B 1 160 ? -2.012 13.102 18.703 1 98.75 160 PHE B N 1
ATOM 5421 C CA . PHE B 1 160 ? -3.402 12.914 18.312 1 98.75 160 PHE B CA 1
ATOM 5422 C C . PHE B 1 160 ? -3.736 11.43 18.203 1 98.75 160 PHE B C 1
ATOM 5424 O O . PHE B 1 160 ? -4.867 11.023 18.469 1 98.75 160 PHE B O 1
ATOM 5431 N N . HIS B 1 161 ? -2.746 10.641 17.812 1 98.69 161 HIS B N 1
ATOM 5432 C CA . HIS B 1 161 ? -2.908 9.195 17.906 1 98.69 161 HIS B CA 1
ATOM 5433 C C . HIS B 1 161 ? -3.191 8.758 19.328 1 98.69 161 HIS B C 1
ATOM 5435 O O . HIS B 1 161 ? -4.137 8.008 19.578 1 98.69 161 HIS B O 1
ATOM 5441 N N . LEU B 1 162 ? -2.43 9.258 20.25 1 98.62 162 LEU B N 1
ATOM 5442 C CA . LEU B 1 162 ? -2.564 8.914 21.656 1 98.62 162 LEU B CA 1
ATOM 5443 C C . LEU B 1 162 ? -3.883 9.43 22.219 1 98.62 162 LEU B C 1
ATOM 5445 O O . LEU B 1 162 ? -4.523 8.75 23.031 1 98.62 162 LEU B O 1
ATOM 5449 N N . LEU B 1 163 ? -4.293 10.633 21.797 1 98.81 163 LEU B N 1
ATOM 5450 C CA . LEU B 1 163 ? -5.574 11.172 22.234 1 98.81 163 LEU B CA 1
ATOM 5451 C C . LEU B 1 163 ? -6.719 10.25 21.828 1 98.81 163 LEU B C 1
ATOM 5453 O O . LEU B 1 163 ? -7.66 10.039 22.594 1 98.81 163 LEU B O 1
ATOM 5457 N N . ALA B 1 164 ? -6.672 9.719 20.609 1 98.81 164 ALA B N 1
ATOM 5458 C CA . ALA B 1 164 ? -7.707 8.797 20.141 1 98.81 164 ALA B CA 1
ATOM 5459 C C . ALA B 1 164 ? -7.758 7.551 21.016 1 98.81 164 ALA B C 1
ATOM 5461 O O . ALA B 1 164 ? -8.844 7.055 21.344 1 98.81 164 ALA B O 1
ATOM 5462 N N . LEU B 1 165 ? -6.582 7.055 21.422 1 98.5 165 LEU B N 1
ATOM 5463 C CA . LEU B 1 165 ? -6.527 5.891 22.297 1 98.5 165 LEU B CA 1
ATOM 5464 C C . LEU B 1 165 ? -7.152 6.195 23.656 1 98.5 165 LEU B C 1
ATOM 5466 O O . LEU B 1 165 ? -7.816 5.34 24.25 1 98.5 165 LEU B O 1
ATOM 5470 N N . ILE B 1 166 ? -6.922 7.387 24.156 1 98.69 166 ILE B N 1
ATOM 5471 C CA . ILE B 1 166 ? -7.512 7.793 25.438 1 98.69 166 ILE B CA 1
ATOM 5472 C C . ILE B 1 166 ? -9.031 7.812 25.312 1 98.69 166 ILE B C 1
ATOM 5474 O O . ILE B 1 166 ? -9.734 7.352 26.219 1 98.69 166 ILE B O 1
ATOM 5478 N N . VAL B 1 167 ? -9.547 8.344 24.188 1 98.81 167 VAL B N 1
ATOM 5479 C CA . VAL B 1 167 ? -10.984 8.367 23.953 1 98.81 167 VAL B CA 1
ATOM 5480 C C . VAL B 1 167 ? -11.539 6.945 24 1 98.81 167 VAL B C 1
ATOM 5482 O O . VAL B 1 167 ? -12.562 6.695 24.641 1 98.81 167 VAL B O 1
ATOM 5485 N N . GLU B 1 168 ? -10.852 6.035 23.344 1 98.56 168 GLU B N 1
ATOM 5486 C CA . GLU B 1 168 ? -11.312 4.648 23.344 1 98.56 168 GLU B CA 1
ATOM 5487 C C . GLU B 1 168 ? -11.312 4.059 24.75 1 98.56 168 GLU B C 1
ATOM 5489 O O . GLU B 1 168 ? -12.273 3.408 25.156 1 98.56 168 GLU B O 1
ATOM 5494 N N . LYS B 1 169 ? -10.242 4.309 25.484 1 97.81 169 LYS B N 1
ATOM 5495 C CA . LYS B 1 169 ? -10.094 3.77 26.828 1 97.81 169 LYS B CA 1
ATOM 5496 C C . LYS B 1 169 ? -11.203 4.266 27.75 1 97.81 169 LYS B C 1
ATOM 5498 O O . LYS B 1 169 ? -11.812 3.479 28.484 1 97.81 169 LYS B O 1
ATOM 5503 N N . LEU B 1 170 ? -11.516 5.477 27.688 1 98.31 170 LEU B N 1
ATOM 5504 C CA . LEU B 1 170 ? -12.414 6.098 28.656 1 98.31 170 LEU B CA 1
ATOM 5505 C C . LEU B 1 170 ? -13.867 5.898 28.25 1 98.31 170 LEU B C 1
ATOM 5507 O O . LEU B 1 170 ? -14.75 5.812 29.109 1 98.31 170 LEU B O 1
ATOM 5511 N N . SER B 1 171 ? -14.164 5.812 26.906 1 98.31 171 SER B N 1
ATOM 5512 C CA . SER B 1 171 ? -15.539 5.711 26.438 1 98.31 171 SER B CA 1
ATOM 5513 C C . SER B 1 171 ? -15.961 4.254 26.266 1 98.31 171 SER B C 1
ATOM 5515 O O . SER B 1 171 ? -17.156 3.955 26.156 1 98.31 171 SER B O 1
ATOM 5517 N N . GLN B 1 172 ? -14.992 3.365 26.094 1 97.31 172 GLN B N 1
ATOM 5518 C CA . GLN B 1 172 ? -15.211 1.946 25.828 1 97.31 172 GLN B CA 1
ATOM 5519 C C . GLN B 1 172 ? -15.852 1.732 24.469 1 97.31 172 GLN B C 1
ATOM 5521 O O . GLN B 1 172 ? -16.531 0.728 24.234 1 97.31 172 GLN B O 1
ATOM 5526 N N . MET B 1 173 ? -15.742 2.707 23.672 1 97.69 173 MET B N 1
ATOM 5527 C CA . MET B 1 173 ? -16.094 2.645 22.25 1 97.69 173 MET B CA 1
ATOM 5528 C C . MET B 1 173 ? -14.844 2.752 21.375 1 97.69 173 MET B C 1
ATOM 5530 O O . MET B 1 173 ? -13.836 3.312 21.797 1 97.69 173 MET B O 1
ATOM 5534 N N . SER B 1 174 ? -14.953 2.141 20.188 1 98.19 174 SER B N 1
ATOM 5535 C CA . SER B 1 174 ? -13.914 2.492 19.219 1 98.19 174 SER B CA 1
ATOM 5536 C C . SER B 1 174 ? -13.945 3.982 18.891 1 98.19 174 SER B C 1
ATOM 5538 O O . SER B 1 174 ? -14.992 4.625 19 1 98.19 174 SER B O 1
ATOM 5540 N N . PHE B 1 175 ? -12.82 4.496 18.594 1 98.69 175 PHE B N 1
ATOM 5541 C CA . PHE B 1 175 ? -12.734 5.922 18.281 1 98.69 175 PHE B CA 1
ATOM 5542 C C . PHE B 1 175 ? -13.656 6.285 17.125 1 98.69 175 PHE B C 1
ATOM 5544 O O . PHE B 1 175 ? -14.406 7.258 17.203 1 98.69 175 PHE B O 1
ATOM 5551 N N . PRO B 1 176 ? -13.672 5.488 16.031 1 98.75 176 PRO B N 1
ATOM 5552 C CA . PRO B 1 176 ? -14.602 5.801 14.938 1 98.75 176 PRO B CA 1
ATOM 5553 C C . PRO B 1 176 ? -16.062 5.828 15.398 1 98.75 176 PRO B C 1
ATOM 5555 O O . PRO B 1 176 ? -16.812 6.73 15.016 1 98.75 176 PRO B O 1
ATOM 5558 N N . GLN B 1 177 ? -16.438 4.953 16.25 1 98.62 177 GLN B N 1
ATOM 5559 C CA . GLN B 1 177 ? -17.812 4.906 16.75 1 98.62 177 GLN B CA 1
ATOM 5560 C C . GLN B 1 177 ? -18.125 6.109 17.641 1 98.62 177 GLN B C 1
ATOM 5562 O O . GLN B 1 177 ? -19.203 6.695 17.547 1 98.62 177 GLN B O 1
ATOM 5567 N N . PHE B 1 178 ? -17.188 6.406 18.516 1 98.81 178 PHE B N 1
ATOM 5568 C CA . PHE B 1 178 ? -17.375 7.547 19.391 1 98.81 178 PHE B CA 1
ATOM 5569 C C . PHE B 1 178 ? -17.609 8.82 18.594 1 98.81 178 PHE B C 1
ATOM 5571 O O . PHE B 1 178 ? -18.562 9.57 18.875 1 98.81 178 PHE B O 1
ATOM 5578 N N . VAL B 1 179 ? -16.781 9.102 17.594 1 98.94 179 VAL B N 1
ATOM 5579 C CA . VAL B 1 179 ? -16.875 10.328 16.797 1 98.94 179 VAL B CA 1
ATOM 5580 C C . VAL B 1 179 ? -18.203 10.359 16.031 1 98.94 179 VAL B C 1
ATOM 5582 O O . VAL B 1 179 ? -18.844 11.406 15.961 1 98.94 179 VAL B O 1
ATOM 5585 N N . LYS B 1 180 ? -18.562 9.203 15.492 1 98.75 180 LYS B N 1
ATOM 5586 C CA . LYS B 1 180 ? -19.844 9.133 14.789 1 98.75 180 LYS B CA 1
ATOM 5587 C C . LYS B 1 180 ? -21 9.484 15.703 1 98.75 180 LYS B C 1
ATOM 5589 O O . LYS B 1 180 ? -21.812 10.352 15.375 1 98.75 180 LYS B O 1
ATOM 5594 N N . GLU B 1 181 ? -21.047 8.938 16.859 1 98.56 181 GLU B N 1
ATOM 5595 C CA . GLU B 1 181 ? -22.188 9.055 17.766 1 98.56 181 GLU B CA 1
ATOM 5596 C C . GLU B 1 181 ? -22.203 10.406 18.453 1 98.56 181 GLU B C 1
ATOM 5598 O O . GLU B 1 181 ? -23.281 10.969 18.703 1 98.56 181 GLU B O 1
ATOM 5603 N N . ARG B 1 182 ? -21.047 10.906 18.766 1 98.5 182 ARG B N 1
ATOM 5604 C CA . ARG B 1 182 ? -20.984 12.047 19.672 1 98.5 182 ARG B CA 1
ATOM 5605 C C . ARG B 1 182 ? -20.734 13.344 18.922 1 98.5 182 ARG B C 1
ATOM 5607 O O . ARG B 1 182 ? -20.953 14.43 19.453 1 98.5 182 ARG B O 1
ATOM 5614 N N . ILE B 1 183 ? -20.344 13.25 17.688 1 98.75 183 ILE B N 1
ATOM 5615 C CA . ILE B 1 183 ? -20.016 14.477 16.969 1 98.75 183 ILE B CA 1
ATOM 5616 C C . ILE B 1 183 ? -20.75 14.5 15.625 1 98.75 183 ILE B C 1
ATOM 5618 O O . ILE B 1 183 ? -21.609 15.344 15.398 1 98.75 183 ILE B O 1
ATOM 5622 N N . PHE B 1 184 ? -20.562 13.5 14.742 1 98.88 184 PHE B N 1
ATOM 5623 C CA . PHE B 1 184 ? -21.094 13.555 13.383 1 98.88 184 PHE B CA 1
ATOM 5624 C C . PHE B 1 184 ? -22.609 13.5 13.391 1 98.88 184 PHE B C 1
ATOM 5626 O O . PHE B 1 184 ? -23.266 14.297 12.719 1 98.88 184 PHE B O 1
ATOM 5633 N N . THR B 1 185 ? -23.141 12.547 14.148 1 98.75 185 THR B N 1
ATOM 5634 C CA . THR B 1 185 ? -24.594 12.383 14.164 1 98.75 185 THR B CA 1
ATOM 5635 C C . THR B 1 185 ? -25.281 13.625 14.727 1 98.75 185 THR B C 1
ATOM 5637 O O . THR B 1 185 ? -26.172 14.195 14.094 1 98.75 185 THR B O 1
ATOM 5640 N N . PRO B 1 186 ? -24.859 14.125 15.859 1 98.56 186 PRO B N 1
ATOM 5641 C CA . PRO B 1 186 ? -25.5 15.328 16.391 1 98.56 186 PRO B CA 1
ATOM 5642 C C . PRO B 1 186 ? -25.375 16.531 15.453 1 98.56 186 PRO B C 1
ATOM 5644 O O . PRO B 1 186 ? -26.281 17.359 15.398 1 98.56 186 PRO B O 1
ATOM 5647 N N . LEU B 1 187 ? -24.312 16.656 14.719 1 98.5 187 LEU B N 1
ATOM 5648 C CA . LEU B 1 187 ? -24.094 17.781 13.836 1 98.5 187 LEU B CA 1
ATOM 5649 C C . LEU B 1 187 ? -24.812 17.578 12.5 1 98.5 187 LEU B C 1
ATOM 5651 O O . LEU B 1 187 ? -24.812 18.469 11.648 1 98.5 187 LEU B O 1
ATOM 5655 N N . GLY B 1 188 ? -25.375 16.406 12.305 1 98.38 188 GLY B N 1
ATOM 5656 C CA . GLY B 1 188 ? -26.016 16.078 11.039 1 98.38 188 GLY B CA 1
ATOM 5657 C C . GLY B 1 188 ? -25.031 15.844 9.906 1 98.38 188 GLY B C 1
ATOM 5658 O O . GLY B 1 188 ? -25.344 16.062 8.742 1 98.38 188 GLY B O 1
ATOM 5659 N N . MET B 1 189 ? -23.828 15.5 10.234 1 98.56 189 MET B N 1
ATOM 5660 C CA . MET B 1 189 ? -22.812 15.172 9.242 1 98.56 189 MET B CA 1
ATOM 5661 C C . MET B 1 189 ? -22.969 13.742 8.734 1 98.56 189 MET B C 1
ATOM 5663 O O . MET B 1 189 ? -22.125 12.891 8.984 1 98.56 189 MET B O 1
ATOM 5667 N N . THR B 1 190 ? -23.875 13.516 7.848 1 97.75 190 THR B N 1
ATOM 5668 C CA . THR B 1 190 ? -24.328 12.188 7.473 1 97.75 190 THR B CA 1
ATOM 5669 C C . THR B 1 190 ? -23.406 11.562 6.426 1 97.75 190 THR B C 1
ATOM 5671 O O . THR B 1 190 ? -23.484 10.359 6.164 1 97.75 190 THR B O 1
ATOM 5674 N N . HIS B 1 191 ? -22.531 12.336 5.887 1 98.06 191 HIS B N 1
ATOM 5675 C CA . HIS B 1 191 ? -21.578 11.82 4.906 1 98.06 191 HIS B CA 1
ATOM 5676 C C . HIS B 1 191 ? -20.172 11.734 5.488 1 98.06 191 HIS B C 1
ATOM 5678 O O . HIS B 1 191 ? -19.188 11.688 4.746 1 98.06 191 HIS B O 1
ATOM 5684 N N . SER B 1 192 ? -20.094 11.766 6.812 1 98.69 192 SER B N 1
ATOM 5685 C CA . SER B 1 192 ? -18.797 11.797 7.473 1 98.69 192 SER B CA 1
ATOM 5686 C C . SER B 1 192 ? -18.578 10.562 8.328 1 98.69 192 SER B C 1
ATOM 5688 O O . SER B 1 192 ? -19.516 10.062 8.969 1 98.69 192 SER B O 1
ATOM 5690 N N . PHE B 1 193 ? -17.406 10.031 8.32 1 98.69 193 PHE B N 1
ATOM 5691 C CA . PHE B 1 193 ? -17 8.906 9.164 1 98.69 193 PHE B CA 1
ATOM 5692 C C . PHE B 1 193 ? -15.484 8.852 9.305 1 98.69 193 PHE B C 1
ATOM 5694 O O . PHE B 1 193 ? -14.758 9.453 8.508 1 98.69 193 PHE B O 1
ATOM 5701 N N . VAL B 1 194 ? -15.031 8.25 10.367 1 98.81 194 VAL B N 1
ATOM 5702 C CA . VAL B 1 194 ? -13.625 7.887 10.508 1 98.81 194 VAL B CA 1
ATOM 5703 C C . VAL B 1 194 ? -13.375 6.527 9.859 1 98.81 194 VAL B C 1
ATOM 5705 O O . VAL B 1 194 ? -13.93 5.516 10.281 1 98.81 194 VAL B O 1
ATOM 5708 N N . ARG B 1 195 ? -12.617 6.539 8.789 1 98 195 ARG B N 1
ATOM 5709 C CA . ARG B 1 195 ? -12.312 5.289 8.094 1 98 195 ARG B CA 1
ATOM 5710 C C . ARG B 1 195 ? -11.312 4.457 8.891 1 98 195 ARG B C 1
ATOM 5712 O O . ARG B 1 195 ? -10.156 4.852 9.047 1 98 195 ARG B O 1
ATOM 5719 N N . GLU B 1 196 ? -11.711 3.344 9.289 1 94.88 196 GLU B N 1
ATOM 5720 C CA . GLU B 1 196 ? -10.922 2.527 10.211 1 94.88 196 GLU B CA 1
ATOM 5721 C C . GLU B 1 196 ? -9.82 1.772 9.469 1 94.88 196 GLU B C 1
ATOM 5723 O O . GLU B 1 196 ? -8.781 1.457 10.047 1 94.88 196 GLU B O 1
ATOM 5728 N N . SER B 1 197 ? -10.148 1.476 8.227 1 96 197 SER B N 1
ATOM 5729 C CA . SER B 1 197 ? -9.195 0.679 7.461 1 96 197 SER B CA 1
ATOM 5730 C C . SER B 1 197 ? -9.305 0.986 5.969 1 96 197 SER B C 1
ATOM 5732 O O . SER B 1 197 ? -10.383 1.296 5.469 1 96 197 SER B O 1
ATOM 5734 N N . PHE B 1 198 ? -8.148 0.785 5.336 1 95.38 198 PHE B N 1
ATOM 5735 C CA . PHE B 1 198 ? -8.109 0.972 3.891 1 95.38 198 PHE B CA 1
ATOM 5736 C C . PHE B 1 198 ? -9 -0.043 3.188 1 95.38 198 PHE B C 1
ATOM 5738 O O . PHE B 1 198 ? -9.398 0.161 2.037 1 95.38 198 PHE B O 1
ATOM 5745 N N . THR B 1 199 ? -9.414 -1.135 3.828 1 96.94 199 THR B N 1
ATOM 5746 C CA . THR B 1 199 ? -10.195 -2.201 3.205 1 96.94 199 THR B CA 1
ATOM 5747 C C . THR B 1 199 ? -11.672 -1.829 3.148 1 96.94 199 THR B C 1
ATOM 5749 O O . THR B 1 199 ? -12.453 -2.475 2.445 1 96.94 199 THR B O 1
ATOM 5752 N N . GLN B 1 200 ? -12.07 -0.825 3.92 1 97.12 200 GLN B N 1
ATOM 5753 C CA . GLN B 1 200 ? -13.469 -0.418 3.975 1 97.12 200 GLN B CA 1
ATOM 5754 C C . GLN B 1 200 ? -13.922 0.183 2.646 1 97.12 200 GLN B C 1
ATOM 5756 O O . GLN B 1 200 ? -13.258 1.066 2.102 1 97.12 200 GLN B O 1
ATOM 5761 N N . ILE B 1 201 ? -15 -0.286 2.102 1 97.25 201 ILE B N 1
ATOM 5762 C CA . ILE B 1 201 ? -15.578 0.27 0.885 1 97.25 201 ILE B CA 1
ATOM 5763 C C . ILE B 1 201 ? -16.359 1.546 1.219 1 97.25 201 ILE B C 1
ATOM 5765 O O . ILE B 1 201 ? -17.234 1.536 2.072 1 97.25 201 ILE B O 1
ATOM 5769 N N . VAL B 1 202 ? -16.031 2.604 0.644 1 97.75 202 VAL B N 1
ATOM 5770 C CA . VAL B 1 202 ? -16.641 3.906 0.884 1 97.75 202 VAL B CA 1
ATOM 5771 C C . VAL B 1 202 ? -17.438 4.34 -0.347 1 97.75 202 VAL B C 1
ATOM 5773 O O . VAL B 1 202 ? -16.844 4.672 -1.384 1 97.75 202 VAL B O 1
ATOM 5776 N N . PRO B 1 203 ? -18.781 4.402 -0.264 1 97.31 203 PRO B N 1
ATOM 5777 C CA . PRO B 1 203 ? -19.562 4.895 -1.398 1 97.31 203 PRO B CA 1
ATOM 5778 C C . PRO B 1 203 ? -19.172 6.305 -1.825 1 97.31 203 PRO B C 1
ATOM 5780 O O . PRO B 1 203 ? -19 7.184 -0.979 1 97.31 203 PRO B O 1
ATOM 5783 N N . ASP B 1 204 ? -18.922 6.551 -3.096 1 98 204 ASP B N 1
ATOM 5784 C CA . ASP B 1 204 ? -18.625 7.836 -3.719 1 98 204 ASP B CA 1
ATOM 5785 C C . ASP B 1 204 ? -17.203 8.297 -3.369 1 98 204 ASP B C 1
ATOM 5787 O O . ASP B 1 204 ? -16.922 9.492 -3.336 1 98 204 ASP B O 1
ATOM 5791 N N . LEU B 1 205 ? -16.375 7.328 -3.094 1 98.38 205 LEU B N 1
ATOM 5792 C CA . LEU B 1 205 ? -15 7.629 -2.74 1 98.38 205 LEU B CA 1
ATOM 5793 C C . LEU B 1 205 ? -14.273 8.312 -3.898 1 98.38 205 LEU B C 1
ATOM 5795 O O . LEU B 1 205 ? -14.43 7.91 -5.055 1 98.38 205 LEU B O 1
ATOM 5799 N N . THR B 1 206 ? -13.492 9.383 -3.623 1 98.69 206 THR B N 1
ATOM 5800 C CA . THR B 1 206 ? -12.523 9.93 -4.562 1 98.69 206 THR B CA 1
ATOM 5801 C C . THR B 1 206 ? -11.156 9.281 -4.363 1 98.69 206 THR B C 1
ATOM 5803 O O . THR B 1 206 ? -10.758 9 -3.232 1 98.69 206 THR B O 1
ATOM 5806 N N . TYR B 1 207 ? -10.484 9.031 -5.465 1 98.25 207 TYR B N 1
ATOM 5807 C CA . TYR B 1 207 ? -9.109 8.547 -5.438 1 98.25 207 TYR B CA 1
ATOM 5808 C C . TYR B 1 207 ? -8.125 9.688 -5.605 1 98.25 207 TYR B C 1
ATOM 5810 O O . TYR B 1 207 ? -8.445 10.719 -6.207 1 98.25 207 TYR B O 1
ATOM 5818 N N . SER B 1 208 ? -6.902 9.57 -5.07 1 98.19 208 SER B N 1
ATOM 5819 C CA . SER B 1 208 ? -6.016 10.719 -5.039 1 98.19 208 SER B CA 1
ATOM 5820 C C . SER B 1 208 ? -4.891 10.578 -6.062 1 98.19 208 SER B C 1
ATOM 5822 O O . SER B 1 208 ? -4.379 9.477 -6.281 1 98.19 208 SER B O 1
ATOM 5824 N N . TYR B 1 209 ? -4.496 11.703 -6.688 1 98.31 209 TYR B N 1
ATOM 5825 C CA . TYR B 1 209 ? -3.543 11.742 -7.789 1 98.31 209 TYR B CA 1
ATOM 5826 C C . TYR B 1 209 ? -2.525 12.859 -7.594 1 98.31 209 TYR B C 1
ATOM 5828 O O . TYR B 1 209 ? -2.896 14.031 -7.465 1 98.31 209 TYR B O 1
ATOM 5836 N N . GLN B 1 210 ? -1.289 12.469 -7.594 1 97.31 210 GLN B N 1
ATOM 5837 C CA . GLN B 1 210 ? -0.192 13.414 -7.434 1 97.31 210 GLN B CA 1
ATOM 5838 C C . GLN B 1 210 ? 0.059 14.188 -8.727 1 97.31 210 GLN B C 1
ATOM 5840 O O . GLN B 1 210 ? 0.028 13.617 -9.812 1 97.31 210 GLN B O 1
ATOM 5845 N N . ASP B 1 211 ? 0.194 15.477 -8.586 1 96.19 211 ASP B N 1
ATOM 5846 C CA . ASP B 1 211 ? 0.608 16.359 -9.68 1 96.19 211 ASP B CA 1
ATOM 5847 C C . ASP B 1 211 ? 2.096 16.688 -9.586 1 96.19 211 ASP B C 1
ATOM 5849 O O . ASP B 1 211 ? 2.516 17.453 -8.719 1 96.19 211 ASP B O 1
ATOM 5853 N N . GLU B 1 212 ? 2.893 16.141 -10.508 1 94.56 212 GLU B N 1
ATOM 5854 C CA . GLU B 1 212 ? 4.336 16.375 -10.469 1 94.56 212 GLU B CA 1
ATOM 5855 C C . GLU B 1 212 ? 4.746 17.5 -11.406 1 94.56 212 GLU B C 1
ATOM 5857 O O . GLU B 1 212 ? 5.938 17.797 -11.547 1 94.56 212 GLU B O 1
ATOM 5862 N N . GLY B 1 213 ? 3.846 18.078 -12.078 1 93.56 213 GLY B N 1
ATOM 5863 C CA . GLY B 1 213 ? 4.098 19.234 -12.922 1 93.56 213 GLY B CA 1
ATOM 5864 C C . GLY B 1 213 ? 4.504 18.875 -14.336 1 93.56 213 GLY B C 1
ATOM 5865 O O . GLY B 1 213 ? 4.805 19.75 -15.141 1 93.56 213 GLY B O 1
ATOM 5866 N N . ASP B 1 214 ? 4.516 17.594 -14.727 1 92.56 214 ASP B N 1
ATOM 5867 C CA . ASP B 1 214 ? 4.977 17.141 -16.031 1 92.56 214 ASP B CA 1
ATOM 5868 C C . ASP B 1 214 ? 3.795 16.844 -16.953 1 92.56 214 ASP B C 1
ATOM 5870 O O . ASP B 1 214 ? 3.916 16.047 -17.891 1 92.56 214 ASP B O 1
ATOM 5874 N N . ASP B 1 215 ? 2.629 17.328 -16.609 1 89.38 215 ASP B N 1
ATOM 5875 C CA . ASP B 1 215 ? 1.406 17.188 -17.391 1 89.38 215 ASP B CA 1
ATOM 5876 C C . ASP B 1 215 ? 0.842 15.766 -17.281 1 89.38 215 ASP B C 1
ATOM 5878 O O . ASP B 1 215 ? 0.105 15.32 -18.156 1 89.38 215 ASP B O 1
ATOM 5882 N N . THR B 1 216 ? 1.351 15.07 -16.359 1 92.62 216 THR B N 1
ATOM 5883 C CA . THR B 1 216 ? 0.818 13.75 -16.031 1 92.62 216 THR B CA 1
ATOM 5884 C C . THR B 1 216 ? 0.447 13.664 -14.562 1 92.62 216 THR B C 1
ATOM 5886 O O . THR B 1 216 ? 1.023 14.367 -13.727 1 92.62 216 THR B O 1
ATOM 5889 N N . PHE B 1 217 ? -0.596 12.93 -14.297 1 96.25 217 PHE B N 1
ATOM 5890 C CA . PHE B 1 217 ? -0.968 12.641 -12.922 1 96.25 217 PHE B CA 1
ATOM 5891 C C . PHE B 1 217 ? -0.546 11.234 -12.523 1 96.25 217 PHE B C 1
ATOM 5893 O O . PHE B 1 217 ? -0.422 10.352 -13.383 1 96.25 217 PHE B O 1
ATOM 5900 N N . TYR B 1 218 ? -0.245 11.055 -11.273 1 97.19 218 TYR B N 1
ATOM 5901 C CA . TYR B 1 218 ? 0.178 9.766 -10.727 1 97.19 218 TYR B CA 1
ATOM 5902 C C . TYR B 1 218 ? -0.747 9.32 -9.602 1 97.19 218 TYR B C 1
ATOM 5904 O O . TYR B 1 218 ? -0.987 10.07 -8.648 1 97.19 218 TYR B O 1
ATOM 5912 N N . TYR B 1 219 ? -1.288 8.109 -9.711 1 97.88 219 TYR B N 1
ATOM 5913 C CA . TYR B 1 219 ? -2.098 7.566 -8.625 1 97.88 219 TYR B CA 1
ATOM 5914 C C . TYR B 1 219 ? -1.284 7.457 -7.336 1 97.88 219 TYR B C 1
ATOM 5916 O O . TYR B 1 219 ? -0.149 6.977 -7.352 1 97.88 219 TYR B O 1
ATOM 5924 N N . ASN B 1 220 ? -1.805 7.953 -6.277 1 97.62 220 ASN B N 1
ATOM 5925 C CA . ASN B 1 220 ? -1.174 7.898 -4.961 1 97.62 220 ASN B CA 1
ATOM 5926 C C . ASN B 1 220 ? -2.088 7.246 -3.928 1 97.62 220 ASN B C 1
ATOM 5928 O O . ASN B 1 220 ? -2.924 7.918 -3.32 1 97.62 220 ASN B O 1
ATOM 5932 N N . PRO B 1 221 ? -1.902 5.969 -3.656 1 96.19 221 PRO B N 1
ATOM 5933 C CA . PRO B 1 221 ? -2.814 5.242 -2.77 1 96.19 221 PRO B CA 1
ATOM 5934 C C . PRO B 1 221 ? -2.641 5.629 -1.303 1 96.19 221 PRO B C 1
ATOM 5936 O O . PRO B 1 221 ? -1.556 6.047 -0.895 1 96.19 221 PRO B O 1
ATOM 5939 N N . LEU B 1 222 ? -3.678 5.535 -0.587 1 96.81 222 LEU B N 1
ATOM 5940 C CA . LEU B 1 222 ? -3.684 5.684 0.864 1 96.81 222 LEU B CA 1
ATOM 5941 C C . LEU B 1 222 ? -4.074 4.375 1.542 1 96.81 222 LEU B C 1
ATOM 5943 O O . LEU B 1 222 ? -5.262 4.043 1.625 1 96.81 222 LEU B O 1
ATOM 5947 N N . ASN B 1 223 ? -3.111 3.684 2.111 1 96.38 223 ASN B N 1
ATOM 5948 C CA . ASN B 1 223 ? -3.342 2.367 2.697 1 96.38 223 ASN B CA 1
ATOM 5949 C C . ASN B 1 223 ? -3.295 2.416 4.223 1 96.38 223 ASN B C 1
ATOM 5951 O O . ASN B 1 223 ? -2.666 1.568 4.855 1 96.38 223 ASN B O 1
ATOM 5955 N N . TYR B 1 224 ? -3.963 3.367 4.793 1 96.19 224 TYR B N 1
ATOM 5956 C CA . TYR B 1 224 ? -3.961 3.562 6.238 1 96.19 224 TYR B CA 1
ATOM 5957 C C . TYR B 1 224 ? -5.02 2.693 6.91 1 96.19 224 TYR B C 1
ATOM 5959 O O . TYR B 1 224 ? -6.121 2.531 6.379 1 96.19 224 TYR B O 1
ATOM 5967 N N . ALA B 1 225 ? -4.664 2.105 8.008 1 95.69 225 ALA B N 1
ATOM 5968 C CA . ALA B 1 225 ? -5.582 1.529 8.984 1 95.69 225 ALA B CA 1
ATOM 5969 C C . ALA B 1 225 ? -5.352 2.117 10.367 1 95.69 225 ALA B C 1
ATOM 5971 O O . ALA B 1 225 ? -5.195 1.38 11.344 1 95.69 225 ALA B O 1
ATOM 5972 N N . LEU B 1 226 ? -5.316 3.441 10.352 1 97.31 226 LEU B N 1
ATOM 5973 C CA . LEU B 1 226 ? -5.051 4.211 11.562 1 97.31 226 LEU B CA 1
ATOM 5974 C C . LEU B 1 226 ? -5.941 5.445 11.633 1 97.31 226 LEU B C 1
ATOM 5976 O O . LEU B 1 226 ? -6.504 5.867 10.617 1 97.31 226 LEU B O 1
ATOM 5980 N N . TYR B 1 227 ? -6.145 5.984 12.812 1 98.19 227 TYR B N 1
ATOM 5981 C CA . TYR B 1 227 ? -6.973 7.168 13 1 98.19 227 TYR B CA 1
ATOM 5982 C C . TYR B 1 227 ? -6.473 8.008 14.172 1 98.19 227 TYR B C 1
ATOM 5984 O O . TYR B 1 227 ? -5.496 7.645 14.828 1 98.19 227 TYR B O 1
ATOM 5992 N N . GLY B 1 228 ? -7.094 9.109 14.453 1 98.56 228 GLY B N 1
ATOM 5993 C CA . GLY B 1 228 ? -6.676 10.102 15.422 1 98.56 228 GLY B CA 1
ATOM 5994 C C . GLY B 1 228 ? -6.137 11.367 14.789 1 98.56 228 GLY B C 1
ATOM 5995 O O . GLY B 1 228 ? -6.836 12.383 14.719 1 98.56 228 GLY B O 1
ATOM 5996 N N . PRO B 1 229 ? -4.934 11.25 14.219 1 98.69 229 PRO B N 1
ATOM 5997 C CA . PRO B 1 229 ? -4.406 12.422 13.516 1 98.69 229 PRO B CA 1
ATOM 5998 C C . PRO B 1 229 ? -4.98 12.57 12.109 1 98.69 229 PRO B C 1
ATOM 6000 O O . PRO B 1 229 ? -4.801 13.609 11.469 1 98.69 229 PRO B O 1
ATOM 6003 N N . THR B 1 230 ? -5.613 11.578 11.586 1 98.5 230 THR B N 1
ATOM 6004 C CA . THR B 1 230 ? -6.074 11.516 10.211 1 98.5 230 THR B CA 1
ATOM 6005 C C . THR B 1 230 ? -7.293 10.602 10.086 1 98.5 230 THR B C 1
ATOM 6007 O O . THR B 1 230 ? -7.938 10.281 11.086 1 98.5 230 THR B O 1
ATOM 6010 N N . SER B 1 231 ? -7.801 10.359 8.852 1 98.62 231 SER B N 1
ATOM 6011 C CA . SER B 1 231 ? -8.664 9.273 8.406 1 98.62 231 SER B CA 1
ATOM 6012 C C . SER B 1 231 ? -10.141 9.648 8.555 1 98.62 231 SER B C 1
ATOM 6014 O O . SER B 1 231 ? -11.016 8.781 8.5 1 98.62 231 SER B O 1
ATOM 6016 N N . VAL B 1 232 ? -10.445 10.922 8.844 1 98.88 232 VAL B N 1
ATOM 6017 C CA . VAL B 1 232 ? -11.82 11.344 8.617 1 98.88 232 VAL B CA 1
ATOM 6018 C C . VAL B 1 232 ? -12.086 11.461 7.113 1 98.88 232 VAL B C 1
ATOM 6020 O O . VAL B 1 232 ? -11.25 11.992 6.371 1 98.88 232 VAL B O 1
ATOM 6023 N N . ASN B 1 233 ? -13.109 10.875 6.656 1 98.88 233 ASN B N 1
ATOM 6024 C CA . ASN B 1 233 ? -13.641 10.992 5.301 1 98.88 233 ASN B CA 1
ATOM 6025 C C . ASN B 1 233 ? -14.969 11.734 5.281 1 98.88 233 ASN B C 1
ATOM 6027 O O . ASN B 1 233 ? -15.836 11.484 6.117 1 98.88 233 ASN B O 1
ATOM 6031 N N . THR B 1 234 ? -15.094 12.664 4.398 1 98.88 234 THR B N 1
ATOM 6032 C CA . THR B 1 234 ? -16.25 13.547 4.453 1 98.88 234 THR B CA 1
ATOM 6033 C C . THR B 1 234 ? -16.406 14.312 3.139 1 98.88 234 THR B C 1
ATOM 6035 O O . THR B 1 234 ? -15.844 13.922 2.115 1 98.88 234 THR B O 1
ATOM 6038 N N . CYS B 1 235 ? -17.359 15.281 3.102 1 98.81 235 CYS B N 1
ATOM 6039 C CA . CYS B 1 235 ? -17.609 16.188 1.98 1 98.81 235 CYS B CA 1
ATOM 6040 C C . CYS B 1 235 ? -17.672 17.625 2.453 1 98.81 235 CYS B C 1
ATOM 6042 O O . CYS B 1 235 ? -17.641 17.891 3.656 1 98.81 235 CYS B O 1
ATOM 6044 N N . ALA B 1 236 ? -17.688 18.516 1.525 1 98.81 236 ALA B N 1
ATOM 6045 C CA . ALA B 1 236 ? -17.609 19.938 1.84 1 98.81 236 ALA B CA 1
ATOM 6046 C C . ALA B 1 236 ? -18.828 20.391 2.656 1 98.81 236 ALA B C 1
ATOM 6048 O O . ALA B 1 236 ? -18.688 21.141 3.621 1 98.81 236 ALA B O 1
ATOM 6049 N N . SER B 1 237 ? -20 19.922 2.322 1 98.38 237 SER B N 1
ATOM 6050 C CA . SER B 1 237 ? -21.219 20.344 3.006 1 98.38 237 SER B CA 1
ATOM 6051 C C . SER B 1 237 ? -21.188 19.938 4.477 1 98.38 237 SER B C 1
ATOM 6053 O O . SER B 1 237 ? -21.609 20.719 5.34 1 98.38 237 SER B O 1
ATOM 6055 N N . ASP B 1 238 ? -20.703 18.781 4.773 1 98.62 238 ASP B N 1
ATOM 6056 C CA . ASP B 1 238 ? -20.609 18.328 6.16 1 98.62 238 ASP B CA 1
ATOM 6057 C C . ASP B 1 238 ? -19.594 19.172 6.93 1 98.62 238 ASP B C 1
ATOM 6059 O O . ASP B 1 238 ? -19.812 19.5 8.094 1 98.62 238 ASP B O 1
ATOM 6063 N N . LEU B 1 239 ? -18.484 19.484 6.305 1 98.69 239 LEU B N 1
ATOM 6064 C CA . LEU B 1 239 ? -17.438 20.25 6.977 1 98.69 239 LEU B CA 1
ATOM 6065 C C . LEU B 1 239 ? -17.953 21.656 7.324 1 98.69 239 LEU B C 1
ATOM 6067 O O . LEU B 1 239 ? -17.531 22.234 8.32 1 98.69 239 LEU B O 1
ATOM 6071 N N . CYS B 1 240 ? -18.875 22.172 6.582 1 97.81 240 CYS B N 1
ATOM 6072 C CA . CYS B 1 240 ? -19.422 23.484 6.879 1 97.81 240 CYS B CA 1
ATOM 6073 C C . CYS B 1 240 ? -20.219 23.469 8.18 1 97.81 240 CYS B C 1
ATOM 6075 O O . CYS B 1 240 ? -20.312 24.469 8.883 1 97.81 240 CYS B O 1
ATOM 6077 N N . LYS B 1 241 ? -20.781 22.344 8.469 1 97.81 241 LYS B N 1
ATOM 6078 C CA . LYS B 1 241 ? -21.547 22.219 9.703 1 97.81 241 LYS B CA 1
ATOM 6079 C C . LYS B 1 241 ? -20.641 22.391 10.93 1 97.81 241 LYS B C 1
ATOM 6081 O O . LYS B 1 241 ? -21.062 22.969 11.938 1 97.81 241 LYS B O 1
ATOM 6086 N N . VAL B 1 242 ? -19.469 21.906 10.812 1 97.06 242 VAL B N 1
ATOM 6087 C CA . VAL B 1 242 ? -18.531 22.078 11.914 1 97.06 242 VAL B CA 1
ATOM 6088 C C . VAL B 1 242 ? -18.078 23.531 11.977 1 97.06 242 VAL B C 1
ATOM 6090 O O . VAL B 1 242 ? -17.938 24.109 13.062 1 97.06 242 VAL B O 1
ATOM 6093 N N . LEU B 1 243 ? -17.828 24.141 10.828 1 98 243 LEU B N 1
ATOM 6094 C CA . LEU B 1 243 ? -17.422 25.547 10.797 1 98 243 LEU B CA 1
ATOM 6095 C C . LEU B 1 243 ? -18.516 26.438 11.383 1 98 243 LEU B C 1
ATOM 6097 O O . LEU B 1 243 ? -18.203 27.453 12.031 1 98 243 LEU B O 1
ATOM 6101 N N . ASP B 1 244 ? -19.781 26.062 11.203 1 97.38 244 ASP B N 1
ATOM 6102 C CA . ASP B 1 244 ? -20.906 26.781 11.812 1 97.38 244 ASP B CA 1
ATOM 6103 C C . ASP B 1 244 ? -20.766 26.828 13.336 1 97.38 244 ASP B C 1
ATOM 6105 O O . ASP B 1 244 ? -21.062 27.859 13.953 1 97.38 244 ASP B O 1
ATOM 6109 N N . GLU B 1 245 ? -20.297 25.734 13.852 1 97.5 245 GLU B N 1
ATOM 6110 C CA . GLU B 1 245 ? -20.141 25.656 15.297 1 97.5 245 GLU B CA 1
ATOM 6111 C C . GLU B 1 245 ? -19.047 26.594 15.789 1 97.5 245 GLU B C 1
ATOM 6113 O O . GLU B 1 245 ? -19.125 27.125 16.906 1 97.5 245 GLU B O 1
ATOM 6118 N N . TYR B 1 246 ? -18.031 26.828 14.961 1 97.38 246 TYR B N 1
ATOM 6119 C CA . TYR B 1 246 ? -16.938 27.703 15.359 1 97.38 246 TYR B CA 1
ATOM 6120 C C . TYR B 1 246 ? -17.375 29.156 15.375 1 97.38 246 TYR B C 1
ATOM 6122 O O . TYR B 1 246 ? -16.766 30 16.062 1 97.38 246 TYR B O 1
ATOM 6130 N N . ILE B 1 247 ? -18.406 29.453 14.625 1 96.81 247 ILE B N 1
ATOM 6131 C CA . ILE B 1 247 ? -18.906 30.812 14.547 1 96.81 247 ILE B CA 1
ATOM 6132 C C . ILE B 1 247 ? -20.078 31 15.516 1 96.81 247 ILE B C 1
ATOM 6134 O O . ILE B 1 247 ? -20.094 31.938 16.312 1 96.81 247 ILE B O 1
ATOM 6138 N N . HIS B 1 248 ? -21 30.016 15.422 1 96.25 248 HIS B N 1
ATOM 6139 C CA . HIS B 1 248 ? -22.172 30.016 16.281 1 96.25 248 HIS B CA 1
ATOM 6140 C C . HIS B 1 248 ? -22.391 28.641 16.922 1 96.25 248 HIS B C 1
ATOM 6142 O O . HIS B 1 248 ? -23.203 27.859 16.453 1 96.25 248 HIS B O 1
ATOM 6148 N N . PRO B 1 249 ? -21.688 28.453 18.062 1 96.69 249 PRO B N 1
ATOM 6149 C CA . PRO B 1 249 ? -21.906 27.156 18.688 1 96.69 249 PRO B CA 1
ATOM 6150 C C . PRO B 1 249 ? -23.359 26.922 19.094 1 96.69 249 PRO B C 1
ATOM 6152 O O . PRO B 1 249 ? -23.969 27.75 19.75 1 96.69 249 PRO B O 1
ATOM 6155 N N . ASN B 1 250 ? -23.938 25.875 18.656 1 95.44 250 ASN B N 1
ATOM 6156 C CA . ASN B 1 250 ? -25.328 25.516 18.906 1 95.44 250 ASN B CA 1
ATOM 6157 C C . ASN B 1 250 ? -25.484 24.078 19.375 1 95.44 250 ASN B C 1
ATOM 6159 O O . ASN B 1 250 ? -26.328 23.766 20.203 1 95.44 250 ASN B O 1
ATOM 6163 N N . VAL B 1 251 ? -24.734 23.203 18.797 1 96.81 251 VAL B N 1
ATOM 6164 C CA . VAL B 1 251 ? -24.781 21.781 19.094 1 96.81 251 VAL B CA 1
ATOM 6165 C C . VAL B 1 251 ? -23.656 21.406 20.062 1 96.81 251 VAL B C 1
ATOM 6167 O O . VAL B 1 251 ? -23.891 20.703 21.047 1 96.81 251 VAL B O 1
ATOM 6170 N N . ILE B 1 252 ? -22.484 21.922 19.812 1 97 252 ILE B N 1
ATOM 6171 C CA . ILE B 1 252 ? -21.328 21.688 20.656 1 97 252 ILE B CA 1
ATOM 6172 C C . ILE B 1 252 ? -21.281 22.75 21.766 1 97 252 ILE B C 1
ATOM 6174 O O . ILE B 1 252 ? -21.547 23.922 21.516 1 97 252 ILE B O 1
ATOM 6178 N N . ASP B 1 253 ? -20.969 22.359 22.969 1 97.62 253 ASP B N 1
ATOM 6179 C CA . ASP B 1 253 ? -20.844 23.281 24.109 1 97.62 253 ASP B CA 1
ATOM 6180 C C . ASP B 1 253 ? -19.906 24.438 23.781 1 97.62 253 ASP B C 1
ATOM 6182 O O . ASP B 1 253 ? -18.766 24.203 23.359 1 97.62 253 ASP B O 1
ATOM 6186 N N . PRO B 1 254 ? -20.344 25.641 24.047 1 97.62 254 PRO B N 1
ATOM 6187 C CA . PRO B 1 254 ? -19.5 26.812 23.719 1 97.62 254 PRO B CA 1
ATOM 6188 C C . PRO B 1 254 ? -18.156 26.781 24.453 1 97.62 254 PRO B C 1
ATOM 6190 O O . PRO B 1 254 ? -17.172 27.281 23.922 1 97.62 254 PRO B O 1
ATOM 6193 N N . GLU B 1 255 ? -18.094 26.219 25.562 1 97.94 255 GLU B N 1
ATOM 6194 C CA . GLU B 1 255 ? -16.844 26.125 26.297 1 97.94 255 GLU B CA 1
ATOM 6195 C C . GLU B 1 255 ? -15.82 25.281 25.547 1 97.94 255 GLU B C 1
ATOM 6197 O O . GLU B 1 255 ? -14.617 25.562 25.578 1 97.94 255 GLU B O 1
ATOM 6202 N N . ILE B 1 256 ? -16.312 24.25 24.922 1 98.19 256 ILE B N 1
ATOM 6203 C CA . ILE B 1 256 ? -15.453 23.391 24.125 1 98.19 256 ILE B CA 1
ATOM 6204 C C . ILE B 1 256 ? -14.883 24.172 22.938 1 98.19 256 ILE B C 1
ATOM 6206 O O . ILE B 1 256 ? -13.672 24.125 22.688 1 98.19 256 ILE B O 1
ATOM 6210 N N . ILE B 1 257 ? -15.727 24.922 22.297 1 97.94 257 ILE B N 1
ATOM 6211 C CA . ILE B 1 257 ? -15.32 25.703 21.125 1 97.94 257 ILE B CA 1
ATOM 6212 C C . ILE B 1 257 ? -14.297 26.75 21.547 1 97.94 257 ILE B C 1
ATOM 6214 O O . ILE B 1 257 ? -13.305 26.984 20.844 1 97.94 257 ILE B O 1
ATOM 6218 N N . GLU B 1 258 ? -14.516 27.359 22.688 1 96.88 258 GLU B N 1
ATOM 6219 C CA . GLU B 1 258 ? -13.594 28.375 23.203 1 96.88 258 GLU B CA 1
ATOM 6220 C C . GLU B 1 258 ? -12.219 27.766 23.484 1 96.88 258 GLU B C 1
ATOM 6222 O O . GLU B 1 258 ? -11.195 28.375 23.172 1 96.88 258 GLU B O 1
ATOM 6227 N N . LEU B 1 259 ? -12.211 26.625 24.062 1 97 259 LEU B N 1
ATOM 6228 C CA . LEU B 1 259 ? -10.953 25.953 24.375 1 97 259 LEU B CA 1
ATOM 6229 C C . LEU B 1 259 ? -10.211 25.562 23.094 1 97 259 LEU B C 1
ATOM 6231 O O . LEU B 1 259 ? -8.977 25.641 23.047 1 97 259 LEU B O 1
ATOM 6235 N N . MET B 1 260 ? -10.945 25.172 22.094 1 97.81 260 MET B N 1
ATOM 6236 C CA . MET B 1 260 ? -10.336 24.781 20.828 1 97.81 260 MET B CA 1
ATOM 6237 C C . MET B 1 260 ? -9.695 25.969 20.141 1 97.81 260 MET B C 1
ATOM 6239 O O . MET B 1 260 ? -8.672 25.828 19.469 1 97.81 260 MET B O 1
ATOM 6243 N N . LYS B 1 261 ? -10.266 27.141 20.297 1 96.56 261 LYS B N 1
ATOM 6244 C CA . LYS B 1 261 ? -9.805 28.312 19.578 1 96.56 261 LYS B CA 1
ATOM 6245 C C . LYS B 1 261 ? -8.789 29.109 20.391 1 96.56 261 LYS B C 1
ATOM 6247 O O . LYS B 1 261 ? -8.305 30.156 19.938 1 96.56 261 LYS B O 1
ATOM 6252 N N . LYS B 1 262 ? -8.445 28.594 21.531 1 95.12 262 LYS B N 1
ATOM 6253 C CA . LYS B 1 262 ? -7.504 29.328 22.375 1 95.12 262 LYS B CA 1
ATOM 6254 C C . LYS B 1 262 ? -6.059 29.016 21.984 1 95.12 262 LYS B C 1
ATOM 6256 O O . LYS B 1 262 ? -5.59 27.891 22.188 1 95.12 262 LYS B O 1
ATOM 6261 N N . PRO B 1 263 ? -5.34 29.984 21.516 1 94.19 263 PRO B N 1
ATOM 6262 C CA . PRO B 1 263 ? -3.941 29.734 21.156 1 94.19 263 PRO B CA 1
ATOM 6263 C C . PRO B 1 263 ? -3.096 29.297 22.359 1 94.19 263 PRO B C 1
ATOM 6265 O O . PRO B 1 263 ? -3.299 29.797 23.469 1 94.19 263 PRO B O 1
ATOM 6268 N N . VAL B 1 264 ? -2.162 28.547 22.109 1 94.94 264 VAL B N 1
ATOM 6269 C CA . VAL B 1 264 ? -1.339 28.016 23.188 1 94.94 264 VAL B CA 1
ATOM 6270 C C . VAL B 1 264 ? -0.24 29.016 23.547 1 94.94 264 VAL B C 1
ATOM 6272 O O . VAL B 1 264 ? 0.357 29.625 22.656 1 94.94 264 VAL B O 1
ATOM 6275 N N . LEU B 1 265 ? -0.086 29.188 24.859 1 95.94 265 LEU B N 1
ATOM 6276 C CA . LEU B 1 265 ? 0.994 30.016 25.391 1 95.94 265 LEU B CA 1
ATOM 6277 C C . LEU B 1 265 ? 2.203 29.156 25.75 1 95.94 265 LEU B C 1
ATOM 6279 O O . LEU B 1 265 ? 2.082 28.188 26.5 1 95.94 265 LEU B O 1
ATOM 6283 N N . LEU B 1 266 ? 3.322 29.5 25.172 1 97.75 266 LEU B N 1
ATOM 6284 C CA . LEU B 1 266 ? 4.562 28.797 25.469 1 97.75 266 LEU B CA 1
ATOM 6285 C C . LEU B 1 266 ? 5.18 29.297 26.766 1 97.75 266 LEU B C 1
ATOM 6287 O O . LEU B 1 266 ? 4.785 30.344 27.281 1 97.75 266 LEU B O 1
ATOM 6291 N N . SER B 1 267 ? 6.145 28.594 27.281 1 97.31 267 SER B N 1
ATOM 6292 C CA . SER B 1 267 ? 6.758 28.938 28.547 1 97.31 267 SER B CA 1
ATOM 6293 C C . SER B 1 267 ? 7.512 30.266 28.453 1 97.31 267 SER B C 1
ATOM 6295 O O . SER B 1 267 ? 7.68 30.953 29.469 1 97.31 267 SER B O 1
ATOM 6297 N N . ASN B 1 268 ? 7.871 30.609 27.297 1 97.19 268 ASN B N 1
ATOM 6298 C CA . ASN B 1 268 ? 8.602 31.859 27.125 1 97.19 268 ASN B CA 1
ATOM 6299 C C . ASN B 1 268 ? 7.652 33.062 26.953 1 97.19 268 ASN B C 1
ATOM 6301 O O . ASN B 1 268 ? 8.094 34.188 26.703 1 97.19 268 ASN B O 1
ATOM 6305 N N . GLY B 1 269 ? 6.426 32.812 26.922 1 96.12 269 GLY B N 1
ATOM 6306 C CA . GLY B 1 269 ? 5.434 33.875 26.859 1 96.12 269 GLY B CA 1
ATOM 6307 C C . GLY B 1 269 ? 4.91 34.125 25.469 1 96.12 269 GLY B C 1
ATOM 6308 O O . GLY B 1 269 ? 3.943 34.875 25.281 1 96.12 269 GLY B O 1
ATOM 6309 N N . LYS B 1 270 ? 5.465 33.5 24.531 1 96.31 270 LYS B N 1
ATOM 6310 C CA . LYS B 1 270 ? 5 33.656 23.156 1 96.31 270 LYS B CA 1
ATOM 6311 C C . LYS B 1 270 ? 3.814 32.75 22.859 1 96.31 270 LYS B C 1
ATOM 6313 O O . LYS B 1 270 ? 3.656 31.703 23.516 1 96.31 270 LYS B O 1
ATOM 6318 N N . THR B 1 271 ? 3.055 33.219 21.938 1 94.81 271 THR B N 1
ATOM 6319 C CA . THR B 1 271 ? 1.917 32.406 21.516 1 94.81 271 THR B CA 1
ATOM 6320 C C . THR B 1 271 ? 2.24 31.656 20.234 1 94.81 271 THR B C 1
ATOM 6322 O O . THR B 1 271 ? 2.848 32.219 19.328 1 94.81 271 THR B O 1
ATOM 6325 N N . ALA B 1 272 ? 1.871 30.406 20.188 1 93.38 272 ALA B N 1
ATOM 6326 C CA . ALA B 1 272 ? 2.037 29.625 18.984 1 93.38 272 ALA B CA 1
ATOM 6327 C C . ALA B 1 272 ? 0.809 29.734 18.078 1 93.38 272 ALA B C 1
ATOM 6329 O O . ALA B 1 272 ? -0.264 30.141 18.531 1 93.38 272 ALA B O 1
ATOM 6330 N N . GLU B 1 273 ? 1.011 29.375 16.75 1 91.88 273 GLU B N 1
ATOM 6331 C CA . GLU B 1 273 ? -0.065 29.422 15.758 1 91.88 273 GLU B CA 1
ATOM 6332 C C . GLU B 1 273 ? -0.87 28.125 15.758 1 91.88 273 GLU B C 1
ATOM 6334 O O . GLU B 1 273 ? -1.205 27.594 14.695 1 91.88 273 GLU B O 1
ATOM 6339 N N . TYR B 1 274 ? -1.005 27.453 16.812 1 95.44 274 TYR B N 1
ATOM 6340 C CA . TYR B 1 274 ? -1.817 26.25 16.969 1 95.44 274 TYR B CA 1
ATOM 6341 C C . TYR B 1 274 ? -2.748 26.359 18.172 1 95.44 274 TYR B C 1
ATOM 6343 O O . TYR B 1 274 ? -2.416 27.016 19.156 1 95.44 274 TYR B O 1
ATOM 6351 N N . CYS B 1 275 ? -3.963 25.844 18.047 1 94.38 275 CYS B N 1
ATOM 6352 C CA . CYS B 1 275 ? -4.934 25.938 19.125 1 94.38 275 CYS B CA 1
ATOM 6353 C C . CYS B 1 275 ? -5.902 24.75 19.094 1 94.38 275 CYS B C 1
ATOM 6355 O O . CYS B 1 275 ? -6.879 24.781 18.344 1 94.38 275 CYS B O 1
ATOM 6357 N N . GLY B 1 276 ? -5.801 23.859 19.859 1 95 276 GLY B N 1
ATOM 6358 C CA . GLY B 1 276 ? -6.723 22.75 20.078 1 95 276 GLY B CA 1
ATOM 6359 C C . GLY B 1 276 ? -7.125 22.047 18.797 1 95 276 GLY B C 1
ATOM 6360 O O . GLY B 1 276 ? -8.312 21.984 18.453 1 95 276 GLY B O 1
ATOM 6361 N N . GLY B 1 277 ? -6.238 21.562 18.047 1 96.94 277 GLY B N 1
ATOM 6362 C CA . GLY B 1 277 ? -6.535 20.828 16.828 1 96.94 277 GLY B CA 1
ATOM 6363 C C . GLY B 1 277 ? -6.789 21.719 15.633 1 96.94 277 GLY B C 1
ATOM 6364 O O . GLY B 1 277 ? -7.145 21.234 14.555 1 96.94 277 GLY B O 1
ATOM 6365 N N . LEU B 1 278 ? -6.625 23.047 15.82 1 98 278 LEU B N 1
ATOM 6366 C CA . LEU B 1 278 ? -6.754 24.047 14.758 1 98 278 LEU B CA 1
ATOM 6367 C C . LEU B 1 278 ? -5.461 24.844 14.602 1 98 278 LEU B C 1
ATOM 6369 O O . LEU B 1 278 ? -4.562 24.75 15.438 1 98 278 LEU B O 1
ATOM 6373 N N . ILE B 1 279 ? -5.367 25.484 13.5 1 97.5 279 ILE B N 1
ATOM 6374 C CA . ILE B 1 279 ? -4.301 26.453 13.227 1 97.5 279 ILE B CA 1
ATOM 6375 C C . ILE B 1 279 ? -4.898 27.844 13.062 1 97.5 279 ILE B C 1
ATOM 6377 O O . ILE B 1 279 ? -5.953 28 12.445 1 97.5 279 ILE B O 1
ATOM 6381 N N . THR B 1 280 ? -4.266 28.812 13.695 1 95.75 280 THR B N 1
ATOM 6382 C CA . THR B 1 280 ? -4.777 30.172 13.625 1 95.75 280 THR B CA 1
ATOM 6383 C C . THR B 1 280 ? -3.727 31.125 13.047 1 95.75 280 THR B C 1
ATOM 6385 O O . THR B 1 280 ? -2.527 30.844 13.133 1 95.75 280 THR B O 1
ATOM 6388 N N . HIS B 1 281 ? -4.164 32.094 12.352 1 94.06 281 HIS B N 1
ATOM 6389 C CA . HIS B 1 281 ? -3.332 33.188 11.836 1 94.06 281 HIS B CA 1
ATOM 6390 C C . HIS B 1 281 ? -4.156 34.438 11.578 1 94.06 281 HIS B C 1
ATOM 6392 O O . HIS B 1 281 ? -5.359 34.469 11.852 1 94.06 281 HIS B O 1
ATOM 6398 N N . LYS B 1 282 ? -3.48 35.469 11.195 1 94.81 282 LYS B N 1
ATOM 6399 C CA . LYS B 1 282 ? -4.152 36.719 10.867 1 94.81 282 LYS B CA 1
ATOM 6400 C C . LYS B 1 282 ? -4.172 36.938 9.359 1 94.81 282 LYS B C 1
ATOM 6402 O O . LYS B 1 282 ? -3.168 36.75 8.672 1 94.81 282 LYS B O 1
ATOM 6407 N N . LEU B 1 283 ? -5.297 37.219 8.805 1 95.88 283 LEU B N 1
ATOM 6408 C CA . LEU B 1 283 ? -5.469 37.688 7.43 1 95.88 283 LEU B CA 1
ATOM 6409 C C . LEU B 1 283 ? -6 39.094 7.387 1 95.88 283 LEU B C 1
ATOM 6411 O O . LEU B 1 283 ? -7.176 39.344 7.68 1 95.88 283 LEU B O 1
ATOM 6415 N N . HIS B 1 284 ? -5.141 40.094 7.043 1 95.62 284 HIS B N 1
ATOM 6416 C CA . HIS B 1 284 ? -5.484 41.531 7.055 1 95.62 284 HIS B CA 1
ATOM 6417 C C . HIS B 1 284 ? -6.062 41.938 8.406 1 95.62 284 HIS B C 1
ATOM 6419 O O . HIS B 1 284 ? -7.094 42.625 8.461 1 95.62 284 HIS B O 1
ATOM 6425 N N . GLY B 1 285 ? -5.457 41.375 9.461 1 95.38 285 GLY B N 1
ATOM 6426 C CA . GLY B 1 285 ? -5.84 41.75 10.812 1 95.38 285 GLY B CA 1
ATOM 6427 C C . GLY B 1 285 ? -6.988 40.938 11.359 1 95.38 285 GLY B C 1
ATOM 6428 O O . GLY B 1 285 ? -7.258 40.938 12.562 1 95.38 285 GLY B O 1
ATOM 6429 N N . LEU B 1 286 ? -7.598 40.156 10.531 1 96.94 286 LEU B N 1
ATOM 6430 C CA . LEU B 1 286 ? -8.719 39.312 10.945 1 96.94 286 LEU B CA 1
ATOM 6431 C C . LEU B 1 286 ? -8.234 37.969 11.477 1 96.94 286 LEU B C 1
ATOM 6433 O O . LEU B 1 286 ? -7.297 37.375 10.93 1 96.94 286 LEU B O 1
ATOM 6437 N N . ASP B 1 287 ? -8.844 37.5 12.555 1 96.5 287 ASP B N 1
ATOM 6438 C CA . ASP B 1 287 ? -8.508 36.188 13.094 1 96.5 287 ASP B CA 1
ATOM 6439 C C . ASP B 1 287 ? -9.055 35.062 12.203 1 96.5 287 ASP B C 1
ATOM 6441 O O . ASP B 1 287 ? -10.242 35.062 11.891 1 96.5 287 ASP B O 1
ATOM 6445 N N . VAL B 1 288 ? -8.211 34.188 11.812 1 97.31 288 VAL B N 1
ATOM 6446 C CA . VAL B 1 288 ? -8.594 33.062 11 1 97.31 288 VAL B CA 1
ATOM 6447 C C . VAL B 1 288 ? -8.352 31.766 11.781 1 97.31 288 VAL B C 1
ATOM 6449 O O . VAL B 1 288 ? -7.289 31.594 12.391 1 97.31 288 VAL B O 1
ATOM 6452 N N . PHE B 1 289 ? -9.336 30.922 11.883 1 97.81 289 PHE B N 1
ATOM 6453 C CA . PHE B 1 289 ? -9.203 29.594 12.469 1 97.81 289 PHE B CA 1
ATOM 6454 C C . PHE B 1 289 ? -9.453 28.516 11.422 1 97.81 289 PHE B C 1
ATOM 6456 O O . PHE B 1 289 ? -10.344 28.641 10.578 1 97.81 289 PHE B O 1
ATOM 6463 N N . GLY B 1 290 ? -8.672 27.5 11.422 1 97.5 290 GLY B N 1
ATOM 6464 C CA . GLY B 1 290 ? -8.852 26.406 10.484 1 97.5 290 GLY B CA 1
ATOM 6465 C C . GLY B 1 290 ? -7.781 25.344 10.594 1 97.5 290 GLY B C 1
ATOM 6466 O O . GLY B 1 290 ? -7.176 25.172 11.656 1 97.5 290 GLY B O 1
ATOM 6467 N N . HIS B 1 291 ? -7.652 24.531 9.648 1 98.44 291 HIS B N 1
ATOM 6468 C CA . HIS B 1 291 ? -6.637 23.484 9.578 1 98.44 291 HIS B CA 1
ATOM 6469 C C . HIS B 1 291 ? -6.531 22.906 8.172 1 98.44 291 HIS B C 1
ATOM 6471 O O . HIS B 1 291 ? -7.547 22.688 7.508 1 98.44 291 HIS B O 1
ATOM 6477 N N . GLY B 1 292 ? -5.336 22.75 7.695 1 98.25 292 GLY B N 1
ATOM 6478 C CA . GLY B 1 292 ? -5.098 22.047 6.441 1 98.25 292 GLY B CA 1
ATOM 6479 C C . GLY B 1 292 ? -4.934 20.547 6.613 1 98.25 292 GLY B C 1
ATOM 6480 O O . GLY B 1 292 ? -4.84 20.062 7.742 1 98.25 292 GLY B O 1
ATOM 6481 N N . GLY B 1 293 ? -5.051 19.828 5.547 1 98.38 293 GLY B N 1
ATOM 6482 C CA . GLY B 1 293 ? -4.828 18.391 5.527 1 98.38 293 GLY B CA 1
ATOM 6483 C C . GLY B 1 293 ? -4.055 17.922 4.309 1 98.38 293 GLY B C 1
ATOM 6484 O O . GLY B 1 293 ? -4.254 18.438 3.207 1 98.38 293 GLY B O 1
ATOM 6485 N N . ALA B 1 294 ? -3.162 17.016 4.543 1 97.88 294 ALA B N 1
ATOM 6486 C CA . ALA B 1 294 ? -2.395 16.438 3.445 1 97.88 294 ALA B CA 1
ATOM 6487 C C . ALA B 1 294 ? -2.033 14.984 3.746 1 97.88 294 ALA B C 1
ATOM 6489 O O . ALA B 1 294 ? -1.399 14.695 4.762 1 97.88 294 ALA B O 1
ATOM 6490 N N . ASP B 1 295 ? -2.484 14.047 3.008 1 97.94 295 ASP B N 1
ATOM 6491 C CA . ASP B 1 295 ? -2.111 12.633 2.969 1 97.94 295 ASP B CA 1
ATOM 6492 C C . ASP B 1 295 ? -2.16 12.094 1.542 1 97.94 295 ASP B C 1
ATOM 6494 O O . ASP B 1 295 ? -3.088 12.391 0.789 1 97.94 295 ASP B O 1
ATOM 6498 N N . ALA B 1 296 ? -1.203 11.281 1.198 1 97.25 296 ALA B N 1
ATOM 6499 C CA . ALA B 1 296 ? -1.127 10.883 -0.205 1 97.25 296 ALA B CA 1
ATOM 6500 C C . ALA B 1 296 ? -1.229 12.094 -1.127 1 97.25 296 ALA B C 1
ATOM 6502 O O . ALA B 1 296 ? -0.449 13.039 -1.006 1 97.25 296 ALA B O 1
ATOM 6503 N N . ALA B 1 297 ? -2.25 12.156 -1.96 1 98.12 297 ALA B N 1
ATOM 6504 C CA . ALA B 1 297 ? -2.396 13.344 -2.799 1 98.12 297 ALA B CA 1
ATOM 6505 C C . ALA B 1 297 ? -3.662 14.117 -2.438 1 98.12 297 ALA B C 1
ATOM 6507 O O . ALA B 1 297 ? -4.023 15.078 -3.119 1 98.12 297 ALA B O 1
ATOM 6508 N N . TYR B 1 298 ? -4.324 13.68 -1.373 1 98.75 298 TYR B N 1
ATOM 6509 C CA . TYR B 1 298 ? -5.422 14.484 -0.853 1 98.75 298 TYR B CA 1
ATOM 6510 C C . TYR B 1 298 ? -4.902 15.781 -0.235 1 98.75 298 TYR B C 1
ATOM 6512 O O . TYR B 1 298 ? -3.877 15.773 0.451 1 98.75 298 TYR B O 1
ATOM 6520 N N . ARG B 1 299 ? -5.57 16.859 -0.552 1 98.5 299 ARG B N 1
ATOM 6521 C CA . ARG B 1 299 ? -5.309 18.156 0.05 1 98.5 299 ARG B CA 1
ATOM 6522 C C . ARG B 1 299 ? -6.613 18.844 0.455 1 98.5 299 ARG B C 1
ATOM 6524 O O . ARG B 1 299 ? -7.602 18.797 -0.279 1 98.5 299 ARG B O 1
ATOM 6531 N N . GLY B 1 300 ? -6.582 19.391 1.646 1 98.56 300 GLY B N 1
ATOM 6532 C CA . GLY B 1 300 ? -7.746 20.125 2.123 1 98.56 300 GLY B CA 1
ATOM 6533 C C . GLY B 1 300 ? -7.383 21.344 2.957 1 98.56 300 GLY B C 1
ATOM 6534 O O . GLY B 1 300 ? -6.254 21.469 3.43 1 98.56 300 GLY B O 1
ATOM 6535 N N . GLU B 1 301 ? -8.266 22.266 3.01 1 98.69 301 GLU B N 1
ATOM 6536 C CA . GLU B 1 301 ? -8.195 23.422 3.893 1 98.69 301 GLU B CA 1
ATOM 6537 C C . GLU B 1 301 ? -9.594 23.906 4.277 1 98.69 301 GLU B C 1
ATOM 6539 O O . GLU B 1 301 ? -10.453 24.078 3.416 1 98.69 301 GLU B O 1
ATOM 6544 N N . ILE B 1 302 ? -9.812 24.016 5.516 1 98.75 302 ILE B N 1
ATOM 6545 C CA . ILE B 1 302 ? -11.008 24.703 5.992 1 98.75 302 ILE B CA 1
ATOM 6546 C C . ILE B 1 302 ? -10.602 25.938 6.805 1 98.75 302 ILE B C 1
ATOM 6548 O O . ILE B 1 302 ? -9.602 25.906 7.531 1 98.75 302 ILE B O 1
ATOM 6552 N N . ILE B 1 303 ? -11.328 27.031 6.605 1 98.5 303 ILE B N 1
ATOM 6553 C CA . ILE B 1 303 ? -11.078 28.203 7.449 1 98.5 303 ILE B CA 1
ATOM 6554 C C . ILE B 1 303 ? -12.398 28.891 7.785 1 98.5 303 ILE B C 1
ATOM 6556 O O . ILE B 1 303 ? -13.375 28.766 7.039 1 98.5 303 ILE B O 1
ATOM 6560 N N . CYS B 1 304 ? -12.43 29.531 8.875 1 98.06 304 CYS B N 1
ATOM 6561 C CA . CYS B 1 304 ? -13.5 30.469 9.211 1 98.06 304 CYS B CA 1
ATOM 6562 C C . CYS B 1 304 ? -12.93 31.781 9.734 1 98.06 304 CYS B C 1
ATOM 6564 O O . CYS B 1 304 ? -11.859 31.812 10.344 1 98.06 304 CYS B O 1
ATOM 6566 N N . ILE B 1 305 ? -13.539 32.812 9.414 1 98.31 305 ILE B N 1
ATOM 6567 C CA . ILE B 1 305 ? -13.305 34.188 9.922 1 98.31 305 ILE B CA 1
ATOM 6568 C C . ILE B 1 305 ? -14.539 34.656 10.672 1 98.31 305 ILE B C 1
ATOM 6570 O O . ILE B 1 305 ? -15.43 35.281 10.07 1 98.31 305 ILE B O 1
ATOM 6574 N N . PRO B 1 306 ? -14.484 34.438 11.969 1 97.5 306 PRO B N 1
ATOM 6575 C CA . PRO B 1 306 ? -15.711 34.688 12.734 1 97.5 306 PRO B CA 1
ATOM 6576 C C . PRO B 1 306 ? -16.219 36.125 12.625 1 97.5 306 PRO B C 1
ATOM 6578 O O . PRO B 1 306 ? -17.422 36.344 12.484 1 97.5 306 PRO B O 1
ATOM 6581 N N . GLU B 1 307 ? -15.367 37.094 12.656 1 97.19 307 GLU B N 1
ATOM 6582 C CA . GLU B 1 307 ? -15.75 38.5 12.602 1 97.19 307 GLU B CA 1
ATOM 6583 C C . GLU B 1 307 ? -16.547 38.812 11.344 1 97.19 307 GLU B C 1
ATOM 6585 O O . GLU B 1 307 ? -17.391 39.719 11.344 1 97.19 307 GLU B O 1
ATOM 6590 N N . LYS B 1 308 ? -16.281 38.062 10.328 1 98.19 308 LYS B N 1
ATOM 6591 C CA . LYS B 1 308 ? -16.938 38.312 9.047 1 98.19 308 LYS B CA 1
ATOM 6592 C C . LYS B 1 308 ? -17.938 37.188 8.742 1 98.19 308 LYS B C 1
ATOM 6594 O O . LYS B 1 308 ? -18.562 37.156 7.68 1 98.19 308 LYS B O 1
ATOM 6599 N N . GLU B 1 309 ? -18.047 36.25 9.664 1 98.31 309 GLU B N 1
ATOM 6600 C CA . GLU B 1 309 ? -18.859 35.062 9.516 1 98.31 309 GLU B CA 1
ATOM 6601 C C . GLU B 1 309 ? -18.641 34.406 8.156 1 98.31 309 GLU B C 1
ATOM 6603 O O . GLU B 1 309 ? -19.594 34.062 7.453 1 98.31 309 GLU B O 1
ATOM 6608 N N . LEU B 1 310 ? -17.375 34.344 7.77 1 98.62 310 LEU B N 1
ATOM 6609 C CA . LEU B 1 310 ? -16.953 33.719 6.516 1 98.62 310 LEU B CA 1
ATOM 6610 C C . LEU B 1 310 ? -16.453 32.312 6.758 1 98.62 310 LEU B C 1
ATOM 6612 O O . LEU B 1 310 ? -15.68 32.062 7.691 1 98.62 310 LEU B O 1
ATOM 6616 N N . GLU B 1 311 ? -16.969 31.359 5.984 1 98.75 311 GLU B N 1
ATOM 6617 C CA . GLU B 1 311 ? -16.547 29.953 5.996 1 98.75 311 GLU B CA 1
ATOM 6618 C C . GLU B 1 311 ? -16.078 29.516 4.617 1 98.75 311 GLU B C 1
ATOM 6620 O O . GLU B 1 311 ? -16.75 29.766 3.613 1 98.75 311 GLU B O 1
ATOM 6625 N N . ILE B 1 312 ? -14.906 28.875 4.523 1 98.81 312 ILE B N 1
ATOM 6626 C CA . ILE B 1 312 ? -14.367 28.359 3.268 1 98.81 312 ILE B CA 1
ATOM 6627 C C . ILE B 1 312 ? -13.93 26.906 3.451 1 98.81 312 ILE B C 1
ATOM 6629 O O . ILE B 1 312 ? -13.164 26.594 4.367 1 98.81 312 ILE B O 1
ATOM 6633 N N . VAL B 1 313 ? -14.422 26.016 2.686 1 98.88 313 VAL B N 1
ATOM 6634 C CA . VAL B 1 313 ? -14.016 24.609 2.633 1 98.88 313 VAL B CA 1
ATOM 6635 C C . VAL B 1 313 ? -13.477 24.281 1.242 1 98.88 313 VAL B C 1
ATOM 6637 O O . VAL B 1 313 ? -14.188 24.422 0.245 1 98.88 313 VAL B O 1
ATOM 6640 N N . LEU B 1 314 ? -12.25 23.906 1.155 1 98.81 314 LEU B N 1
ATOM 6641 C CA . LEU B 1 314 ? -11.594 23.375 -0.033 1 98.81 314 LEU B CA 1
ATOM 6642 C C . LEU B 1 314 ? -11.086 21.953 0.214 1 98.81 314 LEU B C 1
ATOM 6644 O O . LEU B 1 314 ? -10.195 21.75 1.037 1 98.81 314 LEU B O 1
ATOM 6648 N N . ILE B 1 315 ? -11.602 20.938 -0.408 1 98.81 315 ILE B N 1
ATOM 6649 C CA . ILE B 1 315 ? -11.086 19.578 -0.297 1 98.81 315 ILE B CA 1
ATOM 6650 C C . ILE B 1 315 ? -10.844 19 -1.69 1 98.81 315 ILE B C 1
ATOM 6652 O O . ILE B 1 315 ? -11.688 19.156 -2.584 1 98.81 315 ILE B O 1
ATOM 6656 N N . SER B 1 316 ? -9.672 18.484 -1.87 1 98.75 316 SER B N 1
ATOM 6657 C CA . SER B 1 316 ? -9.18 18.094 -3.186 1 98.75 316 SER B CA 1
ATOM 6658 C C . SER B 1 316 ? -8.492 16.734 -3.131 1 98.75 316 SER B C 1
ATOM 6660 O O . SER B 1 316 ? -8.078 16.281 -2.061 1 98.75 316 SER B O 1
ATOM 6662 N N . ASN B 1 317 ? -8.516 16.016 -4.316 1 98.75 317 ASN B N 1
ATOM 6663 C CA . ASN B 1 317 ? -7.82 14.742 -4.43 1 98.75 317 ASN B CA 1
ATOM 6664 C C . ASN B 1 317 ? -6.535 14.875 -5.242 1 98.75 317 ASN B C 1
ATOM 6666 O O . ASN B 1 317 ? -6.109 13.922 -5.898 1 98.75 317 ASN B O 1
ATOM 6670 N N . THR B 1 318 ? -5.902 16.094 -5.289 1 98.06 318 THR B N 1
ATOM 6671 C CA . THR B 1 318 ? -4.664 16.344 -6.023 1 98.06 318 THR B CA 1
ATOM 6672 C C . THR B 1 318 ? -3.812 17.391 -5.312 1 98.06 318 THR B C 1
ATOM 6674 O O . THR B 1 318 ? -4.301 18.109 -4.438 1 98.06 318 THR B O 1
ATOM 6677 N N . THR B 1 319 ? -2.549 17.422 -5.66 1 96.56 319 THR B N 1
ATOM 6678 C CA . THR B 1 319 ? -1.586 18.297 -5.016 1 96.56 319 THR B CA 1
ATOM 6679 C C . THR B 1 319 ? -1.368 19.562 -5.848 1 96.56 319 THR B C 1
ATOM 6681 O O . THR B 1 319 ? -0.402 20.297 -5.633 1 96.56 319 THR B O 1
ATOM 6684 N N . THR B 1 320 ? -2.266 19.891 -6.727 1 93.69 320 THR B N 1
ATOM 6685 C CA . THR B 1 320 ? -2.121 20.953 -7.715 1 93.69 320 THR B CA 1
ATOM 6686 C C . THR B 1 320 ? -1.946 22.312 -7.031 1 93.69 320 THR B C 1
ATOM 6688 O O . THR B 1 320 ? -1.188 23.156 -7.512 1 93.69 320 THR B O 1
ATOM 6691 N N . TYR B 1 321 ? -2.648 22.484 -5.898 1 93.19 321 TYR B N 1
ATOM 6692 C CA . TYR B 1 321 ? -2.615 23.781 -5.223 1 93.19 321 TYR B CA 1
ATOM 6693 C C . TYR B 1 321 ? -2.076 23.625 -3.805 1 93.19 321 TYR B C 1
ATOM 6695 O O . TYR B 1 321 ? -2.232 22.578 -3.176 1 93.19 321 TYR B O 1
ATOM 6703 N N . ALA B 1 322 ? -1.406 24.75 -3.406 1 94.19 322 ALA B N 1
ATOM 6704 C CA . ALA B 1 322 ? -1.246 24.938 -1.967 1 94.19 322 ALA B CA 1
ATOM 6705 C C . ALA B 1 322 ? -2.545 25.422 -1.329 1 94.19 322 ALA B C 1
ATOM 6707 O O . ALA B 1 322 ? -2.887 26.594 -1.418 1 94.19 322 ALA B O 1
ATOM 6708 N N . MET B 1 323 ? -3.141 24.625 -0.594 1 96.25 323 MET B N 1
ATOM 6709 C CA . MET B 1 323 ? -4.539 24.828 -0.233 1 96.25 323 MET B CA 1
ATOM 6710 C C . MET B 1 323 ? -4.688 25.969 0.767 1 96.25 323 MET B C 1
ATOM 6712 O O . MET B 1 323 ? -5.684 26.688 0.747 1 96.25 323 MET B O 1
ATOM 6716 N N . SER B 1 324 ? -3.74 26.094 1.713 1 95.25 324 SER B N 1
ATOM 6717 C CA . SER B 1 324 ? -3.828 27.188 2.676 1 95.25 324 SER B CA 1
ATOM 6718 C C . SER B 1 324 ? -3.805 28.547 1.979 1 95.25 324 SER B C 1
ATOM 6720 O O . SER B 1 324 ? -4.605 29.422 2.297 1 95.25 324 SER B O 1
ATOM 6722 N N . LYS B 1 325 ? -2.932 28.688 1.018 1 94.69 325 LYS B N 1
ATOM 6723 C CA . LYS B 1 325 ? -2.834 29.938 0.264 1 94.69 325 LYS B CA 1
ATOM 6724 C C . LYS B 1 325 ? -4.062 30.141 -0.615 1 94.69 325 LYS B C 1
ATOM 6726 O O . LYS B 1 325 ? -4.535 31.266 -0.772 1 94.69 325 LYS B O 1
ATOM 6731 N N . LEU B 1 326 ? -4.477 29.047 -1.17 1 96.12 326 LEU B N 1
ATOM 6732 C CA . LEU B 1 326 ? -5.668 29.109 -2.008 1 96.12 326 LEU B CA 1
ATOM 6733 C C . LEU B 1 326 ? -6.871 29.594 -1.207 1 96.12 326 LEU B C 1
ATOM 6735 O O . LEU B 1 326 ? -7.66 30.406 -1.694 1 96.12 326 LEU B O 1
ATOM 6739 N N . ALA B 1 327 ? -7.07 29.109 -0.022 1 97.75 327 ALA B N 1
ATOM 6740 C CA . ALA B 1 327 ? -8.172 29.516 0.851 1 97.75 327 ALA B CA 1
ATOM 6741 C C . ALA B 1 327 ? -8.062 30.984 1.21 1 97.75 327 ALA B C 1
ATOM 6743 O O . ALA B 1 327 ? -9.07 31.703 1.215 1 97.75 327 ALA B O 1
ATOM 6744 N N . ASP B 1 328 ? -6.898 31.469 1.522 1 96.88 328 ASP B N 1
ATOM 6745 C CA . ASP B 1 328 ? -6.688 32.875 1.846 1 96.88 328 ASP B CA 1
ATOM 6746 C C . ASP B 1 328 ? -7.027 33.781 0.656 1 96.88 328 ASP B C 1
ATOM 6748 O O . ASP B 1 328 ? -7.645 34.812 0.822 1 96.88 328 ASP B O 1
ATOM 6752 N N . LYS B 1 329 ? -6.574 33.312 -0.509 1 96.5 329 LYS B N 1
ATOM 6753 C CA . LYS B 1 329 ? -6.895 34.062 -1.712 1 96.5 329 LYS B CA 1
ATOM 6754 C C . LYS B 1 329 ? -8.406 34.156 -1.925 1 96.5 329 LYS B C 1
ATOM 6756 O O . LYS B 1 329 ? -8.93 35.219 -2.285 1 96.5 329 LYS B O 1
ATOM 6761 N N . ALA B 1 330 ? -9.086 33.062 -1.764 1 97.81 330 ALA B N 1
ATOM 6762 C CA . ALA B 1 330 ? -10.539 33.031 -1.884 1 97.81 330 ALA B CA 1
ATOM 6763 C C . ALA B 1 330 ? -11.18 34 -0.875 1 97.81 330 ALA B C 1
ATOM 6765 O O . ALA B 1 330 ? -12.109 34.719 -1.208 1 97.81 330 ALA B O 1
ATOM 6766 N N . ALA B 1 331 ? -10.703 33.969 0.359 1 98 331 ALA B N 1
ATOM 6767 C CA . ALA B 1 331 ? -11.211 34.875 1.393 1 98 331 ALA B CA 1
ATOM 6768 C C . ALA B 1 331 ? -11.039 36.344 0.988 1 98 331 ALA B C 1
ATOM 6770 O O . ALA B 1 331 ? -11.945 37.156 1.166 1 98 331 ALA B O 1
ATOM 6771 N N . CYS B 1 332 ? -9.891 36.688 0.456 1 97.12 332 CYS B N 1
ATOM 6772 C CA . CYS B 1 332 ? -9.617 38.031 0.019 1 97.12 332 CYS B CA 1
ATOM 6773 C C . CYS B 1 332 ? -10.594 38.469 -1.077 1 97.12 332 CYS B C 1
ATOM 6775 O O . CYS B 1 332 ? -11.102 39.594 -1.061 1 97.12 332 CYS B O 1
ATOM 6777 N N . ILE B 1 333 ? -10.82 37.531 -1.998 1 97.06 333 ILE B N 1
ATOM 6778 C CA . ILE B 1 333 ? -11.75 37.812 -3.086 1 97.06 333 ILE B CA 1
ATOM 6779 C C . ILE B 1 333 ? -13.141 38.094 -2.52 1 97.06 333 ILE B C 1
ATOM 6781 O O . ILE B 1 333 ? -13.773 39.094 -2.863 1 97.06 333 ILE B O 1
ATOM 6785 N N . VAL B 1 334 ? -13.648 37.281 -1.607 1 97.31 334 VAL B N 1
ATOM 6786 C CA . VAL B 1 334 ? -15 37.375 -1.06 1 97.31 334 VAL B CA 1
ATOM 6787 C C . VAL B 1 334 ? -15.141 38.656 -0.236 1 97.31 334 VAL B C 1
ATOM 6789 O O . VAL B 1 334 ? -16.172 39.312 -0.277 1 97.31 334 VAL B O 1
ATOM 6792 N N . LEU B 1 335 ? -14.062 39.031 0.474 1 96.62 335 LEU B N 1
ATOM 6793 C CA . LEU B 1 335 ? -14.133 40.156 1.397 1 96.62 335 LEU B CA 1
ATOM 6794 C C . LEU B 1 335 ? -13.711 41.469 0.709 1 96.62 335 LEU B C 1
ATOM 6796 O O . LEU B 1 335 ? -13.766 42.531 1.31 1 96.62 335 LEU B O 1
ATOM 6800 N N . GLY B 1 336 ? -13.305 41.312 -0.552 1 95.12 336 GLY B N 1
ATOM 6801 C CA . GLY B 1 336 ? -12.852 42.5 -1.287 1 95.12 336 GLY B CA 1
ATOM 6802 C C . GLY B 1 336 ? -11.539 43.062 -0.769 1 95.12 336 GLY B C 1
ATOM 6803 O O . GLY B 1 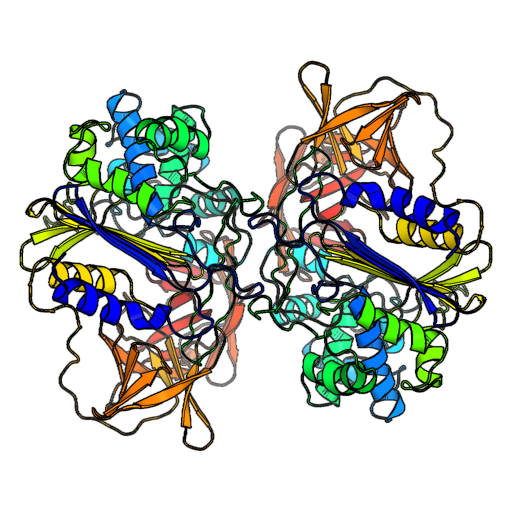336 ? -11.359 44.281 -0.702 1 95.12 336 GLY B O 1
ATOM 6804 N N . LEU B 1 337 ? -10.68 42.188 -0.333 1 95.38 337 LEU B N 1
ATOM 6805 C CA . LEU B 1 337 ? -9.383 42.562 0.196 1 95.38 337 LEU B CA 1
ATOM 6806 C C . LEU B 1 337 ? -8.281 42.344 -0.84 1 95.38 337 LEU B C 1
ATOM 6808 O O . LEU B 1 337 ? -8.43 41.5 -1.73 1 95.38 337 LEU B O 1
ATOM 6812 N N . PRO B 1 338 ? -7.184 43.094 -0.791 1 93.62 338 PRO B N 1
ATOM 6813 C CA . PRO B 1 338 ? -6.055 42.812 -1.689 1 93.62 338 PRO B CA 1
ATOM 6814 C C . PRO B 1 338 ? -5.395 41.469 -1.436 1 93.62 338 PRO B C 1
ATOM 6816 O O . PRO B 1 338 ? -5.281 41.031 -0.285 1 93.62 338 PRO B O 1
ATOM 6819 N N . ASP B 1 339 ? -4.957 40.906 -2.521 1 87.12 339 ASP B N 1
ATOM 6820 C CA . ASP B 1 339 ? -4.211 39.656 -2.391 1 87.12 339 ASP B CA 1
ATOM 6821 C C . ASP B 1 339 ? -2.826 39.906 -1.801 1 87.12 339 ASP B C 1
ATOM 6823 O O . ASP B 1 339 ? -2.049 40.719 -2.34 1 87.12 339 ASP B O 1
ATOM 6827 N N . CYS B 1 340 ? -2.529 39.344 -0.688 1 77.06 340 CYS B N 1
ATOM 6828 C CA . CYS B 1 340 ? -1.242 39.531 -0.022 1 77.06 340 CYS B CA 1
ATOM 6829 C C . CYS B 1 340 ? -0.63 38.156 0.327 1 77.06 340 CYS B C 1
ATOM 6831 O O . CYS B 1 340 ? 0.221 38.062 1.214 1 77.06 340 CYS B O 1
ATOM 6833 N N . THR B 1 341 ? -0.864 37.188 -0.505 1 78.38 341 THR B N 1
ATOM 6834 C CA . THR B 1 341 ? -0.56 35.844 -0.027 1 78.38 341 THR B CA 1
ATOM 6835 C C . THR B 1 341 ? 0.712 35.312 -0.681 1 78.38 341 THR B C 1
ATOM 6837 O O . THR B 1 341 ? 1.301 34.344 -0.207 1 78.38 341 THR B O 1
ATOM 6840 N N . GLU B 1 342 ? 1.167 35.906 -1.673 1 81.69 342 GLU B N 1
ATOM 6841 C CA . GLU B 1 342 ? 2.371 35.406 -2.326 1 81.69 342 GLU B CA 1
ATOM 6842 C C . GLU B 1 342 ? 3.627 35.812 -1.561 1 81.69 342 GLU B C 1
ATOM 6844 O O . GLU B 1 342 ? 3.762 36.969 -1.146 1 81.69 342 GLU B O 1
ATOM 6849 N N . PRO B 1 343 ? 4.473 34.812 -1.398 1 85.94 343 PRO B N 1
ATOM 6850 C CA . PRO B 1 343 ? 5.703 35.188 -0.694 1 85.94 343 PRO B CA 1
ATOM 6851 C C . PRO B 1 343 ? 6.652 36.031 -1.553 1 85.94 343 PRO B C 1
ATOM 6853 O O . PRO B 1 343 ? 6.766 35.781 -2.758 1 85.94 343 PRO B O 1
ATOM 6856 N N . ALA B 1 344 ? 7.285 36.938 -0.986 1 86.38 344 ALA B N 1
ATOM 6857 C CA . ALA B 1 344 ? 8.234 37.781 -1.689 1 86.38 344 ALA B CA 1
ATOM 6858 C C . ALA B 1 344 ? 9.562 37.062 -1.905 1 86.38 344 ALA B C 1
ATOM 6860 O O . ALA B 1 344 ? 10.109 36.469 -0.977 1 86.38 344 ALA B O 1
ATOM 6861 N N . VAL B 1 345 ? 9.992 37.062 -3.109 1 89.81 345 VAL B N 1
ATOM 6862 C CA . VAL B 1 345 ? 11.32 36.531 -3.406 1 89.81 345 VAL B CA 1
ATOM 6863 C C . VAL B 1 345 ? 12.375 37.594 -3.072 1 89.81 345 VAL B C 1
ATOM 6865 O O . VAL B 1 345 ? 12.258 38.75 -3.49 1 89.81 345 VAL B O 1
ATOM 6868 N N . PRO B 1 346 ? 13.352 37.25 -2.344 1 90.88 346 PRO B N 1
ATOM 6869 C CA . PRO B 1 346 ? 14.406 38.219 -2.037 1 90.88 346 PRO B CA 1
ATOM 6870 C C . PRO B 1 346 ? 15.047 38.781 -3.289 1 90.88 346 PRO B C 1
ATOM 6872 O O . PRO B 1 346 ? 15.125 38.125 -4.32 1 90.88 346 PRO B O 1
ATOM 6875 N N . GLU B 1 347 ? 15.469 40.031 -3.098 1 92.38 347 GLU B N 1
ATOM 6876 C CA . GLU B 1 347 ? 16.219 40.656 -4.191 1 92.38 347 GLU B CA 1
ATOM 6877 C C . GLU B 1 347 ? 17.453 39.812 -4.531 1 92.38 347 GLU B C 1
ATOM 6879 O O . GLU B 1 347 ? 18.156 39.344 -3.639 1 92.38 347 GLU B O 1
ATOM 6884 N N . HIS B 1 348 ? 17.594 39.594 -5.801 1 93 348 HIS B N 1
ATOM 6885 C CA . HIS B 1 348 ? 18.688 38.75 -6.234 1 93 348 HIS B CA 1
ATOM 6886 C C . HIS B 1 348 ? 19.125 39.094 -7.656 1 93 348 HIS B C 1
ATOM 6888 O O . HIS B 1 348 ? 18.391 39.75 -8.391 1 93 348 HIS B O 1
ATOM 6894 N N . GLU B 1 349 ? 20.375 38.75 -7.922 1 94.5 349 GLU B N 1
ATOM 6895 C CA . GLU B 1 349 ? 20.875 38.812 -9.289 1 94.5 349 GLU B CA 1
ATOM 6896 C C . GLU B 1 349 ? 20.781 37.438 -9.969 1 94.5 349 GLU B C 1
ATOM 6898 O O . GLU B 1 349 ? 21.328 36.469 -9.469 1 94.5 349 GLU B O 1
ATOM 6903 N N . ASN B 1 350 ? 20.141 37.5 -11.094 1 94.31 350 ASN B N 1
ATOM 6904 C CA . ASN B 1 350 ? 19.938 36.25 -11.797 1 94.31 350 ASN B CA 1
ATOM 6905 C C . ASN B 1 350 ? 21.25 35.688 -12.359 1 94.31 350 ASN B C 1
ATOM 6907 O O . ASN B 1 350 ? 22.109 36.469 -12.805 1 94.31 350 ASN B O 1
ATOM 6911 N N . ALA B 1 351 ? 21.391 34.438 -12.336 1 95.88 351 ALA B N 1
ATOM 6912 C CA . ALA B 1 351 ? 22.484 33.688 -12.961 1 95.88 351 ALA B CA 1
ATOM 6913 C C . ALA B 1 351 ? 21.938 32.594 -13.859 1 95.88 351 ALA B C 1
ATOM 6915 O O . ALA B 1 351 ? 20.75 32.25 -13.797 1 95.88 351 ALA B O 1
ATOM 6916 N N . PRO B 1 352 ? 22.75 32.062 -14.773 1 94.69 352 PRO B N 1
ATOM 6917 C CA . PRO B 1 352 ? 22.297 30.953 -15.617 1 94.69 352 PRO B CA 1
ATOM 6918 C C . PRO B 1 352 ? 21.938 29.719 -14.812 1 94.69 352 PRO B C 1
ATOM 6920 O O . PRO B 1 352 ? 22.547 29.453 -13.773 1 94.69 352 PRO B O 1
ATOM 6923 N N . ALA B 1 353 ? 20.984 29.016 -15.336 1 96.31 353 ALA B N 1
ATOM 6924 C CA . ALA B 1 353 ? 20.625 27.734 -14.734 1 96.31 353 ALA B CA 1
ATOM 6925 C C . ALA B 1 353 ? 21.812 26.766 -14.75 1 96.31 353 ALA B C 1
ATOM 6927 O O . ALA B 1 353 ? 22.672 26.844 -15.625 1 96.31 353 ALA B O 1
ATOM 6928 N N . ARG B 1 354 ? 21.875 25.875 -13.789 1 96.19 354 ARG B N 1
ATOM 6929 C CA . ARG B 1 354 ? 22.922 24.875 -13.688 1 96.19 354 ARG B CA 1
ATOM 6930 C C . ARG B 1 354 ? 22.422 23.609 -13.008 1 96.19 354 ARG B C 1
ATOM 6932 O O . ARG B 1 354 ? 21.484 23.656 -12.211 1 96.19 354 ARG B O 1
ATOM 6939 N N . SER B 1 355 ? 23.016 22.516 -13.445 1 97.12 355 SER B N 1
ATOM 6940 C CA . SER B 1 355 ? 22.703 21.25 -12.812 1 97.12 355 SER B CA 1
ATOM 6941 C C . SER B 1 355 ? 23.469 21.078 -11.508 1 97.12 355 SER B C 1
ATOM 6943 O O . SER B 1 355 ? 24.453 21.766 -11.266 1 97.12 355 SER B O 1
ATOM 6945 N N . GLY B 1 356 ? 22.953 20.219 -10.617 1 95.75 356 GLY B N 1
ATOM 6946 C CA . GLY B 1 356 ? 23.594 19.891 -9.352 1 95.75 356 GLY B CA 1
ATOM 6947 C C . GLY B 1 356 ? 22.625 19.594 -8.234 1 95.75 356 GLY B C 1
ATOM 6948 O O . GLY B 1 356 ? 21.406 19.594 -8.445 1 95.75 356 GLY B O 1
ATOM 6949 N N . VAL B 1 357 ? 23.203 19.219 -7.102 1 94.19 357 VAL B N 1
ATOM 6950 C CA . VAL B 1 357 ? 22.438 19 -5.875 1 94.19 357 VAL B CA 1
ATOM 6951 C C . VAL B 1 357 ? 22.5 20.25 -4.996 1 94.19 357 VAL B C 1
ATOM 6953 O O . VAL B 1 357 ? 23.562 20.859 -4.852 1 94.19 357 VAL B O 1
ATOM 6956 N N . PHE B 1 358 ? 21.375 20.672 -4.527 1 93.62 358 PHE B N 1
ATOM 6957 C CA . PHE B 1 358 ? 21.281 21.844 -3.67 1 93.62 358 PHE B CA 1
ATOM 6958 C C . PHE B 1 358 ? 20.609 21.5 -2.346 1 93.62 358 PHE B C 1
ATOM 6960 O O . PHE B 1 358 ? 19.641 20.734 -2.318 1 93.62 358 PHE B O 1
ATOM 6967 N N . LEU B 1 359 ? 21.125 22.062 -1.26 1 90.75 359 LEU B N 1
ATOM 6968 C CA . LEU B 1 359 ? 20.594 21.766 0.072 1 90.75 359 LEU B CA 1
ATOM 6969 C C . LEU B 1 359 ? 20.312 23.047 0.844 1 90.75 359 LEU B C 1
ATOM 6971 O O . LEU B 1 359 ? 20.969 24.062 0.615 1 90.75 359 LEU B O 1
ATOM 6975 N N . THR B 1 360 ? 19.281 22.938 1.706 1 85.19 360 THR B N 1
ATOM 6976 C CA . THR B 1 360 ? 19.094 24.047 2.648 1 85.19 360 THR B CA 1
ATOM 6977 C C . THR B 1 360 ? 20.188 24.031 3.711 1 85.19 360 THR B C 1
ATOM 6979 O O . THR B 1 360 ? 20.766 22.984 3.998 1 85.19 360 THR B O 1
ATOM 6982 N N . ALA B 1 361 ? 20.422 25.266 4.211 1 69.31 361 ALA B N 1
ATOM 6983 C CA . ALA B 1 361 ? 21.453 25.391 5.25 1 69.31 361 ALA B CA 1
ATOM 6984 C C . ALA B 1 361 ? 20.828 25.375 6.641 1 69.31 361 ALA B C 1
ATOM 6986 O O . ALA B 1 361 ? 21.531 25.172 7.641 1 69.31 361 ALA B O 1
ATOM 6987 N N . LEU B 1 362 ? 19.5 25.516 6.609 1 65.12 362 LEU B N 1
ATOM 6988 C CA . LEU B 1 362 ? 18.922 25.672 7.938 1 65.12 362 LEU B CA 1
ATOM 6989 C C . LEU B 1 362 ? 18.5 24.328 8.516 1 65.12 362 LEU B C 1
ATOM 6991 O O . LEU B 1 362 ? 17.969 23.484 7.797 1 65.12 362 LEU B O 1
ATOM 6995 N N . PRO B 1 363 ? 18.797 24.312 9.758 1 65 363 PRO B N 1
ATOM 6996 C CA . PRO B 1 363 ? 18.609 23.016 10.43 1 65 363 PRO B CA 1
ATOM 6997 C C . PRO B 1 363 ? 17.141 22.641 10.609 1 65 363 PRO B C 1
ATOM 6999 O O . PRO B 1 363 ? 16.828 21.469 10.859 1 65 363 PRO B O 1
ATOM 7002 N N . ASP B 1 364 ? 16.344 23.578 10.383 1 69.44 364 ASP B N 1
ATOM 7003 C CA . ASP B 1 364 ? 14.977 23.234 10.789 1 69.44 364 ASP B CA 1
ATOM 7004 C C . ASP B 1 364 ? 14.117 22.891 9.578 1 69.44 364 ASP B C 1
ATOM 7006 O O . ASP B 1 364 ? 12.945 22.531 9.719 1 69.44 364 ASP B O 1
ATOM 7010 N N . ASP B 1 365 ? 14.719 22.906 8.406 1 78.5 365 ASP B N 1
ATOM 7011 C CA . ASP B 1 365 ? 13.938 22.594 7.211 1 78.5 365 ASP B CA 1
ATOM 7012 C C . ASP B 1 365 ? 14.812 21.938 6.141 1 78.5 365 ASP B C 1
ATOM 7014 O O . ASP B 1 365 ? 15.047 22.531 5.086 1 78.5 365 ASP B O 1
ATOM 7018 N N . PRO B 1 366 ? 15.188 20.719 6.414 1 82 366 PRO B N 1
ATOM 7019 C CA . PRO B 1 366 ? 16.062 20.062 5.43 1 82 366 PRO B CA 1
ATOM 7020 C C . PRO B 1 366 ? 15.367 19.859 4.082 1 82 366 PRO B C 1
ATOM 7022 O O . PRO B 1 366 ? 14.25 19.344 4.035 1 82 366 PRO B O 1
ATOM 7025 N N . MET B 1 367 ? 15.977 20.359 3.041 1 87.12 367 MET B N 1
ATOM 7026 C CA . MET B 1 367 ? 15.492 20.219 1.672 1 87.12 367 MET B CA 1
ATOM 7027 C C . MET B 1 367 ? 16.609 19.75 0.745 1 87.12 367 MET B C 1
ATOM 7029 O O . MET B 1 367 ? 17.75 20.188 0.879 1 87.12 367 MET B O 1
ATOM 7033 N N . PHE B 1 368 ? 16.281 18.812 -0.129 1 90.12 368 PHE B N 1
ATOM 7034 C CA . PHE B 1 368 ? 17.172 18.25 -1.139 1 90.12 368 PHE B CA 1
ATOM 7035 C C . PHE B 1 368 ? 16.594 18.453 -2.537 1 90.12 368 PHE B C 1
ATOM 7037 O O . PHE B 1 368 ? 15.5 17.984 -2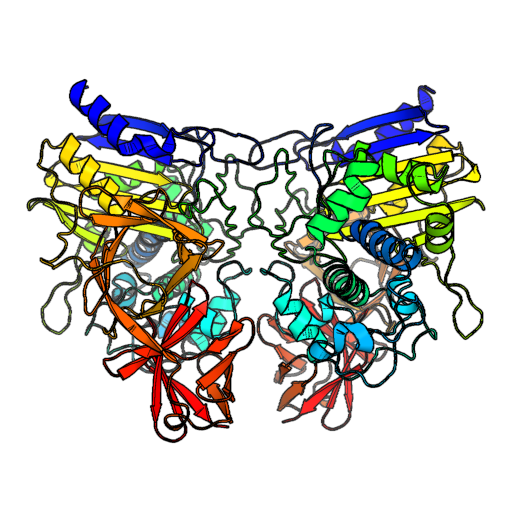.844 1 90.12 368 PHE B O 1
ATOM 7044 N N . VAL B 1 369 ? 17.344 19.219 -3.328 1 93 369 VAL B N 1
ATOM 7045 C CA . VAL B 1 369 ? 16.938 19.469 -4.703 1 93 369 VAL B CA 1
ATOM 7046 C C . VAL B 1 369 ? 17.984 18.938 -5.668 1 93 369 VAL B C 1
ATOM 7048 O O . VAL B 1 369 ? 19.172 19.25 -5.52 1 93 369 VAL B O 1
ATOM 7051 N N . ASP B 1 370 ? 17.562 18.156 -6.57 1 94.69 370 ASP B N 1
ATOM 7052 C CA . ASP B 1 370 ? 18.422 17.594 -7.605 1 94.69 370 ASP B CA 1
ATOM 7053 C C . ASP B 1 370 ? 18 18.078 -8.992 1 94.69 370 ASP B C 1
ATOM 7055 O O . ASP B 1 370 ? 16.906 17.766 -9.453 1 94.69 370 ASP B O 1
ATOM 7059 N N . ILE B 1 371 ? 18.891 18.859 -9.656 1 97.38 371 ILE B N 1
ATOM 7060 C CA . ILE B 1 371 ? 18.641 19.391 -10.992 1 97.38 371 ILE B CA 1
ATOM 7061 C C . ILE B 1 371 ? 19.609 18.766 -11.992 1 97.38 371 ILE B C 1
ATOM 7063 O O . ILE B 1 371 ? 20.828 18.797 -11.789 1 97.38 371 ILE B O 1
ATOM 7067 N N . ALA B 1 372 ? 19.047 18.203 -12.992 1 97.5 372 ALA B N 1
ATOM 7068 C CA . ALA B 1 372 ? 19.844 17.609 -14.055 1 97.5 372 ALA B CA 1
ATOM 7069 C C . ALA B 1 372 ? 19.672 18.359 -15.367 1 97.5 372 ALA B C 1
ATOM 7071 O O . ALA B 1 372 ? 18.688 19.062 -15.562 1 97.5 372 ALA B O 1
ATOM 7072 N N . GLU B 1 373 ? 20.719 18.266 -16.203 1 97.25 373 GLU B N 1
ATOM 7073 C CA . GLU B 1 373 ? 20.672 18.844 -17.547 1 97.25 373 GLU B CA 1
ATOM 7074 C C . GLU B 1 373 ? 20.734 17.766 -18.625 1 97.25 373 GLU B C 1
ATOM 7076 O O . GLU B 1 373 ? 21.547 16.844 -18.531 1 97.25 373 GLU B O 1
ATOM 7081 N N . GLN B 1 374 ? 19.797 17.766 -19.484 1 96 374 GLN B N 1
ATOM 7082 C CA . GLN B 1 374 ? 19.781 16.891 -20.641 1 96 374 GLN B CA 1
ATOM 7083 C C . GLN B 1 374 ? 19.547 17.672 -21.938 1 96 374 GLN B C 1
ATOM 7085 O O . GLN B 1 374 ? 18.469 18.219 -22.141 1 96 374 GLN B O 1
ATOM 7090 N N . ASN B 1 375 ? 20.469 17.703 -22.844 1 95.31 375 ASN B N 1
ATOM 7091 C CA . ASN B 1 375 ? 20.375 18.359 -24.141 1 95.31 375 ASN B CA 1
ATOM 7092 C C . ASN B 1 375 ? 19.984 19.828 -24 1 95.31 375 ASN B C 1
ATOM 7094 O O . ASN B 1 375 ? 19.078 20.297 -24.688 1 95.31 375 ASN B O 1
ATOM 7098 N N . GLY B 1 376 ? 20.516 20.516 -23.016 1 93.88 376 GLY B N 1
ATOM 7099 C CA . GLY B 1 376 ? 20.297 21.938 -22.859 1 93.88 376 GLY B CA 1
ATOM 7100 C C . GLY B 1 376 ? 19.062 22.281 -22.031 1 93.88 376 GLY B C 1
ATOM 7101 O O . GLY B 1 376 ? 18.797 23.453 -21.75 1 93.88 376 GLY B O 1
ATOM 7102 N N . THR B 1 377 ? 18.328 21.25 -21.672 1 96.5 377 THR B N 1
ATOM 7103 C CA . THR B 1 377 ? 17.125 21.438 -20.859 1 96.5 377 THR B CA 1
ATOM 7104 C C . THR B 1 377 ? 17.375 20.953 -19.422 1 96.5 377 THR B C 1
ATOM 7106 O O . THR B 1 377 ? 18.016 19.922 -19.219 1 96.5 377 THR B O 1
ATOM 7109 N N . PHE B 1 378 ? 16.891 21.766 -18.469 1 97.44 378 PHE B N 1
ATOM 7110 C CA . PHE B 1 378 ? 17.062 21.422 -17.078 1 97.44 378 PHE B CA 1
ATOM 7111 C C . PHE B 1 378 ? 15.805 20.781 -16.5 1 97.44 378 PHE B C 1
ATOM 7113 O O . PHE B 1 378 ? 14.695 21.172 -16.859 1 97.44 378 PHE B O 1
ATOM 7120 N N . TYR B 1 379 ? 16.031 19.75 -15.688 1 98 379 TYR B N 1
ATOM 7121 C CA . TYR B 1 379 ? 14.953 19.016 -15.031 1 98 379 TYR B CA 1
ATOM 7122 C C . TYR B 1 379 ? 15.195 18.922 -13.531 1 98 379 TYR B C 1
ATOM 7124 O O . TYR B 1 379 ? 16.328 18.734 -13.086 1 98 379 TYR B O 1
ATOM 7132 N N . MET B 1 380 ? 14.156 19.094 -12.812 1 96.75 380 MET B N 1
ATOM 7133 C CA . MET B 1 380 ? 14.211 18.812 -11.375 1 96.75 380 MET B CA 1
ATOM 7134 C C . MET B 1 380 ? 13.672 17.422 -11.07 1 96.75 380 MET B C 1
ATOM 7136 O O . MET B 1 380 ? 12.609 17.031 -11.578 1 96.75 380 MET B O 1
ATOM 7140 N N . GLN B 1 381 ? 14.43 16.703 -10.289 1 93.94 381 GLN B N 1
ATOM 7141 C CA . GLN B 1 381 ? 13.945 15.391 -9.844 1 93.94 381 GLN B CA 1
ATOM 7142 C C . GLN B 1 381 ? 12.828 15.539 -8.82 1 93.94 381 GLN B C 1
ATOM 7144 O O . GLN B 1 381 ? 13 16.203 -7.793 1 93.94 381 GLN B O 1
ATOM 7149 N N . ARG B 1 382 ? 11.695 14.977 -9.203 1 93.25 382 ARG B N 1
ATOM 7150 C CA . ARG B 1 382 ? 10.57 14.891 -8.273 1 93.25 382 ARG B CA 1
ATOM 7151 C C . ARG B 1 382 ? 10.422 13.477 -7.723 1 93.25 382 ARG B C 1
ATOM 7153 O O . ARG B 1 382 ? 11.328 12.648 -7.863 1 93.25 382 ARG B O 1
ATOM 7160 N N . GLU B 1 383 ? 9.398 13.188 -7.047 1 88.75 383 GLU B N 1
ATOM 7161 C CA . GLU B 1 383 ? 9.258 11.883 -6.414 1 88.75 383 GLU B CA 1
ATOM 7162 C C . GLU B 1 383 ? 9.102 10.773 -7.457 1 88.75 383 GLU B C 1
ATOM 7164 O O . GLU B 1 383 ? 9.711 9.711 -7.34 1 88.75 383 GLU B O 1
ATOM 7169 N N . TRP B 1 384 ? 8.344 11.031 -8.531 1 90.5 384 TRP B N 1
ATOM 7170 C CA . TRP B 1 384 ? 7.984 9.922 -9.414 1 90.5 384 TRP B CA 1
ATOM 7171 C C . TRP B 1 384 ? 8.375 10.227 -10.852 1 90.5 384 TRP B C 1
ATOM 7173 O O . TRP B 1 384 ? 8.086 9.445 -11.758 1 90.5 384 TRP B O 1
ATOM 7183 N N . CYS B 1 385 ? 9.008 11.43 -11.023 1 92.31 385 CYS B N 1
ATOM 7184 C CA . CYS B 1 385 ? 9.445 11.781 -12.367 1 92.31 385 CYS B CA 1
ATOM 7185 C C . CYS B 1 385 ? 10.445 12.93 -12.336 1 92.31 385 CYS B C 1
ATOM 7187 O O . CYS B 1 385 ? 10.82 13.398 -11.258 1 92.31 385 CYS B O 1
ATOM 7189 N N . ARG B 1 386 ? 10.984 13.281 -13.477 1 93.88 386 ARG B N 1
ATOM 7190 C CA . ARG B 1 386 ? 11.727 14.516 -13.695 1 93.88 386 ARG B CA 1
ATOM 7191 C C . ARG B 1 386 ? 10.852 15.562 -14.383 1 93.88 386 ARG B C 1
ATOM 7193 O O . ARG B 1 386 ? 10.18 15.266 -15.375 1 93.88 386 ARG B O 1
ATOM 7200 N N . THR B 1 387 ? 10.836 16.672 -13.781 1 96.94 387 THR B N 1
ATOM 7201 C CA . THR B 1 387 ? 10 17.734 -14.32 1 96.94 387 THR B CA 1
ATOM 7202 C C . THR B 1 387 ? 10.852 18.859 -14.914 1 96.94 387 THR B C 1
ATOM 7204 O O . THR B 1 387 ? 11.805 19.312 -14.281 1 96.94 387 THR B O 1
ATOM 7207 N N . GLU B 1 388 ? 10.477 19.266 -16.078 1 97.81 388 GLU B N 1
ATOM 7208 C CA . GLU B 1 388 ? 11.227 20.297 -16.781 1 97.81 388 GLU B CA 1
ATOM 7209 C C . GLU B 1 388 ? 11.148 21.641 -16.062 1 97.81 388 GLU B C 1
ATOM 7211 O O . GLU B 1 388 ? 10.094 22 -15.547 1 97.81 388 GLU B O 1
ATOM 7216 N N . LEU B 1 389 ? 12.281 22.297 -16 1 97.69 389 LEU B N 1
ATOM 7217 C CA . LEU B 1 389 ? 12.312 23.688 -15.57 1 97.69 389 LEU B CA 1
ATOM 7218 C C . LEU B 1 389 ? 12.07 24.625 -16.75 1 97.69 389 LEU B C 1
ATOM 7220 O O . LEU B 1 389 ? 12.898 24.719 -17.656 1 97.69 389 LEU B O 1
ATOM 7224 N N . VAL B 1 390 ? 10.961 25.344 -16.656 1 97.12 390 VAL B N 1
ATOM 7225 C CA . VAL B 1 390 ? 10.539 26.188 -17.766 1 97.12 390 VAL B CA 1
ATOM 7226 C C . VAL B 1 390 ? 10.898 27.641 -17.484 1 97.12 390 VAL B C 1
ATOM 7228 O O . VAL B 1 390 ? 10.375 28.25 -16.531 1 97.12 390 VAL B O 1
ATOM 7231 N N . LYS B 1 391 ? 11.766 28.219 -18.328 1 95.25 391 LYS B N 1
ATOM 7232 C CA . LYS B 1 391 ? 12.172 29.609 -18.141 1 95.25 391 LYS B CA 1
ATOM 7233 C C . LYS B 1 391 ? 11.008 30.562 -18.359 1 95.25 391 LYS B C 1
ATOM 7235 O O . LYS B 1 391 ? 10.25 30.406 -19.328 1 95.25 391 LYS B O 1
ATOM 7240 N N . GLU B 1 392 ? 10.859 31.469 -17.422 1 95.5 392 GLU B N 1
ATOM 7241 C CA . GLU B 1 392 ? 9.789 32.469 -17.516 1 95.5 392 GLU B CA 1
ATOM 7242 C C . GLU B 1 392 ? 10.344 33.875 -17.766 1 95.5 392 GLU B C 1
ATOM 7244 O O . GLU B 1 392 ? 11.562 34.062 -17.781 1 95.5 392 GLU B O 1
ATOM 7249 N N . GLU B 1 393 ? 9.445 34.875 -17.906 1 91.75 393 GLU B N 1
ATOM 7250 C CA . GLU B 1 393 ? 9.805 36.219 -18.281 1 91.75 393 GLU B CA 1
ATOM 7251 C C . GLU B 1 393 ? 10.602 36.906 -17.156 1 91.75 393 GLU B C 1
ATOM 7253 O O . GLU B 1 393 ? 11.469 37.75 -17.438 1 91.75 393 GLU B O 1
ATOM 7258 N N . ASP B 1 394 ? 10.391 36.531 -15.977 1 88.5 394 ASP B N 1
ATOM 7259 C CA . ASP B 1 394 ? 11.07 37.156 -14.844 1 88.5 394 ASP B CA 1
ATOM 7260 C C . ASP B 1 394 ? 12.398 36.469 -14.555 1 88.5 394 ASP B C 1
ATOM 7262 O O . ASP B 1 394 ? 12.969 36.625 -13.477 1 88.5 394 ASP B O 1
ATOM 7266 N N . ASP B 1 395 ? 12.797 35.625 -15.375 1 90.31 395 ASP B N 1
ATOM 7267 C CA . ASP B 1 395 ? 14.07 34.906 -15.328 1 90.31 395 ASP B CA 1
ATOM 7268 C C . ASP B 1 395 ? 14.008 33.781 -14.32 1 90.31 395 ASP B C 1
ATOM 7270 O O . ASP B 1 395 ? 15.016 33.094 -14.07 1 90.31 395 ASP B O 1
ATOM 7274 N N . GLY B 1 396 ? 12.906 33.594 -13.773 1 94.69 396 GLY B N 1
ATOM 7275 C CA . GLY B 1 396 ? 12.695 32.375 -12.969 1 94.69 396 GLY B CA 1
ATOM 7276 C C . GLY B 1 396 ? 12.375 31.156 -13.805 1 94.69 396 GLY B C 1
ATOM 7277 O O . GLY B 1 396 ? 12.086 31.266 -15 1 94.69 396 GLY B O 1
ATOM 7278 N N . TYR B 1 397 ? 12.625 30.047 -13.219 1 97.12 397 TYR B N 1
ATOM 7279 C CA . TYR B 1 397 ? 12.281 28.781 -13.852 1 97.12 397 TYR B CA 1
ATOM 7280 C C . TYR B 1 397 ? 11.117 28.109 -13.133 1 97.12 397 TYR B C 1
ATOM 7282 O O . TYR B 1 397 ? 11.25 27.688 -11.977 1 97.12 397 TYR B O 1
ATOM 7290 N N . ARG B 1 398 ? 10.008 28.016 -13.773 1 96.69 398 ARG B N 1
ATOM 7291 C CA . ARG B 1 398 ? 8.859 27.297 -13.227 1 96.69 398 ARG B CA 1
ATOM 7292 C C . ARG B 1 398 ? 9.078 25.797 -13.281 1 96.69 398 ARG B C 1
ATOM 7294 O O . ARG B 1 398 ? 9.609 25.266 -14.258 1 96.69 398 ARG B O 1
ATOM 7301 N N . ILE B 1 399 ? 8.664 25.109 -12.289 1 96.06 399 ILE B N 1
ATOM 7302 C CA . ILE B 1 399 ? 8.734 23.656 -12.281 1 96.06 399 ILE B CA 1
ATOM 7303 C C . ILE B 1 399 ? 7.535 23.078 -13.031 1 96.06 399 ILE B C 1
ATOM 7305 O O . ILE B 1 399 ? 6.484 22.828 -12.438 1 96.06 399 ILE B O 1
ATOM 7309 N N . GLY B 1 400 ? 7.742 22.797 -14.305 1 95.31 400 GLY B N 1
ATOM 7310 C CA . GLY B 1 400 ? 6.656 22.312 -15.148 1 95.31 400 GLY B CA 1
ATOM 7311 C C . GLY B 1 400 ? 5.422 23.188 -15.086 1 95.31 400 GLY B C 1
ATOM 7312 O O . GLY B 1 400 ? 5.5 24.406 -15.312 1 95.31 400 GLY B O 1
ATOM 7313 N N . LEU B 1 401 ? 4.32 22.625 -14.641 1 91.69 401 LEU B N 1
ATOM 7314 C CA . LEU B 1 401 ? 3.043 23.344 -14.602 1 91.69 401 LEU B CA 1
ATOM 7315 C C . LEU B 1 401 ? 2.693 23.75 -13.172 1 91.69 401 LEU B C 1
ATOM 7317 O O . LEU B 1 401 ? 1.615 24.297 -12.922 1 91.69 401 LEU B O 1
ATOM 7321 N N . LEU B 1 402 ? 3.592 23.547 -12.281 1 92 402 LEU B N 1
ATOM 7322 C CA . LEU B 1 402 ? 3.332 23.859 -10.875 1 92 402 LEU B CA 1
ATOM 7323 C C . LEU B 1 402 ? 3.537 25.344 -10.609 1 92 402 LEU B C 1
ATOM 7325 O O . LEU B 1 402 ? 4.234 26.031 -11.359 1 92 402 LEU B O 1
ATOM 7329 N N . ASP B 1 403 ? 2.854 25.75 -9.555 1 89.62 403 ASP B N 1
ATOM 7330 C CA . ASP B 1 403 ? 3.111 27.109 -9.086 1 89.62 403 ASP B CA 1
ATOM 7331 C C . ASP B 1 403 ? 4.328 27.141 -8.164 1 89.62 403 ASP B C 1
ATOM 7333 O O . ASP B 1 403 ? 4.234 27.609 -7.027 1 89.62 403 ASP B O 1
ATOM 7337 N N . GLU B 1 404 ? 5.414 26.656 -8.562 1 93.88 404 GLU B N 1
ATOM 7338 C CA . GLU B 1 404 ? 6.734 26.672 -7.938 1 93.88 404 GLU B CA 1
ATOM 7339 C C . GLU B 1 404 ? 7.809 27.141 -8.906 1 93.88 404 GLU B C 1
ATOM 7341 O O . GLU B 1 404 ? 7.758 26.828 -10.102 1 93.88 404 GLU B O 1
ATOM 7346 N N . LYS B 1 405 ? 8.734 27.906 -8.32 1 95.44 405 LYS B N 1
ATOM 7347 C CA . LYS B 1 405 ? 9.766 28.484 -9.188 1 95.44 405 LYS B CA 1
ATOM 7348 C C . LYS B 1 405 ? 11.141 28.391 -8.539 1 95.44 405 LYS B C 1
ATOM 7350 O O . LYS B 1 405 ? 11.266 28.453 -7.312 1 95.44 405 LYS B O 1
ATOM 7355 N N . ILE B 1 406 ? 12.094 28.234 -9.398 1 97.06 406 ILE B N 1
ATOM 7356 C CA . ILE B 1 406 ? 13.484 28.297 -8.984 1 97.06 406 ILE B CA 1
ATOM 7357 C C . ILE B 1 406 ? 14.164 29.5 -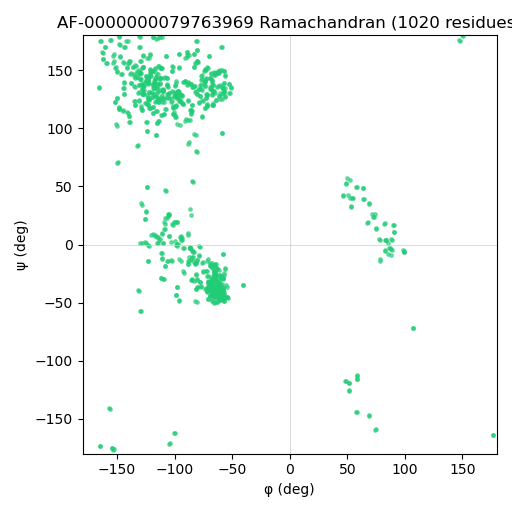9.633 1 97.06 406 ILE B C 1
ATOM 7359 O O . ILE B 1 406 ? 14 29.75 -10.828 1 97.06 406 ILE B O 1
ATOM 7363 N N . TYR B 1 407 ? 14.852 30.25 -8.836 1 97.06 407 TYR B N 1
ATOM 7364 C CA . TYR B 1 407 ? 15.727 31.328 -9.305 1 97.06 407 TYR B CA 1
ATOM 7365 C C . TYR B 1 407 ? 17.188 30.984 -9.047 1 97.06 407 TYR B C 1
ATOM 7367 O O . TYR B 1 407 ? 17.562 30.656 -7.918 1 97.06 407 TYR B O 1
ATOM 7375 N N . PHE B 1 408 ? 17.969 31.062 -10.07 1 97.12 408 PHE B N 1
ATOM 7376 C CA . PHE B 1 408 ? 19.406 30.797 -9.93 1 97.12 408 PHE B CA 1
ATOM 7377 C C . PHE B 1 408 ? 20.172 32.094 -9.688 1 97.12 408 PHE B C 1
ATOM 7379 O O . PHE B 1 408 ? 19.953 33.094 -10.391 1 97.12 408 PHE B O 1
ATOM 7386 N N . THR B 1 409 ? 20.938 32.062 -8.672 1 96.25 409 THR B N 1
ATOM 7387 C CA . THR B 1 409 ? 21.922 33.094 -8.43 1 96.25 409 THR B CA 1
ATOM 7388 C C . THR B 1 409 ? 23.344 32.562 -8.516 1 96.25 409 THR B C 1
ATOM 7390 O O . THR B 1 409 ? 23.531 31.359 -8.766 1 96.25 409 THR B O 1
ATOM 7393 N N . ASP B 1 410 ? 24.312 33.5 -8.352 1 93.88 410 ASP B N 1
ATOM 7394 C CA . ASP B 1 410 ? 25.703 33.031 -8.453 1 93.88 410 ASP B CA 1
ATOM 7395 C C . ASP B 1 410 ? 26.047 32.062 -7.348 1 93.88 410 ASP B C 1
ATOM 7397 O O . ASP B 1 410 ? 26.828 31.125 -7.559 1 93.88 410 ASP B O 1
ATOM 7401 N N . LYS B 1 411 ? 25.453 32.188 -6.242 1 91.56 411 LYS B N 1
ATOM 7402 C CA . LYS B 1 411 ? 25.906 31.438 -5.082 1 91.56 411 LYS B CA 1
ATOM 7403 C C . LYS B 1 411 ? 24.875 30.391 -4.672 1 91.56 411 LYS B C 1
ATOM 7405 O O . LYS B 1 411 ? 25.219 29.406 -4.004 1 91.56 411 LYS B O 1
ATOM 7410 N N . GLU B 1 412 ? 23.656 30.641 -4.926 1 93.31 412 GLU B N 1
ATOM 7411 C CA . GLU B 1 412 ? 22.578 29.812 -4.395 1 93.31 412 GLU B CA 1
ATOM 7412 C C . GLU B 1 412 ? 21.406 29.75 -5.363 1 93.31 412 GLU B C 1
ATOM 7414 O O . GLU B 1 412 ? 21.453 30.344 -6.441 1 93.31 412 GLU B O 1
ATOM 7419 N N . ILE B 1 413 ? 20.469 28.875 -5.031 1 94.94 413 ILE B N 1
ATOM 7420 C CA . ILE B 1 413 ? 19.188 28.953 -5.699 1 94.94 413 ILE B CA 1
ATOM 7421 C C . ILE B 1 413 ? 18.109 29.375 -4.695 1 94.94 413 ILE B C 1
ATOM 7423 O O . ILE B 1 413 ? 18.188 29.031 -3.514 1 94.94 413 ILE B O 1
ATOM 7427 N N . LEU B 1 414 ? 17.219 30.156 -5.184 1 95.31 414 LEU B N 1
ATOM 7428 C CA . LEU B 1 414 ? 16.016 30.484 -4.441 1 95.31 414 LEU B CA 1
ATOM 7429 C C . LEU B 1 414 ? 14.828 29.656 -4.926 1 95.31 414 LEU B C 1
ATOM 7431 O O . LEU B 1 414 ? 14.445 29.734 -6.098 1 95.31 414 LEU B O 1
ATOM 7435 N N . TYR B 1 415 ? 14.352 28.828 -4.094 1 94.62 415 TYR B N 1
ATOM 7436 C CA . TYR B 1 415 ? 13.203 27.984 -4.391 1 94.62 415 TYR B CA 1
ATOM 7437 C C . TYR B 1 415 ? 11.922 28.594 -3.826 1 94.62 415 TYR B C 1
ATOM 7439 O O . TYR B 1 415 ? 11.688 28.547 -2.617 1 94.62 415 TYR B O 1
ATOM 7447 N N . ARG B 1 416 ? 11.156 29.156 -4.703 1 94.25 416 ARG B N 1
ATOM 7448 C CA . ARG B 1 416 ? 9.891 29.766 -4.297 1 94.25 416 ARG B CA 1
ATOM 7449 C C . ARG B 1 416 ? 8.758 28.75 -4.316 1 94.25 416 ARG B C 1
ATOM 7451 O O . ARG B 1 416 ? 8.25 28.391 -5.387 1 94.25 416 ARG B O 1
ATOM 7458 N N . LEU B 1 417 ? 8.312 28.344 -3.164 1 92.31 417 LEU B N 1
ATOM 7459 C CA . LEU B 1 417 ? 7.086 27.578 -2.961 1 92.31 417 LEU B CA 1
ATOM 7460 C C . LEU B 1 417 ? 5.895 28.5 -2.76 1 92.31 417 LEU B C 1
ATOM 7462 O O . LEU B 1 417 ? 6.066 29.703 -2.566 1 92.31 417 LEU B O 1
ATOM 7466 N N . PRO B 1 418 ? 4.727 27.984 -2.859 1 87.12 418 PRO B N 1
ATOM 7467 C CA . PRO B 1 418 ? 3.547 28.844 -2.715 1 87.12 418 PRO B CA 1
ATOM 7468 C C . PRO B 1 418 ? 3.506 29.562 -1.372 1 87.12 418 PRO B C 1
ATOM 7470 O O . PRO B 1 418 ? 3.01 30.688 -1.289 1 87.12 418 PRO B O 1
ATOM 7473 N N . ALA B 1 419 ? 4.09 28.953 -0.354 1 84.44 419 ALA B N 1
ATOM 7474 C CA . ALA B 1 419 ? 3.914 29.5 0.986 1 84.44 419 ALA B CA 1
ATOM 7475 C C . ALA B 1 419 ? 5.219 30.094 1.51 1 84.44 419 ALA B C 1
ATOM 7477 O O . ALA B 1 419 ? 5.219 30.859 2.482 1 84.44 419 ALA B O 1
ATOM 7478 N N . ARG B 1 420 ? 6.297 29.781 0.81 1 88.06 420 ARG B N 1
ATOM 7479 C CA . ARG B 1 420 ? 7.578 30.25 1.339 1 88.06 420 ARG B CA 1
ATOM 7480 C C . ARG B 1 420 ? 8.664 30.203 0.266 1 88.06 420 ARG B C 1
ATOM 7482 O O . ARG B 1 420 ? 8.461 29.609 -0.8 1 88.06 420 ARG B O 1
ATOM 7489 N N . VAL B 1 421 ? 9.742 30.891 0.599 1 92.44 421 VAL B N 1
ATOM 7490 C CA . VAL B 1 421 ? 10.922 30.844 -0.252 1 92.44 421 VAL B CA 1
ATOM 7491 C C . VAL B 1 421 ? 12.094 30.25 0.524 1 92.44 421 VAL B C 1
ATOM 7493 O O . VAL B 1 421 ? 12.352 30.625 1.667 1 92.44 421 VAL B O 1
ATOM 7496 N N . LEU B 1 422 ? 12.711 29.266 -0.09 1 91.44 422 LEU B N 1
ATOM 7497 C CA . LEU B 1 422 ? 13.875 28.641 0.519 1 91.44 422 LEU B CA 1
ATOM 7498 C C . LEU B 1 422 ? 15.156 29.016 -0.222 1 91.44 422 LEU B C 1
ATOM 7500 O O . LEU B 1 422 ? 15.141 29.188 -1.444 1 91.44 422 LEU B O 1
ATOM 7504 N N . THR B 1 423 ? 16.156 29.156 0.556 1 91.75 423 THR B N 1
ATOM 7505 C CA . THR B 1 423 ? 17.5 29.344 -0.006 1 91.75 423 THR B CA 1
ATOM 7506 C C . THR B 1 423 ? 18.297 28.047 0.084 1 91.75 423 THR B C 1
ATOM 7508 O O . THR B 1 423 ? 18.469 27.484 1.168 1 91.75 423 THR B O 1
ATOM 7511 N N . LEU B 1 424 ? 18.75 27.594 -1.031 1 92.81 424 LEU B N 1
ATOM 7512 C CA . LEU B 1 424 ? 19.547 26.375 -1.068 1 92.81 424 LEU B CA 1
ATOM 7513 C C . LEU B 1 424 ? 20.906 26.625 -1.702 1 92.81 424 LEU B C 1
ATOM 7515 O O . LEU B 1 424 ? 21.016 27.359 -2.682 1 92.81 424 LEU B O 1
ATOM 7519 N N . THR B 1 425 ? 21.922 26 -1.158 1 92.94 425 THR B N 1
ATOM 7520 C CA . THR B 1 425 ? 23.266 26.156 -1.672 1 92.94 425 THR B CA 1
ATOM 7521 C C . THR B 1 425 ? 23.75 24.859 -2.318 1 92.94 425 THR B C 1
ATOM 7523 O O . THR B 1 425 ? 23.281 23.766 -1.976 1 92.94 425 THR B O 1
ATOM 7526 N N . PRO B 1 426 ? 24.656 25.047 -3.293 1 93.81 426 PRO B N 1
ATOM 7527 C CA . PRO B 1 426 ? 25.203 23.844 -3.912 1 93.81 426 PRO B CA 1
ATOM 7528 C C . PRO B 1 426 ? 25.844 22.891 -2.896 1 93.81 426 PRO B C 1
ATOM 7530 O O . PRO B 1 426 ? 26.469 23.344 -1.936 1 93.81 426 PRO B O 1
ATOM 7533 N N . ALA B 1 427 ? 25.672 21.625 -3.225 1 94 427 ALA B N 1
ATOM 7534 C CA . ALA B 1 427 ? 26.219 20.594 -2.332 1 94 427 ALA B CA 1
ATOM 7535 C C . ALA B 1 427 ? 27.094 19.609 -3.096 1 94 427 ALA B C 1
ATOM 7537 O O . ALA B 1 427 ? 26.969 19.484 -4.316 1 94 427 ALA B O 1
ATOM 7538 N N . LYS B 1 428 ? 28.016 19.031 -2.404 1 93.5 428 LYS B N 1
ATOM 7539 C CA . LYS B 1 428 ? 28.859 17.953 -2.91 1 93.5 428 LYS B CA 1
ATOM 7540 C C . LYS B 1 428 ? 28.766 16.719 -2.027 1 93.5 428 LYS B C 1
ATOM 7542 O O . LYS B 1 428 ? 28.266 16.781 -0.903 1 93.5 428 LYS B O 1
ATOM 7547 N N . PRO B 1 429 ? 29.156 15.57 -2.574 1 94.38 429 PRO B N 1
ATOM 7548 C CA . PRO B 1 429 ? 29.219 14.406 -1.687 1 94.38 429 PRO B CA 1
ATOM 7549 C C . PRO B 1 429 ? 30.047 14.664 -0.437 1 94.38 429 PRO B C 1
ATOM 7551 O O . PRO B 1 429 ? 31.094 15.328 -0.51 1 94.38 429 PRO B O 1
ATOM 7554 N N . ALA B 1 430 ? 29.578 14.219 0.653 1 94.88 430 ALA B N 1
ATOM 7555 C CA . ALA B 1 430 ? 30.234 14.484 1.931 1 94.88 430 ALA B CA 1
ATOM 7556 C C . ALA B 1 430 ? 31.609 13.82 1.994 1 94.88 430 ALA B C 1
ATOM 7558 O O . ALA B 1 430 ? 31.781 12.703 1.495 1 94.88 430 ALA B O 1
ATOM 7559 N N . ASP B 1 431 ? 32.562 14.453 2.715 1 93.19 431 ASP B N 1
ATOM 7560 C CA . ASP B 1 431 ? 33.875 13.898 2.936 1 93.19 431 ASP B CA 1
ATOM 7561 C C . ASP B 1 431 ? 33.812 12.648 3.812 1 93.19 431 ASP B C 1
ATOM 7563 O O . ASP B 1 431 ? 33.406 12.719 4.973 1 93.19 431 ASP B O 1
ATOM 7567 N N . PRO B 1 432 ? 34.312 11.578 3.27 1 93.88 432 PRO B N 1
ATOM 7568 C CA . PRO B 1 432 ? 34.25 10.336 4.051 1 93.88 432 PRO B CA 1
ATOM 7569 C C . PRO B 1 432 ? 35.062 10.414 5.34 1 93.88 432 PRO B C 1
ATOM 7571 O O . PRO B 1 432 ? 34.812 9.656 6.277 1 93.88 432 PRO B O 1
ATOM 7574 N N . ALA B 1 433 ? 36 11.312 5.406 1 92.94 433 ALA B N 1
ATOM 7575 C CA . ALA B 1 433 ? 36.844 11.438 6.582 1 92.94 433 ALA B CA 1
ATOM 7576 C C . ALA B 1 433 ? 36.062 11.875 7.805 1 92.94 433 ALA B C 1
ATOM 7578 O O . ALA B 1 433 ? 36.469 11.688 8.938 1 92.94 433 ALA B O 1
ATOM 7579 N N . LEU B 1 434 ? 34.938 12.383 7.566 1 92.75 434 LEU B N 1
ATOM 7580 C CA . LEU B 1 434 ? 34.094 12.891 8.648 1 92.75 434 LEU B CA 1
ATOM 7581 C C . LEU B 1 434 ? 33.375 11.75 9.367 1 92.75 434 LEU B C 1
ATOM 7583 O O . LEU B 1 434 ? 32.812 11.945 10.445 1 92.75 434 LEU B O 1
ATOM 7587 N N . PHE B 1 435 ? 33.438 10.539 8.805 1 94.12 435 PHE B N 1
ATOM 7588 C CA . PHE B 1 435 ? 32.625 9.445 9.32 1 94.12 435 PHE B CA 1
ATOM 7589 C C . PHE B 1 435 ? 33.469 8.203 9.578 1 94.12 435 PHE B C 1
ATOM 7591 O O . PHE B 1 435 ? 34.562 8.055 9.008 1 94.12 435 PHE B O 1
ATOM 7598 N N . GLN B 1 436 ? 32.969 7.387 10.414 1 95.44 436 GLN B N 1
ATOM 7599 C CA . GLN B 1 436 ? 33.531 6.062 10.656 1 95.44 436 GLN B CA 1
ATOM 7600 C C . GLN B 1 436 ? 32.656 4.973 10.039 1 95.44 436 GLN B C 1
ATOM 7602 O O . GLN B 1 436 ? 31.453 4.914 10.305 1 95.44 436 GLN B O 1
ATOM 7607 N N . GLU B 1 437 ? 33.281 4.176 9.266 1 95.69 437 GLU B N 1
ATOM 7608 C CA . GLU B 1 437 ? 32.531 3.066 8.68 1 95.69 437 GLU B CA 1
ATOM 7609 C C . GLU B 1 437 ? 32.062 2.084 9.742 1 95.69 437 GLU B C 1
ATOM 7611 O O . GLU B 1 437 ? 32.719 1.908 10.766 1 95.69 437 GLU B O 1
ATOM 7616 N N . GLY B 1 438 ? 30.875 1.478 9.453 1 94.88 438 GLY B N 1
ATOM 7617 C CA . GLY B 1 438 ? 30.359 0.469 10.367 1 94.88 438 GLY B CA 1
ATOM 7618 C C . GLY B 1 438 ? 28.844 0.393 10.391 1 94.88 438 GLY B C 1
ATOM 7619 O O . GLY B 1 438 ? 28.172 1.038 9.578 1 94.88 438 GLY B O 1
ATOM 7620 N N . THR B 1 439 ? 28.391 -0.515 11.211 1 94.25 439 THR B N 1
ATOM 7621 C CA . THR B 1 439 ? 26.953 -0.667 11.445 1 94.25 439 THR B CA 1
ATOM 7622 C C . THR B 1 439 ? 26.531 0.104 12.695 1 94.25 439 THR B C 1
ATOM 7624 O O . THR B 1 439 ? 27.203 0.044 13.727 1 94.25 439 THR B O 1
ATOM 7627 N N . TYR B 1 440 ? 25.547 0.861 12.516 1 95.5 440 TYR B N 1
ATOM 7628 C CA . TYR B 1 440 ? 25 1.672 13.602 1 95.5 440 TYR B CA 1
ATOM 7629 C C . TYR B 1 440 ? 23.562 1.253 13.93 1 95.5 440 TYR B C 1
ATOM 7631 O O . TYR B 1 440 ? 22.812 0.859 13.039 1 95.5 440 TYR B O 1
ATOM 7639 N N . TYR B 1 441 ? 23.203 1.303 15.227 1 94.25 441 TYR B N 1
ATOM 7640 C CA . TYR B 1 441 ? 21.891 0.88 15.695 1 94.25 441 TYR B CA 1
ATOM 7641 C C . TYR B 1 441 ? 21.234 1.981 16.516 1 94.25 441 TYR B C 1
ATOM 7643 O O . TYR B 1 441 ? 21.891 2.68 17.281 1 94.25 441 TY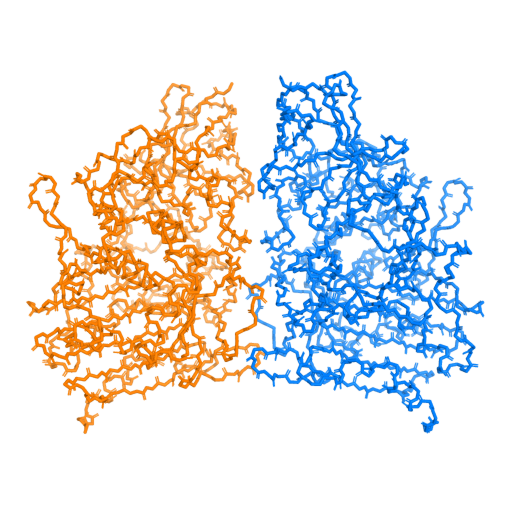R B O 1
ATOM 7651 N N . ASN B 1 442 ? 19.984 2.182 16.266 1 95.06 442 ASN B N 1
ATOM 7652 C CA . ASN B 1 442 ? 19.156 3.053 17.094 1 95.06 442 ASN B CA 1
ATOM 7653 C C . ASN B 1 442 ? 18.047 2.273 17.781 1 95.06 442 ASN B C 1
ATOM 7655 O O . ASN B 1 442 ? 17.219 1.651 17.125 1 95.06 442 ASN B O 1
ATOM 7659 N N . ASP B 1 443 ? 17.938 2.312 19.047 1 92.69 443 ASP B N 1
ATOM 7660 C CA . ASP B 1 443 ? 17 1.493 19.797 1 92.69 443 ASP B CA 1
ATOM 7661 C C . ASP B 1 443 ? 15.641 2.184 19.906 1 92.69 443 ASP B C 1
ATOM 7663 O O . ASP B 1 443 ? 14.641 1.553 20.281 1 92.69 443 ASP B O 1
ATOM 7667 N N . GLU B 1 444 ? 15.547 3.436 19.547 1 95.69 444 GLU B N 1
ATOM 7668 C CA . GLU B 1 444 ? 14.266 4.133 19.609 1 95.69 444 GLU B CA 1
ATOM 7669 C C . GLU B 1 444 ? 13.477 3.951 18.312 1 95.69 444 GLU B C 1
ATOM 7671 O O . GLU B 1 444 ? 12.289 4.273 18.25 1 95.69 444 GLU B O 1
ATOM 7676 N N . THR B 1 445 ? 14.125 3.496 17.297 1 93.38 445 THR B N 1
ATOM 7677 C CA . THR B 1 445 ? 13.43 3.16 16.047 1 93.38 445 THR B CA 1
ATOM 7678 C C . THR B 1 445 ? 13.664 1.7 15.68 1 93.38 445 THR B C 1
ATOM 7680 O O . THR B 1 445 ? 13.195 1.235 14.641 1 93.38 445 THR B O 1
ATOM 7683 N N . ASP B 1 446 ? 14.422 1.013 16.469 1 89 446 ASP B N 1
ATOM 7684 C CA . ASP B 1 446 ? 14.789 -0.377 16.219 1 89 446 ASP B CA 1
ATOM 7685 C C . ASP B 1 446 ? 15.289 -0.558 14.781 1 89 446 ASP B C 1
ATOM 7687 O O . ASP B 1 446 ? 14.766 -1.388 14.039 1 89 446 ASP B O 1
ATOM 7691 N N . SER B 1 447 ? 16.234 0.247 14.438 1 90.25 447 SER B N 1
ATOM 7692 C CA . SER B 1 447 ? 16.719 0.221 13.062 1 90.25 447 SER B CA 1
ATOM 7693 C C . SER B 1 447 ? 18.25 0.228 13.023 1 90.25 447 SER B C 1
ATOM 7695 O O . SER B 1 447 ? 18.891 0.734 13.945 1 90.25 447 SER B O 1
ATOM 7697 N N . PHE B 1 448 ? 18.719 -0.32 11.914 1 89.94 448 PHE B N 1
ATOM 7698 C CA . PHE B 1 448 ? 20.156 -0.354 11.641 1 89.94 448 PHE B CA 1
ATOM 7699 C C . PHE B 1 448 ? 20.484 0.467 10.398 1 89.94 448 PHE B C 1
ATOM 7701 O O . PHE B 1 448 ? 19.672 0.581 9.484 1 89.94 448 PHE B O 1
ATOM 7708 N N . MET B 1 449 ? 21.594 1.025 10.414 1 91.94 449 MET B N 1
ATOM 7709 C CA . MET B 1 449 ? 22.172 1.617 9.211 1 91.94 449 MET B CA 1
ATOM 7710 C C . MET B 1 449 ? 23.641 1.244 9.078 1 91.94 449 MET B C 1
ATOM 7712 O O . MET B 1 449 ? 24.344 1.062 10.078 1 91.94 449 MET B O 1
ATOM 7716 N N . LYS B 1 450 ? 24.016 1.078 7.91 1 93.19 450 LYS B N 1
ATOM 7717 C CA . LYS B 1 450 ? 25.438 0.838 7.613 1 93.19 450 LYS B CA 1
ATOM 7718 C C . LYS B 1 450 ? 26.047 2.027 6.887 1 93.19 450 LYS B C 1
ATOM 7720 O O . LYS B 1 450 ? 25.516 2.496 5.883 1 93.19 450 LYS B O 1
ATOM 7725 N N . LEU B 1 451 ? 27.047 2.541 7.445 1 95.31 451 LEU B N 1
ATOM 7726 C CA . LEU B 1 451 ? 27.828 3.592 6.789 1 95.31 451 LEU B CA 1
ATOM 7727 C C . LEU B 1 451 ? 29.031 3.008 6.074 1 95.31 451 LEU B C 1
ATOM 7729 O O . LEU B 1 451 ? 29.859 2.326 6.688 1 95.31 451 LEU B O 1
ATOM 7733 N N . VAL B 1 452 ? 29.125 3.287 4.82 1 94.88 452 VAL B N 1
ATOM 7734 C CA . VAL B 1 452 ? 30.172 2.73 3.973 1 94.88 452 VAL B CA 1
ATOM 7735 C C . VAL B 1 452 ? 30.891 3.854 3.223 1 94.88 452 VAL B C 1
ATOM 7737 O O . VAL B 1 452 ? 30.234 4.793 2.744 1 94.88 452 VAL B O 1
ATOM 7740 N N . LYS B 1 453 ? 32.219 3.773 3.174 1 94.88 453 LYS B N 1
ATOM 7741 C CA . LYS B 1 453 ? 33 4.691 2.348 1 94.88 453 LYS B CA 1
ATOM 7742 C C . LYS B 1 453 ? 33.156 4.152 0.929 1 94.88 453 LYS B C 1
ATOM 7744 O O . LYS B 1 453 ? 33.5 2.984 0.739 1 94.88 453 LYS B O 1
ATOM 7749 N N . VAL B 1 454 ? 32.781 4.883 0.01 1 92.75 454 VAL B N 1
ATOM 7750 C CA . VAL B 1 454 ? 32.844 4.52 -1.4 1 92.75 454 VAL B CA 1
ATOM 7751 C C . VAL B 1 454 ? 33.625 5.586 -2.168 1 92.75 454 VAL B C 1
ATOM 7753 O O . VAL B 1 454 ? 33.062 6.602 -2.578 1 92.75 454 VAL B O 1
ATOM 7756 N N . GLY B 1 455 ? 34.812 5.273 -2.521 1 90.5 455 GLY B N 1
ATOM 7757 C CA . GLY B 1 455 ? 35.625 6.285 -3.172 1 90.5 455 GLY B CA 1
ATOM 7758 C C . GLY B 1 455 ? 35.812 7.535 -2.334 1 90.5 455 GLY B C 1
ATOM 7759 O O . GLY B 1 455 ? 36.312 7.473 -1.215 1 90.5 455 GLY B O 1
ATOM 7760 N N . ASN B 1 456 ? 35.25 8.633 -2.896 1 89.94 456 ASN B N 1
ATOM 7761 C CA . ASN B 1 456 ? 35.438 9.922 -2.229 1 89.94 456 ASN B CA 1
ATOM 7762 C C . ASN B 1 456 ? 34.125 10.383 -1.573 1 89.94 456 ASN B C 1
ATOM 7764 O O . ASN B 1 456 ? 33.906 11.586 -1.371 1 89.94 456 ASN B O 1
ATOM 7768 N N . THR B 1 457 ? 33.281 9.406 -1.323 1 92.5 457 THR B N 1
ATOM 7769 C CA . THR B 1 457 ? 32.031 9.758 -0.672 1 92.5 457 THR B CA 1
ATOM 7770 C C . THR B 1 457 ? 31.641 8.703 0.354 1 92.5 457 THR B C 1
ATOM 7772 O O . THR B 1 457 ? 32.406 7.75 0.589 1 92.5 457 THR B O 1
ATOM 7775 N N . CYS B 1 458 ? 30.609 8.977 1.045 1 93.75 458 CYS B N 1
ATOM 7776 C CA . CYS B 1 458 ? 30.047 8.055 2.023 1 93.75 458 CYS B CA 1
ATOM 7777 C C . CYS B 1 458 ? 28.578 7.793 1.738 1 93.75 458 CYS B C 1
ATOM 7779 O O . CYS B 1 458 ? 27.859 8.688 1.292 1 93.75 458 CYS B O 1
ATOM 7781 N N . GLU B 1 459 ? 28.203 6.555 1.938 1 94.31 459 GLU B N 1
ATOM 7782 C CA . GLU B 1 459 ? 26.812 6.145 1.764 1 94.31 459 GLU B CA 1
ATOM 7783 C C . GLU B 1 459 ? 26.25 5.555 3.051 1 94.31 459 GLU B C 1
ATOM 7785 O O . GLU B 1 459 ? 26.984 4.941 3.832 1 94.31 459 GLU B O 1
ATOM 7790 N N . ILE B 1 460 ? 25.047 5.832 3.217 1 93.19 460 ILE B N 1
ATOM 7791 C CA . ILE B 1 460 ? 24.281 5.129 4.242 1 93.19 460 ILE B CA 1
ATOM 7792 C C . ILE B 1 460 ? 23.375 4.094 3.588 1 93.19 460 ILE B C 1
ATOM 7794 O O . ILE B 1 460 ? 22.656 4.406 2.631 1 93.19 460 ILE B O 1
ATOM 7798 N N . HIS B 1 461 ? 23.516 2.871 4.078 1 90.5 461 HIS B N 1
ATOM 7799 C CA . HIS B 1 461 ? 22.625 1.791 3.688 1 90.5 461 HIS B CA 1
ATOM 7800 C C . HIS B 1 461 ? 21.578 1.529 4.766 1 90.5 461 HIS B C 1
ATOM 7802 O O . HIS B 1 461 ? 21.922 1.171 5.895 1 90.5 461 HIS B O 1
ATOM 7808 N N . MET B 1 462 ? 20.422 1.811 4.457 1 88.06 462 MET B N 1
ATOM 7809 C CA . MET B 1 462 ? 19.312 1.526 5.375 1 88.06 462 MET B CA 1
ATOM 7810 C C . MET B 1 462 ? 18.297 0.602 4.727 1 88.06 462 MET B C 1
ATOM 7812 O O . MET B 1 462 ? 18.078 0.664 3.518 1 88.06 462 MET B O 1
ATOM 7816 N N . ARG B 1 463 ? 17.656 -0.162 5.582 1 80.94 463 ARG B N 1
ATOM 7817 C CA . ARG B 1 463 ? 16.641 -1.099 5.121 1 80.94 463 ARG B CA 1
ATOM 7818 C C . ARG B 1 463 ? 15.531 -0.375 4.352 1 80.94 463 ARG B C 1
ATOM 7820 O O . ARG B 1 463 ? 15.078 0.693 4.766 1 80.94 463 ARG B O 1
ATOM 7827 N N . ARG B 1 464 ? 15.125 -0.892 3.238 1 86.25 464 ARG B N 1
ATOM 7828 C CA . ARG B 1 464 ? 14 -0.472 2.404 1 86.25 464 ARG B CA 1
ATOM 7829 C C . ARG B 1 464 ? 14.367 0.757 1.577 1 86.25 464 ARG B C 1
ATOM 7831 O O . ARG B 1 464 ? 13.633 1.134 0.661 1 86.25 464 ARG B O 1
ATOM 7838 N N . TYR B 1 465 ? 15.57 1.438 1.934 1 86.38 465 TYR B N 1
ATOM 7839 C CA . TYR B 1 465 ? 15.883 2.672 1.221 1 86.38 465 TYR B CA 1
ATOM 7840 C C . TYR B 1 465 ? 17.156 2.518 0.398 1 86.38 465 TYR B C 1
ATOM 7842 O O . TYR B 1 465 ? 17.641 3.488 -0.188 1 86.38 465 TYR B O 1
ATOM 7850 N N . GLY B 1 466 ? 17.75 1.454 0.38 1 82.62 466 GLY B N 1
ATOM 7851 C CA . GLY B 1 466 ? 18.922 1.184 -0.426 1 82.62 466 GLY B CA 1
ATOM 7852 C C . GLY B 1 466 ? 20.156 1.952 0.031 1 82.62 466 GLY B C 1
ATOM 7853 O O . GLY B 1 466 ? 20.375 2.113 1.232 1 82.62 466 GLY B O 1
ATOM 7854 N N . LYS B 1 467 ? 20.969 2.309 -0.918 1 87.56 467 LYS B N 1
ATOM 7855 C CA . LYS B 1 467 ? 22.203 3.053 -0.68 1 87.56 467 LYS B CA 1
ATOM 7856 C C . LYS B 1 467 ? 22.016 4.531 -1.004 1 87.56 467 LYS B C 1
ATOM 7858 O O . LYS B 1 467 ? 21.656 4.887 -2.125 1 87.56 467 LYS B O 1
ATOM 7863 N N . THR B 1 468 ? 22.203 5.305 -0.01 1 89.94 468 THR B N 1
ATOM 7864 C CA . THR B 1 468 ? 22.016 6.738 -0.21 1 89.94 468 THR B CA 1
ATOM 7865 C C . THR B 1 468 ? 23.312 7.5 0.09 1 89.94 468 THR B C 1
ATOM 7867 O O . THR B 1 468 ? 23.891 7.34 1.161 1 89.94 468 THR B O 1
ATOM 7870 N N . THR B 1 469 ? 23.688 8.367 -0.812 1 93 469 THR B N 1
ATOM 7871 C CA . THR B 1 469 ? 24.875 9.188 -0.644 1 93 469 THR B CA 1
ATOM 7872 C C . THR B 1 469 ? 24.609 10.352 0.313 1 93 469 THR B C 1
ATOM 7874 O O . THR B 1 469 ? 23.547 10.977 0.253 1 93 469 THR B O 1
ATOM 7877 N N . LEU B 1 470 ? 25.547 10.594 1.169 1 94 470 LEU B N 1
ATOM 7878 C CA . LEU B 1 470 ? 25.5 11.789 2.004 1 94 470 LEU B CA 1
ATOM 7879 C C . LEU B 1 470 ? 26.047 13 1.257 1 94 470 LEU B C 1
ATOM 7881 O O . LEU B 1 470 ? 27.047 12.891 0.542 1 94 470 LEU B O 1
ATOM 7885 N N . TYR B 1 471 ? 25.344 14.086 1.39 1 93.56 471 TYR B N 1
ATOM 7886 C CA . TYR B 1 471 ? 25.797 15.32 0.754 1 93.56 471 TYR B CA 1
ATOM 7887 C C . TYR B 1 471 ? 26.109 16.391 1.796 1 93.56 471 TYR B C 1
ATOM 7889 O O . TYR B 1 471 ? 25.5 16.406 2.873 1 93.56 471 TYR B O 1
ATOM 7897 N N . GLN B 1 472 ? 26.969 17.219 1.464 1 92.31 472 GLN B N 1
ATOM 7898 C CA . GLN B 1 472 ? 27.406 18.312 2.326 1 92.31 472 GLN B CA 1
ATOM 7899 C C . GLN B 1 472 ? 27.297 19.656 1.608 1 92.31 472 GLN B C 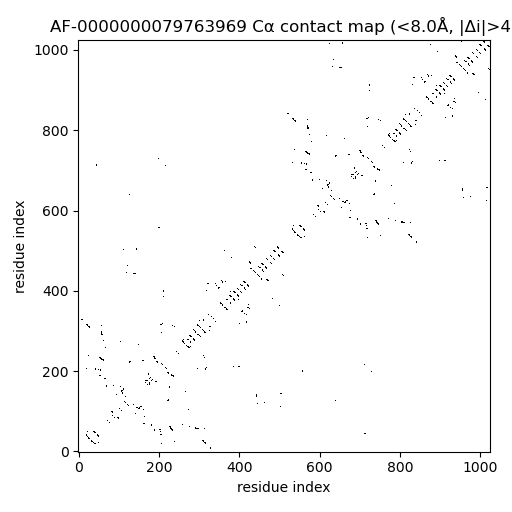1
ATOM 7901 O O . GLN B 1 472 ? 27.781 19.797 0.488 1 92.31 472 GLN B O 1
ATOM 7906 N N . SER B 1 473 ? 26.641 20.609 2.318 1 87.38 473 SER B N 1
ATOM 7907 C CA . SER B 1 473 ? 26.516 21.938 1.757 1 87.38 473 SER B CA 1
ATOM 7908 C C . SER B 1 473 ? 27.797 22.75 1.99 1 87.38 473 SER B C 1
ATOM 7910 O O . SER B 1 473 ? 28.688 22.312 2.713 1 87.38 473 SER B O 1
ATOM 7912 N N . GLY B 1 474 ? 27.766 23.969 1.378 1 78.81 474 GLY B N 1
ATOM 7913 C CA . GLY B 1 474 ? 28.891 24.875 1.592 1 78.81 474 GLY B CA 1
ATOM 7914 C C . GLY B 1 474 ? 29.016 25.328 3.031 1 78.81 474 GLY B C 1
ATOM 7915 O O . GLY B 1 474 ? 30.125 25.625 3.5 1 78.81 474 GLY B O 1
ATOM 7916 N N . SER B 1 475 ? 27.938 25.297 3.705 1 79.12 475 SER B N 1
ATOM 7917 C CA . SER B 1 475 ? 27.938 25.734 5.098 1 79.12 475 SER B CA 1
ATOM 7918 C C . SER B 1 475 ? 28.312 24.594 6.035 1 79.12 475 SER B C 1
ATOM 7920 O O . SER B 1 475 ? 28.438 24.797 7.246 1 79.12 475 SER B O 1
ATOM 7922 N N . GLY B 1 476 ? 28.5 23.453 5.449 1 83 476 GLY B N 1
ATOM 7923 C CA . GLY B 1 476 ? 28.969 22.328 6.246 1 83 476 GLY B CA 1
ATOM 7924 C C . GLY B 1 476 ? 27.859 21.391 6.688 1 83 476 GLY B C 1
ATOM 7925 O O . GLY B 1 476 ? 28.125 20.328 7.234 1 83 476 GLY B O 1
ATOM 7926 N N . SER B 1 477 ? 26.672 21.766 6.387 1 86.5 477 SER B N 1
ATOM 7927 C CA . SER B 1 477 ? 25.562 20.891 6.758 1 86.5 477 SER B CA 1
ATOM 7928 C C . SER B 1 477 ? 25.562 19.609 5.93 1 86.5 477 SER B C 1
ATOM 7930 O O . SER B 1 477 ? 25.797 19.641 4.719 1 86.5 477 SER B O 1
ATOM 7932 N N . ILE B 1 478 ? 25.375 18.5 6.637 1 91.06 478 ILE B N 1
ATOM 7933 C CA . ILE B 1 478 ? 25.344 17.219 5.945 1 91.06 478 ILE B CA 1
ATOM 7934 C C . ILE B 1 478 ? 23.938 16.656 5.953 1 91.06 478 ILE B C 1
ATOM 7936 O O . ILE B 1 478 ? 23.25 16.672 6.988 1 91.06 478 ILE B O 1
ATOM 7940 N N . ILE B 1 479 ? 23.516 16.234 4.766 1 90.69 479 ILE B N 1
ATOM 7941 C CA . ILE B 1 479 ? 22.141 15.781 4.625 1 90.69 479 ILE B CA 1
ATOM 7942 C C . ILE B 1 479 ? 22.125 14.352 4.098 1 90.69 479 ILE B C 1
ATOM 7944 O O . ILE B 1 479 ? 22.906 13.992 3.223 1 90.69 479 ILE B O 1
ATOM 7948 N N . PHE B 1 480 ? 21.203 13.633 4.703 1 88 480 PHE B N 1
ATOM 7949 C CA . PHE B 1 480 ? 20.812 12.297 4.285 1 88 480 PHE B CA 1
ATOM 7950 C C . PHE B 1 480 ? 19.359 12.297 3.807 1 88 480 PHE B C 1
ATOM 7952 O O . PHE B 1 480 ? 18.5 12.953 4.402 1 88 480 PHE B O 1
ATOM 7959 N N . ARG B 1 481 ? 19.156 11.594 2.629 1 87.5 481 ARG B N 1
ATOM 7960 C CA . ARG B 1 481 ? 17.797 11.477 2.107 1 87.5 481 ARG B CA 1
ATOM 7961 C C . ARG B 1 481 ? 17.406 10.008 1.932 1 87.5 481 ARG B C 1
ATOM 7963 O O . ARG B 1 481 ? 18.078 9.266 1.224 1 87.5 481 ARG B O 1
ATOM 7970 N N . MET B 1 482 ? 16.359 9.539 2.602 1 80.12 482 MET B N 1
ATOM 7971 C CA . MET B 1 482 ? 15.844 8.18 2.422 1 80.12 482 MET B CA 1
ATOM 7972 C C . MET B 1 482 ? 14.938 8.102 1.201 1 80.12 482 MET B C 1
ATOM 7974 O O . MET B 1 482 ? 15.023 7.16 0.413 1 80.12 482 MET B O 1
ATOM 7978 N N . ASP B 1 483 ? 14.055 8.906 1.007 1 75.12 483 ASP B N 1
ATOM 7979 C CA . ASP B 1 483 ? 13.195 9.094 -0.16 1 75.12 483 ASP B CA 1
ATOM 7980 C C . ASP B 1 483 ? 12.688 10.531 -0.241 1 75.12 483 ASP B C 1
ATOM 7982 O O . ASP B 1 483 ? 13.234 11.43 0.406 1 75.12 483 ASP B O 1
ATOM 7986 N N . ALA B 1 484 ? 11.82 10.734 -1.217 1 71.31 484 ALA B N 1
ATOM 7987 C CA . ALA B 1 484 ? 11.312 12.086 -1.411 1 71.31 484 ALA B CA 1
ATOM 7988 C C . ALA B 1 484 ? 10.625 12.602 -0.147 1 71.31 484 ALA B C 1
ATOM 7990 O O . ALA B 1 484 ? 10.453 13.812 0.021 1 71.31 484 ALA B O 1
ATOM 7991 N N . ASN B 1 485 ? 10.469 11.672 0.802 1 71.75 485 ASN B N 1
ATOM 7992 C CA . ASN B 1 485 ? 9.609 12.047 1.92 1 71.75 485 ASN B CA 1
ATOM 7993 C C . ASN B 1 485 ? 10.414 12.211 3.209 1 71.75 485 ASN B C 1
ATOM 7995 O O . ASN B 1 485 ? 9.883 12.672 4.223 1 71.75 485 ASN B O 1
ATOM 7999 N N . LEU B 1 486 ? 11.68 11.859 3.172 1 82.5 486 LEU B N 1
ATOM 8000 C CA . LEU B 1 486 ? 12.438 11.977 4.41 1 82.5 486 LEU B CA 1
ATOM 8001 C C . LEU B 1 486 ? 13.852 12.484 4.141 1 82.5 486 LEU B C 1
ATOM 8003 O O . LEU B 1 486 ? 14.664 11.789 3.531 1 82.5 486 LEU B O 1
ATOM 8007 N N . VAL B 1 487 ? 14.117 13.68 4.609 1 88.75 487 VAL B N 1
ATOM 8008 C CA . VAL B 1 487 ? 15.422 14.336 4.559 1 88.75 487 VAL B CA 1
ATOM 8009 C C . VAL B 1 487 ? 15.867 14.711 5.973 1 88.75 487 VAL B C 1
ATOM 8011 O O . VAL B 1 487 ? 15.094 15.312 6.73 1 88.75 487 VAL B O 1
ATOM 8014 N N . MET B 1 488 ? 17.047 14.289 6.312 1 91.62 488 MET B N 1
ATOM 8015 C CA . MET B 1 488 ? 17.547 14.539 7.664 1 91.62 488 MET B CA 1
ATOM 8016 C C . MET B 1 488 ? 18.938 15.156 7.629 1 91.62 488 MET B C 1
ATOM 8018 O O . MET B 1 488 ? 19.75 14.836 6.746 1 91.62 488 MET B O 1
ATOM 8022 N N . TYR B 1 489 ? 19.203 15.977 8.594 1 92.5 489 TYR B N 1
ATOM 8023 C CA . TYR B 1 489 ? 20.578 16.391 8.875 1 92.5 489 TYR B CA 1
ATOM 8024 C C . TYR B 1 489 ? 21.344 15.297 9.602 1 92.5 489 TYR B C 1
ATOM 8026 O O . TYR B 1 489 ? 20.781 14.586 10.445 1 92.5 489 TYR B O 1
ATOM 8034 N N . VAL B 1 490 ? 22.578 15.203 9.297 1 93.31 490 VAL B N 1
ATOM 8035 C CA . VAL B 1 490 ? 23.422 14.164 9.875 1 93.31 490 VAL B CA 1
ATOM 8036 C C . VAL B 1 490 ? 24.672 14.797 10.508 1 93.31 490 VAL B C 1
ATOM 8038 O O . VAL B 1 490 ? 25.297 15.672 9.914 1 93.31 490 VAL B O 1
ATOM 8041 N N . LYS B 1 491 ? 24.938 14.383 11.656 1 92.56 491 LYS B N 1
ATOM 8042 C CA . LYS B 1 491 ? 26.156 14.773 12.352 1 92.56 491 LYS B CA 1
ATOM 8043 C C . LYS B 1 491 ? 26.875 13.562 12.945 1 92.56 491 LYS B C 1
ATOM 8045 O O . LYS B 1 491 ? 26.234 12.703 13.562 1 92.56 491 LYS B O 1
ATOM 8050 N N . ALA B 1 492 ? 28.156 13.508 12.664 1 93.25 492 ALA B N 1
ATOM 8051 C CA . ALA B 1 492 ? 28.969 12.445 13.258 1 93.25 492 ALA B CA 1
ATOM 8052 C C . ALA B 1 492 ? 29.719 12.945 14.484 1 93.25 492 ALA B C 1
ATOM 8054 O O . ALA B 1 492 ? 30.312 14.031 14.461 1 93.25 492 ALA B O 1
ATOM 8055 N N . GLU B 1 493 ? 29.625 12.211 15.531 1 92.38 493 GLU B N 1
ATOM 8056 C CA . GLU B 1 493 ? 30.359 12.484 16.766 1 92.38 493 GLU B CA 1
ATOM 8057 C C . GLU B 1 493 ? 30.891 11.203 17.391 1 92.38 493 GLU B C 1
ATOM 8059 O O . GLU B 1 493 ? 30.141 10.43 18 1 92.38 493 GLU B O 1
ATOM 8064 N N . ASN B 1 494 ? 32.219 10.984 17.266 1 90.56 494 ASN B N 1
ATOM 8065 C CA . ASN B 1 494 ? 32.844 9.773 17.812 1 90.56 494 ASN B CA 1
ATOM 8066 C C . ASN B 1 494 ? 32.219 8.516 17.219 1 90.56 494 ASN B C 1
ATOM 8068 O O . ASN B 1 494 ? 32.219 8.336 15.992 1 90.56 494 ASN B O 1
ATOM 8072 N N . ASP B 1 495 ? 31.562 7.805 18.094 1 94.56 495 ASP B N 1
ATOM 8073 C CA . ASP B 1 495 ? 31.016 6.527 17.641 1 94.56 495 ASP B CA 1
ATOM 8074 C C . ASP B 1 495 ? 29.5 6.621 17.438 1 94.56 495 ASP B C 1
ATOM 8076 O O . ASP B 1 495 ? 28.797 5.617 17.547 1 94.56 495 ASP B O 1
ATOM 8080 N N . THR B 1 496 ? 29.094 7.871 17.188 1 96.44 496 THR B N 1
ATOM 8081 C CA . THR B 1 496 ? 27.656 8.047 17 1 96.44 496 THR B CA 1
ATOM 8082 C C . THR B 1 496 ? 27.359 8.859 15.742 1 96.44 496 THR B C 1
ATOM 8084 O O . THR B 1 496 ? 28.219 9.617 15.281 1 96.44 496 THR B O 1
ATOM 8087 N N . ILE B 1 497 ? 26.25 8.578 15.172 1 95.94 497 ILE B N 1
ATOM 8088 C CA . ILE B 1 497 ? 25.625 9.414 14.148 1 95.94 497 ILE B CA 1
ATOM 8089 C C . ILE B 1 497 ? 24.312 9.984 14.68 1 95.94 497 ILE B C 1
ATOM 8091 O O . ILE B 1 497 ? 23.453 9.242 15.141 1 95.94 497 ILE B O 1
ATOM 8095 N N . ILE B 1 498 ? 24.234 11.266 14.664 1 95.44 498 ILE B N 1
ATOM 8096 C CA . ILE B 1 498 ? 23.031 11.945 15.133 1 95.44 498 ILE B CA 1
ATOM 8097 C C . ILE B 1 498 ? 22.234 12.461 13.938 1 95.44 498 ILE B C 1
ATOM 8099 O O . ILE B 1 498 ? 22.797 13.117 13.055 1 95.44 498 ILE B O 1
ATOM 8103 N N . MET B 1 499 ? 20.984 12.18 13.93 1 93.31 499 MET B N 1
ATOM 8104 C CA . MET B 1 499 ? 20.125 12.609 12.836 1 93.31 499 MET B CA 1
ATOM 8105 C C . MET B 1 499 ? 19.016 13.516 13.344 1 93.31 499 MET B C 1
ATOM 8107 O O . MET B 1 499 ? 18.438 13.273 14.406 1 93.31 499 MET B O 1
ATOM 8111 N N . ASP B 1 500 ? 18.719 14.602 12.609 1 93.25 500 ASP B N 1
ATOM 8112 C CA . ASP B 1 500 ? 17.656 15.555 12.891 1 93.25 500 ASP B CA 1
ATOM 8113 C C . ASP B 1 500 ? 16.781 15.781 11.664 1 93.25 500 ASP B C 1
ATOM 8115 O O . ASP B 1 500 ? 17.266 16.25 10.625 1 93.25 500 ASP B O 1
ATOM 8119 N N . GLY B 1 501 ? 15.547 15.438 11.812 1 92.31 501 GLY B N 1
ATOM 8120 C CA . GLY B 1 501 ? 14.594 15.719 10.758 1 92.31 501 GLY B CA 1
ATOM 8121 C C . GLY B 1 501 ? 13.758 16.953 11.016 1 92.31 501 GLY B C 1
ATOM 8122 O O . GLY B 1 501 ? 14.195 17.875 11.711 1 92.31 501 GLY B O 1
ATOM 8123 N N . GLY B 1 502 ? 12.648 17.047 10.297 1 90.19 502 GLY B N 1
ATOM 8124 C CA . GLY B 1 502 ? 11.758 18.188 10.477 1 90.19 502 GLY B CA 1
ATOM 8125 C C . GLY B 1 502 ? 11 18.141 11.789 1 90.19 502 GLY B C 1
ATOM 8126 O O . GLY B 1 502 ? 10.789 19.172 12.43 1 90.19 502 GLY B O 1
ATOM 8127 N N . ARG B 1 503 ? 10.578 16.953 12.195 1 94.69 503 ARG B N 1
ATOM 8128 C CA . ARG B 1 503 ? 9.711 16.828 13.359 1 94.69 503 ARG B CA 1
ATOM 8129 C C . ARG B 1 503 ? 10.25 15.773 14.328 1 94.69 503 ARG B C 1
ATOM 8131 O O . ARG B 1 503 ? 9.586 15.438 15.312 1 94.69 503 ARG B O 1
ATOM 8138 N N . VAL B 1 504 ? 11.352 15.188 14.008 1 95.31 504 VAL B N 1
ATOM 8139 C CA . VAL B 1 504 ? 12.078 14.25 14.859 1 95.31 504 VAL B CA 1
ATOM 8140 C C . VAL B 1 504 ? 13.516 14.727 15.047 1 95.31 504 VAL B C 1
ATOM 8142 O O . VAL B 1 504 ? 14.258 14.867 14.07 1 95.31 504 VAL B O 1
ATOM 8145 N N . LYS B 1 505 ? 13.875 14.93 16.328 1 94.94 505 LYS B N 1
ATOM 8146 C CA . LYS B 1 505 ? 15.195 15.477 16.641 1 94.94 505 LYS B CA 1
ATOM 8147 C C . LYS B 1 505 ? 16.016 14.5 17.484 1 94.94 505 LYS B C 1
ATOM 8149 O O . LYS B 1 505 ? 15.453 13.648 18.172 1 94.94 505 LYS B O 1
ATOM 8154 N N . HIS B 1 506 ? 17.266 14.57 17.297 1 94.38 506 HIS B N 1
ATOM 8155 C CA . HIS B 1 506 ? 18.266 13.945 18.172 1 94.38 506 HIS B CA 1
ATOM 8156 C C . HIS B 1 506 ? 18.125 12.422 18.156 1 94.38 506 HIS B C 1
ATOM 8158 O O . HIS B 1 506 ? 18.062 11.797 19.219 1 94.38 506 HIS B O 1
ATOM 8164 N N . ILE B 1 507 ? 18.047 11.867 17.031 1 95.69 507 ILE B N 1
ATOM 8165 C CA . ILE B 1 507 ? 18.078 10.414 16.906 1 95.69 507 ILE B CA 1
ATOM 8166 C C . ILE B 1 507 ? 19.531 9.93 16.875 1 95.69 507 ILE B C 1
ATOM 8168 O O . ILE B 1 507 ? 20.281 10.273 15.961 1 95.69 507 ILE B O 1
ATOM 8172 N N . ILE B 1 508 ? 19.859 9.117 17.812 1 96.94 508 ILE B N 1
ATOM 8173 C CA . ILE B 1 508 ? 21.266 8.734 17.969 1 96.94 508 ILE B CA 1
ATOM 8174 C C . ILE B 1 508 ? 21.453 7.281 17.516 1 96.94 508 ILE B C 1
ATOM 8176 O O . ILE B 1 508 ? 20.859 6.367 18.094 1 96.94 508 ILE B O 1
ATOM 8180 N N . TYR B 1 509 ? 22.219 7.09 16.5 1 96.56 509 TYR B N 1
ATOM 8181 C CA . TYR B 1 509 ? 22.688 5.773 16.094 1 96.56 509 TYR B CA 1
ATOM 8182 C C . TYR B 1 509 ? 24.062 5.469 16.703 1 96.56 509 TYR B C 1
ATOM 8184 O O . TYR B 1 509 ? 25.031 6.18 16.438 1 96.56 509 TYR B O 1
ATOM 8192 N N . GLN B 1 510 ? 24.109 4.445 17.406 1 97.06 510 GLN B N 1
ATOM 8193 C CA . GLN B 1 510 ? 25.344 4.035 18.078 1 97.06 510 GLN B CA 1
ATOM 8194 C C . GLN B 1 510 ? 26.062 2.941 17.281 1 97.06 510 GLN B C 1
ATOM 8196 O O . GLN B 1 510 ? 25.438 1.958 16.875 1 97.06 510 GLN B O 1
ATOM 8201 N N . LYS B 1 511 ? 27.312 3.156 17.047 1 96.19 511 LYS B N 1
ATOM 8202 C CA . LYS B 1 511 ? 28.094 2.133 16.359 1 96.19 511 LYS B CA 1
ATOM 8203 C C . LYS B 1 511 ? 28.109 0.827 17.156 1 96.19 511 LYS B C 1
ATOM 8205 O O . LYS B 1 511 ? 28.25 0.838 18.375 1 96.19 511 LYS B O 1
ATOM 8210 N N . GLN B 1 512 ? 27.953 -0.24 16.438 1 91.62 512 GLN B N 1
ATOM 8211 C CA . GLN B 1 512 ? 27.938 -1.562 17.062 1 91.62 512 GLN B CA 1
ATOM 8212 C C . GLN B 1 512 ? 29.328 -2.189 17.062 1 91.62 512 GLN B C 1
ATOM 8214 O O . GLN B 1 512 ? 30.141 -1.92 16.172 1 91.62 512 GLN B O 1
#

InterPro domains:
  IPR001466 Beta-lactamase-related [PF00144] (16-326)
  IPR012338 Beta-lactamase/transpeptidase-like [G3DSA:3.40.710.10] (19-340)
  IPR012338 Beta-lactamase/transpeptidase-like [SSF56601] (9-327)
  IPR050491 Beta-lactamase AmpC-like [PTHR46825] (20-347)

Secondary structure (DSSP, 8-state):
--HHHHHHHHHHTGGGGSSS-B-EEEEEEETTEEEEEEEESEEETTTTEEP-TT-BEE-GGGGHHHHHHHHHHHHHTTS--TTSBTHHHHTTT----S--BHHHHHTT-S-PPPHHHHHHHTT--TTS-EEHHHHHHHHHT----SS-TTT-----SHHHHHHHHHHHHHHSS-HHHHHIIIIIHHHT-TT-EE---TTS--TTBPP-EEE-SSS-EEE----EE--SSS-EEE-HHHHHHHHHHHHS-SSS-HHHHHHHT-PPBPTTSPBPSEETTEEEEEETTEEEEEEEEEETTEEEEEEEEGGGTEEEEEEESBSSS-HHHHHHHHHHHHHTPPP--SPPPPP--------EEEEE--TTS--EEEEEEETTEEEEE-SSSEEEEEE-TTS-EEETTSS-EEEE-SS-EEEE-SS-EEEEEEEEEPPGGGS--EEEEETTTTEEEEEEEETTEEEEEETTTEEEE-EEETT--EEEEEETTEEEEEEEETTEEEEE-SS---EEEEE-/--HHHHHHHHHHTGGGGSSS-B-EEEEEEETTEEEEEEEESEEETTTTEEP-TT-BEE-GGGGHHHHHHHHHHHHHTTS--TTSBTHHHHTTT----S--BHHHHHTT-S-PPPHHHHHHHTT--TTS-EEHHHHHHHHHT----SS-TTS-----SHHHHHHHHHHHHHHSS-HHHHHIIIIIHHHT-TT-EE---TTS--TTBPP-EEE-SSS-EEE----EE--SSS-EEE-HHHHHHHHHHHHS-SSS-HHHHHHHT-PPBPTTSPBPSEETTEEEEEETTEEEEEEEEEETTEEEEEEEEGGGTEEEEEEESBSSS-HHHHHHHHHHHHHTPPP--SPPPPP--------EEEEE--TTS--EEEEEEETTEEEEE-SSSEEEEEE-TTS-EEETTSS-EEEE-SS-EEEE-SS-EEEEEEEEEPPGGGS--EEEEETTTTEEEEEEEETTEEEEEETTTEEEE-EEETTS-EEEEEETTEEEEEEEETTEEEEE-SS---EEEEE-

Foldseek 3Di:
DPPVLQVVLCVLQVVLAPDQHFHWWKWKDFPRHTDDTDFGHALDRVVRHGDDQLAKFWFAQLQQLLLLLLLVVCVVVVLDDQQDFLCVQPVVQAQEPATAGLVLLLFQQRQAFAQQQLLVQLQHDQLDQEALVSSSVLSSLDHYGNDHGLADHFDHQNSQLSSQSSSCRRVVDRSQVSSVVQPCVLLVQPSKTQDQFPPDDRPNYGFAWEDQQAPDTHGWDHGYNGDRSTRMMGGQVSVVSVVCCLQPNDRRDVVSSVQQLDFRAGPVGDTDQGGRSWGWDDQVNFIKIWDWRDGGAKTWIWIAGNVRRMTITIITRYVQDPHVLSRSVSVCSVVVHDRDQADDDDDADFDDDDFAWWWFPDQQATDIWGWDDDPNWIWIDDQPDTFTFCQDPVRWTDGNRHPWTWGDHPFWIWTGDRHDITTIGGKDADACVQDDFAWWAFSSSRWIWTWDDDVRHIWIQGPNQGTWTWIAGPSGWIWTDSGNVWIWTWHDDVQWIFIHTNRDGGGIIGGD/DPPVLQVVLCVLQVVLAPDQHFHWWKWKDFPRHTDDTDFGHALDRVVRHGADQLAKFWFAQLQQLLLLLLLVVCVVVVLDDQQDFLCVQPVVQAQEPATAGLVLLLFQQRQAFAQQQLLVQLQHDQLDQDALVSSSVLNSLDHYGNDHGLADHFDHQNSQLSSQSSSCRRVVDRSQVSSVVQPCVLLVQPSKTQDQFPPDDRPNYGFAWEDQQAPDTHGWDHGYNGDRSTRMMGGQVSVVSVVCCLQPNDRRDVVSSVQQLDFRAGPVGDTDQGGRSWGWDDQVNFIKIWDWRDGGAKTWIWIAGNVRRMTITIITRYVQDPHVLSRSVSVCSVVVHDRDQADDDDDADFDDDDFAWWWFPDQQATDIWGWDDDPNWIWIDDQPDTFTFCQDPVRWTDGNRHPWTWTDHPFWIWIGDRHDITTIGGKDADACVQDDFAWWAFSSSRWIWTWDDDVRHIWIQGHNQGTWTWIAGPVGWIWTDSGNVWIWTWHDDDQWIFIHTNRDGGGIIGGD

Radius of gyration: 29.88 Å; Cα contacts (8 Å, |Δi|>4): 2464; chains: 2; bounding box: 66×84×70 Å

Sequence (1024 aa):
MNSNMTEQLDQLFRMWDRGLCPGAQVLIRQHGKTLYEKCFGYGNLENKLKIHKESIFHVASISKEFTVMSILLLWKEGKLDLEDDIRKYLNEYINIETPITIRQMMNNVSGLRDQWELLFLRGIKINDQIDMDDINTTISLQKSLNFEPQSQYLYSNTGFHLLALIVEKLSQMSFPQFVKERIFTPLGMTHSFVRESFTQIVPDLTYSYQDEGDDTFYYNPLNYALYGPTSVNTCASDLCKVLDEYIHPNVIDPEIIELMKKPVLLSNGKTAEYCGGLITHKLHGLDVFGHGGADAAYRGEIICIPEKELEIVLISNTTTYAMSKLADKAACIVLGLPDCTEPAVPEHENAPARSGVFLTALPDDPMFVDIAEQNGTFYMQREWCRTELVKEEDDGYRIGLLDEKIYFTDKEILYRLPARVLTLTPAKPADPALFQEGTYYNDETDSFMKLVKVGNTCEIHMRRYGKTTLYQSGSGSIIFRMDANLVMYVKAENDTIIMDGGRVKHIIYQKQMNSNMTEQLDQLFRMWDRGLCPGAQVLIRQHGKTLYEKCFGYGNLENKLKIHKESIFHVASISKEFTVMSILLLWKEGKLDLEDDIRKYLNEYINIETPITIRQMMNNVSGLRDQWELLFLRGIKINDQIDMDDINTTISLQKSLNFEPQSQYLYSNTGFHLLALIVEKLSQMSFPQFVKERIFTPLGMTHSFVRESFTQIVPDLTYSYQDEGDDTFYYNPLNYALYGPTSVNTCASDLCKVLDEYIHPNVIDPEIIELMKKPVLLSNGKTAEYCGGLITHKLHGLDVFGHGGADAAYRGEIICIPEKELEIVLISNTTTYAMSKLADKAACIVLGLPDCTEPAVPEHENAPARSGVFLTALPDDPMFVDIAEQNGTFYMQREWCRTELVKEEDDGYRIGLLDEKIYFTDKEILYRLPARVLTLTPAKPADPALFQEGTYYNDETDSFMKLVKVGNTCEIHMRRYGKTTLYQSGSGSIIFRMDANLVMYVKAENDTIIMDGGRVKHIIYQKQ

Nearest PDB structures (foldseek):
  1ei5-assembly1_A  TM=7.455E-01  e=5.553E-31  Brucella anthropi
  7mdf-assembly1_A-2  TM=8.426E-01  e=3.437E-21  Escherichia coli CFT073
  4gdn-assembly2_B  TM=8.534E-01  e=1.650E-19  Staphylococcus aureus subsp. aureus N315
  4gdn-assembly4_D  TM=8.465E-01  e=9.777E-20  Staphylococcus aureus subsp. aureus N315
  4gdn-assembly3_C  TM=8.418E-01  e=7.520E-19  Staphylococcus aureus subsp. aureus N315

pLDDT: mean 94.87, std 5.24, range [55.06, 98.94]